Protein AF-0000000077515103 (afdb_homodimer)

Foldseek 3Di:
DPQAQLARRRQWDDDQNATHHPVLNVLQQVCLVVVDQFDDPVVLPDRHHPVCVPPGSNNSNVSCVVRPRHPVRNDDPDDDPPDDDPDDPDDDCPPVVPDDPPPPPDPDPPVPDLDDLVVLVVVLVVLLVLLVCLQPDFDPCQVPQDPVNQLVLLQFVLQDALLCVLVVVTRARGQDHFDQAQQEEDELVVLSNLLRNLLVSLSSSQNPPVLLVVFDSQLNLLLSLLLSQLLQLLVQLVSCLVVVPQFGTRRHNYTQHQDLVCLVVHPDVLVSVLVNVLGVLCVVQPNVLCVVLVPDSSLSSLLSQLSSLDDDCSLVQGDPVSNVSSSVSNSVSVSSNLSVSVVVPDDDVVSVVNVVSSVRNSVSSSVSLLSNLVSLLVCVVVPPPSCPGNHNCCSRPVVRPPPD/DPQAQLAGRRQWDDDQNATHHPVLNVLQQVCLVVVDQFDDPVVLDDHHHPVCVPPGSNNSNVSCVVRPRHNVRNDDPPPDPPDDPPDDPDDDCCVVVPDDPPPPPPPPPPVPDLDDLVVLVVVLVVLLVLLVCLQPDFDPCQVPQDPVNQLVLLQFVLQDALLCVLVVVTRARGQDHFDQAQQEEDELVVLSNLLRNLLVSLSSSQNPPVLLVVFDSQLNLLLSLLLSQLLQLLVQLVSCLVVVPQFGTRRHNYTQHQDPVCLVVHPDPLVSVLVNVLGVLCVVQANVLCVVLVPDSSLSSLLSQLSSLDDDCSLVQGDPVSNVSSSVSNSVSLSSNLSVSVVVPDDDVVSVVNVVSSVRNSVSSSVSLLSNLVSLLVCVVVPPPSCPGNHSCCSRPVVHPPPD

InterPro domains:
  IPR000536 Nuclear hormone receptor, ligand-binding domain [PF00104] (179-344)
  IPR000536 Nuclear hormone receptor, ligand-binding domain [PS51843] (119-398)
  IPR000536 Nuclear hormone receptor, ligand-binding domain [SM00430] (193-369)
  IPR001628 Zinc finger, nuclear hormone receptor-type [PF00105] (3-70)
  IPR001628 Zinc finger, nuclear hormone receptor-type [PR00047] (4-20)
  IPR001628 Zinc finger, nuclear hormone receptor-type [PR00047] (20-35)
  IPR001628 Zinc finger, nuclear hormone receptor-type [PR00047] (53-61)
  IPR001628 Zinc finger, nuclear hormone receptor-type [PR00047] (61-69)
  IPR001628 Zinc finger, nuclear hormone receptor-type [PS00031] (4-30)
  IPR001628 Zinc finger, nuclear hormone receptor-type [PS51030] (1-76)
  IPR001628 Zinc finger, nuclear hormone receptor-type [SM00399] (1-72)
  IPR001723 Nuclear hormone receptor [PR00398] (65-75)
  IPR001723 Nuclear hormone receptor [PR00398] (194-215)
  IPR001723 Nuclear hormone receptor [PR00398] (293-308)
  IPR013088 Zinc finger, NHR/GATA-type [G3DSA:3.30.50.10] (2-93)
  IPR035500 Nuclear hormone receptor-like domain superfamily [G3DSA:1.10.565.10] (166-387)
  IPR035500 Nuclear hormone receptor-like domain superfamily [SSF48508] (162-386)
  IPR049636 Hepatocyte nuclear factor 4-like, DNA-binding domain [cd06960] (4-75)
  IPR052499 Caenorhabditis elegans Nuclear Hormone Receptors [PTHR47630] (3-371)

Structure (mmCIF, N/CA/C/O backbone):
data_AF-0000000077515103-model_v1
#
loop_
_entity.id
_entity.type
_entity.pdbx_description
1 polymer 'Nuclear receptor domain-containing protein'
#
loop_
_atom_site.group_PDB
_atom_site.id
_atom_site.type_symbol
_atom_site.label_atom_id
_atom_site.label_alt_id
_atom_site.label_comp_id
_atom_site.label_asym_id
_atom_site.label_entity_id
_atom_site.label_seq_id
_atom_site.pdbx_PDB_ins_code
_atom_site.Cartn_x
_atom_site.Cartn_y
_atom_site.Cartn_z
_atom_site.occupancy
_atom_site.B_iso_or_equiv
_atom_site.auth_seq_id
_atom_site.auth_comp_id
_atom_site.auth_asym_id
_atom_site.auth_atom_id
_atom_site.pdbx_PDB_model_num
ATOM 1 N N . MET A 1 1 ? 49.469 9.539 -19.484 1 56.94 1 MET A N 1
ATOM 2 C CA . MET A 1 1 ? 48.188 9.273 -18.828 1 56.94 1 MET A CA 1
ATOM 3 C C . MET A 1 1 ? 48.281 8.039 -17.938 1 56.94 1 MET A C 1
ATOM 5 O O . MET A 1 1 ? 48.75 6.984 -18.391 1 56.94 1 MET A O 1
ATOM 9 N N . PHE A 1 2 ? 48.281 8.203 -16.734 1 77.31 2 PHE A N 1
ATOM 10 C CA . PHE A 1 2 ? 48.469 7.09 -15.82 1 77.31 2 PHE A CA 1
ATOM 11 C C . PHE A 1 2 ? 47.125 6.457 -15.438 1 77.31 2 PHE A C 1
ATOM 13 O O . PHE A 1 2 ? 46.094 7.082 -15.594 1 77.31 2 PHE A O 1
ATOM 20 N N . CYS A 1 3 ? 47.219 5.203 -15.18 1 83.25 3 CYS A N 1
ATOM 21 C CA . CYS A 1 3 ? 46.031 4.523 -14.688 1 83.25 3 CYS A CA 1
ATOM 22 C C . CYS A 1 3 ? 45.75 4.902 -13.234 1 83.25 3 CYS A C 1
ATOM 24 O O . CYS A 1 3 ? 46.656 4.953 -12.414 1 83.25 3 CYS A O 1
ATOM 26 N N . CYS A 1 4 ? 44.594 5.184 -12.914 1 87.19 4 CYS A N 1
ATOM 27 C CA . CYS A 1 4 ? 44.188 5.5 -11.555 1 87.19 4 CYS A CA 1
ATOM 28 C C . CYS A 1 4 ? 44.438 4.328 -10.617 1 87.19 4 CYS A C 1
ATOM 30 O O . CYS A 1 4 ? 44 3.209 -10.883 1 87.19 4 CYS A O 1
ATOM 32 N N . ARG A 1 5 ? 45.031 4.594 -9.625 1 89.06 5 ARG A N 1
ATOM 33 C CA . ARG A 1 5 ? 45.375 3.525 -8.688 1 89.06 5 ARG A CA 1
ATOM 34 C C . ARG A 1 5 ? 44.156 3.109 -7.863 1 89.06 5 ARG A C 1
ATOM 36 O O . ARG A 1 5 ? 44.156 2.031 -7.27 1 89.06 5 ARG A O 1
ATOM 43 N N . VAL A 1 6 ? 43.188 3.863 -7.875 1 88.88 6 VAL A N 1
ATOM 44 C CA . VAL A 1 6 ? 41.969 3.547 -7.113 1 88.88 6 VAL A CA 1
ATOM 45 C C . VAL A 1 6 ? 41.031 2.709 -7.969 1 88.88 6 VAL A C 1
ATOM 47 O O . VAL A 1 6 ? 40.625 1.614 -7.57 1 88.88 6 VAL A O 1
ATOM 50 N N . CYS A 1 7 ? 40.75 3.176 -9.133 1 85.5 7 CYS A N 1
ATOM 51 C CA . CYS A 1 7 ? 39.688 2.539 -9.883 1 85.5 7 CYS A CA 1
ATOM 52 C C . CYS A 1 7 ? 40.188 2.012 -11.219 1 85.5 7 CYS A C 1
ATOM 54 O O . CYS A 1 7 ? 39.438 1.41 -11.984 1 85.5 7 CYS A O 1
ATOM 56 N N . GLY A 1 8 ? 41.344 2.283 -11.672 1 84.69 8 GLY A N 1
ATOM 57 C CA . GLY A 1 8 ? 41.938 1.743 -12.891 1 84.69 8 GLY A CA 1
ATOM 58 C C . GLY A 1 8 ? 41.625 2.582 -14.125 1 84.69 8 GLY A C 1
ATOM 59 O O . GLY A 1 8 ? 41.969 2.201 -15.242 1 84.69 8 GLY A O 1
ATOM 60 N N . ASP A 1 9 ? 41.094 3.639 -13.977 1 84.69 9 ASP A N 1
ATOM 61 C CA . ASP A 1 9 ? 40.812 4.535 -15.094 1 84.69 9 ASP A CA 1
ATOM 62 C C . ASP A 1 9 ? 42.094 5.027 -15.758 1 84.69 9 ASP A C 1
ATOM 64 O O . ASP A 1 9 ? 43.094 5.316 -15.078 1 84.69 9 ASP A O 1
ATOM 68 N N . VAL A 1 10 ? 42 5.199 -17 1 82.69 10 VAL A N 1
ATOM 69 C CA . VAL A 1 10 ? 43.188 5.555 -17.766 1 82.69 10 VAL A CA 1
ATOM 70 C C . VAL A 1 10 ? 43.469 7.051 -17.625 1 82.69 10 VAL A C 1
ATOM 72 O O . VAL A 1 10 ? 44.531 7.531 -18.031 1 82.69 10 VAL A O 1
ATOM 75 N N . ASN A 1 11 ? 42.656 7.699 -17.078 1 83.88 11 ASN A N 1
ATOM 76 C CA . ASN A 1 11 ? 42.812 9.141 -16.922 1 83.88 11 ASN A CA 1
ATOM 77 C C . ASN A 1 11 ? 43.375 9.5 -15.555 1 83.88 11 ASN A C 1
ATOM 79 O O . ASN A 1 11 ? 42.906 10.422 -14.898 1 83.88 11 ASN A O 1
ATOM 83 N N . GLY A 1 12 ? 44.375 8.82 -15.172 1 82.38 12 GLY A N 1
ATOM 84 C CA . GLY A 1 12 ? 45 9.094 -13.883 1 82.38 12 GLY A CA 1
ATOM 85 C C . GLY A 1 12 ? 46 10.227 -13.93 1 82.38 12 GLY A C 1
ATOM 86 O O . GLY A 1 12 ? 46.781 10.336 -14.883 1 82.38 12 GLY A O 1
ATOM 87 N N . HIS A 1 13 ? 45.969 11.133 -12.953 1 85.5 13 HIS A N 1
ATOM 88 C CA . HIS A 1 13 ? 46.875 12.234 -12.75 1 85.5 13 HIS A CA 1
ATOM 89 C C . HIS A 1 13 ? 47.375 12.281 -11.305 1 85.5 13 HIS A C 1
ATOM 91 O O . HIS A 1 13 ? 46.719 11.742 -10.406 1 85.5 13 HIS A O 1
ATOM 97 N N . PRO A 1 14 ? 48.469 12.844 -11.031 1 84.94 14 PRO A N 1
ATOM 98 C CA . PRO A 1 14 ? 48.938 12.984 -9.648 1 84.94 14 PRO A CA 1
ATOM 99 C C . PRO A 1 14 ? 48.062 13.945 -8.828 1 84.94 14 PRO A C 1
ATOM 101 O O . PRO A 1 14 ? 47.969 15.133 -9.141 1 84.94 14 PRO A O 1
ATOM 104 N N . HIS A 1 15 ? 47.312 13.359 -7.949 1 84.06 15 HIS A N 1
ATOM 105 C CA . HIS A 1 15 ? 46.5 14.102 -6.984 1 84.06 15 HIS A CA 1
ATOM 106 C C . HIS A 1 15 ? 46.625 13.492 -5.594 1 84.06 15 HIS A C 1
ATOM 108 O O . HIS A 1 15 ? 46.656 12.266 -5.449 1 84.06 15 HIS A O 1
ATOM 114 N N . TYR A 1 16 ? 46.688 14.305 -4.617 1 85.5 16 TYR A N 1
ATOM 115 C CA . TYR A 1 16 ? 46.625 13.93 -3.207 1 85.5 16 TYR A CA 1
ATOM 116 C C . TYR A 1 16 ? 47.656 12.859 -2.883 1 85.5 16 TYR A C 1
ATOM 118 O O . TYR A 1 16 ? 47.375 11.914 -2.141 1 85.5 16 TYR A O 1
ATOM 126 N N . GLY A 1 17 ? 48.719 13 -3.434 1 81.12 17 GLY A N 1
ATOM 127 C CA . GLY A 1 17 ? 49.875 12.164 -3.061 1 81.12 17 GLY A CA 1
ATOM 128 C C . GLY A 1 17 ? 49.938 10.875 -3.848 1 81.12 17 GLY A C 1
ATOM 129 O O . GLY A 1 17 ? 50.75 10.008 -3.555 1 81.12 17 GLY A O 1
ATOM 130 N N . THR A 1 18 ? 48.906 10.68 -4.738 1 86.31 18 THR A N 1
ATOM 131 C CA . THR A 1 18 ? 48.906 9.461 -5.543 1 86.31 18 THR A CA 1
ATOM 132 C C . THR A 1 18 ? 48.438 9.75 -6.961 1 86.31 18 THR A C 1
ATOM 134 O O . THR A 1 18 ? 48.219 10.914 -7.328 1 86.31 18 THR A O 1
ATOM 137 N N . ILE A 1 19 ? 48.375 8.773 -7.738 1 86.69 19 ILE A N 1
ATOM 138 C CA . ILE A 1 19 ? 47.812 8.875 -9.078 1 86.69 19 ILE A CA 1
ATOM 139 C C . ILE A 1 19 ? 46.344 8.5 -9.047 1 86.69 19 ILE A C 1
ATOM 141 O O . ILE A 1 19 ? 46 7.359 -8.742 1 86.69 19 ILE A O 1
ATOM 145 N N . CYS A 1 20 ? 45.5 9.438 -9.258 1 88.75 20 CYS A N 1
ATOM 146 C CA . CYS A 1 20 ? 44.094 9.148 -9.273 1 88.75 20 CYS A CA 1
ATOM 147 C C . CYS A 1 20 ? 43.375 9.945 -10.359 1 88.75 20 CYS A C 1
ATOM 149 O O . CYS A 1 20 ? 43.875 10.984 -10.797 1 88.75 20 CYS A O 1
ATOM 151 N N . CYS A 1 21 ? 42.312 9.406 -10.883 1 86.38 21 CYS A N 1
ATOM 152 C CA . CYS A 1 21 ? 41.5 10.078 -11.891 1 86.38 21 CYS A CA 1
ATOM 153 C C . CYS A 1 21 ? 40.688 11.219 -11.281 1 86.38 21 CYS A C 1
ATOM 155 O O . CYS A 1 21 ? 40.531 11.281 -10.062 1 86.38 21 CYS A O 1
ATOM 157 N N . PRO A 1 22 ? 40.125 12.023 -12.039 1 82.69 22 PRO A N 1
ATOM 158 C CA . PRO A 1 22 ? 39.344 13.148 -11.508 1 82.69 22 PRO A CA 1
ATOM 159 C C . PRO A 1 22 ? 38.125 12.703 -10.711 1 82.69 22 PRO A C 1
ATOM 161 O O . PRO A 1 22 ? 37.781 13.344 -9.711 1 82.69 22 PRO A O 1
ATOM 164 N N . SER A 1 23 ? 37.625 11.633 -11.062 1 82.69 23 SER A N 1
ATOM 165 C CA . SER A 1 23 ? 36.438 11.148 -10.352 1 82.69 23 SER A CA 1
ATOM 166 C C . SER A 1 23 ? 36.781 10.688 -8.938 1 82.69 23 SER A C 1
ATOM 168 O O . SER A 1 23 ? 36.062 11.008 -7.984 1 82.69 23 SER A O 1
ATOM 170 N N . CYS A 1 24 ? 37.75 9.992 -8.844 1 85.75 24 CYS A N 1
ATOM 171 C CA . CYS A 1 24 ? 38.188 9.508 -7.535 1 85.75 24 CYS A CA 1
ATOM 172 C C . CYS A 1 24 ? 38.719 10.648 -6.684 1 85.75 24 CYS A C 1
ATOM 174 O O . CYS A 1 24 ? 38.562 10.656 -5.465 1 85.75 24 CYS A O 1
ATOM 176 N N . LYS A 1 25 ? 39.406 11.586 -7.355 1 85.31 25 LYS A N 1
ATOM 177 C CA . LYS A 1 25 ? 39.812 12.805 -6.672 1 85.31 25 LYS A CA 1
ATOM 178 C C . LYS A 1 25 ? 38.625 13.5 -6.008 1 85.31 25 LYS A C 1
ATOM 180 O O . LYS A 1 25 ? 38.688 13.844 -4.824 1 85.31 25 LYS A O 1
ATOM 185 N N . GLY A 1 26 ? 37.75 13.648 -6.816 1 81.19 26 GLY A N 1
ATOM 186 C CA . GLY A 1 26 ? 36.562 14.305 -6.301 1 81.19 26 GLY A CA 1
ATOM 187 C C . GLY A 1 26 ? 35.875 13.523 -5.184 1 81.19 26 GLY A C 1
ATOM 188 O O . GLY A 1 26 ? 35.438 14.109 -4.191 1 81.19 26 GLY A O 1
ATOM 189 N N . PHE A 1 27 ? 35.844 12.281 -5.324 1 81.25 27 PHE A N 1
ATOM 190 C CA . PHE A 1 27 ? 35.25 11.414 -4.309 1 81.25 27 PHE A CA 1
ATOM 191 C C . PHE A 1 27 ? 36 11.547 -2.988 1 81.25 27 PHE A C 1
ATOM 193 O O . PHE A 1 27 ? 35.375 11.742 -1.937 1 81.25 27 PHE A O 1
ATOM 200 N N . PHE A 1 28 ? 37.312 11.469 -3.07 1 82.12 28 PHE A N 1
ATOM 201 C CA . PHE A 1 28 ? 38.156 11.5 -1.889 1 82.12 28 PHE A CA 1
ATOM 202 C C . PHE A 1 28 ? 38 12.82 -1.137 1 82.12 28 PHE A C 1
ATOM 204 O O . PHE A 1 28 ? 37.844 12.828 0.088 1 82.12 28 PHE A O 1
ATOM 211 N N . ARG A 1 29 ? 38 13.781 -1.861 1 76 29 ARG A N 1
ATOM 212 C CA . ARG A 1 29 ? 37.812 15.109 -1.274 1 76 29 ARG A CA 1
ATOM 213 C C . ARG A 1 29 ? 36.469 15.25 -0.617 1 76 29 ARG A C 1
ATOM 215 O O . ARG A 1 29 ? 36.344 15.734 0.51 1 76 29 ARG A O 1
ATOM 222 N N . ARG A 1 30 ? 35.656 14.773 -1.32 1 73.38 30 ARG A N 1
ATOM 223 C CA . ARG A 1 30 ? 34.281 14.891 -0.809 1 73.38 30 ARG A CA 1
ATOM 224 C C . ARG A 1 30 ? 34.094 14.07 0.464 1 73.38 30 ARG A C 1
ATOM 226 O O . ARG A 1 30 ? 33.5 14.539 1.424 1 73.38 30 ARG A O 1
ATOM 233 N N . VAL A 1 31 ? 34.688 12.922 0.436 1 73.25 31 VAL A N 1
ATOM 234 C CA . VAL A 1 31 ? 34.562 12.047 1.596 1 73.25 31 VAL A CA 1
ATOM 235 C C . VAL A 1 31 ? 35.312 12.648 2.779 1 73.25 31 VAL A C 1
ATOM 237 O O . VAL A 1 31 ? 34.812 12.641 3.908 1 73.25 31 VAL A O 1
ATOM 240 N N . PHE A 1 32 ? 36.531 13.117 2.502 1 69.69 32 PHE A N 1
ATOM 241 C CA . PHE A 1 32 ? 37.312 13.703 3.564 1 69.69 32 PHE A CA 1
ATOM 242 C C . PHE A 1 32 ? 36.625 14.922 4.164 1 69.69 32 PHE A C 1
ATOM 244 O O . PHE A 1 32 ? 36.562 15.062 5.387 1 69.69 32 PHE A O 1
ATOM 251 N N . LEU A 1 33 ? 36.25 15.664 3.316 1 61.75 33 LEU A N 1
ATOM 252 C CA . LEU A 1 33 ? 35.625 16.906 3.775 1 61.75 33 LEU A CA 1
ATOM 253 C C . LEU A 1 33 ? 34.312 16.641 4.461 1 61.75 33 LEU A C 1
ATOM 255 O O . LEU A 1 33 ? 33.906 17.359 5.379 1 61.75 33 LEU A O 1
ATOM 259 N N . SER A 1 34 ? 33.938 15.562 4.051 1 58.53 34 SER A N 1
ATOM 260 C CA . SER A 1 34 ? 32.625 15.227 4.617 1 58.53 34 SER A CA 1
ATOM 261 C C . SER A 1 34 ? 32.781 14.461 5.926 1 58.53 34 SER A C 1
ATOM 263 O O . SER A 1 34 ? 31.828 14.352 6.695 1 58.53 34 SER A O 1
ATOM 265 N N . ALA A 1 35 ? 33.938 14.117 6.371 1 49.47 35 ALA A N 1
ATOM 266 C CA . ALA A 1 35 ? 34.25 13.352 7.574 1 49.47 35 ALA A CA 1
ATOM 267 C C . ALA A 1 35 ? 33.25 12.242 7.816 1 49.47 35 ALA A C 1
ATOM 269 O O . ALA A 1 35 ? 32.875 11.969 8.961 1 49.47 35 ALA A O 1
ATOM 270 N N . LYS A 1 36 ? 32.938 11.641 6.922 1 47.03 36 LYS A N 1
ATOM 271 C CA . LYS A 1 36 ? 31.953 10.555 6.996 1 47.03 36 LYS A CA 1
ATOM 272 C C . LYS A 1 36 ? 32.625 9.227 7.305 1 47.03 36 LYS A C 1
ATOM 274 O O . LYS A 1 36 ? 33.719 8.953 6.812 1 47.03 36 LYS A O 1
ATOM 279 N N . ASN A 1 37 ? 32.156 8.555 8.219 1 50.88 37 ASN A N 1
ATOM 280 C CA . ASN A 1 37 ? 32.594 7.172 8.406 1 50.88 37 ASN A CA 1
ATOM 281 C C . ASN A 1 37 ? 31.953 6.238 7.387 1 50.88 37 ASN A C 1
ATOM 283 O O . ASN A 1 37 ? 30.719 6.105 7.355 1 50.88 37 ASN A O 1
ATOM 287 N N . LEU A 1 38 ? 32.656 5.789 6.379 1 59.97 38 LEU A N 1
ATOM 288 C CA . LEU A 1 38 ? 32.25 4.895 5.301 1 59.97 38 LEU A CA 1
ATOM 289 C C . LEU A 1 38 ? 32.312 3.438 5.742 1 59.97 38 LEU A C 1
ATOM 291 O O . LEU A 1 38 ? 33.281 3.039 6.41 1 59.97 38 LEU A O 1
ATOM 295 N N . GLU A 1 39 ? 31.234 2.74 5.695 1 55.81 39 GLU A N 1
ATOM 296 C CA . GLU A 1 39 ? 31.266 1.316 6.016 1 55.81 39 GLU A CA 1
ATOM 297 C C . GLU A 1 39 ? 30.891 0.472 4.801 1 55.81 39 GLU A C 1
ATOM 299 O O . GLU A 1 39 ? 29.969 0.825 4.051 1 55.81 39 GLU A O 1
ATOM 304 N N . CYS A 1 40 ? 31.625 -0.531 4.559 1 55.19 40 CYS A N 1
ATOM 305 C CA . CYS A 1 40 ? 31.391 -1.494 3.484 1 55.19 40 CYS A CA 1
ATOM 306 C C . CYS A 1 40 ? 30.484 -2.619 3.945 1 55.19 40 CYS A C 1
ATOM 308 O O . CYS A 1 40 ? 30.734 -3.266 4.961 1 55.19 40 CYS A O 1
ATOM 310 N N . PHE A 1 41 ? 29.547 -2.797 3.344 1 45.19 41 PHE A N 1
ATOM 311 C CA . PHE A 1 41 ? 28.594 -3.818 3.744 1 45.19 41 PHE A CA 1
ATOM 312 C C . PHE A 1 41 ? 28.875 -5.137 3.029 1 45.19 41 PHE A C 1
ATOM 314 O O . PHE A 1 41 ? 28.094 -6.086 3.141 1 45.19 41 PHE A O 1
ATOM 321 N N . ARG A 1 42 ? 29.844 -5.219 2.242 1 46.66 42 ARG A N 1
ATOM 322 C CA . ARG A 1 42 ? 30.266 -6.391 1.494 1 46.66 42 ARG A CA 1
ATOM 323 C C . ARG A 1 42 ? 31.562 -6.957 2.066 1 46.66 42 ARG A C 1
ATOM 325 O O . ARG A 1 42 ? 32.344 -7.617 1.357 1 46.66 42 ARG A O 1
ATOM 332 N N . GLY A 1 43 ? 31.781 -6.578 3.271 1 52.62 43 GLY A N 1
ATOM 333 C CA . GLY A 1 43 ? 32.938 -7.141 3.93 1 52.62 43 GLY A CA 1
ATOM 334 C C . GLY A 1 43 ? 34.25 -6.445 3.543 1 52.62 43 GLY A C 1
ATOM 335 O O . GLY A 1 43 ? 35.312 -7.051 3.59 1 52.62 43 GLY A O 1
ATOM 336 N N . ASN A 1 44 ? 34.031 -5.355 3.061 1 57.69 44 ASN A N 1
ATOM 337 C CA . ASN A 1 44 ? 35.188 -4.531 2.762 1 57.69 44 ASN A CA 1
ATOM 338 C C . ASN A 1 44 ? 36.031 -5.152 1.667 1 57.69 44 ASN A C 1
ATOM 340 O O . ASN A 1 44 ? 37.281 -5.02 1.683 1 57.69 44 ASN A O 1
ATOM 344 N N . SER A 1 45 ? 35.438 -5.918 0.844 1 59.75 45 SER A N 1
ATOM 345 C CA . SER A 1 45 ? 36.188 -6.602 -0.192 1 59.75 45 SER A CA 1
ATOM 346 C C . SER A 1 45 ? 35.656 -6.258 -1.583 1 59.75 45 SER A C 1
ATOM 348 O O . SER A 1 45 ? 35.844 -7.031 -2.527 1 59.75 45 SER A O 1
ATOM 350 N N . CYS A 1 46 ? 35.188 -5.133 -1.668 1 64.56 46 CYS A N 1
ATOM 351 C CA . CYS A 1 46 ? 34.656 -4.711 -2.961 1 64.56 46 CYS A CA 1
ATOM 352 C C . CYS A 1 46 ? 35.812 -4.398 -3.936 1 64.56 46 CYS A C 1
ATOM 354 O O . CYS A 1 46 ? 36.844 -3.846 -3.545 1 64.56 46 CYS A O 1
ATOM 356 N N . ILE A 1 47 ? 35.594 -4.828 -5.133 1 69.69 47 ILE A N 1
ATOM 357 C CA . ILE A 1 47 ? 36.562 -4.527 -6.18 1 69.69 47 ILE A CA 1
ATOM 358 C C . ILE A 1 47 ? 36.312 -3.133 -6.746 1 69.69 47 ILE A C 1
ATOM 360 O O . ILE A 1 47 ? 35.188 -2.855 -7.23 1 69.69 47 ILE A O 1
ATOM 364 N N . ILE A 1 48 ? 37.125 -2.314 -6.629 1 77.12 48 ILE A N 1
ATOM 365 C CA . ILE A 1 48 ? 37.031 -0.936 -7.09 1 77.12 48 ILE A CA 1
ATOM 366 C C . ILE A 1 48 ? 37.719 -0.79 -8.438 1 77.12 48 ILE A C 1
ATOM 368 O O . ILE A 1 48 ? 38.938 -0.81 -8.516 1 77.12 48 ILE A O 1
ATOM 372 N N . GLN A 1 49 ? 36.938 -0.737 -9.523 1 77.75 49 GLN A N 1
ATOM 373 C CA . GLN A 1 49 ? 37.375 -0.477 -10.883 1 77.75 49 GLN A CA 1
ATOM 374 C C . GLN A 1 49 ? 36.594 0.664 -11.516 1 77.75 49 GLN A C 1
ATOM 376 O O . GLN A 1 49 ? 35.594 1.135 -10.938 1 77.75 49 GLN A O 1
ATOM 381 N N . LYS A 1 50 ? 36.969 1.033 -12.609 1 77.25 50 LYS A N 1
ATOM 382 C CA . LYS A 1 50 ? 36.344 2.158 -13.305 1 77.25 50 LYS A CA 1
ATOM 383 C C . LYS A 1 50 ? 34.844 1.989 -13.391 1 77.25 50 LYS A C 1
ATOM 385 O O . LYS A 1 50 ? 34.094 2.934 -13.133 1 77.25 50 LYS A O 1
ATOM 390 N N . GLY A 1 51 ? 34.5 0.889 -13.578 1 67.69 51 GLY A N 1
ATOM 391 C CA . GLY A 1 51 ? 33.094 0.626 -13.766 1 67.69 51 GLY A CA 1
ATOM 392 C C . GLY A 1 51 ? 32.344 0.402 -12.461 1 67.69 51 GLY A C 1
ATOM 393 O O . GLY A 1 51 ? 31.109 0.57 -12.406 1 67.69 51 GLY A O 1
ATOM 394 N N . THR A 1 52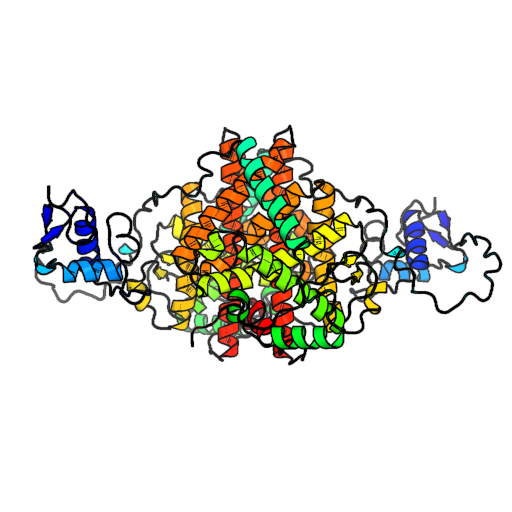 ? 33.094 0.137 -11.391 1 66.5 52 THR A N 1
ATOM 395 C CA . THR A 1 52 ? 32.438 -0.262 -10.148 1 66.5 52 THR A CA 1
ATOM 396 C C . THR A 1 52 ? 32.812 0.705 -9.023 1 66.5 52 THR A C 1
ATOM 398 O O . THR A 1 52 ? 32.469 0.469 -7.859 1 66.5 52 THR A O 1
ATOM 401 N N . ARG A 1 53 ? 33.5 1.713 -9.297 1 75 53 ARG A N 1
ATOM 402 C CA . ARG A 1 53 ? 34.062 2.576 -8.266 1 75 53 AR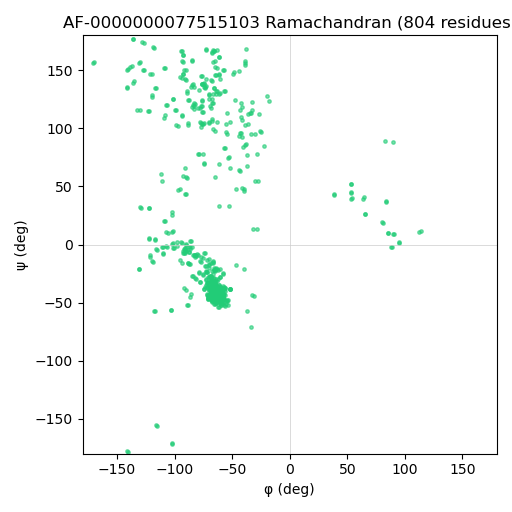G A CA 1
ATOM 403 C C . ARG A 1 53 ? 32.969 3.311 -7.5 1 75 53 ARG A C 1
ATOM 405 O O . ARG A 1 53 ? 33.188 3.752 -6.371 1 75 53 ARG A O 1
ATOM 412 N N . ASN A 1 54 ? 31.875 3.24 -8.117 1 67.69 54 ASN A N 1
ATOM 413 C CA . ASN A 1 54 ? 30.797 4.008 -7.48 1 67.69 54 ASN A CA 1
ATOM 414 C C . ASN A 1 54 ? 29.859 3.105 -6.695 1 67.69 54 ASN A C 1
ATOM 416 O O . ASN A 1 54 ? 28.906 3.586 -6.086 1 67.69 54 ASN A O 1
ATOM 420 N N . ILE A 1 55 ? 30.25 1.96 -6.527 1 58.66 55 ILE A N 1
ATOM 421 C CA . ILE A 1 55 ? 29.391 0.968 -5.902 1 58.66 55 ILE A CA 1
ATOM 422 C C . ILE A 1 55 ? 29.547 1.035 -4.383 1 58.66 55 ILE A C 1
ATOM 424 O O . ILE A 1 55 ? 28.547 0.962 -3.65 1 58.66 55 ILE A O 1
ATOM 428 N N . CYS A 1 56 ? 30.766 1.123 -3.869 1 62.69 56 CYS A N 1
ATOM 429 C CA . CYS A 1 56 ? 31.047 1.116 -2.441 1 62.69 56 CYS A CA 1
ATOM 430 C C . CYS A 1 56 ? 31.969 2.273 -2.068 1 62.69 56 CYS A C 1
ATOM 432 O O . CYS A 1 56 ? 33.188 2.219 -2.311 1 62.69 56 CYS A O 1
ATOM 434 N N . ARG A 1 57 ? 31.328 3.033 -1.306 1 70.06 57 ARG A N 1
ATOM 435 C CA . ARG A 1 57 ? 32.094 4.211 -0.946 1 70.06 57 ARG A CA 1
ATOM 436 C C . ARG A 1 57 ? 33.125 3.881 0.138 1 70.06 57 ARG A C 1
ATOM 438 O O . ARG A 1 57 ? 34.219 4.445 0.157 1 70.06 57 ARG A O 1
ATOM 445 N N . SER A 1 58 ? 32.656 3.01 0.831 1 73.44 58 SER A N 1
ATOM 446 C CA . SER A 1 58 ? 33.562 2.635 1.913 1 73.44 58 SER A CA 1
ATOM 447 C C . SER A 1 58 ? 34.812 1.96 1.374 1 73.44 58 SER A C 1
ATOM 449 O O . SER A 1 58 ? 35.938 2.357 1.713 1 73.44 58 SER A O 1
ATOM 451 N N . CYS A 1 59 ? 34.562 1.047 0.561 1 72 59 CYS A N 1
ATOM 452 C CA . CYS A 1 59 ? 35.688 0.338 0.003 1 72 59 CYS A CA 1
ATOM 453 C C . CYS A 1 59 ? 36.5 1.244 -0.921 1 72 59 CYS A C 1
ATOM 455 O O . CYS A 1 59 ? 37.719 1.144 -0.983 1 72 59 CYS A O 1
ATOM 457 N N . ARG A 1 60 ? 35.781 2.125 -1.492 1 82.69 60 ARG A N 1
ATOM 458 C CA . ARG A 1 60 ? 36.469 3.086 -2.336 1 82.69 60 ARG A CA 1
ATOM 459 C C . ARG A 1 60 ? 37.344 4.016 -1.499 1 82.69 60 ARG A C 1
ATOM 461 O O . ARG A 1 60 ? 38.5 4.281 -1.853 1 82.69 60 ARG A O 1
ATOM 468 N N . TRP A 1 61 ? 36.844 4.309 -0.463 1 82.25 61 TRP A N 1
ATOM 469 C CA . TRP A 1 61 ? 37.594 5.164 0.447 1 82.25 61 TRP A CA 1
ATOM 470 C C . TRP A 1 61 ? 38.812 4.434 1.002 1 82.25 61 TRP A C 1
ATOM 472 O O . TRP A 1 61 ? 39.938 4.973 1.007 1 82.25 61 TRP A O 1
ATOM 482 N N . ARG A 1 62 ? 38.469 3.355 1.374 1 79.38 62 ARG A N 1
ATOM 483 C CA . ARG A 1 62 ? 39.562 2.545 1.918 1 79.38 62 ARG A CA 1
ATOM 484 C C . ARG A 1 62 ? 40.656 2.328 0.88 1 79.38 62 ARG A C 1
ATOM 486 O O . ARG A 1 62 ? 41.844 2.387 1.202 1 79.38 62 ARG A O 1
ATOM 493 N N . LYS A 1 63 ? 40.156 2.18 -0.26 1 85.56 63 LYS A N 1
ATOM 494 C CA . LYS A 1 63 ? 41.125 1.987 -1.328 1 85.56 63 LYS A CA 1
ATOM 495 C C . LYS A 1 63 ? 41.906 3.281 -1.625 1 85.56 63 LYS A C 1
ATOM 497 O O . LYS A 1 63 ? 43.094 3.26 -1.876 1 85.56 63 LYS A O 1
ATOM 502 N N . CYS A 1 64 ? 41.156 4.254 -1.527 1 86.06 64 CYS A N 1
ATOM 503 C CA . CYS A 1 64 ? 41.812 5.547 -1.688 1 86.06 64 CYS A CA 1
ATOM 504 C C . CYS A 1 64 ? 42.938 5.711 -0.683 1 86.06 64 CYS A C 1
ATOM 506 O O . CYS A 1 64 ? 44.062 6.105 -1.051 1 86.06 64 CYS A O 1
ATOM 508 N N . VAL A 1 65 ? 42.625 5.305 0.51 1 82.38 65 VAL A N 1
ATOM 509 C CA . VAL A 1 65 ? 43.625 5.441 1.585 1 82.38 65 VAL A CA 1
ATOM 510 C C . VAL A 1 65 ? 44.719 4.418 1.398 1 82.38 65 VAL A C 1
ATOM 512 O O . VAL A 1 65 ? 45.906 4.738 1.566 1 82.38 65 VAL A O 1
ATOM 515 N N . ALA A 1 66 ? 44.312 3.312 0.955 1 83.88 66 ALA A N 1
ATOM 516 C CA . ALA A 1 66 ? 45.281 2.211 0.794 1 83.88 66 ALA A CA 1
ATOM 517 C C . ALA A 1 66 ? 46.281 2.51 -0.31 1 83.88 66 ALA A C 1
ATOM 519 O O . ALA A 1 66 ? 47.438 2.109 -0.223 1 83.88 66 ALA A O 1
ATOM 520 N N . VAL A 1 67 ? 45.812 3.322 -1.252 1 86.06 67 VAL A N 1
ATOM 521 C CA . VAL A 1 67 ? 46.719 3.57 -2.379 1 86.06 67 VAL A CA 1
ATOM 522 C C . VAL A 1 67 ? 47.531 4.816 -2.109 1 86.06 67 VAL A C 1
ATOM 524 O O . VAL A 1 67 ? 48.375 5.215 -2.941 1 86.06 67 VAL A O 1
ATOM 527 N N . GLY A 1 68 ? 47.25 5.566 -0.985 1 81 68 GLY A N 1
ATOM 528 C CA . GLY A 1 68 ? 48.156 6.609 -0.542 1 81 68 GLY A CA 1
ATOM 529 C C . GLY A 1 68 ? 47.562 8.008 -0.681 1 81 68 GLY A C 1
ATOM 530 O O . GLY A 1 68 ? 48.312 8.992 -0.663 1 81 68 GLY A O 1
ATOM 531 N N . MET A 1 69 ? 46.281 8.062 -0.96 1 80.88 69 MET A N 1
ATOM 532 C CA . MET A 1 69 ? 45.719 9.406 -1.014 1 80.88 69 MET A CA 1
ATOM 533 C C . MET A 1 69 ? 45.781 10.086 0.35 1 80.88 69 MET A C 1
ATOM 535 O O . MET A 1 69 ? 45.438 9.492 1.366 1 80.88 69 MET A O 1
ATOM 539 N N . ASN A 1 70 ? 46.281 11.258 0.427 1 78.88 70 ASN A N 1
ATOM 540 C CA . ASN A 1 70 ? 46.594 11.984 1.653 1 78.88 70 ASN A CA 1
ATOM 541 C C . ASN A 1 70 ? 45.594 13.133 1.872 1 78.88 70 ASN A C 1
ATOM 543 O O . ASN A 1 70 ? 45.531 14.047 1.048 1 78.88 70 ASN A O 1
ATOM 547 N N . VAL A 1 71 ? 44.938 13.086 2.924 1 75.81 71 VAL A N 1
ATOM 548 C CA . VAL A 1 71 ? 43.938 14.078 3.275 1 75.81 71 VAL A CA 1
ATOM 549 C C . VAL A 1 71 ? 44.594 15.43 3.527 1 75.81 71 VAL A C 1
ATOM 551 O O . VAL A 1 71 ? 43.969 16.469 3.367 1 75.81 71 VAL A O 1
ATOM 554 N N . ARG A 1 72 ? 45.719 15.484 4.016 1 69.19 72 ARG A N 1
ATOM 555 C CA . ARG A 1 72 ? 46.469 16.703 4.359 1 69.19 72 ARG A CA 1
ATOM 556 C C . ARG A 1 72 ? 46.719 17.562 3.127 1 69.19 72 ARG A C 1
ATOM 558 O O . ARG A 1 72 ? 47.031 18.75 3.244 1 69.19 72 ARG A O 1
ATOM 565 N N . GLU A 1 73 ? 46.625 16.891 2.043 1 69.38 73 GLU A N 1
ATOM 566 C CA . GLU A 1 73 ? 46.906 17.625 0.816 1 69.38 73 GLU A CA 1
ATOM 567 C C . GLU A 1 73 ? 45.656 18.328 0.305 1 69.38 73 GLU A C 1
ATOM 569 O O . GLU A 1 73 ? 45.688 19.047 -0.698 1 69.38 73 GLU A O 1
ATOM 574 N N . ILE A 1 74 ? 44.688 18.047 1.013 1 68.38 74 ILE A N 1
ATOM 575 C CA . ILE A 1 74 ? 43.469 18.75 0.654 1 68.38 74 ILE A CA 1
ATOM 576 C C . ILE A 1 74 ? 43.531 20.203 1.134 1 68.38 74 ILE A C 1
ATOM 578 O O . ILE A 1 74 ? 43.656 20.453 2.332 1 68.38 74 ILE A O 1
ATOM 582 N N . ARG A 1 75 ? 43.75 21.281 0.422 1 55.72 75 ARG A N 1
ATOM 583 C CA . ARG A 1 75 ? 43.812 22.703 0.737 1 55.72 75 ARG A CA 1
ATOM 584 C C . ARG A 1 75 ? 42.469 23.234 1.171 1 55.72 75 ARG A C 1
ATOM 586 O O . ARG A 1 75 ? 41.469 23.094 0.444 1 55.72 75 ARG A O 1
ATOM 593 N N . VAL A 1 76 ? 42.25 23.375 2.428 1 45.34 76 VAL A N 1
ATOM 594 C CA . VAL A 1 76 ? 41.062 24.062 2.912 1 45.34 76 VAL A CA 1
ATOM 595 C C . VAL A 1 76 ? 41.25 25.578 2.703 1 45.34 76 VAL A C 1
ATOM 597 O O . VAL A 1 76 ? 42.25 26.156 3.115 1 45.34 76 VAL A O 1
ATOM 600 N N . LYS A 1 77 ? 40.781 26.344 1.868 1 38.16 77 LYS A N 1
ATOM 601 C CA . LYS A 1 77 ? 40.75 27.797 1.896 1 38.16 77 LYS A CA 1
ATOM 602 C C . LYS A 1 77 ? 40.375 28.312 3.281 1 38.16 77 LYS A C 1
ATOM 604 O O . LYS A 1 77 ? 39.344 27.984 3.812 1 38.16 77 LYS A O 1
ATOM 609 N N . GLN A 1 78 ? 41.25 28.672 4.148 1 30.38 78 GLN A N 1
ATOM 610 C CA . GLN A 1 78 ? 41.188 29.391 5.418 1 30.38 78 GLN A CA 1
ATOM 611 C C . GLN A 1 78 ? 40.469 30.734 5.258 1 30.38 78 GLN A C 1
ATOM 613 O O . GLN A 1 78 ? 41.031 31.656 4.641 1 30.38 78 GLN A O 1
ATOM 618 N N . LYS A 1 79 ? 39.219 31.125 5.105 1 33.62 79 LYS A N 1
ATOM 619 C CA . LYS A 1 79 ? 38.812 32.5 5.41 1 33.62 79 LYS A CA 1
ATOM 620 C C . LYS A 1 79 ? 39.344 32.938 6.754 1 33.62 79 LYS A C 1
ATOM 622 O O . LYS A 1 79 ? 39.469 32.156 7.684 1 33.62 79 LYS A O 1
ATOM 627 N N . SER A 1 80 ? 40.031 33.938 6.922 1 26.42 80 SER A N 1
ATOM 628 C CA . SER A 1 80 ? 40.469 34.812 8.016 1 26.42 80 SER A CA 1
ATOM 629 C C . SER A 1 80 ? 39.406 34.938 9.094 1 26.42 80 SER A C 1
ATOM 631 O O . SER A 1 80 ? 38.281 35.375 8.82 1 26.42 80 SER A O 1
ATOM 633 N N . VAL A 1 81 ? 39.469 34.219 10.039 1 26.58 81 VAL A N 1
ATOM 634 C CA . VAL A 1 81 ? 38.719 34.312 11.281 1 26.58 81 VAL A CA 1
ATOM 635 C C . VAL A 1 81 ? 39.031 35.625 12 1 26.58 81 VAL A C 1
ATOM 637 O O . VAL A 1 81 ? 40.156 35.812 12.484 1 26.58 81 VAL A O 1
ATOM 640 N N . THR A 1 82 ? 38.656 36.844 11.562 1 23.7 82 THR A N 1
ATOM 641 C CA . THR A 1 82 ? 38.688 38.031 12.422 1 23.7 82 THR A CA 1
ATOM 642 C C . THR A 1 82 ? 38.25 37.688 13.836 1 23.7 82 THR A C 1
ATOM 644 O O . THR A 1 82 ? 37.531 36.688 14.047 1 23.7 82 THR A O 1
ATOM 647 N N . SER A 1 83 ? 38.625 38.438 14.977 1 24.25 83 SER A N 1
ATOM 648 C CA . SER A 1 83 ? 38.531 38.531 16.438 1 24.25 83 SER A CA 1
ATOM 649 C C . SER A 1 83 ? 37.062 38.469 16.906 1 24.25 83 SER A C 1
ATOM 651 O O . SER A 1 83 ? 36.281 39.344 16.609 1 24.25 83 SER A O 1
ATOM 653 N N . VAL A 1 84 ? 36.344 37.469 16.953 1 22.42 84 VAL A N 1
ATOM 654 C CA . VAL A 1 84 ? 35.062 37.625 17.672 1 22.42 84 VAL A CA 1
ATOM 655 C C . VAL A 1 84 ? 35.344 37.938 19.141 1 22.42 84 VAL A C 1
ATOM 657 O O . VAL A 1 84 ? 36.125 37.219 19.797 1 22.42 84 VAL A O 1
ATOM 660 N N . PRO A 1 85 ? 35.188 39.062 19.609 1 25.3 85 PRO A N 1
ATOM 661 C CA . PRO A 1 85 ? 35 39.406 21.016 1 25.3 85 PRO A CA 1
ATOM 662 C C . PRO A 1 85 ? 34.125 38.406 21.766 1 25.3 85 PRO A C 1
ATOM 664 O O . PRO A 1 85 ? 33.375 37.656 21.156 1 25.3 85 PRO A O 1
ATOM 667 N N . VAL A 1 86 ? 34.094 38.188 23.141 1 26.14 86 VAL A N 1
ATOM 668 C CA . VAL A 1 86 ? 33.562 37.406 24.25 1 26.14 86 VAL A CA 1
ATOM 669 C C . VAL A 1 86 ? 32.031 37.375 24.172 1 26.14 86 VAL A C 1
ATOM 671 O O . VAL A 1 86 ? 31.391 38.312 24.688 1 26.14 86 VAL A O 1
ATOM 674 N N . VAL A 1 87 ? 31.312 37.375 23.031 1 21.72 87 VAL A N 1
ATOM 675 C CA . VAL A 1 87 ? 29.891 37.656 23.047 1 21.72 87 VAL A CA 1
ATOM 676 C C . VAL A 1 87 ? 29.156 36.625 23.906 1 21.72 87 VAL A C 1
ATOM 678 O O . VAL A 1 87 ? 29.578 35.469 23.984 1 21.72 87 VAL A O 1
ATOM 681 N N . ASP A 1 88 ? 28.016 36.75 24.812 1 24.72 88 ASP A N 1
ATOM 682 C CA . ASP A 1 88 ? 26.891 36.5 25.734 1 24.72 88 ASP A CA 1
ATOM 683 C C . ASP A 1 88 ? 26.016 35.344 25.234 1 24.72 88 ASP A C 1
ATOM 685 O O . ASP A 1 88 ? 25.953 35.094 24.047 1 24.72 88 ASP A O 1
ATOM 689 N N . ASN A 1 89 ? 25.219 34.344 25.906 1 25.89 89 ASN A N 1
ATOM 690 C CA . ASN A 1 89 ? 24.703 32.969 25.938 1 25.89 89 ASN A CA 1
ATOM 691 C C . ASN A 1 89 ? 23.844 32.688 24.719 1 25.89 89 ASN A C 1
ATOM 693 O O . ASN A 1 89 ? 22.609 32.625 24.828 1 25.89 89 ASN A O 1
ATOM 697 N N . GLU A 1 90 ? 23.953 33.156 23.469 1 24.38 90 GLU A N 1
ATOM 698 C CA . GLU A 1 90 ? 23.016 33.25 22.359 1 24.38 90 GLU A CA 1
ATOM 699 C C . GLU A 1 90 ? 22.75 31.875 21.75 1 24.38 90 GLU A C 1
ATOM 701 O O . GLU A 1 90 ? 23.625 31.016 21.703 1 24.38 90 GLU A O 1
ATOM 706 N N . LEU A 1 91 ? 21.422 31.359 21.219 1 29.53 91 LEU A N 1
ATOM 707 C CA . LEU A 1 91 ? 20.5 30.422 20.562 1 29.53 91 LEU A CA 1
ATOM 708 C C . LEU A 1 91 ? 21.125 29.828 19.312 1 29.53 91 LEU A C 1
ATOM 710 O O . LEU A 1 91 ? 21.625 30.562 18.453 1 29.53 91 LEU A O 1
ATOM 714 N N . ALA A 1 92 ? 21.734 28.703 19.203 1 32.31 92 ALA A N 1
ATOM 715 C CA . ALA A 1 92 ? 22.406 27.828 18.25 1 32.31 92 ALA A CA 1
ATOM 716 C C . ALA A 1 92 ? 21.781 27.938 16.859 1 32.31 92 ALA A C 1
ATOM 718 O O . ALA A 1 92 ? 20.562 27.797 16.703 1 32.31 92 ALA A O 1
ATOM 719 N N . ASP A 1 93 ? 22.328 28.406 15.609 1 31.33 93 ASP A N 1
ATOM 720 C CA . ASP A 1 93 ? 22.016 28.828 14.25 1 31.33 93 ASP A CA 1
ATOM 721 C C . ASP A 1 93 ? 21.641 27.641 13.367 1 31.33 93 ASP A C 1
ATOM 723 O O . ASP A 1 93 ? 22.469 26.797 13.062 1 31.33 93 ASP A O 1
ATOM 727 N N . THR A 1 94 ? 20.531 26.766 13.336 1 35.72 94 THR A N 1
ATOM 728 C CA . THR A 1 94 ? 19.812 25.844 12.477 1 35.72 94 THR A CA 1
ATOM 729 C C . THR A 1 94 ? 19.875 26.281 11.023 1 35.72 94 THR A C 1
ATOM 731 O O . THR A 1 94 ? 19.141 25.766 10.172 1 35.72 94 THR A O 1
ATOM 734 N N . SER A 1 95 ? 20.719 27.203 10.609 1 37.47 95 SER A N 1
ATOM 735 C CA . SER A 1 95 ? 20.781 27.75 9.258 1 37.47 95 SER A CA 1
ATOM 736 C C . SER A 1 95 ? 21.281 26.719 8.258 1 37.47 95 SER A C 1
ATOM 738 O O . SER A 1 95 ? 21.125 26.891 7.047 1 37.47 95 SER A O 1
ATOM 740 N N . ILE A 1 96 ? 22.141 25.75 8.562 1 40.94 96 ILE A N 1
ATOM 741 C CA . ILE A 1 96 ? 22.766 24.844 7.617 1 40.94 96 ILE A CA 1
ATOM 742 C C . ILE A 1 96 ? 21.719 23.922 7 1 40.94 96 ILE A C 1
ATOM 744 O O . ILE A 1 96 ? 21.953 23.297 5.961 1 40.94 96 ILE A O 1
ATOM 748 N N . LEU A 1 97 ? 20.719 23.719 7.652 1 46.44 97 LEU A N 1
ATOM 749 C CA . LEU A 1 97 ? 19.734 22.766 7.18 1 46.44 97 LEU A CA 1
ATOM 750 C C . LEU A 1 97 ? 18.969 23.312 5.98 1 46.44 97 LEU A C 1
ATOM 752 O O . LEU A 1 97 ? 18.188 22.594 5.359 1 46.44 97 LEU A O 1
ATOM 756 N N . LEU A 1 98 ? 19.141 24.734 5.734 1 39.19 98 LEU A N 1
ATOM 757 C CA . LEU A 1 98 ? 18.422 25.281 4.594 1 39.19 98 LEU A CA 1
ATOM 758 C C . LEU A 1 98 ? 19.297 25.266 3.344 1 39.19 98 LEU A C 1
ATOM 760 O O . LEU A 1 98 ? 20.25 26.047 3.229 1 39.19 98 LEU A O 1
ATOM 764 N N . VAL A 1 99 ? 19.75 24.266 2.918 1 40.28 99 VAL A N 1
ATOM 765 C CA . VAL A 1 99 ? 20.562 24.203 1.715 1 40.28 99 VAL A CA 1
ATOM 766 C C . VAL A 1 99 ? 19.688 24.359 0.477 1 40.28 99 VAL A C 1
ATOM 768 O O . VAL A 1 99 ? 18.5 24.031 0.501 1 40.28 99 VAL A O 1
ATOM 771 N N . GLU A 1 100 ? 20.156 25.203 -0.505 1 38.16 100 GLU A N 1
ATOM 772 C CA . GLU A 1 100 ? 19.547 25.328 -1.826 1 38.16 100 GLU A CA 1
ATOM 773 C C . GLU A 1 100 ? 19.188 23.953 -2.395 1 38.16 100 GLU A C 1
ATOM 775 O O . GLU A 1 100 ? 19.969 23.016 -2.312 1 38.16 100 GLU A O 1
ATOM 780 N N . PRO A 1 101 ? 18 23.719 -2.584 1 38.19 101 PRO A N 1
ATOM 781 C CA . PRO A 1 101 ? 17.516 22.469 -3.168 1 38.19 101 PRO A CA 1
ATOM 782 C C . PRO A 1 101 ? 18.344 22.016 -4.375 1 38.19 101 PRO A C 1
ATOM 784 O O . PRO A 1 101 ? 18.422 22.734 -5.371 1 38.19 101 PRO A O 1
ATOM 787 N N . GLN A 1 102 ? 19.594 21.688 -4.285 1 33.84 102 GLN A N 1
ATOM 788 C CA . GLN A 1 102 ? 20.188 21.141 -5.492 1 33.84 102 GLN A CA 1
ATOM 789 C C . GLN A 1 102 ? 19.203 20.266 -6.254 1 33.84 102 GLN A C 1
ATOM 791 O O . GLN A 1 102 ? 18.438 19.516 -5.645 1 33.84 102 GLN A O 1
ATOM 796 N N . THR A 1 103 ? 18.781 20.719 -7.426 1 36.34 103 THR A N 1
ATOM 797 C CA . THR A 1 103 ? 18.109 19.906 -8.43 1 36.34 103 THR A CA 1
ATOM 798 C C . THR A 1 103 ? 18.703 18.5 -8.461 1 36.34 103 THR A C 1
ATOM 800 O O . THR A 1 103 ? 19.938 18.328 -8.453 1 36.34 103 THR A O 1
ATOM 803 N N . ASN A 1 104 ? 18.453 17.719 -7.668 1 38.19 104 ASN A N 1
ATOM 804 C CA . ASN A 1 104 ? 18.922 16.344 -7.836 1 38.19 104 ASN A CA 1
ATOM 805 C C . ASN A 1 104 ? 19.156 16.016 -9.305 1 38.19 104 ASN A C 1
ATOM 807 O O . ASN A 1 104 ? 18.219 16.031 -10.109 1 38.19 104 ASN A O 1
ATOM 811 N N . PRO A 1 105 ? 20.375 16.109 -9.766 1 34.66 105 PRO A N 1
ATOM 812 C CA . PRO A 1 105 ? 20.781 15.758 -11.133 1 34.66 105 PRO A CA 1
ATOM 813 C C . PRO A 1 105 ? 19.984 14.586 -11.703 1 34.66 105 PRO A C 1
ATOM 815 O O . PRO A 1 105 ? 19.844 14.461 -12.922 1 34.66 105 PRO A O 1
ATOM 818 N N . LYS A 1 106 ? 20.328 13.352 -11.086 1 35.22 106 LYS A N 1
ATOM 819 C CA . LYS A 1 106 ? 19.906 12.18 -11.859 1 35.22 106 LYS A CA 1
ATOM 820 C C . LYS A 1 106 ? 18.406 12.219 -12.148 1 35.22 106 LYS A C 1
ATOM 822 O O . LYS A 1 106 ? 17.609 12.492 -11.25 1 35.22 106 LYS A O 1
ATOM 827 N N . THR A 1 107 ? 17.953 12.547 -13.359 1 34.28 107 THR A N 1
ATOM 828 C CA . THR A 1 107 ? 16.703 12.539 -14.109 1 34.28 107 THR A CA 1
ATOM 829 C C . THR A 1 107 ? 15.719 11.531 -13.508 1 34.28 107 THR A C 1
ATOM 831 O O . THR A 1 107 ? 16.062 10.359 -13.344 1 34.28 107 THR A O 1
ATOM 834 N N . GLN A 1 108 ? 15 11.891 -12.555 1 39.03 108 GLN A N 1
ATOM 835 C CA . GLN A 1 108 ? 13.82 11.102 -12.227 1 39.03 108 GLN A CA 1
ATOM 836 C C . GLN A 1 108 ? 13.391 10.234 -13.406 1 39.03 108 GLN A C 1
ATOM 838 O O . GLN A 1 108 ? 13.547 10.633 -14.562 1 39.03 108 GLN A O 1
ATOM 843 N N . PRO A 1 109 ? 13.219 8.969 -13.195 1 38.94 109 PRO A N 1
ATOM 844 C CA . PRO A 1 109 ? 12.797 8.141 -14.328 1 38.94 109 PRO A CA 1
ATOM 845 C C . PRO A 1 109 ? 11.766 8.836 -15.211 1 38.94 109 PRO A C 1
ATOM 847 O O . PRO A 1 109 ? 10.633 9.055 -14.773 1 38.94 109 PRO A O 1
ATOM 850 N N . SER A 1 110 ? 12.016 10.07 -15.57 1 40.41 110 SER A N 1
ATOM 851 C CA . SER A 1 110 ? 11.203 10.391 -16.734 1 40.41 110 SER A CA 1
ATOM 852 C C . SER A 1 110 ? 11.188 9.242 -17.734 1 40.41 110 SER A C 1
ATOM 854 O O . SER A 1 110 ? 12.172 8.508 -17.859 1 40.41 110 SER A O 1
ATOM 856 N N . ILE A 1 111 ? 10.172 8.602 -17.891 1 44.84 111 ILE A N 1
ATOM 857 C CA . ILE A 1 111 ? 10.164 7.766 -19.094 1 44.84 111 ILE A CA 1
ATOM 858 C C . ILE A 1 111 ? 11.008 8.414 -20.188 1 44.84 111 ILE A C 1
ATOM 860 O O . ILE A 1 111 ? 10.562 9.344 -20.844 1 44.84 111 ILE A O 1
ATOM 864 N N . LYS A 1 112 ? 12.312 8.75 -19.906 1 44.72 112 LYS A N 1
ATOM 865 C CA . LYS A 1 112 ? 13.109 9.102 -21.078 1 44.72 112 LYS A CA 1
ATOM 866 C C . LYS A 1 112 ? 12.805 8.172 -22.25 1 44.72 112 LYS A C 1
ATOM 868 O O . LYS A 1 112 ? 13.141 6.984 -22.219 1 44.72 112 LYS A O 1
ATOM 873 N N . GLY A 1 113 ? 11.789 8.461 -22.984 1 58.81 113 GLY A N 1
ATOM 874 C CA . GLY A 1 113 ? 11.273 7.98 -24.25 1 58.81 113 GLY A CA 1
ATOM 875 C C . GLY A 1 113 ? 10.312 6.82 -24.109 1 58.81 113 GLY A C 1
ATOM 876 O O . GLY A 1 113 ? 10.688 5.746 -23.625 1 58.81 113 GLY A O 1
ATOM 877 N N . PHE A 1 114 ? 9.109 7.078 -23.953 1 70 114 PHE A N 1
ATOM 878 C CA . PHE A 1 114 ? 8.078 6.059 -24.094 1 70 114 PHE A CA 1
ATOM 879 C C . PHE A 1 114 ? 8.469 5.043 -25.172 1 70 114 PHE A C 1
ATOM 881 O O . PHE A 1 114 ? 8.852 5.418 -26.281 1 70 114 PHE A O 1
ATOM 888 N N . PRO A 1 115 ? 8.703 3.82 -24.656 1 81.06 115 PRO A N 1
ATOM 889 C CA . PRO A 1 115 ? 9.07 2.82 -25.672 1 81.06 115 PRO A CA 1
ATOM 890 C C . PRO A 1 115 ? 8.125 2.818 -26.875 1 81.06 115 PRO A C 1
ATOM 892 O O . PRO A 1 115 ? 6.961 3.211 -26.734 1 81.06 115 PRO A O 1
ATOM 895 N N . SER A 1 116 ? 8.703 2.502 -27.969 1 84.25 116 SER A N 1
ATOM 896 C CA . SER A 1 116 ? 7.848 2.264 -29.125 1 84.25 116 SER A CA 1
ATOM 897 C C . SER A 1 116 ? 6.898 1.098 -28.875 1 84.25 116 SER A C 1
ATOM 899 O O . SER A 1 116 ? 7.086 0.323 -27.938 1 84.25 116 SER A O 1
ATOM 901 N N . LEU A 1 117 ? 5.871 1.036 -29.641 1 87 117 LEU A N 1
ATOM 902 C CA . LEU A 1 117 ? 4.914 -0.059 -29.516 1 87 117 LEU A CA 1
ATOM 903 C C . LEU A 1 117 ? 5.602 -1.406 -29.703 1 87 117 LEU A C 1
ATOM 905 O O . LEU A 1 117 ? 5.281 -2.377 -29.016 1 87 117 LEU A O 1
ATOM 909 N N . GLU A 1 118 ? 6.539 -1.428 -30.609 1 89.69 118 GLU A N 1
ATOM 910 C CA . GLU A 1 118 ? 7.281 -2.654 -30.875 1 89.69 118 GLU A CA 1
ATOM 911 C C . GLU A 1 118 ? 8.117 -3.08 -29.672 1 89.69 118 GLU A C 1
ATOM 913 O O . GLU A 1 118 ? 8.164 -4.266 -29.328 1 89.69 118 GLU A O 1
ATOM 918 N N . GLN A 1 119 ? 8.711 -2.143 -29.094 1 90 119 GLN A N 1
ATOM 919 C CA . GLN A 1 119 ? 9.516 -2.424 -27.906 1 90 119 GLN A CA 1
ATOM 920 C C . GLN A 1 119 ? 8.648 -2.922 -26.75 1 90 119 GLN A C 1
ATOM 922 O O . GLN A 1 119 ? 9.023 -3.848 -26.031 1 90 119 GLN A O 1
ATOM 927 N N . ALA A 1 120 ? 7.543 -2.273 -26.609 1 92.06 120 ALA A N 1
ATOM 928 C CA . ALA A 1 120 ? 6.602 -2.678 -25.562 1 92.06 120 ALA A CA 1
ATOM 929 C C . ALA A 1 120 ? 6.09 -4.094 -25.812 1 92.06 120 ALA A C 1
ATOM 931 O O . ALA A 1 120 ? 5.977 -4.891 -24.875 1 92.06 120 ALA A O 1
ATOM 932 N N . GLU A 1 121 ? 5.855 -4.453 -27.031 1 92 121 GLU A N 1
ATOM 933 C CA . GLU A 1 121 ? 5.363 -5.777 -27.391 1 92 121 GLU A CA 1
ATOM 934 C C . GLU A 1 121 ? 6.414 -6.852 -27.109 1 92 121 GLU A C 1
ATOM 936 O O . GLU A 1 121 ? 6.074 -7.977 -26.75 1 92 121 GLU A O 1
ATOM 941 N N . ASP A 1 122 ? 7.625 -6.457 -27.281 1 92.38 122 ASP A N 1
ATOM 942 C CA . ASP A 1 122 ? 8.703 -7.391 -26.984 1 92.38 122 ASP A CA 1
ATOM 943 C C . ASP A 1 122 ? 8.734 -7.73 -25.484 1 92.38 122 ASP A C 1
ATOM 945 O O . ASP A 1 122 ? 8.93 -8.891 -25.125 1 92.38 122 ASP A O 1
ATOM 949 N N . ILE A 1 123 ? 8.617 -6.746 -24.703 1 94.12 123 ILE A N 1
ATOM 950 C CA . ILE A 1 123 ? 8.578 -6.949 -23.266 1 94.12 123 ILE A CA 1
ATOM 951 C C . ILE A 1 123 ? 7.375 -7.812 -22.891 1 94.12 123 ILE A C 1
ATOM 953 O O . ILE A 1 123 ? 7.492 -8.742 -22.094 1 94.12 123 ILE A O 1
ATOM 957 N N . VAL A 1 124 ? 6.266 -7.559 -23.516 1 94.31 124 VAL A N 1
ATOM 958 C CA . VAL A 1 124 ? 5.039 -8.305 -23.266 1 94.31 124 VAL A CA 1
ATOM 959 C C . VAL A 1 124 ? 5.254 -9.781 -23.609 1 94.31 124 VAL A C 1
ATOM 961 O O . VAL A 1 124 ? 4.883 -10.664 -22.844 1 94.31 124 VAL A O 1
ATOM 964 N N . SER A 1 125 ? 5.828 -10.008 -24.766 1 93.31 125 SER A N 1
ATOM 965 C CA . SER A 1 125 ? 6.059 -11.367 -25.234 1 93.31 125 SER A CA 1
ATOM 966 C C . SER A 1 125 ? 6.953 -12.141 -24.266 1 93.31 125 SER A C 1
ATOM 968 O O . SER A 1 125 ? 6.742 -13.328 -24.031 1 93.31 125 SER A O 1
ATOM 970 N N . THR A 1 126 ? 7.906 -11.461 -23.734 1 94.56 126 THR A N 1
ATOM 971 C CA . THR A 1 126 ? 8.82 -12.086 -22.781 1 94.56 126 THR A CA 1
ATOM 972 C C . THR A 1 126 ? 8.07 -12.57 -21.547 1 94.56 126 THR A C 1
ATOM 974 O O . THR A 1 126 ? 8.273 -13.703 -21.094 1 94.56 126 THR A O 1
ATOM 977 N N . PHE A 1 127 ? 7.215 -11.797 -21.062 1 96 127 PHE A N 1
ATOM 978 C CA . PHE A 1 127 ? 6.531 -12.141 -19.812 1 96 127 PHE A CA 1
ATOM 979 C C . PHE A 1 127 ? 5.379 -13.102 -20.078 1 96 127 PHE A C 1
ATOM 981 O O . PHE A 1 127 ? 5.043 -13.93 -19.219 1 96 127 PHE A O 1
ATOM 988 N N . VAL A 1 128 ? 4.77 -13.023 -21.266 1 95 128 VAL A N 1
ATOM 989 C CA . VAL A 1 128 ? 3.768 -14.008 -21.641 1 95 128 VAL A CA 1
ATOM 990 C C . VAL A 1 128 ? 4.41 -15.391 -21.719 1 95 128 VAL A C 1
ATOM 992 O O . VAL A 1 128 ? 3.848 -16.375 -21.219 1 95 128 VAL A O 1
ATOM 995 N N . ASN A 1 129 ? 5.582 -15.422 -22.312 1 94 129 ASN A N 1
ATOM 996 C CA . ASN A 1 129 ? 6.305 -16.672 -22.422 1 94 129 ASN A CA 1
ATOM 997 C C . ASN A 1 129 ? 6.754 -17.203 -21.062 1 94 129 ASN A C 1
ATOM 999 O O . ASN A 1 129 ? 6.754 -18.406 -20.828 1 94 129 ASN A O 1
ATOM 1003 N N . LEU A 1 130 ? 7.145 -16.312 -20.203 1 94.25 130 LEU A N 1
ATOM 1004 C CA . LEU A 1 130 ? 7.535 -16.703 -18.859 1 94.25 130 LEU A CA 1
ATOM 1005 C C . LEU A 1 130 ? 6.355 -17.312 -18.094 1 94.25 130 LEU A C 1
ATOM 1007 O O . LEU A 1 130 ? 6.508 -18.312 -17.406 1 94.25 130 LEU A O 1
ATOM 1011 N N . GLU A 1 131 ? 5.188 -16.719 -18.234 1 93.31 131 GLU A N 1
ATOM 1012 C CA . GLU A 1 131 ? 3.984 -17.234 -17.594 1 93.31 131 GLU A CA 1
ATOM 1013 C C . GLU A 1 131 ? 3.668 -18.656 -18.094 1 93.31 131 GLU A C 1
ATOM 1015 O O . GLU A 1 131 ? 3.338 -19.531 -17.297 1 93.31 131 GLU A O 1
ATOM 1020 N N . LYS A 1 132 ? 3.764 -18.812 -19.406 1 89.69 132 LYS A N 1
ATOM 1021 C CA . LYS A 1 132 ? 3.504 -20.125 -20 1 89.69 132 LYS A CA 1
ATOM 1022 C C . LYS A 1 132 ? 4.516 -21.156 -19.516 1 89.69 132 LYS A C 1
ATOM 1024 O O . LYS A 1 132 ? 4.152 -22.297 -19.219 1 89.69 132 LYS A O 1
ATOM 1029 N N . PHE A 1 133 ? 5.691 -20.719 -19.453 1 89.5 133 PHE A N 1
ATOM 1030 C CA . PHE A 1 133 ? 6.758 -21.594 -18.984 1 89.5 133 PHE A CA 1
ATOM 1031 C C . PHE A 1 133 ? 6.496 -22.062 -17.547 1 89.5 133 PHE A C 1
ATOM 1033 O O . PHE A 1 133 ? 6.57 -23.25 -17.266 1 89.5 133 PHE A O 1
ATOM 1040 N N . CYS A 1 134 ? 6.148 -21.125 -16.625 1 90.5 134 CYS A N 1
ATOM 1041 C CA . CYS A 1 134 ? 5.918 -21.438 -15.219 1 90.5 134 CYS A CA 1
ATOM 1042 C C . CYS A 1 134 ? 4.699 -22.328 -15.055 1 90.5 134 CYS A C 1
ATOM 1044 O O . CYS A 1 134 ? 4.676 -23.188 -14.172 1 90.5 134 CYS A O 1
ATOM 1046 N N . GLU A 1 135 ? 3.697 -22.141 -15.883 1 86.88 135 GLU A N 1
ATOM 1047 C CA . GLU A 1 135 ? 2.48 -22.953 -15.812 1 86.88 135 GLU A CA 1
ATOM 1048 C C . GLU A 1 135 ? 2.744 -24.391 -16.25 1 86.88 135 GLU A C 1
ATOM 1050 O O . GLU A 1 135 ? 2.086 -25.312 -15.773 1 86.88 135 GLU A O 1
ATOM 1055 N N . ASN A 1 136 ? 3.729 -24.547 -17.094 1 82.88 136 ASN A N 1
ATOM 1056 C CA . ASN A 1 136 ? 3.982 -25.875 -17.672 1 82.88 136 ASN A CA 1
ATOM 1057 C C . ASN A 1 136 ? 5.152 -26.562 -16.984 1 82.88 136 ASN A C 1
ATOM 1059 O O . ASN A 1 136 ? 5.516 -27.688 -17.344 1 82.88 136 ASN A O 1
ATOM 1063 N N . LEU A 1 137 ? 5.676 -25.875 -16.016 1 79.38 137 LEU A N 1
ATOM 1064 C CA . LEU A 1 137 ? 6.781 -26.484 -15.297 1 79.38 137 LEU A CA 1
ATOM 1065 C C . LEU A 1 137 ? 6.293 -27.656 -14.438 1 79.38 137 LEU A C 1
ATOM 1067 O O . LEU A 1 137 ? 5.336 -27.5 -13.672 1 79.38 137 LEU A O 1
ATOM 1071 N N . GLU A 1 138 ? 6.562 -28.859 -14.898 1 65.38 138 GLU A N 1
ATOM 1072 C CA . GLU A 1 138 ? 6.172 -30.047 -14.156 1 65.38 138 GLU A CA 1
ATOM 1073 C C . GLU A 1 138 ? 7.359 -30.641 -13.398 1 65.38 138 GLU A C 1
ATOM 1075 O O . GLU A 1 138 ? 8.5 -30.531 -13.852 1 65.38 138 GLU A O 1
ATOM 1080 N N . SER A 1 139 ? 7.156 -30.797 -12.078 1 58.19 139 SER A N 1
ATOM 1081 C CA . SER A 1 139 ? 8.188 -31.547 -11.375 1 58.19 139 SER A CA 1
ATOM 1082 C C . SER A 1 139 ? 8.18 -33.031 -11.773 1 58.19 139 SER A C 1
ATOM 1084 O O . SER A 1 139 ? 7.113 -33.594 -12.039 1 58.19 139 SER A O 1
ATOM 1086 N N . MET A 1 140 ? 9.258 -33.531 -12.32 1 45.84 140 MET A N 1
ATOM 1087 C CA . MET A 1 140 ? 9.414 -34.938 -12.664 1 45.84 140 MET A CA 1
ATOM 1088 C C . MET A 1 140 ? 8.664 -35.812 -11.672 1 45.84 140 MET A C 1
ATOM 1090 O O . MET A 1 140 ? 8.094 -36.844 -12.062 1 45.84 140 MET A O 1
ATOM 1094 N N . ALA A 1 141 ? 8.727 -35.562 -10.422 1 45.53 141 ALA A N 1
ATOM 1095 C CA . ALA A 1 141 ? 8.25 -36.438 -9.359 1 45.53 141 ALA A CA 1
ATOM 1096 C C . ALA A 1 141 ? 6.75 -36.25 -9.133 1 45.53 141 ALA A C 1
ATOM 1098 O O . ALA A 1 141 ? 6.137 -37.031 -8.383 1 45.53 141 ALA A O 1
ATOM 1099 N N . SER A 1 142 ? 6.035 -35.219 -9.742 1 54.69 142 SER A N 1
ATOM 1100 C CA . SER A 1 142 ? 4.652 -34.875 -9.414 1 54.69 142 SER A CA 1
ATOM 1101 C C . SER A 1 142 ? 3.695 -36 -9.844 1 54.69 142 SER A C 1
ATOM 1103 O O . SER A 1 142 ? 2.695 -36.25 -9.172 1 54.69 142 SER A O 1
ATOM 1105 N N . SER A 1 143 ? 4.008 -36.688 -11.023 1 49.97 143 SER A N 1
ATOM 1106 C CA . SER A 1 143 ? 3.123 -37.75 -11.531 1 49.97 143 SER A CA 1
ATOM 1107 C C . SER A 1 143 ? 3.045 -38.906 -10.57 1 49.97 143 SER A C 1
ATOM 1109 O O . SER A 1 143 ? 2.049 -39.656 -10.555 1 49.97 143 SER A O 1
ATOM 1111 N N . SER A 1 144 ? 4.066 -38.969 -9.727 1 52.94 144 SER A N 1
ATOM 1112 C CA . SER A 1 144 ? 4.109 -40.188 -8.938 1 52.94 144 SER A CA 1
ATOM 1113 C C . SER A 1 144 ? 3.957 -39.906 -7.449 1 52.94 144 SER A C 1
ATOM 1115 O O . SER A 1 144 ? 3.914 -40.844 -6.629 1 52.94 144 SER A O 1
ATOM 1117 N N . THR A 1 145 ? 3.734 -38.656 -7.188 1 62.31 145 THR A N 1
ATOM 1118 C CA . THR A 1 145 ? 3.74 -38.344 -5.762 1 62.31 145 THR A CA 1
ATOM 1119 C C . THR A 1 145 ? 2.373 -38.625 -5.141 1 62.31 145 THR A C 1
ATOM 1121 O O . THR A 1 145 ? 1.354 -38.156 -5.637 1 62.31 1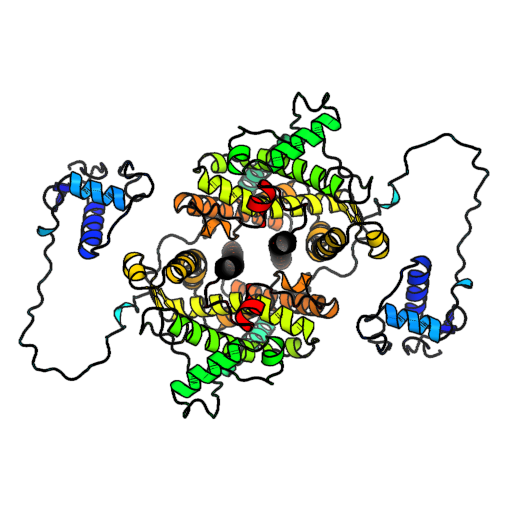45 THR A O 1
ATOM 1124 N N . THR A 1 146 ? 2.371 -39.5 -4.188 1 71.44 146 THR A N 1
ATOM 1125 C CA . THR A 1 146 ? 1.155 -39.812 -3.439 1 71.44 146 THR A CA 1
ATOM 1126 C C . THR A 1 146 ? 0.696 -38.594 -2.639 1 71.44 146 THR A C 1
ATOM 1128 O O . THR A 1 146 ? 1.488 -37.688 -2.363 1 71.44 146 THR A O 1
ATOM 1131 N N . ASN A 1 147 ? -0.552 -38.531 -2.408 1 75.88 147 ASN A N 1
ATOM 1132 C CA . ASN A 1 147 ? -1.129 -37.469 -1.615 1 75.88 147 ASN A CA 1
ATOM 1133 C C . ASN A 1 147 ? -0.413 -37.312 -0.276 1 75.88 147 ASN A C 1
ATOM 1135 O O . ASN A 1 147 ? -0.197 -36.188 0.191 1 75.88 147 ASN A O 1
ATOM 1139 N N . LEU A 1 148 ? -0.067 -38.469 0.236 1 75.38 148 LEU A N 1
ATOM 1140 C CA . LEU A 1 148 ? 0.595 -38.438 1.536 1 75.38 148 LEU A CA 1
ATOM 1141 C C . LEU A 1 148 ? 1.98 -37.812 1.43 1 75.38 148 LEU A C 1
ATOM 1143 O O . LEU A 1 148 ? 2.367 -37 2.279 1 75.38 148 LEU A O 1
ATOM 1147 N N . LYS A 1 149 ? 2.645 -38.219 0.453 1 81.94 149 LYS A N 1
ATOM 1148 C CA . LYS A 1 149 ? 3.982 -37.656 0.263 1 81.94 149 LYS A CA 1
ATOM 1149 C C . LYS A 1 149 ? 3.92 -36.156 -0.063 1 81.94 149 LYS A C 1
ATOM 1151 O O . LYS A 1 149 ? 4.762 -35.406 0.392 1 81.94 149 LYS A O 1
ATOM 1156 N N . GLU A 1 150 ? 2.926 -35.844 -0.802 1 87.62 150 GLU A N 1
ATOM 1157 C CA . GLU A 1 150 ? 2.713 -34.438 -1.131 1 87.62 150 GLU A CA 1
ATOM 1158 C C . GLU A 1 150 ? 2.51 -33.594 0.129 1 87.62 150 GLU A C 1
ATOM 1160 O O . GLU A 1 150 ? 3.141 -32.531 0.295 1 87.62 150 GLU A O 1
ATOM 1165 N N . ALA A 1 151 ? 1.679 -34.031 0.982 1 88.38 151 ALA A N 1
ATOM 1166 C CA . ALA A 1 151 ? 1.384 -33.344 2.229 1 88.38 151 ALA A CA 1
ATOM 1167 C C . ALA A 1 151 ? 2.637 -33.188 3.09 1 88.38 151 ALA A C 1
ATOM 1169 O O . ALA A 1 151 ? 2.836 -32.188 3.742 1 88.38 151 ALA A O 1
ATOM 1170 N N . GLU A 1 152 ? 3.4 -34.219 3.053 1 88.31 152 GLU A N 1
ATOM 1171 C CA . GLU A 1 152 ? 4.645 -34.219 3.818 1 88.31 152 GLU A CA 1
ATOM 1172 C C . GLU A 1 152 ? 5.613 -33.156 3.277 1 88.31 152 GLU A C 1
ATOM 1174 O O . GLU A 1 152 ? 6.219 -32.406 4.047 1 88.31 152 GLU A O 1
ATOM 1179 N N . LEU A 1 153 ? 5.742 -33.156 2.016 1 89.5 153 LEU A N 1
ATOM 1180 C CA . LEU A 1 153 ? 6.648 -32.188 1.381 1 89.5 153 LEU A CA 1
ATOM 1181 C C . LEU A 1 153 ? 6.184 -30.766 1.617 1 89.5 153 LEU A C 1
ATOM 1183 O O . LEU A 1 153 ? 7.004 -29.875 1.861 1 89.5 153 LEU A O 1
ATOM 1187 N N . ILE A 1 154 ? 4.922 -30.547 1.546 1 91.62 154 ILE A N 1
ATOM 1188 C CA . ILE A 1 154 ? 4.348 -29.234 1.795 1 91.62 154 ILE A CA 1
ATOM 1189 C C . ILE A 1 154 ? 4.633 -28.812 3.234 1 91.62 154 ILE A C 1
ATOM 1191 O O . ILE A 1 154 ? 5.047 -27.672 3.482 1 91.62 154 ILE A O 1
ATOM 1195 N N . GLY A 1 155 ? 4.391 -29.75 4.129 1 89.44 155 GLY A N 1
ATOM 1196 C CA . GLY A 1 155 ? 4.699 -29.469 5.523 1 89.44 155 GLY A CA 1
ATOM 1197 C C . GLY A 1 155 ? 6.156 -29.109 5.75 1 89.44 155 GLY A C 1
ATOM 1198 O O . GLY A 1 155 ? 6.457 -28.156 6.473 1 89.44 155 GLY A O 1
ATOM 1199 N N . GLN A 1 156 ? 7.035 -29.828 5.121 1 89.88 156 GLN A N 1
ATOM 1200 C CA . GLN A 1 156 ? 8.469 -29.578 5.258 1 89.88 156 GLN A CA 1
ATOM 1201 C C . GLN A 1 156 ? 8.859 -28.25 4.629 1 89.88 156 GLN A C 1
ATOM 1203 O O . GLN A 1 156 ? 9.719 -27.531 5.152 1 89.88 156 GLN A O 1
ATOM 1208 N N . MET A 1 157 ? 8.227 -27.938 3.541 1 91.81 157 MET A N 1
ATOM 1209 C CA . MET A 1 157 ? 8.516 -26.656 2.881 1 91.81 157 MET A CA 1
ATOM 1210 C C . MET A 1 157 ? 8.156 -25.484 3.785 1 91.81 157 MET A C 1
ATOM 1212 O O . MET A 1 157 ? 8.922 -24.516 3.891 1 91.81 157 MET A O 1
ATOM 1216 N N . PHE A 1 158 ? 7.016 -25.578 4.445 1 92.19 158 PHE A N 1
ATOM 1217 C CA . PHE A 1 158 ? 6.547 -24.5 5.297 1 92.19 158 PHE A CA 1
ATOM 1218 C C . PHE A 1 158 ? 7.438 -24.344 6.523 1 92.19 158 PHE A C 1
ATOM 1220 O O . PHE A 1 158 ? 7.434 -23.297 7.18 1 92.19 158 PHE A O 1
ATOM 1227 N N . ASP A 1 159 ? 8.234 -25.375 6.754 1 89 159 ASP A N 1
ATOM 1228 C CA . ASP A 1 159 ? 9.141 -25.328 7.898 1 89 159 ASP A CA 1
ATOM 1229 C C . ASP A 1 159 ? 10.492 -24.734 7.508 1 89 159 ASP A C 1
ATOM 1231 O O . ASP A 1 159 ? 11.32 -24.453 8.375 1 89 159 ASP A O 1
ATOM 1235 N N . CYS A 1 160 ? 10.68 -24.484 6.262 1 89.25 160 CYS A N 1
ATOM 1236 C CA . CYS A 1 160 ? 11.938 -23.906 5.789 1 89.25 160 CYS A CA 1
ATOM 1237 C C . CYS A 1 160 ? 11.859 -22.391 5.711 1 89.25 160 CYS A C 1
ATOM 1239 O O . CYS A 1 160 ? 10.773 -21.812 5.828 1 89.25 160 CYS A O 1
ATOM 1241 N N . SER A 1 161 ? 13.055 -21.797 5.559 1 88.81 161 SER A N 1
ATOM 1242 C CA . SER A 1 161 ? 13.109 -20.344 5.383 1 88.81 161 SER A CA 1
ATOM 1243 C C . SER A 1 161 ? 12.914 -19.969 3.92 1 88.81 161 SER A C 1
ATOM 1245 O O . SER A 1 161 ? 13.109 -20.797 3.023 1 88.81 161 SER A O 1
ATOM 1247 N N . VAL A 1 162 ? 12.516 -18.75 3.75 1 92.12 162 VAL A N 1
ATOM 1248 C CA . VAL A 1 162 ? 12.367 -18.219 2.395 1 92.12 162 VAL A CA 1
ATOM 1249 C C . VAL A 1 162 ? 13.703 -18.281 1.67 1 92.12 162 VAL A C 1
ATOM 1251 O O . VAL A 1 162 ? 13.758 -18.547 0.468 1 92.12 162 VAL A O 1
ATOM 1254 N N . GLY A 1 163 ? 14.781 -18 2.438 1 91.06 163 GLY A N 1
ATOM 1255 C CA . GLY A 1 163 ? 16.109 -18.094 1.863 1 91.06 163 GLY A CA 1
ATOM 1256 C C . GLY A 1 163 ? 16.438 -19.484 1.315 1 91.06 163 GLY A C 1
ATOM 1257 O O . GLY A 1 163 ? 16.969 -19.609 0.211 1 91.06 163 GLY A O 1
ATOM 1258 N N . GLU A 1 164 ? 16.109 -20.453 2.076 1 90.88 164 GLU A N 1
ATOM 1259 C CA . GLU A 1 164 ? 16.328 -21.844 1.659 1 90.88 164 GLU A CA 1
ATOM 1260 C C . GLU A 1 164 ? 15.5 -22.188 0.431 1 90.88 164 GLU A C 1
ATOM 1262 O O . GLU A 1 164 ? 15.945 -22.953 -0.43 1 90.88 164 GLU A O 1
ATOM 1267 N N . LEU A 1 165 ? 14.352 -21.672 0.395 1 92.25 165 LEU A N 1
ATOM 1268 C CA . LEU A 1 165 ? 13.469 -21.906 -0.746 1 92.25 165 LEU A CA 1
ATOM 1269 C C . LEU A 1 165 ? 14.047 -21.281 -2.014 1 92.25 165 LEU A C 1
ATOM 1271 O O . LEU A 1 165 ? 14.07 -21.922 -3.068 1 92.25 165 LEU A O 1
ATOM 1275 N N . ILE A 1 166 ? 14.484 -20.016 -1.917 1 93.31 166 ILE A N 1
ATOM 1276 C CA . ILE A 1 166 ? 15.016 -19.281 -3.053 1 93.31 166 ILE A CA 1
ATOM 1277 C C . ILE A 1 166 ? 16.281 -19.969 -3.57 1 93.31 166 ILE A C 1
ATOM 1279 O O . ILE A 1 166 ? 16.484 -20.062 -4.781 1 93.31 166 ILE A O 1
ATOM 1283 N N . GLU A 1 167 ? 17.047 -20.5 -2.637 1 90.81 167 GLU A N 1
ATOM 1284 C CA . GLU A 1 167 ? 18.297 -21.172 -3.004 1 90.81 167 GLU A CA 1
ATOM 1285 C C . GLU A 1 167 ? 18.031 -22.609 -3.451 1 90.81 167 GLU A C 1
ATOM 1287 O O . GLU A 1 167 ? 18.938 -23.297 -3.906 1 90.81 167 GLU A O 1
ATOM 1292 N N . LYS A 1 168 ? 16.844 -23.094 -3.285 1 86.62 168 LYS A N 1
ATOM 1293 C CA . LYS A 1 168 ? 16.406 -24.422 -3.715 1 86.62 168 LYS A CA 1
ATOM 1294 C C . LYS A 1 168 ? 17.156 -25.516 -2.99 1 86.62 168 LYS A C 1
ATOM 1296 O O . LYS A 1 168 ? 17.578 -26.5 -3.604 1 86.62 168 LYS A O 1
ATOM 1301 N N . ILE A 1 169 ? 17.422 -25.328 -1.671 1 84.44 169 ILE A N 1
ATOM 1302 C CA . ILE A 1 169 ? 18.141 -26.312 -0.876 1 84.44 169 ILE A CA 1
ATOM 1303 C C . ILE A 1 169 ? 17.156 -27.031 0.058 1 84.44 169 ILE A C 1
ATOM 1305 O O . ILE A 1 169 ? 17.531 -27.984 0.74 1 84.44 169 ILE A O 1
ATOM 1309 N N . GLY A 1 170 ? 15.93 -26.719 0.086 1 78.81 170 GLY A N 1
ATOM 1310 C CA . GLY A 1 170 ? 14.922 -27.359 0.917 1 78.81 170 GLY A CA 1
ATOM 1311 C C . GLY A 1 170 ? 13.82 -28.031 0.113 1 78.81 170 GLY A C 1
ATOM 1312 O O . GLY A 1 170 ? 13.773 -27.891 -1.111 1 78.81 170 GLY A O 1
ATOM 1313 N N . PRO A 1 171 ? 13.039 -28.797 0.85 1 86.56 171 PRO A N 1
ATOM 1314 C CA . PRO A 1 171 ? 11.898 -29.422 0.18 1 86.56 171 PRO A CA 1
ATOM 1315 C C . PRO A 1 171 ? 10.922 -28.406 -0.398 1 86.56 171 PRO A C 1
ATOM 1317 O O . PRO A 1 171 ? 10.789 -27.297 0.135 1 86.56 171 PRO A O 1
ATOM 1320 N N . GLN A 1 172 ? 10.336 -28.781 -1.515 1 89.31 172 GLN A N 1
ATOM 1321 C CA . GLN A 1 172 ? 9.359 -27.922 -2.168 1 89.31 172 GLN A CA 1
ATOM 1322 C C . GLN A 1 172 ? 8.055 -28.656 -2.436 1 89.31 172 GLN A C 1
ATOM 1324 O O . GLN A 1 172 ? 8.055 -29.891 -2.604 1 89.31 172 GLN A O 1
ATOM 1329 N N . CYS A 1 173 ? 7.035 -27.875 -2.414 1 91.5 173 CYS A N 1
ATOM 1330 C CA . CYS A 1 173 ? 5.762 -28.406 -2.883 1 91.5 173 CYS A CA 1
ATOM 1331 C C . CYS A 1 173 ? 5.883 -28.938 -4.305 1 91.5 173 CYS A C 1
ATOM 1333 O O . CYS A 1 173 ? 6.477 -28.297 -5.168 1 91.5 173 CYS A O 1
ATOM 1335 N N . PRO A 1 174 ? 5.363 -30.188 -4.527 1 87.62 174 PRO A N 1
ATOM 1336 C CA . PRO A 1 174 ? 5.383 -30.703 -5.902 1 87.62 174 PRO A CA 1
ATOM 1337 C C . PRO A 1 174 ? 4.648 -29.781 -6.879 1 87.62 174 PRO A C 1
ATOM 1339 O O . PRO A 1 174 ? 3.65 -29.156 -6.512 1 87.62 174 PRO A O 1
ATOM 1342 N N . ARG A 1 175 ? 5.094 -29.797 -8.094 1 89.5 175 ARG A N 1
ATOM 1343 C CA . ARG A 1 175 ? 4.523 -28.938 -9.125 1 89.5 175 ARG A CA 1
ATOM 1344 C C . ARG A 1 175 ? 3.373 -29.641 -9.844 1 89.5 175 ARG A C 1
ATOM 1346 O O . ARG A 1 175 ? 3.4 -29.797 -11.062 1 89.5 175 ARG A O 1
ATOM 1353 N N . PHE A 1 176 ? 2.422 -30 -9.016 1 87.06 176 PHE A N 1
ATOM 1354 C CA . PHE A 1 176 ? 1.229 -30.578 -9.633 1 87.06 176 PHE A CA 1
ATOM 1355 C C . PHE A 1 176 ? 0.501 -29.531 -10.469 1 87.06 176 PHE A C 1
ATOM 1357 O O . PHE A 1 176 ? 0.695 -28.328 -10.281 1 87.06 176 PHE A O 1
ATOM 1364 N N . GLU A 1 177 ? -0.293 -29.969 -11.43 1 87.38 177 GLU A N 1
ATOM 1365 C CA . GLU A 1 177 ? -1.006 -29.078 -12.344 1 87.38 177 GLU A CA 1
ATOM 1366 C C . GLU A 1 177 ? -2.002 -28.203 -11.586 1 87.38 177 GLU A C 1
ATOM 1368 O O . GLU A 1 177 ? -2.754 -28.703 -10.742 1 87.38 177 GLU A O 1
ATOM 1373 N N . ARG A 1 178 ? -1.96 -26.953 -11.867 1 91.38 178 ARG A N 1
ATOM 1374 C CA . ARG A 1 178 ? -2.908 -26.031 -11.25 1 91.38 178 ARG A CA 1
ATOM 1375 C C . ARG A 1 178 ? -4.285 -26.156 -11.898 1 91.38 178 ARG A C 1
ATOM 1377 O O . ARG A 1 178 ? -4.395 -26.344 -13.109 1 91.38 178 ARG A O 1
ATOM 1384 N N . ASN A 1 179 ? -5.258 -26.141 -11.109 1 92.19 179 ASN A N 1
ATOM 1385 C CA . ASN A 1 179 ? -6.645 -26.297 -11.523 1 92.19 179 ASN A CA 1
ATOM 1386 C C . ASN A 1 179 ? -7.504 -25.109 -11.094 1 92.19 179 ASN A C 1
ATOM 1388 O O . ASN A 1 179 ? -7.73 -24.906 -9.906 1 92.19 179 ASN A O 1
ATOM 1392 N N . TRP A 1 180 ? -8.023 -24.344 -12.078 1 94.56 180 TRP A N 1
ATOM 1393 C CA . TRP A 1 180 ? -8.742 -23.109 -11.781 1 94.56 180 TRP A CA 1
ATOM 1394 C C . TRP A 1 180 ? -10.25 -23.328 -11.891 1 94.56 180 TRP A C 1
ATOM 1396 O O . TRP A 1 180 ? -10.992 -22.375 -12.164 1 94.56 180 TRP A O 1
ATOM 1406 N N . ARG A 1 181 ? -10.727 -24.547 -11.664 1 90.81 181 ARG A N 1
ATOM 1407 C CA . ARG A 1 181 ? -12.148 -24.844 -11.594 1 90.81 181 ARG A CA 1
ATOM 1408 C C . ARG A 1 181 ? -12.641 -24.828 -10.148 1 90.81 181 ARG A C 1
ATOM 1410 O O . ARG A 1 181 ? -11.875 -25.125 -9.227 1 90.81 181 ARG A O 1
ATOM 1417 N N . PRO A 1 182 ? -13.859 -24.359 -9.945 1 93.12 182 PRO A N 1
ATOM 1418 C CA . PRO A 1 182 ? -14.422 -24.344 -8.602 1 93.12 182 PRO A CA 1
ATOM 1419 C C . PRO A 1 182 ? -14.953 -25.703 -8.156 1 93.12 182 PRO A C 1
ATOM 1421 O O . PRO A 1 182 ? -16.172 -25.906 -8.102 1 93.12 182 PRO A O 1
ATOM 1424 N N . LEU A 1 183 ? -14.133 -26.656 -7.742 1 91.44 183 LEU A N 1
ATOM 1425 C CA . LEU A 1 183 ? -14.5 -28.031 -7.449 1 91.44 183 LEU A CA 1
ATOM 1426 C C . LEU A 1 183 ? -14.891 -28.188 -5.984 1 91.44 183 LEU A C 1
ATOM 1428 O O . LEU A 1 183 ? -15.766 -28.984 -5.652 1 91.44 183 LEU A O 1
ATOM 1432 N N . GLU A 1 184 ? -14.141 -27.484 -5.113 1 93.06 184 GLU A N 1
ATOM 1433 C CA . GLU A 1 184 ? -14.375 -27.625 -3.682 1 93.06 184 GLU A CA 1
ATOM 1434 C C . GLU A 1 184 ? -14.336 -26.266 -2.979 1 93.06 184 GLU A C 1
ATOM 1436 O O . GLU A 1 184 ? -13.57 -25.391 -3.371 1 93.06 184 GLU A O 1
ATOM 1441 N N . ILE A 1 185 ? -15.062 -26.266 -1.883 1 94.88 185 ILE A N 1
ATOM 1442 C CA . ILE A 1 185 ? -15.07 -25.062 -1.058 1 94.88 185 ILE A CA 1
ATOM 1443 C C . ILE A 1 185 ? -13.781 -24.969 -0.254 1 94.88 185 ILE A C 1
ATOM 1445 O O . ILE A 1 185 ? -13.266 -25.984 0.224 1 94.88 185 ILE A O 1
ATOM 1449 N N . LEU A 1 186 ? -13.336 -23.797 -0.07 1 95.56 186 LEU A N 1
ATOM 1450 C CA . LEU A 1 186 ? -12.07 -23.547 0.603 1 95.56 186 LEU A CA 1
ATOM 1451 C C . LEU A 1 186 ? -12.133 -23.969 2.064 1 95.56 186 LEU A C 1
ATOM 1453 O O . LEU A 1 186 ? -13.133 -23.734 2.742 1 95.56 186 LEU A O 1
ATOM 1457 N N . ASN A 1 187 ? -11.211 -24.625 2.564 1 93.31 187 ASN A N 1
ATOM 1458 C CA . ASN A 1 187 ? -10.953 -24.938 3.969 1 93.31 187 ASN A CA 1
ATOM 1459 C C . ASN A 1 187 ? -9.477 -24.766 4.316 1 93.31 187 ASN A C 1
ATOM 1461 O O . ASN A 1 187 ? -8.664 -24.406 3.453 1 93.31 187 ASN A O 1
ATOM 1465 N N . VAL A 1 188 ? -9.109 -24.938 5.496 1 90.31 188 VAL A N 1
ATOM 1466 C CA . VAL A 1 188 ? -7.758 -24.625 5.945 1 90.31 188 VAL A CA 1
ATOM 1467 C C . VAL A 1 188 ? -6.754 -25.531 5.227 1 90.31 188 VAL A C 1
ATOM 1469 O O . VAL A 1 188 ? -5.719 -25.062 4.754 1 90.31 188 VAL A O 1
ATOM 1472 N N . SER A 1 189 ? -7.074 -26.797 5.141 1 89.19 189 SER A N 1
ATOM 1473 C CA . SER A 1 189 ? -6.148 -27.766 4.559 1 89.19 189 SER A CA 1
ATOM 1474 C C . SER A 1 189 ? -5.93 -27.5 3.072 1 89.19 189 SER A C 1
ATOM 1476 O O . SER A 1 189 ? -4.789 -27.484 2.602 1 89.19 189 SER A O 1
ATOM 1478 N N . ASN A 1 190 ? -7.008 -27.375 2.377 1 92.5 190 ASN A N 1
ATOM 1479 C CA . ASN A 1 190 ? -6.848 -27.156 0.941 1 92.5 190 ASN A CA 1
ATOM 1480 C C . ASN A 1 190 ? -6.328 -25.766 0.631 1 92.5 190 ASN A C 1
ATOM 1482 O O . ASN A 1 190 ? -5.715 -25.547 -0.413 1 92.5 190 ASN A O 1
ATOM 1486 N N . PHE A 1 191 ? -6.543 -24.781 1.563 1 94.12 191 PHE A N 1
ATOM 1487 C CA . PHE A 1 191 ? -5.914 -23.484 1.419 1 94.12 191 PHE A CA 1
ATOM 1488 C C . PHE A 1 191 ? -4.398 -23.594 1.479 1 94.12 191 PHE A C 1
ATOM 1490 O O . PHE A 1 191 ? -3.691 -23.047 0.628 1 94.12 191 PHE A O 1
ATOM 1497 N N . LEU A 1 192 ? -3.922 -24.312 2.461 1 92.19 192 LEU A N 1
ATOM 1498 C CA . LEU A 1 192 ? -2.482 -24.469 2.639 1 92.19 192 LEU A CA 1
ATOM 1499 C C . LEU A 1 192 ? -1.856 -25.156 1.434 1 92.19 192 LEU A C 1
ATOM 1501 O O . LEU A 1 192 ? -0.757 -24.797 1.006 1 92.19 192 LEU A O 1
ATOM 1505 N N . ARG A 1 193 ? -2.574 -26.141 0.904 1 93.44 193 ARG A N 1
ATOM 1506 C CA . ARG A 1 193 ? -2.105 -26.844 -0.288 1 93.44 193 ARG A CA 1
ATOM 1507 C C . ARG A 1 193 ? -2.02 -25.891 -1.48 1 93.44 193 ARG A C 1
ATOM 1509 O O . ARG A 1 193 ? -1.005 -25.859 -2.18 1 93.44 193 ARG A O 1
ATOM 1516 N N . ALA A 1 194 ? -3.105 -25.125 -1.696 1 95.75 194 ALA A N 1
ATOM 1517 C CA . ALA A 1 194 ? -3.15 -24.188 -2.805 1 95.75 194 ALA A CA 1
ATOM 1518 C C . ALA A 1 194 ? -2.082 -23.109 -2.643 1 95.75 194 ALA A C 1
ATOM 1520 O O . ALA A 1 194 ? -1.44 -22.703 -3.619 1 95.75 194 ALA A O 1
ATOM 1521 N N . TRP A 1 195 ? -1.938 -22.609 -1.418 1 95.12 195 TRP A N 1
ATOM 1522 C CA . TRP A 1 195 ? -0.963 -21.547 -1.146 1 95.12 195 TRP A CA 1
ATOM 1523 C C . TRP A 1 195 ? 0.458 -22.062 -1.377 1 95.12 195 TRP A C 1
ATOM 1525 O O . TRP A 1 195 ? 1.296 -21.344 -1.925 1 95.12 195 TRP A O 1
ATOM 1535 N N . ALA A 1 196 ? 0.744 -23.297 -0.957 1 94.19 196 ALA A N 1
ATOM 1536 C CA . ALA A 1 196 ? 2.061 -23.891 -1.171 1 94.19 196 ALA A CA 1
ATOM 1537 C C . ALA A 1 196 ? 2.383 -23.984 -2.658 1 94.19 196 ALA A C 1
ATOM 1539 O O . ALA A 1 196 ? 3.492 -23.656 -3.084 1 94.19 196 ALA A O 1
ATOM 1540 N N . ARG A 1 197 ? 1.438 -24.453 -3.398 1 94.94 197 ARG A N 1
ATOM 1541 C CA . ARG A 1 197 ? 1.641 -24.562 -4.84 1 94.94 197 ARG A CA 1
ATOM 1542 C C . ARG A 1 197 ? 1.855 -23.172 -5.461 1 94.94 197 ARG A C 1
ATOM 1544 O O . ARG A 1 197 ? 2.66 -23.031 -6.383 1 94.94 197 ARG A O 1
ATOM 1551 N N . GLY A 1 198 ? 1.05 -22.172 -4.949 1 95.75 198 GLY A N 1
ATOM 1552 C CA . GLY A 1 198 ? 1.217 -20.797 -5.395 1 95.75 198 GLY A CA 1
ATOM 1553 C C . GLY A 1 198 ? 2.596 -20.25 -5.105 1 95.75 198 GLY A C 1
ATOM 1554 O O . GLY A 1 198 ? 3.16 -19.516 -5.926 1 95.75 198 GLY A O 1
ATOM 1555 N N . ILE A 1 199 ? 3.129 -20.578 -3.977 1 95.88 199 ILE A N 1
ATOM 1556 C CA . ILE A 1 199 ? 4.453 -20.109 -3.582 1 95.88 199 ILE A CA 1
ATOM 1557 C C . ILE A 1 199 ? 5.504 -20.656 -4.543 1 95.88 199 ILE A C 1
ATOM 1559 O O . ILE A 1 199 ? 6.383 -19.922 -5 1 95.88 199 ILE A O 1
ATOM 1563 N N . VAL A 1 200 ? 5.41 -21.922 -4.859 1 94.25 200 VAL A N 1
ATOM 1564 C CA . VAL A 1 200 ? 6.387 -22.547 -5.738 1 94.25 200 VAL A CA 1
ATOM 1565 C C . VAL A 1 200 ? 6.25 -21.984 -7.152 1 94.25 200 VAL A C 1
ATOM 1567 O O . VAL A 1 200 ? 7.25 -21.797 -7.852 1 94.25 200 VAL A O 1
ATOM 1570 N N . HIS A 1 201 ? 5.016 -21.766 -7.543 1 95.56 201 HIS A N 1
ATOM 1571 C CA . HIS A 1 201 ? 4.797 -21.125 -8.836 1 95.56 201 HIS A CA 1
ATOM 1572 C C . HIS A 1 201 ? 5.441 -19.75 -8.898 1 95.56 201 HIS A C 1
ATOM 1574 O O . HIS A 1 201 ? 6.059 -19.391 -9.898 1 95.56 201 HIS A O 1
ATOM 1580 N N . PHE A 1 202 ? 5.242 -19 -7.887 1 97 202 PHE A N 1
ATOM 1581 C CA . PHE A 1 202 ? 5.84 -17.672 -7.812 1 97 202 PHE A CA 1
ATOM 1582 C C . PHE A 1 202 ? 7.359 -17.766 -7.766 1 97 202 PHE A C 1
ATOM 1584 O O . PHE A 1 202 ? 8.055 -16.922 -8.336 1 97 202 PHE A O 1
ATOM 1591 N N . LEU A 1 203 ? 7.855 -18.75 -7.008 1 95.69 203 LEU A N 1
ATOM 1592 C CA . LEU A 1 203 ? 9.297 -18.984 -6.977 1 95.69 203 LEU A CA 1
ATOM 1593 C C . LEU A 1 203 ? 9.836 -19.203 -8.383 1 95.69 203 LEU A C 1
ATOM 1595 O O . LEU A 1 203 ? 10.867 -18.641 -8.75 1 95.69 203 LEU A O 1
ATOM 1599 N N . ASP A 1 204 ? 9.164 -20.078 -9.117 1 94.25 204 ASP A N 1
ATOM 1600 C CA . ASP A 1 204 ? 9.57 -20.328 -10.5 1 94.25 204 ASP A CA 1
ATOM 1601 C C . ASP A 1 204 ? 9.547 -19.047 -11.328 1 94.25 204 ASP A C 1
ATOM 1603 O O . ASP A 1 204 ? 10.461 -18.797 -12.117 1 94.25 204 ASP A O 1
ATOM 1607 N N . PHE A 1 205 ? 8.57 -18.25 -11.18 1 96.88 205 PHE A N 1
ATOM 1608 C CA . PHE A 1 205 ? 8.453 -16.969 -11.883 1 96.88 205 PHE A CA 1
ATOM 1609 C C . PHE A 1 205 ? 9.609 -16.047 -11.516 1 96.88 205 PHE A C 1
ATOM 1611 O O . PHE A 1 205 ? 10.32 -15.562 -12.391 1 96.88 205 PHE A O 1
ATOM 1618 N N . ALA A 1 206 ? 9.812 -15.836 -10.234 1 96.81 206 ALA A N 1
ATOM 1619 C CA . ALA A 1 206 ? 10.812 -14.898 -9.742 1 96.81 206 ALA A CA 1
ATOM 1620 C C . ALA A 1 206 ? 12.219 -15.312 -10.172 1 96.81 206 ALA A C 1
ATOM 1622 O O . ALA A 1 206 ? 13.016 -14.484 -10.617 1 96.81 206 ALA A O 1
ATOM 1623 N N . THR A 1 207 ? 12.516 -16.594 -10.07 1 94.38 207 THR A N 1
ATOM 1624 C CA . THR A 1 207 ? 13.875 -17.062 -10.312 1 94.38 207 THR A CA 1
ATOM 1625 C C . THR A 1 207 ? 14.18 -17.109 -11.805 1 94.38 207 THR A C 1
ATOM 1627 O O . THR A 1 207 ? 15.336 -17.25 -12.203 1 94.38 207 THR A O 1
ATOM 1630 N N . HIS A 1 208 ? 13.211 -16.953 -12.641 1 93.88 208 HIS A N 1
ATOM 1631 C CA . HIS A 1 208 ? 13.461 -16.922 -14.078 1 93.88 208 HIS A CA 1
ATOM 1632 C C . HIS A 1 208 ? 13.453 -15.492 -14.609 1 93.88 208 HIS A C 1
ATOM 1634 O O . HIS A 1 208 ? 13.648 -15.273 -15.805 1 93.88 208 HIS A O 1
ATOM 1640 N N . VAL A 1 209 ? 13.172 -14.555 -13.766 1 94.62 209 VAL A N 1
ATOM 1641 C CA . VAL A 1 209 ? 13.414 -13.148 -14.094 1 94.62 209 VAL A CA 1
ATOM 1642 C C . VAL A 1 209 ? 14.898 -12.836 -13.93 1 94.62 209 VAL A C 1
ATOM 1644 O O . VAL A 1 209 ? 15.438 -12.898 -12.82 1 94.62 209 VAL A O 1
ATOM 1647 N N . PRO A 1 210 ? 15.586 -12.469 -14.922 1 91.56 210 PRO A N 1
ATOM 1648 C CA . PRO A 1 210 ? 17.047 -12.352 -14.898 1 91.56 210 PRO A CA 1
ATOM 1649 C C . PRO A 1 210 ? 17.547 -11.367 -13.844 1 91.56 210 PRO A C 1
ATOM 1651 O O . PRO A 1 210 ? 18.516 -11.656 -13.133 1 91.56 210 PRO A O 1
ATOM 1654 N N . VAL A 1 211 ? 16.938 -10.258 -13.695 1 93.69 211 VAL A N 1
ATOM 1655 C CA . VAL A 1 211 ? 17.422 -9.219 -12.789 1 93.69 211 VAL A CA 1
ATOM 1656 C C . VAL A 1 211 ? 17.328 -9.711 -11.344 1 93.69 211 VAL A C 1
ATOM 1658 O O . VAL A 1 211 ? 18.156 -9.344 -10.508 1 93.69 211 VAL A O 1
ATOM 1661 N N . PHE A 1 212 ? 16.375 -10.594 -11.062 1 94.94 212 PHE A N 1
ATOM 1662 C CA . PHE A 1 212 ? 16.203 -11.164 -9.727 1 94.94 212 PHE A CA 1
ATOM 1663 C C . PHE A 1 212 ? 17.453 -11.953 -9.312 1 94.94 212 PHE A C 1
ATOM 1665 O O . PHE A 1 212 ? 17.859 -11.898 -8.156 1 94.94 212 PHE A O 1
ATOM 1672 N N . ASN A 1 213 ? 18.078 -12.594 -10.25 1 92.5 213 ASN A N 1
ATOM 1673 C CA . ASN A 1 213 ? 19.203 -13.484 -9.977 1 92.5 213 ASN A CA 1
ATOM 1674 C C . ASN A 1 213 ? 20.516 -12.703 -9.82 1 92.5 213 ASN A C 1
ATOM 1676 O O . ASN A 1 213 ? 21.5 -13.242 -9.32 1 92.5 213 ASN A O 1
ATOM 1680 N N . THR A 1 214 ? 20.531 -11.406 -10.141 1 93.25 214 THR A N 1
ATOM 1681 C CA . THR A 1 214 ? 21.734 -10.586 -10.023 1 93.25 214 THR A CA 1
ATOM 1682 C C . THR A 1 214 ? 21.844 -9.992 -8.617 1 93.25 214 THR A C 1
ATOM 1684 O O . THR A 1 214 ? 22.891 -9.445 -8.25 1 93.25 214 THR A O 1
ATOM 1687 N N . LEU A 1 215 ? 20.859 -10.164 -7.809 1 94.69 215 LEU A N 1
ATOM 1688 C CA . LEU A 1 215 ? 20.812 -9.531 -6.496 1 94.69 215 LEU A CA 1
ATOM 1689 C C . LEU A 1 215 ? 21.391 -10.461 -5.43 1 94.69 215 LEU A C 1
ATOM 1691 O O . LEU A 1 215 ? 21.516 -11.664 -5.645 1 94.69 215 LEU A O 1
ATOM 1695 N N . CYS A 1 216 ? 21.844 -9.906 -4.332 1 94.56 216 CYS A N 1
ATOM 1696 C CA . CYS A 1 216 ? 22.281 -10.703 -3.195 1 94.56 216 CYS A CA 1
ATOM 1697 C C . CYS A 1 216 ? 21.094 -11.43 -2.555 1 94.56 216 CYS A C 1
ATOM 1699 O O . CYS A 1 216 ? 19.938 -11.086 -2.812 1 94.56 216 CYS A O 1
ATOM 1701 N N . LEU A 1 217 ? 21.312 -12.414 -1.711 1 92.31 217 LEU A N 1
ATOM 1702 C CA . LEU A 1 217 ? 20.281 -13.25 -1.12 1 92.31 217 LEU A CA 1
ATOM 1703 C C . LEU A 1 217 ? 19.312 -12.422 -0.277 1 92.31 217 LEU A C 1
ATOM 1705 O O . LEU A 1 217 ? 18.109 -12.656 -0.299 1 92.31 217 LEU A O 1
ATOM 1709 N N . HIS A 1 218 ? 19.844 -11.461 0.442 1 92.81 218 HIS A N 1
ATOM 1710 C CA . HIS A 1 218 ? 19 -10.602 1.262 1 92.81 218 HIS A CA 1
ATOM 1711 C C . HIS A 1 218 ? 17.969 -9.875 0.412 1 92.81 218 HIS A C 1
ATOM 1713 O O . HIS A 1 218 ? 16.781 -9.867 0.745 1 92.81 218 HIS A O 1
ATOM 1719 N N . ASP A 1 219 ? 18.422 -9.242 -0.677 1 94.25 219 ASP A N 1
ATOM 1720 C CA . ASP A 1 219 ? 17.516 -8.5 -1.554 1 94.25 219 ASP A CA 1
ATOM 1721 C C . ASP A 1 219 ? 16.516 -9.438 -2.229 1 94.25 219 ASP A C 1
ATOM 1723 O O . ASP A 1 219 ? 15.359 -9.07 -2.436 1 94.25 219 ASP A O 1
ATOM 1727 N N . LYS A 1 220 ? 16.953 -10.641 -2.566 1 94.75 220 LYS A N 1
ATOM 1728 C CA . LYS A 1 220 ? 16.047 -11.633 -3.146 1 94.75 220 LYS A CA 1
ATOM 1729 C C . LYS A 1 220 ? 14.945 -12.008 -2.166 1 94.75 220 LYS A C 1
ATOM 1731 O O . LYS A 1 220 ? 13.781 -12.117 -2.553 1 94.75 220 LYS A O 1
ATOM 1736 N N . GLN A 1 221 ? 15.336 -12.203 -0.94 1 93.81 221 GLN A N 1
ATOM 1737 C CA . GLN A 1 221 ? 14.375 -12.586 0.09 1 93.81 221 GLN A CA 1
ATOM 1738 C C . GLN A 1 221 ? 13.344 -11.477 0.313 1 93.81 221 GLN A C 1
ATOM 1740 O O . GLN A 1 221 ? 12.148 -11.75 0.412 1 93.81 221 GLN A O 1
ATOM 1745 N N . VAL A 1 222 ? 13.836 -10.227 0.354 1 93 222 VAL A N 1
ATOM 1746 C CA . VAL A 1 222 ? 12.953 -9.086 0.559 1 93 222 VAL A CA 1
ATOM 1747 C C . VAL A 1 222 ? 11.992 -8.953 -0.622 1 93 222 VAL A C 1
ATOM 1749 O O . VAL A 1 222 ? 10.789 -8.781 -0.433 1 93 222 VAL A O 1
ATOM 1752 N N . TRP A 1 223 ? 12.539 -9.078 -1.797 1 94.38 223 TRP A N 1
ATOM 1753 C CA . TRP A 1 223 ? 11.75 -8.977 -3.02 1 94.38 223 TRP A CA 1
ATOM 1754 C C . TRP A 1 223 ? 10.688 -10.07 -3.074 1 94.38 223 TRP A C 1
ATOM 1756 O O . TRP A 1 223 ? 9.508 -9.781 -3.295 1 94.38 223 TRP A O 1
ATOM 1766 N N . PHE A 1 224 ? 11.102 -11.227 -2.811 1 95.12 224 PHE A N 1
ATOM 1767 C CA . PHE A 1 224 ? 10.227 -12.391 -2.881 1 95.12 224 PHE A CA 1
ATOM 1768 C C . PHE A 1 224 ? 9.102 -12.281 -1.856 1 95.12 224 PHE A C 1
ATOM 1770 O O . PHE A 1 224 ? 7.926 -12.438 -2.197 1 95.12 224 PHE A O 1
ATOM 1777 N N . THR A 1 225 ? 9.422 -11.969 -0.64 1 93.69 225 THR A N 1
ATOM 1778 C CA . THR A 1 225 ? 8.461 -11.938 0.454 1 93.69 225 THR A CA 1
ATOM 1779 C C . THR A 1 225 ? 7.457 -10.805 0.264 1 93.69 225 THR A C 1
ATOM 1781 O O . THR A 1 225 ? 6.27 -10.969 0.551 1 93.69 225 THR A O 1
ATOM 1784 N N . CYS A 1 226 ? 7.906 -9.711 -0.248 1 92.88 226 CYS A N 1
ATOM 1785 C CA . CYS A 1 226 ? 7.047 -8.539 -0.372 1 92.88 226 CYS A CA 1
ATOM 1786 C C . CYS A 1 226 ? 6.113 -8.672 -1.571 1 92.88 226 CYS A C 1
ATOM 1788 O O . CYS A 1 226 ? 5.02 -8.102 -1.58 1 92.88 226 CYS A O 1
ATOM 1790 N N . ARG A 1 227 ? 6.5 -9.461 -2.523 1 95.5 227 ARG A N 1
ATOM 1791 C CA . ARG A 1 227 ? 5.73 -9.453 -3.764 1 95.5 227 ARG A CA 1
ATOM 1792 C C . ARG A 1 227 ? 4.953 -10.75 -3.938 1 95.5 227 ARG A C 1
ATOM 1794 O O . ARG A 1 227 ? 4.078 -10.844 -4.801 1 95.5 227 ARG A O 1
ATOM 1801 N N . LEU A 1 228 ? 5.203 -11.719 -3.08 1 96.12 228 LEU A N 1
ATOM 1802 C CA . LEU A 1 228 ? 4.523 -13 -3.15 1 96.12 228 LEU A CA 1
ATOM 1803 C C . LEU A 1 228 ? 3.01 -12.82 -3.1 1 96.12 228 LEU A C 1
ATOM 1805 O O . LEU A 1 228 ? 2.295 -13.266 -4 1 96.12 228 LEU A O 1
ATOM 1809 N N . THR A 1 229 ? 2.531 -12.117 -2.102 1 95.94 229 THR A N 1
ATOM 1810 C CA . THR A 1 229 ? 1.096 -12.031 -1.86 1 95.94 229 THR A CA 1
ATOM 1811 C C . THR A 1 229 ? 0.416 -11.195 -2.943 1 95.94 229 THR A C 1
ATOM 1813 O O . THR A 1 229 ? -0.601 -11.609 -3.506 1 95.94 229 THR A O 1
ATOM 1816 N N . PRO A 1 230 ? 0.951 -10.031 -3.311 1 96.19 230 PRO A N 1
ATOM 1817 C CA . PRO A 1 230 ? 0.28 -9.266 -4.363 1 96.19 230 PRO A CA 1
ATOM 1818 C C . PRO A 1 230 ? 0.243 -10 -5.699 1 96.19 230 PRO A C 1
ATOM 1820 O O . PRO A 1 230 ? -0.772 -9.969 -6.398 1 96.19 230 PRO A O 1
ATOM 1823 N N . CYS A 1 231 ? 1.277 -10.656 -6.07 1 97.44 231 CYS A N 1
ATOM 1824 C CA . CYS A 1 231 ? 1.296 -11.398 -7.328 1 97.44 231 CYS A CA 1
ATOM 1825 C C . CYS A 1 231 ? 0.315 -12.562 -7.289 1 97.44 231 CYS A C 1
ATOM 1827 O O . CYS A 1 231 ? -0.361 -12.844 -8.281 1 97.44 231 CYS A O 1
ATOM 1829 N N . SER A 1 232 ? 0.282 -13.219 -6.156 1 97.44 232 SER A N 1
ATOM 1830 C CA . SER A 1 232 ? -0.631 -14.344 -6 1 97.44 232 SER A CA 1
ATOM 1831 C C . SER A 1 232 ? -2.086 -13.891 -6.09 1 97.44 232 SER A C 1
ATOM 1833 O O . SER A 1 232 ? -2.896 -14.523 -6.77 1 97.44 232 SER A O 1
ATOM 1835 N N . LEU A 1 233 ? -2.391 -12.812 -5.418 1 97.81 233 LEU A N 1
ATOM 1836 C CA . LEU A 1 233 ? -3.76 -12.305 -5.418 1 97.81 233 LEU A CA 1
ATOM 1837 C C . LEU A 1 233 ? -4.176 -11.859 -6.816 1 97.81 233 LEU A C 1
ATOM 1839 O O . LEU A 1 233 ? -5.316 -12.086 -7.23 1 97.81 233 LEU A O 1
ATOM 1843 N N . LEU A 1 234 ? -3.281 -11.211 -7.492 1 98.19 234 LEU A N 1
ATOM 1844 C CA . LEU A 1 234 ? -3.572 -10.805 -8.867 1 98.19 234 LEU A CA 1
ATOM 1845 C C . LEU A 1 234 ? -3.842 -12.023 -9.742 1 98.19 234 LEU A C 1
ATOM 1847 O O . LEU A 1 234 ? -4.762 -12.008 -10.562 1 98.19 234 LEU A O 1
ATOM 1851 N N . THR A 1 235 ? -3.02 -13.039 -9.586 1 98.12 235 THR A N 1
ATOM 1852 C CA . THR A 1 235 ? -3.182 -14.266 -10.359 1 98.12 235 THR A CA 1
ATOM 1853 C C . THR A 1 235 ? -4.531 -14.914 -10.062 1 98.12 235 THR A C 1
ATOM 1855 O O . THR A 1 235 ? -5.238 -15.336 -10.977 1 98.12 235 THR A O 1
ATOM 1858 N N . MET A 1 236 ? -4.863 -15.008 -8.812 1 98.25 236 MET A N 1
ATOM 1859 C CA . MET A 1 236 ? -6.156 -15.562 -8.414 1 98.25 236 MET A CA 1
ATOM 1860 C C . MET A 1 236 ? -7.301 -14.766 -9.031 1 98.25 236 MET A C 1
ATOM 1862 O O . MET A 1 236 ? -8.258 -15.344 -9.547 1 98.25 236 MET A O 1
ATOM 1866 N N . ALA A 1 237 ? -7.199 -13.477 -8.969 1 98.31 237 ALA A N 1
ATOM 1867 C CA . ALA A 1 237 ? -8.242 -12.609 -9.508 1 98.31 237 ALA A CA 1
ATOM 1868 C C . ALA A 1 237 ? -8.375 -12.781 -11.016 1 98.31 237 ALA A C 1
ATOM 1870 O O . ALA A 1 237 ? -9.484 -12.828 -11.547 1 98.31 237 ALA A O 1
ATOM 1871 N N . TYR A 1 238 ? -7.262 -12.812 -11.688 1 98.06 238 TYR A N 1
ATOM 1872 C CA . TYR A 1 238 ? -7.281 -12.938 -13.141 1 98.06 238 TYR A CA 1
ATOM 1873 C C . TYR A 1 238 ? -7.961 -14.234 -13.57 1 98.06 238 TYR A C 1
ATOM 1875 O O . TYR A 1 238 ? -8.797 -14.234 -14.477 1 98.06 238 TYR A O 1
ATOM 1883 N N . TYR A 1 239 ? -7.586 -15.328 -12.961 1 97.19 239 TYR A N 1
ATOM 1884 C CA . TYR A 1 239 ? -8.156 -16.609 -13.367 1 97.19 239 TYR A CA 1
ATOM 1885 C C . TYR A 1 239 ? -9.609 -16.734 -12.914 1 97.19 239 TYR A C 1
ATOM 1887 O O . TYR A 1 239 ? -10.406 -17.406 -13.562 1 97.19 239 TYR A O 1
ATOM 1895 N N . THR A 1 240 ? -9.914 -16.078 -11.812 1 97.19 240 THR A N 1
ATOM 1896 C CA . THR A 1 240 ? -11.32 -15.984 -11.438 1 97.19 240 THR A CA 1
ATOM 1897 C C . THR A 1 240 ? -12.125 -15.305 -12.539 1 97.19 240 THR A C 1
ATOM 1899 O O . THR A 1 240 ? -13.211 -15.773 -12.898 1 97.19 240 THR A O 1
ATOM 1902 N N . LYS A 1 241 ? -11.625 -14.219 -13.055 1 96.56 241 LYS A N 1
ATOM 1903 C CA . LYS A 1 241 ? -12.25 -13.516 -14.172 1 96.56 241 LYS A CA 1
ATOM 1904 C C . LYS A 1 241 ? -12.297 -14.398 -15.422 1 96.56 241 LYS A C 1
ATOM 1906 O O . LYS A 1 241 ? -13.328 -14.477 -16.094 1 96.56 241 LYS A O 1
ATOM 1911 N N . ARG A 1 242 ? -11.156 -15.016 -15.734 1 94.19 242 ARG A N 1
ATOM 1912 C CA . ARG A 1 242 ? -11.031 -15.82 -16.938 1 94.19 242 ARG A CA 1
ATOM 1913 C C . ARG A 1 242 ? -12.039 -16.969 -16.953 1 94.19 242 ARG A C 1
ATOM 1915 O O . ARG A 1 242 ? -12.633 -17.266 -17.984 1 94.19 242 ARG A O 1
ATOM 1922 N N . GLU A 1 243 ? -12.227 -17.562 -15.805 1 93.56 243 GLU A N 1
ATOM 1923 C CA . GLU A 1 243 ? -13.156 -18.688 -15.68 1 93.56 243 GLU A CA 1
ATOM 1924 C C . GLU A 1 243 ? -14.578 -18.203 -15.398 1 93.56 243 GLU A C 1
ATOM 1926 O O . GLU A 1 243 ? -15.5 -19 -15.289 1 93.56 243 GLU A O 1
ATOM 1931 N N . MET A 1 244 ? -14.75 -16.906 -15.266 1 91.38 244 MET A N 1
ATOM 1932 C CA . MET A 1 244 ? -16.047 -16.281 -15 1 91.38 244 MET A CA 1
ATOM 1933 C C . MET A 1 244 ? -16.703 -16.906 -13.773 1 91.38 244 MET A C 1
ATOM 1935 O O . MET A 1 244 ? -17.859 -17.312 -13.828 1 91.38 244 MET A O 1
ATOM 1939 N N . CYS A 1 245 ? -15.93 -17.078 -12.734 1 92.94 245 CYS A N 1
ATOM 1940 C CA . CYS A 1 245 ? -16.391 -17.719 -11.508 1 92.94 245 CYS A CA 1
ATOM 1941 C C . CYS A 1 245 ? -16.938 -16.672 -10.531 1 92.94 245 CYS A C 1
ATOM 1943 O O . CYS A 1 245 ? -16.375 -15.594 -10.391 1 92.94 245 CYS A O 1
ATOM 1945 N N . ASN A 1 246 ? -17.984 -17.031 -9.844 1 93 246 ASN A N 1
ATOM 1946 C CA . ASN A 1 246 ? -18.547 -16.156 -8.828 1 93 246 ASN A CA 1
ATOM 1947 C C . ASN A 1 246 ? -17.922 -16.438 -7.453 1 93 246 ASN A C 1
ATOM 1949 O O . ASN A 1 246 ? -18.656 -16.625 -6.473 1 93 246 ASN A O 1
ATOM 1953 N N . GLY A 1 247 ? -16.75 -16.609 -7.363 1 96.31 247 GLY A N 1
ATOM 1954 C CA . GLY A 1 247 ? -15.906 -16.828 -6.203 1 96.31 247 GLY A CA 1
ATOM 1955 C C . GLY A 1 247 ? -14.422 -16.766 -6.523 1 96.31 247 GLY A C 1
ATOM 1956 O O . GLY A 1 247 ? -14.023 -16.922 -7.684 1 96.31 247 GLY A O 1
ATOM 1957 N N . LEU A 1 248 ? -13.703 -16.484 -5.5 1 97.94 248 LEU A N 1
ATOM 1958 C CA . LEU A 1 248 ? -12.266 -16.375 -5.699 1 97.94 248 LEU A CA 1
ATOM 1959 C C . LEU A 1 248 ? -11.625 -17.75 -5.82 1 97.94 248 LEU A C 1
ATOM 1961 O O . LEU A 1 248 ? -11.789 -18.594 -4.938 1 97.94 248 LEU A O 1
ATOM 1965 N N . LEU A 1 249 ? -10.945 -17.969 -6.895 1 97.88 249 LEU A N 1
ATOM 1966 C CA . LEU A 1 249 ? -10.305 -19.25 -7.156 1 97.88 249 LEU A CA 1
ATOM 1967 C C . LEU A 1 249 ? -8.859 -19.25 -6.656 1 97.88 249 LEU A C 1
ATOM 1969 O O . LEU A 1 249 ? -8.164 -18.234 -6.758 1 97.88 249 LEU A O 1
ATOM 1973 N N . PHE A 1 250 ? -8.359 -20.391 -6.191 1 97.69 250 PHE A N 1
ATOM 1974 C CA . PHE A 1 250 ? -7.062 -20.453 -5.527 1 97.69 250 PHE A CA 1
ATOM 1975 C C . PHE A 1 250 ? -6.074 -21.297 -6.328 1 97.69 250 PHE A C 1
ATOM 1977 O O . PHE A 1 250 ? -4.91 -21.422 -5.945 1 97.69 250 PHE A O 1
ATOM 1984 N N . GLY A 1 251 ? -6.449 -21.938 -7.426 1 95.56 251 GLY A N 1
ATOM 1985 C CA . GLY A 1 251 ? -5.527 -22.578 -8.344 1 95.56 251 GLY A CA 1
ATOM 1986 C C . GLY A 1 251 ? -5.344 -24.062 -8.062 1 95.56 251 GLY A C 1
ATOM 1987 O O . GLY A 1 251 ? -4.535 -24.719 -8.719 1 95.56 251 GLY A O 1
ATOM 1988 N N . SER A 1 252 ? -6.039 -24.641 -7.066 1 94.44 252 SER A N 1
ATOM 1989 C CA . SER A 1 252 ? -5.988 -26.078 -6.773 1 94.44 252 SER A CA 1
ATOM 1990 C C . SER A 1 252 ? -7.391 -26.656 -6.652 1 94.44 252 SER A C 1
ATOM 1992 O O . SER A 1 252 ? -7.633 -27.531 -5.816 1 94.44 252 SER A O 1
ATOM 1994 N N . GLY A 1 253 ? -8.297 -26.094 -7.398 1 93.19 253 GLY A N 1
ATOM 1995 C CA . GLY A 1 253 ? -9.656 -26.609 -7.438 1 93.19 253 GLY A CA 1
ATOM 1996 C C . GLY A 1 253 ? -10.539 -26.078 -6.328 1 93.19 253 GLY A C 1
ATOM 1997 O O . GLY A 1 253 ? -11.656 -26.547 -6.137 1 93.19 253 GLY A O 1
ATOM 1998 N N . ASN A 1 254 ? -10.031 -25.125 -5.66 1 95.12 254 ASN A N 1
ATOM 1999 C CA . ASN A 1 254 ? -10.766 -24.594 -4.52 1 95.12 254 ASN A CA 1
ATOM 2000 C C . ASN A 1 254 ? -11.32 -23.203 -4.816 1 95.12 254 ASN A C 1
ATOM 2002 O O . ASN A 1 254 ? -10.742 -22.453 -5.598 1 95.12 254 ASN A O 1
ATOM 2006 N N . VAL A 1 255 ? -12.438 -22.906 -4.137 1 96.94 255 VAL A N 1
ATOM 2007 C CA . VAL A 1 255 ? -13.102 -21.625 -4.387 1 96.94 255 VAL A CA 1
ATOM 2008 C C . VAL A 1 255 ? -13.633 -21.062 -3.074 1 96.94 255 VAL A C 1
ATOM 2010 O O . VAL A 1 255 ? -14.094 -21.797 -2.207 1 96.94 255 VAL A O 1
ATOM 2013 N N . PHE A 1 256 ? -13.43 -19.828 -2.867 1 97.88 256 PHE A N 1
ATOM 2014 C CA . PHE A 1 256 ? -14.125 -19.062 -1.833 1 97.88 256 PHE A CA 1
ATOM 2015 C C . PHE A 1 256 ? -15.273 -18.266 -2.432 1 97.88 256 PHE A C 1
ATOM 2017 O O . PHE A 1 256 ? -15.047 -17.328 -3.213 1 97.88 256 PHE A O 1
ATOM 2024 N N . PRO A 1 257 ? -16.422 -18.562 -2.07 1 94.94 257 PRO A N 1
ATOM 2025 C CA . PRO A 1 257 ? -17.594 -17.984 -2.754 1 94.94 257 PRO A CA 1
ATOM 2026 C C . PRO A 1 257 ? -17.734 -16.484 -2.518 1 94.94 257 PRO A C 1
ATOM 2028 O O . PRO A 1 257 ? -17.453 -16 -1.421 1 94.94 257 PRO A O 1
ATOM 2031 N N . LYS A 1 258 ? -18.109 -15.773 -3.52 1 93.38 258 LYS A N 1
ATOM 2032 C CA . LYS A 1 258 ? -18.422 -14.352 -3.398 1 93.38 258 LYS A CA 1
ATOM 2033 C C . LYS A 1 258 ? -19.734 -14.148 -2.658 1 93.38 258 LYS A C 1
ATOM 2035 O O . LYS A 1 258 ? -19.891 -13.18 -1.91 1 93.38 258 LYS A O 1
ATOM 2040 N N . ASP A 1 259 ? -20.641 -15.078 -2.842 1 89.25 259 ASP A N 1
ATOM 2041 C CA . ASP A 1 259 ? -21.969 -15.031 -2.217 1 89.25 259 ASP A CA 1
ATOM 2042 C C . ASP A 1 259 ? -21.859 -15.266 -0.71 1 89.25 259 ASP A C 1
ATOM 2044 O O . ASP A 1 259 ? -21.328 -16.281 -0.266 1 89.25 259 ASP A O 1
ATOM 2048 N N . ALA A 1 260 ? -22.422 -14.445 0.043 1 85.31 260 ALA A N 1
ATOM 2049 C CA . ALA A 1 260 ? -22.297 -14.461 1.499 1 85.31 260 ALA A CA 1
ATOM 2050 C C . ALA A 1 260 ? -22.953 -15.711 2.084 1 85.31 260 ALA A C 1
ATOM 2052 O O . ALA A 1 260 ? -22.469 -16.25 3.082 1 85.31 260 ALA A O 1
ATOM 2053 N N . THR A 1 261 ? -24.031 -16.172 1.515 1 86.56 261 THR A N 1
ATOM 2054 C CA . THR A 1 261 ? -24.734 -17.344 2.016 1 86.56 261 THR A CA 1
ATOM 2055 C C . THR A 1 261 ? -23.875 -18.594 1.851 1 86.56 261 THR A C 1
ATOM 2057 O O . THR A 1 261 ? -23.812 -19.438 2.75 1 86.56 261 THR A O 1
ATOM 2060 N N . LEU A 1 262 ? -23.219 -18.688 0.756 1 89.81 262 LEU A N 1
ATOM 2061 C CA . LEU A 1 262 ? -22.359 -19.844 0.475 1 89.81 262 LEU A CA 1
ATOM 2062 C C . LEU A 1 262 ? -21.109 -19.812 1.332 1 89.81 262 LEU A C 1
ATOM 2064 O O . LEU A 1 262 ? -20.5 -20.859 1.586 1 89.81 262 LEU A O 1
ATOM 2068 N N . ARG A 1 263 ? -20.656 -18.641 1.843 1 91.94 263 ARG A N 1
ATOM 2069 C CA . ARG A 1 263 ? -19.453 -18.484 2.639 1 91.94 263 ARG A CA 1
ATOM 2070 C C . ARG A 1 263 ? -19.578 -19.219 3.971 1 91.94 263 ARG A C 1
ATOM 2072 O O . ARG A 1 263 ? -18.562 -19.578 4.582 1 91.94 263 ARG A O 1
ATOM 2079 N N . GLU A 1 264 ? -20.781 -19.438 4.355 1 90.31 264 GLU A N 1
ATOM 2080 C CA . GLU A 1 264 ? -21.016 -20.141 5.613 1 90.31 264 GLU A CA 1
ATOM 2081 C C . GLU A 1 264 ? -20.531 -21.578 5.535 1 90.31 264 GLU A C 1
ATOM 2083 O O . GLU A 1 264 ? -20.281 -22.219 6.562 1 90.31 264 GLU A O 1
ATOM 2088 N N . SER A 1 265 ? -20.438 -22.031 4.316 1 89.69 265 SER A N 1
ATOM 2089 C CA . SER A 1 265 ? -19.953 -23.391 4.109 1 89.69 265 SER A CA 1
ATOM 2090 C C . SER A 1 265 ? -18.469 -23.516 4.438 1 89.69 265 SER A C 1
ATOM 2092 O O . SER A 1 265 ? -17.953 -24.609 4.594 1 89.69 265 SER A O 1
ATOM 2094 N N . VAL A 1 266 ? -17.812 -22.359 4.5 1 93.25 266 VAL A N 1
ATOM 2095 C CA . VAL A 1 266 ? -16.438 -22.359 4.965 1 93.25 266 VAL A CA 1
ATOM 2096 C C . VAL A 1 266 ? -16.391 -22.531 6.48 1 93.25 266 VAL A C 1
ATOM 2098 O O . VAL A 1 266 ? -16.781 -21.625 7.223 1 93.25 266 VAL A O 1
ATOM 2101 N N . GLU A 1 267 ? -15.906 -23.547 6.965 1 90.44 267 GLU A N 1
ATOM 2102 C CA . GLU A 1 267 ? -16.031 -23.984 8.359 1 90.44 267 GLU A CA 1
ATOM 2103 C C . GLU A 1 267 ? -15.195 -23.094 9.281 1 90.44 267 GLU A C 1
ATOM 2105 O O . GLU A 1 267 ? -15.641 -22.734 10.375 1 90.44 267 GLU A O 1
ATOM 2110 N N . ASP A 1 268 ? -14.023 -22.797 8.891 1 91.56 268 ASP A N 1
ATOM 2111 C CA . ASP A 1 268 ? -13.133 -22.016 9.75 1 91.56 268 ASP A CA 1
ATOM 2112 C C . ASP A 1 268 ? -13.516 -20.547 9.75 1 91.56 268 ASP A C 1
ATOM 2114 O O . ASP A 1 268 ? -13.469 -19.875 8.711 1 91.56 268 ASP A O 1
ATOM 2118 N N . PRO A 1 269 ? -13.867 -20.031 10.906 1 89.69 269 PRO A N 1
ATOM 2119 C CA . PRO A 1 269 ? -14.352 -18.641 10.953 1 89.69 269 PRO A CA 1
ATOM 2120 C C . PRO A 1 269 ? -13.266 -17.641 10.609 1 89.69 269 PRO A C 1
ATOM 2122 O O . PRO A 1 269 ? -13.555 -16.562 10.062 1 89.69 269 PRO A O 1
ATOM 2125 N N . TYR A 1 270 ? -12.031 -17.938 10.914 1 87.62 270 TYR A N 1
ATOM 2126 C CA . TYR A 1 270 ? -10.938 -17.016 10.617 1 87.62 270 TYR A CA 1
ATOM 2127 C C . TYR A 1 270 ? -10.68 -16.938 9.117 1 87.62 270 TYR A C 1
ATOM 2129 O O . TYR A 1 270 ? -10.477 -15.844 8.578 1 87.62 270 TYR A O 1
ATOM 2137 N N . LEU A 1 271 ? -10.781 -18.062 8.5 1 91.5 271 LEU A N 1
ATOM 2138 C CA . LEU A 1 271 ? -10.625 -18.094 7.047 1 91.5 271 LEU A CA 1
ATOM 2139 C C . LEU A 1 271 ? -11.789 -17.391 6.355 1 91.5 271 LEU A C 1
ATOM 2141 O O . LEU A 1 271 ? -11.594 -16.703 5.359 1 91.5 271 LEU A O 1
ATOM 2145 N N . ARG A 1 272 ? -12.922 -17.609 6.902 1 93.12 272 ARG A N 1
ATOM 2146 C CA . ARG A 1 272 ? -14.133 -17 6.359 1 93.12 272 ARG A CA 1
ATOM 2147 C C . ARG A 1 272 ? -14.055 -15.477 6.438 1 93.12 272 ARG A C 1
ATOM 2149 O O . ARG A 1 272 ? -14.383 -14.781 5.473 1 93.12 272 ARG A O 1
ATOM 2156 N N . ASN A 1 273 ? -13.594 -14.992 7.523 1 88.88 273 ASN A 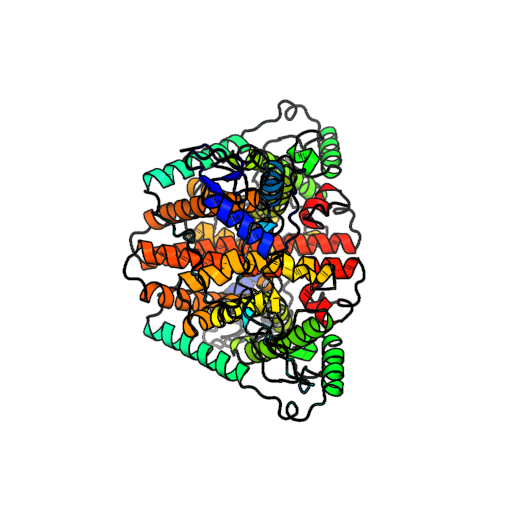N 1
ATOM 2157 C CA . ASN A 1 273 ? -13.492 -13.555 7.707 1 88.88 273 ASN A CA 1
ATOM 2158 C C . ASN A 1 273 ? -12.391 -12.953 6.836 1 88.88 273 ASN A C 1
ATOM 2160 O O . ASN A 1 273 ? -12.578 -11.906 6.219 1 88.88 273 ASN A O 1
ATOM 2164 N N . LEU A 1 274 ? -11.266 -13.609 6.805 1 91.25 274 LEU A N 1
ATOM 2165 C CA . LEU A 1 274 ? -10.125 -13.141 6.023 1 91.25 274 LEU A CA 1
ATOM 2166 C C . LEU A 1 274 ? -10.469 -13.062 4.543 1 91.25 274 LEU A C 1
ATOM 2168 O O . LEU A 1 274 ? -10.344 -12.008 3.928 1 91.25 274 LEU A O 1
ATOM 2172 N N . PHE A 1 275 ? -11.008 -14.109 4.027 1 95.5 275 PHE A N 1
ATOM 2173 C CA . PHE A 1 275 ? -11.211 -14.148 2.586 1 95.5 275 PHE A CA 1
ATOM 2174 C C . PHE A 1 275 ? -12.562 -13.547 2.211 1 95.5 275 PHE A C 1
ATOM 2176 O O . PHE A 1 275 ? -12.805 -13.234 1.044 1 95.5 275 PHE A O 1
ATOM 2183 N N . GLY A 1 276 ? -13.453 -13.398 3.172 1 93.56 276 GLY A N 1
ATOM 2184 C CA . GLY A 1 276 ? -14.672 -12.641 2.9 1 93.56 276 GLY A CA 1
ATOM 2185 C C . GLY A 1 276 ? -14.398 -11.211 2.477 1 93.56 276 GLY A C 1
ATOM 2186 O O . GLY A 1 276 ? -14.867 -10.766 1.426 1 93.56 276 GLY A O 1
ATOM 2187 N N . LYS A 1 277 ? -13.633 -10.531 3.23 1 90.25 277 LYS A N 1
ATOM 2188 C CA . LYS A 1 277 ? -13.289 -9.141 2.951 1 90.25 277 LYS A CA 1
ATOM 2189 C C . LYS A 1 277 ? -12.398 -9.031 1.715 1 90.25 277 LYS A C 1
ATOM 2191 O O . LYS A 1 277 ? -12.578 -8.133 0.891 1 90.25 277 LYS A O 1
ATOM 2196 N N . LEU A 1 278 ? -11.477 -9.922 1.577 1 94.62 278 LEU A N 1
ATOM 2197 C CA . LEU A 1 278 ? -10.562 -9.914 0.441 1 94.62 278 LEU A CA 1
ATOM 2198 C C . LEU A 1 278 ? -11.32 -10.133 -0.866 1 94.62 278 LEU A C 1
ATOM 2200 O O . LEU A 1 278 ? -11.07 -9.438 -1.854 1 94.62 278 LEU A O 1
ATOM 2204 N N . THR A 1 279 ? -12.188 -11.102 -0.812 1 95.5 279 THR A N 1
ATOM 2205 C CA . THR A 1 279 ? -12.938 -11.43 -2.016 1 95.5 279 THR A CA 1
ATOM 2206 C C . THR A 1 279 ? -13.82 -10.266 -2.443 1 95.5 279 THR A C 1
ATOM 2208 O O . THR A 1 279 ? -13.891 -9.93 -3.629 1 95.5 279 THR A O 1
ATOM 2211 N N . ASP A 1 280 ? -14.445 -9.633 -1.533 1 91.5 280 ASP A N 1
ATOM 2212 C CA . ASP A 1 280 ? -15.281 -8.484 -1.854 1 91.5 280 ASP A CA 1
ATOM 2213 C C . ASP A 1 280 ? -14.469 -7.379 -2.525 1 91.5 280 ASP A C 1
ATOM 2215 O O . ASP A 1 280 ? -14.891 -6.816 -3.539 1 91.5 280 ASP A O 1
ATOM 2219 N N . SER A 1 281 ? -13.359 -7.105 -1.969 1 91.25 281 SER A N 1
ATOM 2220 C CA . SER A 1 281 ? -12.5 -6.051 -2.5 1 91.25 281 SER A CA 1
ATOM 2221 C C . SER A 1 281 ? -11.93 -6.434 -3.863 1 91.25 281 SER A C 1
ATOM 2223 O O . SER A 1 281 ? -11.906 -5.613 -4.785 1 91.25 281 SER A O 1
ATOM 2225 N N . LEU A 1 282 ? -11.477 -7.648 -4.027 1 95.56 282 LEU A N 1
ATOM 2226 C CA . LEU A 1 282 ? -10.867 -8.094 -5.277 1 95.56 282 LEU A CA 1
ATOM 2227 C C . LEU A 1 282 ? -11.898 -8.102 -6.406 1 95.56 282 LEU A C 1
ATOM 2229 O O . LEU A 1 282 ? -11.57 -7.77 -7.547 1 95.56 282 LEU A O 1
ATOM 2233 N N . PHE A 1 283 ? -13.078 -8.484 -6.066 1 93.88 283 PHE A N 1
ATOM 2234 C CA . PHE A 1 283 ? -14.102 -8.461 -7.105 1 93.88 283 PHE A CA 1
ATOM 2235 C C . PHE A 1 283 ? -14.438 -7.027 -7.5 1 93.88 283 PHE A C 1
ATOM 2237 O O . PHE A 1 283 ? -14.438 -6.688 -8.688 1 93.88 283 PHE A O 1
ATOM 2244 N N . ALA A 1 284 ? -14.633 -6.203 -6.547 1 88.94 284 ALA A N 1
ATOM 2245 C CA . ALA A 1 284 ? -15.109 -4.844 -6.793 1 88.94 284 ALA A CA 1
ATOM 2246 C C . ALA A 1 284 ? -14.07 -4.035 -7.566 1 88.94 284 ALA A C 1
ATOM 2248 O O . ALA A 1 284 ? -14.414 -3.266 -8.469 1 88.94 284 ALA A O 1
ATOM 2249 N N . ASP A 1 285 ? -12.82 -4.293 -7.27 1 90.5 285 ASP A N 1
ATOM 2250 C CA . ASP A 1 285 ? -11.836 -3.318 -7.746 1 90.5 285 ASP A CA 1
ATOM 2251 C C . ASP A 1 285 ? -10.836 -3.967 -8.703 1 90.5 285 ASP A C 1
ATOM 2253 O O . ASP A 1 285 ? -10.117 -3.27 -9.422 1 90.5 285 ASP A O 1
ATOM 2257 N N . VAL A 1 286 ? -10.789 -5.238 -8.719 1 95.56 286 VAL A N 1
ATOM 2258 C CA . VAL A 1 286 ? -9.789 -5.891 -9.555 1 95.56 286 VAL A CA 1
ATOM 2259 C C . VAL A 1 286 ? -10.477 -6.723 -10.633 1 95.56 286 VAL A C 1
ATOM 2261 O O . VAL A 1 286 ? -10.344 -6.434 -11.828 1 95.56 286 VAL A O 1
ATOM 2264 N N . VAL A 1 287 ? -11.312 -7.641 -10.273 1 96.5 287 VAL A N 1
ATOM 2265 C CA . VAL A 1 287 ? -11.938 -8.562 -11.211 1 96.5 287 VAL A CA 1
ATOM 2266 C C . VAL A 1 287 ? -12.828 -7.793 -12.18 1 96.5 287 VAL A C 1
ATOM 2268 O O . VAL A 1 287 ? -12.695 -7.93 -13.398 1 96.5 287 VAL A O 1
ATOM 2271 N N . TYR A 1 288 ? -13.664 -6.969 -11.703 1 92.62 288 TYR A N 1
ATOM 2272 C CA . TYR A 1 288 ? -14.586 -6.227 -12.562 1 92.62 288 TYR A CA 1
ATOM 2273 C C . TYR A 1 288 ? -13.828 -5.223 -13.422 1 92.62 288 TYR A C 1
ATOM 2275 O O . TYR A 1 288 ? -14.211 -4.969 -14.57 1 92.62 288 TYR A O 1
ATOM 2283 N N . THR A 1 289 ? -12.867 -4.66 -12.828 1 92.5 289 THR A N 1
ATOM 2284 C CA . THR A 1 289 ? -12.039 -3.75 -13.609 1 92.5 289 THR A CA 1
ATOM 2285 C C . THR A 1 289 ? -11.375 -4.488 -14.773 1 92.5 289 THR A C 1
ATOM 2287 O O . THR A 1 289 ? -11.312 -3.969 -15.891 1 92.5 289 THR A O 1
ATOM 2290 N N . MET A 1 290 ? -10.883 -5.664 -14.531 1 95.12 290 MET A N 1
ATOM 2291 C CA . MET A 1 290 ? -10.25 -6.457 -15.586 1 95.12 290 MET A CA 1
ATOM 2292 C C . MET A 1 290 ? -11.273 -6.84 -16.656 1 95.12 290 MET A C 1
ATOM 2294 O O . MET A 1 290 ? -10.93 -6.918 -17.844 1 95.12 290 MET A O 1
ATOM 2298 N N . ILE A 1 291 ? -12.461 -7.059 -16.234 1 92.75 291 ILE A N 1
ATOM 2299 C CA . ILE A 1 291 ? -13.523 -7.367 -17.188 1 92.75 291 ILE A CA 1
ATOM 2300 C C . ILE A 1 291 ? -13.82 -6.145 -18.047 1 92.75 291 ILE A C 1
ATOM 2302 O O . ILE A 1 291 ? -13.875 -6.246 -19.281 1 92.75 291 ILE A O 1
ATOM 2306 N N . ASN A 1 292 ? -13.906 -5 -17.406 1 87.62 292 ASN A N 1
ATOM 2307 C CA . ASN A 1 292 ? -14.234 -3.76 -18.109 1 87.62 292 ASN A CA 1
ATOM 2308 C C . ASN A 1 292 ? -13.148 -3.365 -19.094 1 87.62 292 ASN A C 1
ATOM 2310 O O . ASN A 1 292 ? -13.438 -2.859 -20.172 1 87.62 292 ASN A O 1
ATOM 2314 N N . LEU A 1 293 ? -11.953 -3.615 -18.734 1 89 293 LEU A N 1
ATOM 2315 C CA . LEU A 1 293 ? -10.828 -3.227 -19.578 1 89 293 LEU A CA 1
ATOM 2316 C C . LEU A 1 293 ? -10.469 -4.34 -20.547 1 89 293 LEU A C 1
ATOM 2318 O O . LEU A 1 293 ? -9.516 -4.203 -21.328 1 89 293 LEU A O 1
ATOM 2322 N N . LYS A 1 294 ? -11.18 -5.426 -20.5 1 90.31 294 LYS A N 1
ATOM 2323 C CA . LYS A 1 294 ? -10.961 -6.578 -21.359 1 90.31 294 LYS A CA 1
ATOM 2324 C C . LYS A 1 294 ? -9.508 -7.043 -21.297 1 90.31 294 LYS A C 1
ATOM 2326 O O . LYS A 1 294 ? -8.852 -7.195 -22.328 1 90.31 294 LYS A O 1
ATOM 2331 N N . VAL A 1 295 ? -9.102 -7.238 -20.109 1 93.88 295 VAL A N 1
ATOM 2332 C CA . VAL A 1 295 ? -7.73 -7.672 -19.891 1 93.88 295 VAL A CA 1
ATOM 2333 C C . VAL A 1 295 ? -7.539 -9.094 -20.422 1 93.88 295 VAL A C 1
ATOM 2335 O O . VAL A 1 295 ? -8.281 -10.008 -20.047 1 93.88 295 VAL A O 1
ATOM 2338 N N . ASP A 1 296 ? -6.609 -9.234 -21.344 1 94.31 296 ASP A N 1
ATOM 2339 C CA . ASP A 1 296 ? -6.27 -10.547 -21.891 1 94.31 296 ASP A CA 1
ATOM 2340 C C . ASP A 1 296 ? -4.973 -11.078 -21.281 1 94.31 296 ASP A C 1
ATOM 2342 O O . ASP A 1 296 ? -4.457 -10.508 -20.312 1 94.31 296 ASP A O 1
ATOM 2346 N N . ASP A 1 297 ? -4.457 -12.172 -21.812 1 93.81 297 ASP A N 1
ATOM 2347 C CA . ASP A 1 297 ? -3.27 -12.82 -21.266 1 93.81 297 ASP A CA 1
ATOM 2348 C C . ASP A 1 297 ? -2.047 -11.914 -21.375 1 93.81 297 ASP A C 1
ATOM 2350 O O . ASP A 1 297 ? -1.186 -11.914 -20.5 1 93.81 297 ASP A O 1
ATOM 2354 N N . LYS A 1 298 ? -1.995 -11.164 -22.453 1 93.19 298 LYS A N 1
ATOM 2355 C CA . LYS A 1 298 ? -0.865 -10.266 -22.672 1 93.19 298 LYS A CA 1
ATOM 2356 C C . LYS A 1 298 ? -0.856 -9.141 -21.641 1 93.19 298 LYS A C 1
ATOM 2358 O O . LYS A 1 298 ? 0.175 -8.867 -21.016 1 93.19 298 LYS A O 1
ATOM 2363 N N . THR A 1 299 ? -2.014 -8.531 -21.469 1 94.19 299 THR A N 1
ATOM 2364 C CA . THR A 1 299 ? -2.127 -7.445 -20.5 1 94.19 299 THR A CA 1
ATOM 2365 C C . THR A 1 299 ? -1.942 -7.965 -19.078 1 94.19 299 THR A C 1
ATOM 2367 O O . THR A 1 299 ? -1.352 -7.289 -18.234 1 94.19 299 THR A O 1
ATOM 2370 N N . PHE A 1 300 ? -2.455 -9.18 -18.859 1 96.38 300 PHE A N 1
ATOM 2371 C CA . PHE A 1 300 ? -2.283 -9.789 -17.531 1 96.38 300 PHE A CA 1
ATOM 2372 C C . PHE A 1 300 ? -0.805 -9.992 -17.234 1 96.38 300 PHE A C 1
ATOM 2374 O O . PHE A 1 300 ? -0.348 -9.688 -16.125 1 96.38 300 PHE A O 1
ATOM 2381 N N . ALA A 1 301 ? -0.118 -10.555 -18.188 1 96.38 301 ALA A N 1
ATOM 2382 C CA . ALA A 1 301 ? 1.31 -10.789 -17.984 1 96.38 301 ALA A CA 1
ATOM 2383 C C . ALA A 1 301 ? 2.039 -9.492 -17.641 1 96.38 301 ALA A C 1
ATOM 2385 O O . ALA A 1 301 ? 2.932 -9.477 -16.797 1 96.38 301 ALA A O 1
ATOM 2386 N N . MET A 1 302 ? 1.652 -8.438 -18.234 1 95 302 MET A N 1
ATOM 2387 C CA . MET A 1 302 ? 2.277 -7.145 -17.969 1 95 302 MET A CA 1
ATOM 2388 C C . MET A 1 302 ? 1.853 -6.594 -16.625 1 95 302 MET A C 1
ATOM 2390 O O . MET A 1 302 ? 2.643 -5.941 -15.93 1 95 302 MET A O 1
ATOM 2394 N N . LEU A 1 303 ? 0.593 -6.801 -16.281 1 96.12 303 LEU A N 1
ATOM 2395 C CA . LEU A 1 303 ? 0.135 -6.391 -14.961 1 96.12 303 LEU A CA 1
ATOM 2396 C C . LEU A 1 303 ? 0.921 -7.105 -13.867 1 96.12 303 LEU A C 1
ATOM 2398 O O . LEU A 1 303 ? 1.356 -6.48 -12.898 1 96.12 303 LEU A O 1
ATOM 2402 N N . LYS A 1 304 ? 1.048 -8.375 -14.055 1 97 304 LYS A N 1
ATOM 2403 C CA . LYS A 1 304 ? 1.774 -9.156 -13.062 1 97 304 LYS A CA 1
ATOM 2404 C C . LYS A 1 304 ? 3.23 -8.711 -12.969 1 97 304 LYS A C 1
ATOM 2406 O O . LYS A 1 304 ? 3.787 -8.625 -11.867 1 97 304 LYS A O 1
ATOM 2411 N N . ALA A 1 305 ? 3.844 -8.453 -14.125 1 96 305 ALA A N 1
ATOM 2412 C CA . ALA A 1 305 ? 5.203 -7.922 -14.125 1 96 305 ALA A CA 1
ATOM 2413 C C . ALA A 1 305 ? 5.273 -6.598 -13.367 1 96 305 ALA A C 1
ATOM 2415 O O . ALA A 1 305 ? 6.203 -6.367 -12.586 1 96 305 ALA A O 1
ATOM 2416 N N . ASN A 1 306 ? 4.344 -5.754 -13.57 1 94.75 306 ASN A N 1
ATOM 2417 C CA . ASN A 1 306 ? 4.312 -4.465 -12.891 1 94.75 306 ASN A CA 1
ATOM 2418 C C . ASN A 1 306 ? 4.141 -4.629 -11.383 1 94.75 306 ASN A C 1
ATOM 2420 O O . ASN A 1 306 ? 4.711 -3.863 -10.602 1 94.75 306 ASN A O 1
ATOM 2424 N N . VAL A 1 307 ? 3.322 -5.586 -10.992 1 96 307 VAL A N 1
ATOM 2425 C CA . VAL A 1 307 ? 3.146 -5.867 -9.57 1 96 307 VAL A CA 1
ATOM 2426 C C . VAL A 1 307 ? 4.445 -6.426 -8.992 1 96 307 VAL A C 1
ATOM 2428 O O . VAL A 1 307 ? 4.824 -6.09 -7.871 1 96 307 VAL A O 1
ATOM 2431 N N . PHE A 1 308 ? 5.086 -7.223 -9.773 1 96.75 308 PHE A N 1
ATOM 2432 C CA . PHE A 1 308 ? 6.324 -7.852 -9.336 1 96.75 308 PHE A CA 1
ATOM 2433 C C . PHE A 1 308 ? 7.414 -6.809 -9.125 1 96.75 308 PHE A C 1
ATOM 2435 O O . PHE A 1 308 ? 8.18 -6.895 -8.164 1 96.75 308 PHE A O 1
ATOM 2442 N N . PHE A 1 309 ? 7.441 -5.828 -9.992 1 92.44 309 PHE A N 1
ATOM 2443 C CA . PHE A 1 309 ? 8.492 -4.82 -9.922 1 92.44 309 PHE A CA 1
ATOM 2444 C C . PHE A 1 309 ? 8 -3.576 -9.188 1 92.44 309 PHE A C 1
ATOM 2446 O O . PHE A 1 309 ? 8.703 -2.568 -9.117 1 92.44 309 PHE A O 1
ATOM 2453 N N . SER A 1 310 ? 6.809 -3.551 -8.695 1 80.81 310 SER A N 1
ATOM 2454 C CA . SER A 1 310 ? 6.152 -2.377 -8.125 1 80.81 310 SER A CA 1
ATOM 2455 C C . SER A 1 310 ? 6.84 -1.923 -6.844 1 80.81 310 SER A C 1
ATOM 2457 O O . SER A 1 310 ? 7.656 -2.654 -6.281 1 80.81 310 SER A O 1
ATOM 2459 N N . GLN A 1 311 ? 6.285 -0.66 -6.617 1 69.25 311 GLN A N 1
ATOM 2460 C CA . GLN A 1 311 ? 6.824 -0.008 -5.43 1 69.25 311 GLN A CA 1
ATOM 2461 C C . GLN A 1 311 ? 6.023 -0.387 -4.184 1 69.25 311 GLN A C 1
ATOM 2463 O O . GLN A 1 311 ? 4.793 -0.365 -4.203 1 69.25 311 GLN A O 1
ATOM 2468 N N . GLY A 1 312 ? 6.383 -1.19 -3.287 1 76.75 312 GLY A N 1
ATOM 2469 C CA . GLY A 1 312 ? 5.957 -1.497 -1.933 1 76.75 312 GLY A CA 1
ATOM 2470 C C . GLY A 1 312 ? 7.02 -1.209 -0.891 1 76.75 312 GLY A C 1
ATOM 2471 O O . GLY A 1 312 ? 7.809 -0.275 -1.045 1 76.75 312 GLY A O 1
ATOM 2472 N N . MET A 1 313 ? 6.891 -1.834 0.066 1 82.62 313 MET A N 1
ATOM 2473 C CA . MET A 1 313 ? 7.832 -1.592 1.156 1 82.62 313 MET A CA 1
ATOM 2474 C C . MET A 1 313 ? 9.203 -2.188 0.837 1 82.62 313 MET A C 1
ATOM 2476 O O . MET A 1 313 ? 10.188 -1.874 1.504 1 82.62 313 MET A O 1
ATOM 2480 N N . ALA A 1 314 ? 9.258 -2.943 -0.284 1 87 314 ALA A N 1
ATOM 2481 C CA . ALA A 1 314 ? 10.461 -3.723 -0.572 1 87 314 ALA A CA 1
ATOM 2482 C C . ALA A 1 314 ? 11.672 -2.814 -0.737 1 87 314 ALA A C 1
ATOM 2484 O O . ALA A 1 314 ? 12.719 -3.047 -0.119 1 87 314 ALA A O 1
ATOM 2485 N N . PRO A 1 315 ? 11.578 -1.764 -1.476 1 85.69 315 PRO A N 1
ATOM 2486 C CA . PRO A 1 315 ? 12.758 -0.925 -1.685 1 85.69 315 PRO A CA 1
ATOM 2487 C C . PRO A 1 315 ? 13.312 -0.349 -0.382 1 85.69 315 PRO A C 1
ATOM 2489 O O . PRO A 1 315 ? 14.508 -0.092 -0.277 1 85.69 315 PRO A O 1
ATOM 2492 N N . MET A 1 316 ? 12.469 -0.176 0.572 1 84.69 316 MET A N 1
ATOM 2493 C CA . MET A 1 316 ? 12.891 0.413 1.841 1 84.69 316 MET A CA 1
ATOM 2494 C C . MET A 1 316 ? 13.719 -0.576 2.652 1 84.69 316 MET A C 1
ATOM 2496 O O . MET A 1 316 ? 14.438 -0.181 3.572 1 84.69 316 MET A O 1
ATOM 2500 N N . MET A 1 317 ? 13.617 -1.863 2.311 1 85.75 317 MET A N 1
ATOM 2501 C CA . MET A 1 317 ? 14.281 -2.908 3.084 1 85.75 317 MET A CA 1
ATOM 2502 C C . MET A 1 317 ? 15.43 -3.525 2.289 1 85.75 317 MET A C 1
ATOM 2504 O O . MET A 1 317 ? 16.125 -4.422 2.779 1 85.75 317 MET A O 1
ATOM 2508 N N . MET A 1 318 ? 15.594 -3.072 1.084 1 89 318 MET A N 1
ATOM 2509 C CA . MET A 1 318 ? 16.641 -3.607 0.212 1 89 318 MET A CA 1
ATOM 2510 C C . MET A 1 318 ? 17.906 -2.785 0.324 1 89 318 MET A C 1
ATOM 2512 O O . MET A 1 318 ? 17.891 -1.675 0.859 1 89 318 MET A O 1
ATOM 2516 N N . THR A 1 319 ? 19.031 -3.436 -0.167 1 87.75 319 THR A N 1
ATOM 2517 C CA . THR A 1 319 ? 20.281 -2.693 -0.308 1 87.75 319 THR A CA 1
ATOM 2518 C C . THR A 1 319 ? 20.141 -1.607 -1.371 1 87.75 319 THR A C 1
ATOM 2520 O O . THR A 1 319 ? 19.172 -1.576 -2.115 1 87.75 319 THR A O 1
ATOM 2523 N N . ALA A 1 320 ? 21.094 -0.697 -1.395 1 83.38 320 ALA A N 1
ATOM 2524 C CA . ALA A 1 320 ? 21.062 0.394 -2.365 1 83.38 320 ALA A CA 1
ATOM 2525 C C . ALA A 1 320 ? 21.016 -0.144 -3.793 1 83.38 320 ALA A C 1
ATOM 2527 O O . ALA A 1 320 ? 20.297 0.393 -4.641 1 83.38 320 ALA A O 1
ATOM 2528 N N . VAL A 1 321 ? 21.766 -1.206 -4.02 1 88.25 321 VAL A N 1
ATOM 2529 C CA . VAL A 1 321 ? 21.844 -1.811 -5.344 1 88.25 321 VAL A CA 1
ATOM 2530 C C . VAL A 1 321 ? 20.484 -2.406 -5.711 1 88.25 321 VAL A C 1
ATOM 2532 O O . VAL A 1 321 ? 20 -2.219 -6.828 1 88.25 321 VAL A O 1
ATOM 2535 N N . GLY A 1 322 ? 19.891 -3.166 -4.766 1 90.62 322 GLY A N 1
ATOM 2536 C CA . GLY A 1 322 ? 18.578 -3.754 -5.004 1 90.62 322 GLY A CA 1
ATOM 2537 C C . GLY A 1 322 ? 17.5 -2.721 -5.254 1 90.62 322 GLY A C 1
ATOM 2538 O O . GLY A 1 322 ? 16.656 -2.889 -6.148 1 90.62 322 GLY A O 1
ATOM 2539 N N . ARG A 1 323 ? 17.562 -1.652 -4.531 1 87.81 323 ARG A N 1
ATOM 2540 C CA . ARG A 1 323 ? 16.594 -0.571 -4.652 1 87.81 323 ARG A CA 1
ATOM 2541 C C . ARG A 1 323 ? 16.656 0.075 -6.031 1 87.81 323 ARG A C 1
ATOM 2543 O O . ARG A 1 323 ? 15.625 0.323 -6.656 1 87.81 323 ARG A O 1
ATOM 2550 N N . GLU A 1 324 ? 17.828 0.336 -6.453 1 86.12 324 GLU A N 1
ATOM 2551 C CA . GLU A 1 324 ? 18.016 0.974 -7.75 1 86.12 324 GLU A CA 1
ATOM 2552 C C . GLU A 1 324 ? 17.594 0.046 -8.891 1 86.12 324 GLU A C 1
ATOM 2554 O O . GLU A 1 324 ? 17.016 0.491 -9.875 1 86.12 324 GLU A O 1
ATOM 2559 N N . THR A 1 325 ? 17.938 -1.204 -8.758 1 90.75 325 THR A N 1
ATOM 2560 C CA . THR A 1 325 ? 17.547 -2.193 -9.75 1 90.75 325 THR A CA 1
ATOM 2561 C C . THR A 1 325 ? 16.031 -2.273 -9.875 1 90.75 325 THR A C 1
ATOM 2563 O O . THR A 1 325 ? 15.492 -2.273 -10.984 1 90.75 325 THR A O 1
ATOM 2566 N N . MET A 1 326 ? 15.391 -2.34 -8.773 1 90.06 326 MET A N 1
ATOM 2567 C CA . MET A 1 326 ? 13.938 -2.434 -8.766 1 90.06 326 MET A CA 1
ATOM 2568 C C . MET A 1 326 ? 13.305 -1.182 -9.367 1 90.06 326 MET A C 1
ATOM 2570 O O . MET A 1 326 ? 12.312 -1.269 -10.094 1 90.06 326 MET A O 1
ATOM 2574 N N . ARG A 1 327 ? 13.828 -0.051 -9.031 1 85 327 ARG A N 1
ATOM 2575 C CA . ARG A 1 327 ? 13.312 1.215 -9.539 1 85 327 ARG A CA 1
ATOM 2576 C C . ARG A 1 327 ? 13.406 1.274 -11.062 1 85 327 ARG A C 1
ATOM 2578 O O . ARG A 1 327 ? 12.461 1.678 -11.734 1 85 327 ARG A O 1
ATOM 2585 N N . ARG A 1 328 ? 14.484 0.921 -11.57 1 86.62 328 ARG A N 1
ATOM 2586 C CA . ARG A 1 328 ? 14.719 0.94 -13.008 1 86.62 328 ARG A CA 1
ATOM 2587 C C . ARG A 1 328 ? 13.766 -0.003 -13.734 1 86.62 328 ARG A C 1
ATOM 2589 O O . ARG A 1 328 ? 13.164 0.366 -14.742 1 86.62 328 ARG A O 1
ATOM 2596 N N . GLU A 1 329 ? 13.672 -1.204 -13.227 1 91.38 329 GLU A N 1
ATOM 2597 C CA . GLU A 1 329 ? 12.812 -2.199 -13.867 1 91.38 329 GLU A CA 1
ATOM 2598 C C . GLU A 1 329 ? 11.344 -1.807 -13.758 1 91.38 329 GLU A C 1
ATOM 2600 O O . GLU A 1 329 ? 10.555 -2.072 -14.672 1 91.38 329 GLU A O 1
ATOM 2605 N N . LYS A 1 330 ? 11.008 -1.25 -12.648 1 90.94 330 LYS A N 1
ATOM 2606 C CA . LYS A 1 330 ? 9.641 -0.775 -12.461 1 90.94 330 LYS A CA 1
ATOM 2607 C C . LYS A 1 330 ? 9.258 0.231 -13.547 1 90.94 330 LYS A C 1
ATOM 2609 O O . LYS A 1 330 ? 8.164 0.161 -14.109 1 90.94 330 LYS A O 1
ATOM 2614 N N . GLU A 1 331 ? 10.109 1.16 -13.797 1 85.94 331 GLU A N 1
ATOM 2615 C CA . GLU A 1 331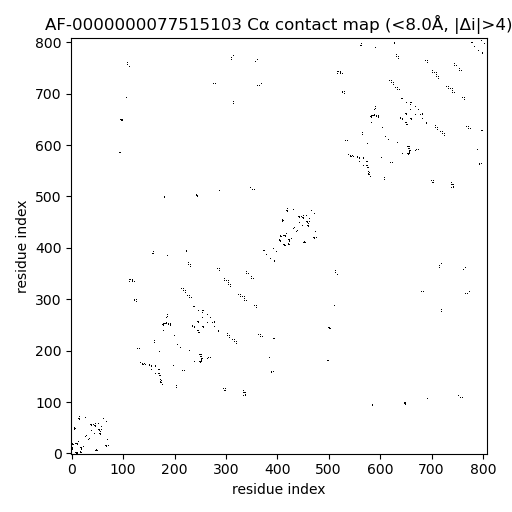 ? 9.859 2.176 -14.812 1 85.94 331 GLU A CA 1
ATOM 2616 C C . GLU A 1 331 ? 9.711 1.548 -16.203 1 85.94 331 GLU A C 1
ATOM 2618 O O . GLU A 1 331 ? 8.852 1.951 -16.984 1 85.94 331 GLU A O 1
ATOM 2623 N N . ARG A 1 332 ? 10.562 0.628 -16.438 1 89.56 332 ARG A N 1
ATOM 2624 C CA . ARG A 1 332 ? 10.523 -0.06 -17.734 1 89.56 332 ARG A CA 1
ATOM 2625 C C . ARG A 1 332 ? 9.211 -0.812 -17.922 1 89.56 332 ARG A C 1
ATOM 2627 O O . ARG A 1 332 ? 8.578 -0.712 -18.969 1 89.56 332 ARG A O 1
ATOM 2634 N N . MET A 1 333 ? 8.82 -1.58 -16.922 1 92.75 333 MET A N 1
ATOM 2635 C CA . MET A 1 333 ? 7.59 -2.367 -17 1 92.75 333 MET A CA 1
ATOM 2636 C C . MET A 1 333 ? 6.367 -1.46 -17.062 1 92.75 333 MET A C 1
ATOM 2638 O O . MET A 1 333 ? 5.426 -1.74 -17.812 1 92.75 333 MET A O 1
ATOM 2642 N N . LYS A 1 334 ? 6.359 -0.458 -16.297 1 89.44 334 LYS A N 1
ATOM 2643 C CA . LYS A 1 334 ? 5.23 0.466 -16.281 1 89.44 334 LYS A CA 1
ATOM 2644 C C . LYS A 1 334 ? 5.062 1.152 -17.625 1 89.44 334 LYS A C 1
ATOM 2646 O O . LYS A 1 334 ? 3.939 1.31 -18.109 1 89.44 334 LYS A O 1
ATOM 2651 N N . SER A 1 335 ? 6.164 1.651 -18.203 1 87.81 335 SER A N 1
ATOM 2652 C CA . SER A 1 335 ? 6.109 2.297 -19.516 1 87.81 335 SER A CA 1
ATOM 2653 C C . SER A 1 335 ? 5.57 1.347 -20.578 1 87.81 335 SER A C 1
ATOM 2655 O O . SER A 1 335 ? 4.797 1.755 -21.453 1 87.81 335 SER A O 1
ATOM 2657 N N . ALA A 1 336 ? 6.008 0.135 -20.516 1 90.62 336 ALA A N 1
ATOM 2658 C CA . ALA A 1 336 ? 5.531 -0.863 -21.469 1 90.62 336 ALA A CA 1
ATOM 2659 C C . ALA A 1 336 ? 4.035 -1.109 -21.297 1 90.62 336 ALA A C 1
ATOM 2661 O O . ALA A 1 336 ? 3.299 -1.191 -22.281 1 90.62 336 ALA A O 1
ATOM 2662 N N . LEU A 1 337 ? 3.598 -1.216 -20.047 1 91.31 337 LEU A N 1
ATOM 2663 C CA . LEU A 1 337 ? 2.186 -1.445 -19.766 1 91.31 337 LEU A CA 1
ATOM 2664 C C . LEU A 1 337 ? 1.335 -0.284 -20.266 1 91.31 337 LEU A C 1
ATOM 2666 O O . LEU A 1 337 ? 0.302 -0.498 -20.906 1 91.31 337 LEU A O 1
ATOM 2670 N N . LEU A 1 338 ? 1.769 0.893 -20 1 85.38 338 LEU A N 1
ATOM 2671 C CA . LEU A 1 338 ? 1.011 2.07 -20.406 1 85.38 338 LEU A CA 1
ATOM 2672 C C . LEU A 1 338 ? 0.938 2.172 -21.938 1 85.38 338 LEU A C 1
ATOM 2674 O O . LEU A 1 338 ? -0.102 2.537 -22.484 1 85.38 338 LEU A O 1
ATOM 2678 N N . ARG A 1 339 ? 2.033 1.854 -22.547 1 85.5 339 ARG A N 1
ATOM 2679 C CA . ARG A 1 339 ? 2.061 1.881 -24.016 1 85.5 339 ARG A CA 1
ATOM 2680 C C . ARG A 1 339 ? 1.066 0.884 -24.594 1 85.5 339 ARG A C 1
ATOM 2682 O O . ARG A 1 339 ? 0.335 1.207 -25.531 1 85.5 339 ARG A O 1
ATOM 2689 N N . ILE A 1 340 ? 1.037 -0.259 -24.047 1 88.56 340 ILE A N 1
ATOM 2690 C CA . ILE A 1 340 ? 0.159 -1.311 -24.547 1 88.56 340 ILE A CA 1
ATOM 2691 C C . ILE A 1 340 ? -1.299 -0.918 -24.312 1 88.56 340 ILE A C 1
ATOM 2693 O O . ILE A 1 340 ? -2.146 -1.117 -25.188 1 88.56 340 ILE A O 1
ATOM 2697 N N . ILE A 1 341 ? -1.625 -0.374 -23.219 1 85.38 341 ILE A N 1
ATOM 2698 C CA . ILE A 1 341 ? -2.992 -0.019 -22.859 1 85.38 341 ILE A CA 1
ATOM 2699 C C . ILE A 1 341 ? -3.467 1.15 -23.719 1 85.38 341 ILE A C 1
ATOM 2701 O O . ILE A 1 341 ? -4.602 1.154 -24.188 1 85.38 341 ILE A O 1
ATOM 2705 N N . THR A 1 342 ? -2.617 2.148 -23.891 1 81.56 342 THR A N 1
ATOM 2706 C CA . THR A 1 342 ? -3.016 3.352 -24.609 1 81.56 342 THR A CA 1
ATOM 2707 C C . THR A 1 342 ? -3.07 3.088 -26.109 1 81.56 342 THR A C 1
ATOM 2709 O O . THR A 1 342 ? -3.773 3.787 -26.844 1 81.56 342 THR A O 1
ATOM 2712 N N . SER A 1 343 ? -2.287 2.107 -26.578 1 83.81 343 SER A N 1
ATOM 2713 C CA . SER A 1 343 ? -2.295 1.777 -28 1 83.81 343 SER A CA 1
ATOM 2714 C C . SER A 1 343 ? -3.65 1.232 -28.438 1 83.81 343 SER A C 1
ATOM 2716 O O . SER A 1 343 ? -4.008 1.309 -29.609 1 83.81 343 SER A O 1
ATOM 2718 N N . LYS A 1 344 ? -4.418 0.756 -27.516 1 81 344 LYS A N 1
ATOM 2719 C CA . LYS A 1 344 ? -5.715 0.156 -27.812 1 81 344 LYS A CA 1
ATOM 2720 C C . LYS A 1 344 ? -6.832 1.194 -27.75 1 81 344 LYS A C 1
ATOM 2722 O O . LYS A 1 344 ? -7.984 0.895 -28.062 1 81 344 LYS A O 1
ATOM 2727 N N . ILE A 1 345 ? -6.484 2.361 -27.312 1 78.62 345 ILE A N 1
ATOM 2728 C CA . ILE A 1 345 ? -7.492 3.396 -27.109 1 78.62 345 ILE A CA 1
ATOM 2729 C C . ILE A 1 345 ? -7.172 4.605 -27.984 1 78.62 345 ILE A C 1
ATOM 2731 O O . ILE A 1 345 ? -6.078 5.172 -27.891 1 78.62 345 ILE A O 1
ATOM 2735 N N . ASP A 1 346 ? -8.078 5.09 -28.75 1 72.25 346 ASP A N 1
ATOM 2736 C CA . ASP A 1 346 ? -7.836 6.059 -29.828 1 72.25 346 ASP A CA 1
ATOM 2737 C C . ASP A 1 346 ? -8.078 7.484 -29.344 1 72.25 346 ASP A C 1
ATOM 2739 O O . ASP A 1 346 ? -7.75 8.445 -30.031 1 72.25 346 ASP A O 1
ATOM 2743 N N . TYR A 1 347 ? -8.688 7.672 -28.234 1 73.75 347 TYR A N 1
ATOM 2744 C CA . TYR A 1 347 ? -8.969 9.039 -27.797 1 73.75 347 TYR A CA 1
ATOM 2745 C C . TYR A 1 347 ? -8.336 9.328 -26.453 1 73.75 347 TYR A C 1
ATOM 2747 O O . TYR A 1 347 ? -8.195 8.43 -25.609 1 73.75 347 TYR A O 1
ATOM 2755 N N . PHE A 1 348 ? -7.938 10.531 -26.266 1 72.06 348 PHE A N 1
ATOM 2756 C CA . PHE A 1 348 ? -7.098 10.977 -25.156 1 72.06 348 PHE A CA 1
ATOM 2757 C C . PHE A 1 348 ? -7.773 10.695 -23.828 1 72.06 348 PHE A C 1
ATOM 2759 O O . PHE A 1 348 ? -7.184 10.055 -22.953 1 72.06 348 PHE A O 1
ATOM 2766 N N . ASP A 1 349 ? -8.984 11.086 -23.688 1 71.56 349 ASP A N 1
ATOM 2767 C CA . ASP A 1 349 ? -9.695 10.922 -22.422 1 71.56 349 ASP A CA 1
ATOM 2768 C C . ASP A 1 349 ? -9.898 9.445 -22.094 1 71.56 349 ASP A C 1
ATOM 2770 O O . ASP A 1 349 ? -9.852 9.055 -20.922 1 71.56 349 ASP A O 1
ATOM 2774 N N . GLY A 1 350 ? -10.055 8.719 -23.141 1 76.12 350 GLY A N 1
ATOM 2775 C CA . GLY A 1 350 ? -10.18 7.281 -22.938 1 76.12 350 GLY A CA 1
ATOM 2776 C C . GLY A 1 350 ? -8.898 6.637 -22.438 1 76.12 350 GLY A C 1
ATOM 2777 O O . GLY A 1 350 ? -8.93 5.727 -21.609 1 76.12 350 GLY A O 1
ATOM 2778 N N . GLY A 1 351 ? -7.773 7.098 -22.969 1 78.25 351 GLY A N 1
ATOM 2779 C CA . GLY A 1 351 ? -6.48 6.602 -22.531 1 78.25 351 GLY A CA 1
ATOM 2780 C C . GLY A 1 351 ? -6.184 6.934 -21.078 1 78.25 351 GLY A C 1
ATOM 2781 O O . GLY A 1 351 ? -5.699 6.082 -20.328 1 78.25 351 GLY A O 1
ATOM 2782 N N . ILE A 1 352 ? -6.551 8.078 -20.688 1 77.25 352 ILE A N 1
ATOM 2783 C CA . ILE A 1 352 ? -6.328 8.516 -19.312 1 77.25 352 ILE A CA 1
ATOM 2784 C C . ILE A 1 352 ? -7.203 7.703 -18.375 1 77.25 352 ILE A C 1
ATOM 2786 O O . ILE A 1 352 ? -6.762 7.309 -17.281 1 77.25 352 ILE A O 1
ATOM 2790 N N . ASP A 1 353 ? -8.391 7.496 -18.812 1 81.62 353 ASP A N 1
ATOM 2791 C CA . ASP A 1 353 ? -9.305 6.703 -18 1 81.62 353 ASP A CA 1
ATOM 2792 C C . ASP A 1 353 ? -8.781 5.285 -17.797 1 81.62 353 ASP A C 1
ATOM 2794 O O . ASP A 1 353 ? -8.867 4.734 -16.703 1 81.62 353 ASP A O 1
ATOM 2798 N N . ALA A 1 354 ? -8.305 4.734 -18.875 1 84.88 354 ALA A N 1
ATOM 2799 C CA . ALA A 1 354 ? -7.762 3.383 -18.781 1 84.88 354 ALA A CA 1
ATOM 2800 C C . ALA A 1 354 ? -6.566 3.33 -17.828 1 84.88 354 ALA A C 1
ATOM 2802 O O . ALA A 1 354 ? -6.426 2.383 -17.062 1 84.88 354 ALA A O 1
ATOM 2803 N N . ILE A 1 355 ? -5.77 4.324 -17.906 1 83.5 355 ILE A N 1
ATOM 2804 C CA . ILE A 1 355 ? -4.602 4.406 -17.031 1 83.5 355 ILE A CA 1
ATOM 2805 C C . ILE A 1 355 ? -5.055 4.523 -15.578 1 83.5 355 ILE A C 1
ATOM 2807 O O . ILE A 1 355 ? -4.496 3.871 -14.695 1 83.5 355 ILE A O 1
ATOM 2811 N N . PHE A 1 356 ? -6.043 5.238 -15.391 1 81.81 356 PHE A N 1
ATOM 2812 C CA . PHE A 1 356 ? -6.582 5.418 -14.047 1 81.81 356 PHE A CA 1
ATOM 2813 C C . PHE A 1 356 ? -7.113 4.102 -13.492 1 81.81 356 PHE A C 1
ATOM 2815 O O . PHE A 1 356 ? -6.863 3.762 -12.336 1 81.81 356 PHE A O 1
ATOM 2822 N N . GLN A 1 357 ? -7.805 3.434 -14.25 1 86.94 357 GLN A N 1
ATOM 2823 C CA . GLN A 1 357 ? -8.383 2.164 -13.828 1 86.94 357 GLN A CA 1
ATOM 2824 C C . GLN A 1 357 ? -7.297 1.145 -13.508 1 86.94 357 GLN A C 1
ATOM 2826 O O . GLN A 1 357 ? -7.406 0.401 -12.531 1 86.94 357 GLN A O 1
ATOM 2831 N N . ILE A 1 358 ? -6.289 1.184 -14.266 1 89.38 358 ILE A N 1
ATOM 2832 C CA . ILE A 1 358 ? -5.195 0.244 -14.055 1 89.38 358 ILE A CA 1
ATOM 2833 C C . ILE A 1 358 ? -4.453 0.589 -12.766 1 89.38 358 ILE A C 1
ATOM 2835 O O . ILE A 1 358 ? -4.109 -0.299 -11.984 1 89.38 358 ILE A O 1
ATOM 2839 N N . GLU A 1 359 ? -4.23 1.831 -12.594 1 85.75 359 GLU A N 1
ATOM 2840 C CA . GLU A 1 359 ? -3.541 2.266 -11.383 1 85.75 359 GLU A CA 1
ATOM 2841 C C . GLU A 1 359 ? -4.363 1.947 -10.141 1 85.75 359 GLU A C 1
ATOM 2843 O O . GLU A 1 359 ? -3.809 1.589 -9.094 1 85.75 359 GLU A O 1
ATOM 2848 N N . ASN A 1 360 ? -5.629 2.143 -10.281 1 87.12 360 ASN A N 1
ATOM 2849 C CA . ASN A 1 360 ? -6.512 1.792 -9.18 1 87.12 360 ASN A CA 1
ATOM 2850 C C . ASN A 1 360 ? -6.48 0.295 -8.883 1 87.12 360 ASN A C 1
ATOM 2852 O O . ASN A 1 360 ? -6.5 -0.116 -7.727 1 87.12 360 ASN A O 1
ATOM 2856 N N . LEU A 1 361 ? -6.52 -0.43 -9.922 1 92.5 361 LEU A N 1
ATOM 2857 C CA . LEU A 1 361 ? -6.445 -1.881 -9.797 1 92.5 361 LEU A CA 1
ATOM 2858 C C . LEU A 1 361 ? -5.16 -2.299 -9.086 1 92.5 361 LEU A C 1
ATOM 2860 O O . LEU A 1 361 ? -5.195 -3.117 -8.164 1 92.5 361 LEU A O 1
ATOM 2864 N N . LEU A 1 362 ? -4.047 -1.729 -9.445 1 91.25 362 LEU A N 1
ATOM 2865 C CA . LEU A 1 362 ? -2.762 -2.053 -8.844 1 91.25 362 LEU A CA 1
ATOM 2866 C C . LEU A 1 362 ? -2.73 -1.626 -7.375 1 91.25 362 LEU A C 1
ATOM 2868 O O . LEU A 1 362 ? -2.205 -2.348 -6.527 1 91.25 362 LEU A O 1
ATOM 2872 N N . GLY A 1 363 ? -3.301 -0.491 -7.113 1 88.75 363 GLY A N 1
ATOM 2873 C CA . GLY A 1 363 ? -3.398 -0.03 -5.738 1 88.75 363 GLY A CA 1
ATOM 2874 C C . GLY A 1 363 ? -4.234 -0.945 -4.863 1 88.75 363 GLY A C 1
ATOM 2875 O O . GLY A 1 363 ? -3.902 -1.166 -3.695 1 88.75 363 GLY A O 1
ATOM 2876 N N . CYS A 1 364 ? -5.25 -1.459 -5.41 1 90.94 364 CYS A N 1
ATOM 2877 C CA . CYS A 1 364 ? -6.121 -2.363 -4.672 1 90.94 364 CYS A CA 1
ATOM 2878 C C . CYS A 1 364 ? -5.414 -3.674 -4.359 1 90.94 364 CYS A C 1
ATOM 2880 O O . CYS A 1 364 ? -5.598 -4.246 -3.281 1 90.94 364 CYS A O 1
ATOM 2882 N N . ILE A 1 365 ? -4.648 -4.133 -5.266 1 94.69 365 ILE A N 1
ATOM 2883 C CA . ILE A 1 365 ? -3.893 -5.359 -5.043 1 94.69 365 ILE A CA 1
ATOM 2884 C C . ILE A 1 365 ? -2.93 -5.168 -3.873 1 94.69 365 ILE A C 1
ATOM 2886 O O . ILE A 1 365 ? -2.793 -6.051 -3.02 1 94.69 365 ILE A O 1
ATOM 2890 N N . GLU A 1 366 ? -2.285 -4.031 -3.818 1 91.75 366 GLU A N 1
ATOM 2891 C CA . GLU A 1 366 ? -1.382 -3.729 -2.713 1 91.75 366 GLU A CA 1
ATOM 2892 C C . GLU A 1 366 ? -2.137 -3.662 -1.388 1 91.75 366 GLU A C 1
ATOM 2894 O O . GLU A 1 366 ? -1.659 -4.168 -0.37 1 91.75 366 GLU A O 1
ATOM 2899 N N . ALA A 1 367 ? -3.248 -3.014 -1.435 1 90.12 367 ALA A N 1
ATOM 2900 C CA . ALA A 1 367 ? -4.074 -2.896 -0.234 1 90.12 367 ALA A CA 1
ATOM 2901 C C . ALA A 1 367 ? -4.531 -4.266 0.251 1 90.12 367 ALA A C 1
ATOM 2903 O O . ALA A 1 367 ? -4.523 -4.543 1.454 1 90.12 367 ALA A O 1
ATOM 2904 N N . ALA A 1 368 ? -4.949 -5.059 -0.698 1 93.62 368 ALA A N 1
ATOM 2905 C CA . ALA A 1 368 ? -5.398 -6.41 -0.367 1 93.62 368 ALA A CA 1
ATOM 2906 C C . ALA A 1 368 ? -4.262 -7.234 0.229 1 93.62 368 ALA A C 1
ATOM 2908 O O . ALA A 1 368 ? -4.477 -8.016 1.163 1 93.62 368 ALA A O 1
ATOM 2909 N N . SER A 1 369 ? -3.115 -7.082 -0.354 1 93.5 369 SER A N 1
ATOM 2910 C CA . SER A 1 369 ? -1.938 -7.777 0.159 1 93.5 369 SER A CA 1
ATOM 2911 C C . SER A 1 369 ? -1.624 -7.352 1.589 1 93.5 369 SER A C 1
ATOM 2913 O O . SER A 1 369 ? -1.329 -8.195 2.441 1 93.5 369 SER A O 1
ATOM 2915 N N . ASN A 1 370 ? -1.659 -6.078 1.845 1 88.44 370 ASN A N 1
ATOM 2916 C CA . ASN A 1 370 ? -1.404 -5.562 3.186 1 88.44 370 ASN A CA 1
ATOM 2917 C C . ASN A 1 370 ? -2.457 -6.043 4.18 1 88.44 370 ASN A C 1
ATOM 2919 O O . ASN A 1 370 ? -2.141 -6.32 5.34 1 88.44 370 ASN A O 1
ATOM 2923 N N . PHE A 1 371 ? -3.648 -6.098 3.748 1 90.06 371 PHE A N 1
ATOM 2924 C CA . PHE A 1 371 ? -4.723 -6.598 4.598 1 90.06 371 PHE A CA 1
ATOM 2925 C C . PHE A 1 371 ? -4.492 -8.062 4.957 1 90.06 371 PHE A C 1
ATOM 2927 O O . PHE A 1 371 ? -4.676 -8.461 6.109 1 90.06 371 PHE A O 1
ATOM 2934 N N . PHE A 1 372 ? -4.141 -8.844 3.941 1 93.25 372 PHE A N 1
ATOM 2935 C CA . PHE A 1 372 ? -3.84 -10.25 4.152 1 93.25 372 PHE A CA 1
ATOM 2936 C C . PHE A 1 372 ? -2.762 -10.422 5.215 1 93.25 372 PHE A C 1
ATOM 2938 O O . PHE A 1 372 ? -2.918 -11.219 6.145 1 93.25 372 PHE A O 1
ATOM 2945 N N . ASP A 1 373 ? -1.698 -9.664 5.098 1 88.25 373 ASP A N 1
ATOM 2946 C CA . ASP A 1 373 ? -0.586 -9.758 6.039 1 88.25 373 ASP A CA 1
ATOM 2947 C C . ASP A 1 373 ? -1.027 -9.367 7.445 1 88.25 373 ASP A C 1
ATOM 2949 O O . ASP A 1 373 ? -0.612 -9.984 8.43 1 88.25 373 ASP A O 1
ATOM 2953 N N . ARG A 1 374 ? -1.765 -8.398 7.516 1 84.06 374 ARG A N 1
ATOM 2954 C CA . ARG A 1 374 ? -2.25 -7.941 8.812 1 84.06 374 ARG A CA 1
ATOM 2955 C C . ARG A 1 374 ? -3.102 -9.016 9.484 1 84.06 374 ARG A C 1
ATOM 2957 O O . ARG A 1 374 ? -2.99 -9.234 10.695 1 84.06 374 ARG A O 1
ATOM 2964 N N . GLU A 1 375 ? -3.973 -9.633 8.742 1 85.62 375 GLU A N 1
ATOM 2965 C CA . GLU A 1 375 ? -4.816 -10.688 9.289 1 85.62 375 GLU A CA 1
ATOM 2966 C C . GLU A 1 375 ? -3.984 -11.883 9.734 1 85.62 375 GLU A C 1
ATOM 2968 O O . GLU A 1 375 ? -4.254 -12.484 10.781 1 85.62 375 GLU A O 1
ATOM 2973 N N . VAL A 1 376 ? -3.039 -12.188 8.945 1 86.31 376 VAL A N 1
ATOM 2974 C CA . VAL A 1 376 ? -2.176 -13.312 9.289 1 86.31 376 VAL A CA 1
ATOM 2975 C C . VAL A 1 376 ? -1.37 -12.984 10.547 1 86.31 376 VAL A C 1
ATOM 2977 O O . VAL A 1 376 ? -1.137 -13.852 11.391 1 86.31 376 VAL A O 1
ATOM 2980 N N . GLN A 1 377 ? -0.913 -11.773 10.68 1 81.38 377 GLN A N 1
ATOM 2981 C CA . GLN A 1 377 ? -0.225 -11.344 11.898 1 81.38 377 GLN A CA 1
ATOM 2982 C C . GLN A 1 377 ? -1.131 -11.477 13.117 1 81.38 377 GLN A C 1
ATOM 2984 O O . GLN A 1 377 ? -0.674 -11.852 14.203 1 81.38 377 GLN A O 1
ATOM 2989 N N . TYR A 1 378 ? -2.311 -11.102 12.891 1 79.12 378 TYR A N 1
ATOM 2990 C CA . TYR A 1 378 ? -3.279 -11.266 13.969 1 79.12 378 TYR A CA 1
ATOM 2991 C C . TYR A 1 378 ? -3.426 -12.727 14.359 1 79.12 378 TYR A C 1
ATOM 2993 O O . TYR A 1 378 ? -3.52 -13.055 15.547 1 79.12 378 TYR A O 1
ATOM 3001 N N . PHE A 1 379 ? -3.49 -13.617 13.367 1 82.19 379 PHE A N 1
ATOM 3002 C CA . PHE A 1 379 ? -3.561 -15.047 13.633 1 82.19 379 PHE A CA 1
ATOM 3003 C C . PHE A 1 379 ? -2.367 -15.508 14.461 1 82.19 379 PHE A C 1
ATOM 3005 O O . PHE A 1 379 ? -2.5 -16.375 15.32 1 82.19 379 PHE A O 1
ATOM 3012 N N . ASP A 1 380 ? -1.269 -14.883 14.164 1 79.38 380 ASP A N 1
ATOM 3013 C CA . ASP A 1 380 ? -0.046 -15.227 14.883 1 79.38 380 ASP A CA 1
ATOM 3014 C C . ASP A 1 380 ? -0.13 -14.797 16.344 1 79.38 380 ASP A C 1
ATOM 3016 O O . ASP A 1 380 ? 0.287 -15.531 17.25 1 79.38 380 ASP A O 1
ATOM 3020 N N . VAL A 1 381 ? -0.667 -13.695 16.562 1 74.62 381 VAL A N 1
ATOM 3021 C CA . VAL A 1 381 ? -0.774 -13.141 17.906 1 74.62 381 VAL A CA 1
ATOM 3022 C C . VAL A 1 381 ? -1.715 -14 18.75 1 74.62 381 VAL A C 1
ATOM 3024 O O . VAL A 1 381 ? -1.462 -14.227 19.922 1 74.62 381 VAL A O 1
ATOM 3027 N N . ILE A 1 382 ? -2.766 -14.531 18.156 1 78.81 382 ILE A N 1
ATOM 3028 C CA . ILE A 1 382 ? -3.727 -15.297 18.938 1 78.81 382 ILE A CA 1
ATOM 3029 C C . ILE A 1 382 ? -3.336 -16.781 18.922 1 78.81 382 ILE A C 1
ATOM 3031 O O . ILE A 1 382 ? -4.02 -17.609 19.531 1 78.81 382 ILE A O 1
ATOM 3035 N N . GLY A 1 383 ? -2.314 -17.094 18.188 1 77.19 383 GLY A N 1
ATOM 3036 C CA . GLY A 1 383 ? -1.708 -18.406 18.281 1 77.19 383 GLY A CA 1
ATOM 3037 C C . GLY A 1 383 ? -2.404 -19.453 17.438 1 77.19 383 GLY A C 1
ATOM 3038 O O . GLY A 1 383 ? -2.494 -20.625 17.828 1 77.19 383 GLY A O 1
ATOM 3039 N N . LEU A 1 384 ? -2.838 -19.078 16.312 1 79.69 384 LEU A N 1
ATOM 3040 C CA . LEU A 1 384 ? -3.457 -20.062 15.438 1 79.69 384 LEU A CA 1
ATOM 3041 C C . LEU A 1 384 ? -2.404 -20.969 14.805 1 79.69 384 LEU A C 1
ATOM 3043 O O . LEU A 1 384 ? -1.343 -20.5 14.391 1 79.69 384 LEU A O 1
ATOM 3047 N N . PRO A 1 385 ? -2.67 -22.172 14.734 1 76.19 385 PRO A N 1
ATOM 3048 C CA . PRO A 1 385 ? -1.671 -23.125 14.266 1 76.19 385 PRO A CA 1
ATOM 3049 C C . PRO A 1 385 ? -1.271 -22.906 12.805 1 76.19 385 PRO A C 1
ATOM 3051 O O . PRO A 1 385 ? -0.144 -23.219 12.414 1 76.19 385 PRO A O 1
ATOM 3054 N N . ILE A 1 386 ? -2.125 -22.469 12.086 1 72.38 386 ILE A N 1
ATOM 3055 C CA . ILE A 1 386 ? -1.872 -22.297 10.656 1 72.38 386 ILE A CA 1
ATOM 3056 C C . ILE A 1 386 ? -0.673 -21.375 10.453 1 72.38 386 ILE A C 1
ATOM 3058 O O . ILE A 1 386 ? 0.036 -21.484 9.453 1 72.38 386 ILE A O 1
ATOM 3062 N N . VAL A 1 387 ? -0.399 -20.547 11.406 1 74.19 387 VAL A N 1
ATOM 3063 C CA . VAL A 1 387 ? 0.623 -19.531 11.211 1 74.19 387 VAL A CA 1
ATOM 3064 C C . VAL A 1 387 ? 1.884 -19.891 11.984 1 74.19 387 VAL A C 1
ATOM 3066 O O . VAL A 1 387 ? 2.84 -19.125 12.039 1 74.19 387 VAL A O 1
ATOM 3069 N N . LYS A 1 388 ? 1.995 -21 12.5 1 78.19 388 LYS A N 1
ATOM 3070 C CA . LYS A 1 388 ? 3.18 -21.391 13.258 1 78.19 388 LYS A CA 1
ATOM 3071 C C . LYS A 1 388 ? 4.266 -21.938 12.344 1 78.19 388 LYS A C 1
ATOM 3073 O O . LYS A 1 388 ? 5.383 -22.203 12.781 1 78.19 388 LYS A O 1
ATOM 3078 N N . LYS A 1 389 ? 4.047 -21.922 11.18 1 84.06 389 LYS A N 1
ATOM 3079 C CA . LYS A 1 389 ? 5.035 -22.391 10.211 1 84.06 389 LYS A CA 1
ATOM 3080 C C . LYS A 1 389 ? 6.031 -21.297 9.859 1 84.06 389 LYS A C 1
ATOM 3082 O O . LYS A 1 389 ? 5.645 -20.141 9.664 1 84.06 389 LYS A O 1
ATOM 3087 N N . ARG A 1 390 ? 7.254 -21.656 9.797 1 84.62 390 ARG A N 1
ATOM 3088 C CA . ARG A 1 390 ? 8.359 -20.703 9.656 1 84.62 390 ARG A CA 1
ATOM 3089 C C . ARG A 1 390 ? 8.195 -19.859 8.398 1 84.62 390 ARG A C 1
ATOM 3091 O O . ARG A 1 390 ? 8.328 -18.641 8.445 1 84.62 390 ARG A O 1
ATOM 3098 N N . MET A 1 391 ? 7.91 -20.438 7.32 1 87.44 391 MET A N 1
ATOM 3099 C CA . MET A 1 391 ? 7.793 -19.734 6.047 1 87.44 391 MET A CA 1
ATOM 3100 C C . MET A 1 391 ? 6.633 -18.734 6.082 1 87.44 391 MET A C 1
ATOM 3102 O O . MET A 1 391 ? 6.734 -17.641 5.539 1 87.44 391 MET A O 1
ATOM 3106 N N . PHE A 1 392 ? 5.574 -19.172 6.668 1 84.75 392 PHE A N 1
ATOM 3107 C CA . PHE A 1 392 ? 4.41 -18.297 6.766 1 84.75 392 PHE A CA 1
ATOM 3108 C C . PHE A 1 392 ? 4.727 -17.062 7.605 1 84.75 392 PHE A C 1
ATOM 3110 O O . PHE A 1 392 ? 4.305 -15.961 7.273 1 84.75 392 PHE A O 1
ATOM 3117 N N . VAL A 1 393 ? 5.457 -17.266 8.617 1 83.56 393 VAL A N 1
ATOM 3118 C CA . VAL A 1 393 ? 5.848 -16.188 9.508 1 83.56 393 VAL A CA 1
ATOM 3119 C C . VAL A 1 393 ? 6.789 -15.227 8.781 1 83.56 393 VAL A C 1
ATOM 3121 O O . VAL A 1 393 ? 6.629 -14.008 8.852 1 83.56 393 VAL A O 1
ATOM 3124 N N . GLU A 1 394 ? 7.676 -15.773 8.016 1 85.88 394 GLU A N 1
ATOM 3125 C CA . GLU A 1 394 ? 8.641 -14.945 7.297 1 85.88 394 GLU A CA 1
ATOM 3126 C C . GLU A 1 394 ? 7.965 -14.172 6.172 1 85.88 394 GLU A C 1
ATOM 3128 O O . GLU A 1 394 ? 8.336 -13.031 5.887 1 85.88 394 GLU A O 1
ATOM 3133 N N . CYS A 1 395 ? 6.992 -14.727 5.605 1 86.56 395 CYS A N 1
ATOM 3134 C CA . CYS A 1 395 ? 6.371 -14.117 4.438 1 86.56 395 CYS A CA 1
ATOM 3135 C C . CYS A 1 395 ? 5.328 -13.078 4.855 1 86.56 395 CYS A C 1
ATOM 3137 O O . CYS A 1 395 ? 5.086 -12.109 4.133 1 86.56 395 CYS A O 1
ATOM 3139 N N . HIS A 1 396 ? 4.77 -13.297 6.051 1 85.75 396 HIS A N 1
ATOM 3140 C CA . HIS A 1 396 ? 3.557 -12.516 6.281 1 85.75 396 HIS A CA 1
ATOM 3141 C C . HIS A 1 396 ? 3.602 -11.812 7.629 1 85.75 396 HIS A C 1
ATOM 3143 O O . HIS A 1 396 ? 2.832 -10.883 7.875 1 85.75 396 HIS A O 1
ATOM 3149 N N . VAL A 1 397 ? 4.395 -12.258 8.547 1 78.38 397 VAL A N 1
ATOM 3150 C CA . VAL A 1 397 ? 4.434 -11.68 9.883 1 78.38 397 VAL A CA 1
ATOM 3151 C C . VAL A 1 397 ? 5.676 -10.797 10.031 1 78.38 397 VAL A C 1
ATOM 3153 O O . VAL A 1 397 ? 5.57 -9.594 10.289 1 78.38 397 VAL A O 1
ATOM 3156 N N . HIS A 1 398 ? 6.871 -11.445 9.766 1 74.06 398 HIS A N 1
ATOM 3157 C CA . HIS A 1 398 ? 8.133 -10.734 9.883 1 74.06 398 HIS A CA 1
ATOM 3158 C C . HIS A 1 398 ? 8.789 -10.539 8.523 1 74.06 398 HIS A C 1
ATOM 3160 O O . HIS A 1 398 ? 9.789 -11.195 8.211 1 74.06 398 HIS A O 1
ATOM 3166 N N . LYS A 1 399 ? 8.211 -9.891 7.598 1 64.69 399 LYS A N 1
ATOM 3167 C CA . LYS A 1 399 ? 8.711 -9.75 6.234 1 64.69 399 LYS A CA 1
ATOM 3168 C C . LYS A 1 399 ? 10.195 -9.383 6.23 1 64.69 399 LYS A C 1
ATOM 3170 O O . LYS A 1 399 ? 10.859 -9.5 5.199 1 64.69 399 LYS A O 1
ATOM 3175 N N . ILE A 1 400 ? 10.797 -8.875 7.379 1 57.44 400 ILE A N 1
ATOM 3176 C CA . ILE A 1 400 ? 12.188 -8.453 7.359 1 57.44 400 ILE A CA 1
ATOM 3177 C C . ILE A 1 400 ? 13.039 -9.445 8.156 1 57.44 400 ILE A C 1
ATOM 3179 O O . ILE A 1 400 ? 12.742 -9.734 9.32 1 57.44 400 ILE A O 1
ATOM 3183 N N . PRO A 1 401 ? 13.875 -10.219 7.289 1 52.75 401 PRO A N 1
ATOM 3184 C CA . PRO A 1 401 ? 14.82 -10.969 8.133 1 52.75 401 PRO A CA 1
ATOM 3185 C C . PRO A 1 401 ? 15.648 -10.055 9.031 1 52.75 401 PRO A C 1
ATOM 3187 O O . PRO A 1 401 ? 16.234 -9.07 8.562 1 52.75 401 PRO A O 1
ATOM 3190 N N . ARG A 1 402 ? 15.164 -9.617 10.211 1 48.34 402 ARG A N 1
ATOM 3191 C CA . ARG A 1 402 ? 16.031 -8.789 11.039 1 48.34 402 ARG A CA 1
ATOM 3192 C C . ARG A 1 402 ? 17.359 -9.492 11.297 1 48.34 402 ARG A C 1
ATOM 3194 O O . ARG A 1 402 ? 17.391 -10.68 11.633 1 48.34 402 ARG A O 1
ATOM 3201 N N . VAL A 1 403 ? 18.312 -9.234 10.562 1 36.22 403 VAL A N 1
ATOM 3202 C CA . VAL A 1 403 ? 19.656 -9.734 10.82 1 36.22 403 VAL A CA 1
ATOM 3203 C C . VAL A 1 403 ? 19.938 -9.688 12.32 1 36.22 403 VAL A C 1
ATOM 3205 O O . VAL A 1 403 ? 19.859 -8.625 12.945 1 36.22 403 VAL A O 1
ATOM 3208 N N . GLU A 1 404 ? 19.562 -10.703 13.07 1 33.16 404 GLU A N 1
ATOM 3209 C CA . GLU A 1 404 ? 20.297 -10.82 14.328 1 33.16 404 GLU A CA 1
ATOM 3210 C C . GLU A 1 404 ? 21.797 -10.594 14.125 1 33.16 404 GLU A C 1
ATOM 3212 O O . GLU A 1 404 ? 22.359 -11.016 13.117 1 33.16 404 GLU A O 1
ATOM 3217 N N . MET B 1 1 ? -52.75 2.131 -9.992 1 57.53 1 MET B N 1
ATOM 3218 C CA . MET B 1 1 ? -51.344 1.957 -9.609 1 57.53 1 MET B CA 1
ATOM 3219 C C . MET B 1 1 ? -51.156 2.129 -8.102 1 57.53 1 MET B C 1
ATOM 3221 O O . MET B 1 1 ? -51.656 3.107 -7.527 1 57.53 1 MET B O 1
ATOM 3225 N N . PHE B 1 2 ? -50.906 1.141 -7.445 1 77.38 2 PHE B N 1
ATOM 3226 C CA . PHE B 1 2 ? -50.812 1.185 -5.992 1 77.38 2 PHE B CA 1
ATOM 3227 C C . PHE B 1 2 ? -49.406 1.442 -5.539 1 77.38 2 PHE B C 1
ATOM 3229 O O . PHE B 1 2 ? -48.438 1.225 -6.301 1 77.38 2 PHE B O 1
ATOM 3236 N N . CYS B 1 3 ? -49.344 2.08 -4.418 1 83 3 CYS B N 1
ATOM 3237 C CA . CYS B 1 3 ? -48 2.277 -3.834 1 83 3 CYS B CA 1
ATOM 3238 C C . CYS B 1 3 ? -47.469 0.976 -3.256 1 83 3 CYS B C 1
ATOM 3240 O O . CYS B 1 3 ? -48.188 0.234 -2.596 1 83 3 CYS B O 1
ATOM 3242 N N . CYS B 1 4 ? -46.312 0.659 -3.48 1 86.94 4 CYS B N 1
ATOM 3243 C CA . CYS B 1 4 ? -45.656 -0.521 -2.932 1 86.94 4 CYS B CA 1
ATOM 3244 C C . CYS B 1 4 ? -45.625 -0.47 -1.409 1 86.94 4 CYS B C 1
ATOM 3246 O O . CYS B 1 4 ? -45.156 0.509 -0.827 1 86.94 4 CYS B O 1
ATOM 3248 N N . ARG B 1 5 ? -46 -1.433 -0.853 1 88.81 5 ARG B N 1
ATOM 3249 C CA . ARG B 1 5 ? -46.062 -1.459 0.605 1 88.81 5 ARG B CA 1
ATOM 3250 C C . ARG B 1 5 ? -44.656 -1.684 1.2 1 88.81 5 ARG B C 1
ATOM 3252 O O . ARG B 1 5 ? -44.438 -1.418 2.383 1 88.81 5 ARG B O 1
ATOM 3259 N N . VAL B 1 6 ? -43.781 -2.066 0.441 1 88.62 6 VAL B N 1
ATOM 3260 C CA . VAL B 1 6 ? -42.406 -2.312 0.92 1 88.62 6 VAL B CA 1
ATOM 3261 C C . VAL B 1 6 ? -41.594 -1.03 0.82 1 88.62 6 VAL B C 1
ATOM 3263 O O . VAL B 1 6 ? -41.031 -0.569 1.813 1 88.62 6 VAL B O 1
ATOM 3266 N N . CYS B 1 7 ? -41.625 -0.468 -0.326 1 85.19 7 CYS B N 1
ATOM 3267 C CA . CYS B 1 7 ? -40.656 0.619 -0.541 1 85.19 7 CYS B CA 1
ATOM 3268 C C . CYS B 1 7 ? -41.375 1.913 -0.895 1 85.19 7 CYS B C 1
ATOM 3270 O O . CYS B 1 7 ? -40.75 2.955 -1.072 1 85.19 7 CYS B O 1
ATOM 3272 N N . GLY B 1 8 ? -42.625 1.952 -1.175 1 84.44 8 GLY B N 1
ATOM 3273 C CA . GLY B 1 8 ? -43.406 3.16 -1.435 1 84.44 8 GLY B CA 1
ATOM 3274 C C . GLY B 1 8 ? -43.438 3.549 -2.9 1 84.44 8 GLY B C 1
ATOM 3275 O O . GLY B 1 8 ? -43.969 4.602 -3.26 1 84.44 8 GLY B O 1
ATOM 3276 N N . ASP B 1 9 ? -43 2.801 -3.701 1 84.56 9 ASP B N 1
ATOM 3277 C CA . ASP B 1 9 ? -43.031 3.066 -5.137 1 84.56 9 ASP B CA 1
ATOM 3278 C C . ASP B 1 9 ? -44.438 3.107 -5.676 1 84.56 9 ASP B C 1
ATOM 3280 O O . ASP B 1 9 ? -45.312 2.311 -5.262 1 84.56 9 ASP B O 1
ATOM 3284 N N . VAL B 1 10 ? -44.656 3.92 -6.609 1 83.12 10 VAL B N 1
ATOM 3285 C CA . VAL B 1 10 ? -46 4.137 -7.121 1 83.12 10 VAL B CA 1
ATOM 3286 C C . VAL B 1 10 ? -46.375 3.018 -8.086 1 83.12 10 VAL B C 1
ATOM 3288 O O . VAL B 1 10 ? -47.531 2.908 -8.508 1 83.12 10 VAL B O 1
ATOM 3291 N N . ASN B 1 11 ? -45.5 2.275 -8.398 1 84 11 ASN B N 1
ATOM 3292 C CA . ASN B 1 11 ? -45.75 1.194 -9.344 1 84 11 ASN B CA 1
ATOM 3293 C C . ASN B 1 11 ? -46.062 -0.119 -8.625 1 84 11 ASN B C 1
ATOM 3295 O O . ASN B 1 11 ? -45.531 -1.169 -9 1 84 11 ASN B O 1
ATOM 3299 N N . GLY B 1 12 ? -46.906 -0.056 -7.695 1 82.75 12 GLY B N 1
ATOM 3300 C CA . GLY B 1 12 ? -47.25 -1.26 -6.961 1 82.75 12 GLY B CA 1
ATOM 3301 C C . GLY B 1 12 ? -48.344 -2.072 -7.637 1 82.75 12 GLY B C 1
ATOM 3302 O O . GLY B 1 12 ? -49.312 -1.511 -8.164 1 82.75 12 GLY B O 1
ATOM 3303 N N . HIS B 1 13 ? -48.156 -3.396 -7.695 1 85.56 13 HIS B N 1
ATOM 3304 C CA . HIS B 1 13 ? -49.125 -4.371 -8.195 1 85.56 13 HIS B CA 1
ATOM 3305 C C . HIS B 1 13 ? -49.312 -5.523 -7.219 1 85.56 13 HIS B C 1
ATOM 3307 O O . HIS B 1 13 ? -48.438 -5.77 -6.375 1 85.56 13 HIS B O 1
ATOM 3313 N N . PRO B 1 14 ? -50.344 -6.184 -7.254 1 84.94 14 PRO B N 1
ATOM 3314 C CA . PRO B 1 14 ? -50.562 -7.352 -6.387 1 84.94 14 PRO B CA 1
ATOM 3315 C C . PRO B 1 14 ? -49.625 -8.508 -6.75 1 84.94 14 PRO B C 1
ATOM 3317 O O . PRO B 1 14 ? -49.719 -9.055 -7.852 1 84.94 14 PRO B O 1
ATOM 3320 N N . HIS B 1 15 ? -48.656 -8.695 -5.906 1 84.06 15 HIS B N 1
ATOM 3321 C CA . HIS B 1 15 ? -47.75 -9.828 -6.008 1 84.06 15 HIS B CA 1
ATOM 3322 C C . HIS B 1 15 ? -47.5 -10.469 -4.645 1 84.06 15 HIS B C 1
ATOM 3324 O O . HIS B 1 15 ? -47.406 -9.773 -3.633 1 84.06 15 HIS B O 1
ATOM 3330 N N . TYR B 1 16 ? -47.469 -11.727 -4.617 1 85.62 16 TYR B N 1
ATOM 3331 C CA . TYR B 1 16 ? -47.094 -12.531 -3.455 1 85.62 16 TYR B CA 1
ATOM 3332 C C . TYR B 1 16 ? -47.938 -12.156 -2.244 1 85.62 16 TYR B C 1
ATOM 3334 O O . TYR B 1 16 ? -47.438 -12.062 -1.126 1 85.62 16 TYR B O 1
ATOM 3342 N N . GLY B 1 17 ? -49.094 -11.953 -2.492 1 81.88 17 GLY B N 1
ATOM 3343 C CA . GLY B 1 17 ? -50.062 -11.789 -1.408 1 81.88 17 GLY B CA 1
ATOM 3344 C C . GLY B 1 17 ? -50.188 -10.352 -0.928 1 81.88 17 GLY B C 1
ATOM 3345 O O . GLY B 1 17 ? -50.844 -10.086 0.071 1 81.88 17 GLY B O 1
ATOM 3346 N N . THR B 1 18 ? -49.344 -9.469 -1.551 1 86.44 18 THR B N 1
ATOM 3347 C CA . THR B 1 18 ? -49.406 -8.07 -1.154 1 86.44 18 THR B CA 1
ATOM 3348 C C . THR B 1 18 ? -49.25 -7.156 -2.367 1 86.44 18 THR B C 1
ATOM 3350 O O . THR B 1 18 ? -49.219 -7.629 -3.506 1 86.44 18 THR B O 1
ATOM 3353 N N . ILE B 1 19 ? -49.25 -5.918 -2.133 1 86.5 19 ILE B N 1
ATOM 3354 C CA . ILE B 1 19 ? -48.969 -4.938 -3.178 1 86.5 19 ILE B CA 1
ATOM 3355 C C . ILE B 1 19 ? -47.5 -4.57 -3.174 1 86.5 19 ILE B C 1
ATOM 3357 O O . ILE B 1 19 ? -47 -4.016 -2.197 1 86.5 19 ILE B O 1
ATOM 3361 N N . CYS B 1 20 ? -46.812 -4.961 -4.156 1 88.44 20 CYS B N 1
ATOM 3362 C CA . CYS B 1 20 ? -45.406 -4.617 -4.238 1 88.44 20 CYS B CA 1
ATOM 3363 C C . CYS B 1 20 ? -45 -4.266 -5.668 1 88.44 20 CYS B C 1
ATOM 3365 O O . CYS B 1 20 ? -45.688 -4.676 -6.621 1 88.44 20 CYS B O 1
ATOM 3367 N N . CYS B 1 21 ? -44.031 -3.43 -5.801 1 86.5 21 CYS B N 1
ATOM 3368 C CA . CYS B 1 21 ? -43.5 -3.043 -7.109 1 86.5 21 CYS B CA 1
ATOM 3369 C C . CYS B 1 21 ? -42.688 -4.172 -7.73 1 86.5 21 CYS B C 1
ATOM 3371 O O . CYS B 1 21 ? -42.281 -5.102 -7.035 1 86.5 21 CYS B O 1
ATOM 3373 N N . PRO B 1 22 ? -42.375 -4.102 -8.914 1 82.56 22 PRO B N 1
ATOM 3374 C CA . PRO B 1 22 ? -41.594 -5.168 -9.57 1 82.56 22 PRO B CA 1
ATOM 3375 C C . PRO B 1 22 ? -40.219 -5.352 -8.977 1 82.56 22 PRO B C 1
ATOM 3377 O O . PRO B 1 22 ? -39.719 -6.48 -8.898 1 82.56 22 PRO B O 1
ATOM 3380 N N . SER B 1 23 ? -39.719 -4.32 -8.492 1 82.88 23 SER B N 1
ATOM 3381 C CA . SER B 1 23 ? -38.375 -4.41 -7.914 1 82.88 23 SER B CA 1
ATOM 3382 C C . SER B 1 23 ? -38.406 -5.191 -6.609 1 82.88 23 SER B C 1
ATOM 3384 O O . SER B 1 23 ? -37.531 -6.051 -6.383 1 82.88 23 SER B O 1
ATOM 3386 N N . CYS B 1 24 ? -39.25 -4.898 -5.84 1 85.81 24 CYS B N 1
ATOM 3387 C CA . CYS B 1 24 ? -39.344 -5.598 -4.566 1 85.81 24 CYS B CA 1
ATOM 3388 C C . CYS B 1 24 ? -39.812 -7.035 -4.77 1 85.81 24 CYS B C 1
ATOM 3390 O O . CYS B 1 24 ? -39.406 -7.934 -4.027 1 85.81 24 CYS B O 1
ATOM 3392 N N . LYS B 1 25 ? -40.656 -7.219 -5.762 1 85.19 25 LYS B N 1
ATOM 3393 C CA . LYS B 1 25 ? -41.031 -8.578 -6.152 1 85.19 25 LYS B CA 1
ATOM 3394 C C . LYS B 1 25 ? -39.812 -9.422 -6.484 1 85.19 25 LYS B C 1
ATOM 3396 O O . LYS B 1 25 ? -39.656 -10.531 -5.98 1 85.19 25 LYS B O 1
ATOM 3401 N N . GLY B 1 26 ? -39.125 -8.828 -7.273 1 80.81 26 GLY B N 1
ATOM 3402 C CA . GLY B 1 26 ? -37.906 -9.531 -7.672 1 80.81 26 GLY B CA 1
ATOM 3403 C C . GLY B 1 26 ? -36.969 -9.781 -6.516 1 80.81 26 GLY B C 1
ATOM 3404 O O . GLY B 1 26 ? -36.375 -10.859 -6.41 1 80.81 26 GLY B O 1
ATOM 3405 N N . PHE B 1 27 ? -36.844 -8.859 -5.691 1 81.12 27 PHE B N 1
ATOM 3406 C CA . PHE B 1 27 ? -36 -8.984 -4.512 1 81.12 27 PHE B CA 1
ATOM 3407 C C . PHE B 1 27 ? -36.469 -10.125 -3.625 1 81.12 27 PHE B C 1
ATOM 3409 O O . PHE B 1 27 ? -35.656 -10.977 -3.225 1 81.12 27 PHE B O 1
ATOM 3416 N N . PHE B 1 28 ? -37.75 -10.133 -3.359 1 82.12 28 PHE B N 1
ATOM 3417 C CA . PHE B 1 28 ? -38.344 -11.117 -2.463 1 82.12 28 PHE B CA 1
ATOM 3418 C C . PHE B 1 28 ? -38.125 -12.531 -3 1 82.12 28 PHE B C 1
ATOM 3420 O O . PHE B 1 28 ? -37.75 -13.438 -2.254 1 82.12 28 PHE B O 1
ATOM 3427 N N . ARG B 1 29 ? -38.344 -12.641 -4.176 1 76 29 ARG B N 1
ATOM 3428 C CA . ARG B 1 29 ? -38.188 -13.93 -4.828 1 76 29 ARG B CA 1
ATOM 3429 C C . ARG B 1 29 ? -36.719 -14.383 -4.789 1 76 29 ARG B C 1
ATOM 3431 O O . ARG B 1 29 ? -36.438 -15.539 -4.457 1 76 29 ARG B O 1
ATOM 3438 N N . ARG B 1 30 ? -36.062 -13.477 -5.027 1 73.94 30 ARG B N 1
ATOM 3439 C CA . ARG B 1 30 ? -34.625 -13.805 -5.066 1 73.94 30 ARG B CA 1
ATOM 3440 C C . ARG B 1 30 ? -34.125 -14.195 -3.682 1 73.94 30 ARG B C 1
ATOM 3442 O O .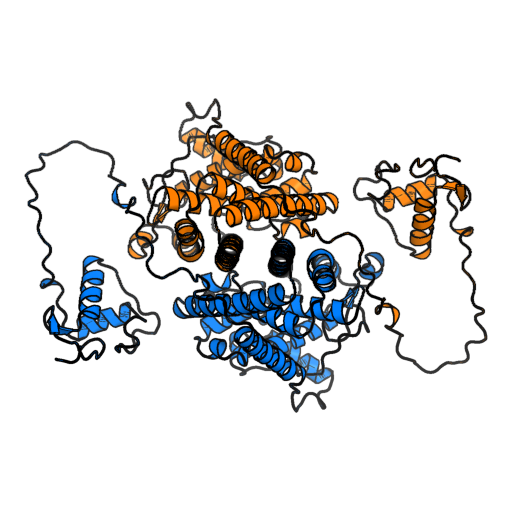 ARG B 1 30 ? -33.344 -15.156 -3.545 1 73.94 30 ARG B O 1
ATOM 3449 N N . VAL B 1 31 ? -34.594 -13.477 -2.74 1 73.38 31 VAL B N 1
ATOM 3450 C CA . VAL B 1 31 ? -34.156 -13.758 -1.373 1 73.38 31 VAL B CA 1
ATOM 3451 C C . VAL B 1 31 ? -34.688 -15.109 -0.924 1 73.38 31 VAL B C 1
ATOM 3453 O O . VAL B 1 31 ? -34 -15.906 -0.304 1 73.38 31 VAL B O 1
ATOM 3456 N N . PHE B 1 32 ? -35.969 -15.32 -1.219 1 69.81 32 PHE B N 1
ATOM 3457 C CA . PHE B 1 32 ? -36.594 -16.578 -0.826 1 69.81 32 PHE B CA 1
ATOM 3458 C C . PHE B 1 32 ? -35.906 -17.766 -1.488 1 69.81 32 PHE B C 1
ATOM 3460 O O . PHE B 1 32 ? -35.594 -18.766 -0.832 1 69.81 32 PHE B O 1
ATOM 3467 N N . LEU B 1 33 ? -35.75 -17.594 -2.654 1 62.16 33 LEU B N 1
ATOM 3468 C CA . LEU B 1 33 ? -35.188 -18.703 -3.408 1 62.16 33 LEU B CA 1
ATOM 3469 C C . LEU B 1 33 ? -33.719 -18.906 -3.039 1 62.16 33 LEU B C 1
ATOM 3471 O O . LEU B 1 33 ? -33.219 -20.031 -3.076 1 62.16 33 LEU B O 1
ATOM 3475 N N . SER B 1 34 ? -33.344 -17.859 -2.543 1 58.66 34 SER B N 1
ATOM 3476 C CA . SER B 1 34 ? -31.938 -17.938 -2.189 1 58.66 34 SER B CA 1
ATOM 3477 C C . SER B 1 34 ? -31.75 -18.422 -0.759 1 58.66 34 SER B C 1
ATOM 3479 O O . SER B 1 34 ? -30.656 -18.844 -0.375 1 58.66 34 SER B O 1
ATOM 3481 N N . ALA B 1 35 ? -32.75 -18.641 0.009 1 49.81 35 ALA B N 1
ATOM 3482 C CA . ALA B 1 35 ? -32.75 -19.078 1.403 1 49.81 35 ALA B CA 1
ATOM 3483 C C . ALA B 1 35 ? -31.625 -18.438 2.188 1 49.81 35 ALA B C 1
ATOM 3485 O O . ALA B 1 35 ? -31.016 -19.078 3.043 1 49.81 35 ALA B O 1
ATOM 3486 N N . LYS B 1 36 ? -31.438 -17.328 1.998 1 48 36 LYS B N 1
ATOM 3487 C CA . LYS B 1 36 ? -30.359 -16.594 2.664 1 48 36 LYS B CA 1
ATOM 3488 C C . LYS B 1 36 ? -30.844 -16 3.982 1 48 36 LYS B C 1
ATOM 3490 O O . LYS B 1 36 ? -31.984 -15.531 4.082 1 48 36 LYS B O 1
ATOM 3495 N N . ASN B 1 37 ? -30.141 -16.172 4.98 1 50.94 37 ASN B N 1
ATOM 3496 C CA . ASN B 1 37 ? -30.406 -15.438 6.215 1 50.94 37 ASN B CA 1
ATOM 3497 C C . ASN B 1 37 ? -29.875 -14 6.137 1 50.94 37 ASN B C 1
ATOM 3499 O O . ASN B 1 37 ? -28.688 -13.781 5.977 1 50.94 37 ASN B O 1
ATOM 3503 N N . LEU B 1 38 ? -30.734 -13.008 5.984 1 60.25 38 LEU B N 1
ATOM 3504 C CA . LEU B 1 38 ? -30.469 -11.578 5.891 1 60.25 38 LEU B CA 1
ATOM 3505 C C . LEU B 1 38 ? -30.328 -10.953 7.273 1 60.25 38 LEU B C 1
ATOM 3507 O O . LEU B 1 38 ? -31.094 -11.281 8.18 1 60.25 38 LEU B O 1
ATOM 3511 N N . GLU B 1 39 ? -29.219 -10.344 7.57 1 56.59 39 GLU B N 1
ATOM 3512 C CA . GLU B 1 39 ? -29.062 -9.641 8.836 1 56.59 39 GLU B CA 1
ATOM 3513 C C . GLU B 1 39 ? -28.844 -8.141 8.617 1 56.59 39 GLU B C 1
ATOM 3515 O O . GLU B 1 39 ? -28.141 -7.734 7.703 1 56.59 39 GLU B O 1
ATOM 3520 N N . CYS B 1 40 ? -29.531 -7.363 9.367 1 55.22 40 CYS B N 1
ATOM 3521 C CA . CYS B 1 40 ? -29.438 -5.91 9.359 1 55.22 40 CYS B CA 1
ATOM 3522 C C . CYS B 1 40 ? -28.344 -5.426 10.305 1 55.22 40 CYS B C 1
ATOM 3524 O O . CYS B 1 40 ? -28.344 -5.781 11.484 1 55.22 40 CYS B O 1
ATOM 3526 N N . PHE B 1 41 ? -27.531 -4.758 9.859 1 45.06 41 PHE B N 1
ATOM 3527 C CA . PHE B 1 41 ? -26.422 -4.293 10.695 1 45.06 41 PHE B CA 1
ATOM 3528 C C . PHE B 1 41 ? -26.734 -2.916 11.273 1 45.06 41 PHE B C 1
ATOM 3530 O O . PHE B 1 41 ? -25.875 -2.299 11.906 1 45.06 41 PHE B O 1
ATOM 3537 N N . ARG B 1 42 ? -27.844 -2.377 11.039 1 47 42 ARG B N 1
ATOM 3538 C CA . ARG B 1 42 ? -28.312 -1.085 11.531 1 47 42 ARG B CA 1
ATOM 3539 C C . ARG B 1 42 ? -29.406 -1.263 12.57 1 47 42 ARG B C 1
ATOM 3541 O O . ARG B 1 42 ? -30.234 -0.371 12.758 1 47 42 ARG B O 1
ATOM 3548 N N . GLY B 1 43 ? -29.406 -2.4 13.07 1 52.56 43 GLY B N 1
ATOM 3549 C CA . GLY B 1 43 ? -30.359 -2.629 14.141 1 52.56 43 GLY B CA 1
ATOM 3550 C C . GLY B 1 43 ? -31.766 -2.912 13.633 1 52.56 43 GLY B C 1
ATOM 3551 O O . GLY B 1 43 ? -32.75 -2.635 14.328 1 52.56 43 GLY B O 1
ATOM 3552 N N . ASN B 1 44 ? -31.75 -3.256 12.484 1 57.69 44 ASN B N 1
ATOM 3553 C CA . ASN B 1 44 ? -33.031 -3.686 11.914 1 57.69 44 ASN B CA 1
ATOM 3554 C C . ASN B 1 44 ? -34.031 -2.539 11.852 1 57.69 44 ASN B C 1
ATOM 3556 O O . ASN B 1 44 ? -35.219 -2.754 12.008 1 57.69 44 ASN B O 1
ATOM 3560 N N . SER B 1 45 ? -33.531 -1.376 11.773 1 60.03 45 SER B N 1
ATOM 3561 C CA . SER B 1 45 ? -34.406 -0.222 11.781 1 60.03 45 SER B CA 1
ATOM 3562 C C . SER B 1 45 ? -34.219 0.638 10.531 1 60.03 45 SER B C 1
ATOM 3564 O O . SER B 1 45 ? -34.5 1.835 10.547 1 60.03 45 SER B O 1
ATOM 3566 N N . CYS B 1 46 ? -33.906 -0.009 9.547 1 64.44 46 CYS B N 1
ATOM 3567 C CA . CYS B 1 46 ? -33.688 0.729 8.305 1 64.44 46 CYS B CA 1
ATOM 3568 C C . CYS B 1 46 ? -35 1.138 7.676 1 64.44 46 CYS B C 1
ATOM 3570 O O . CYS B 1 46 ? -35.969 0.379 7.719 1 64.44 46 CYS B O 1
ATOM 3572 N N . ILE B 1 47 ? -35.031 2.33 7.188 1 69.75 47 ILE B N 1
ATOM 3573 C CA . ILE B 1 47 ? -36.219 2.814 6.492 1 69.75 47 ILE B CA 1
ATOM 3574 C C . ILE B 1 47 ? -36.188 2.344 5.043 1 69.75 47 ILE B C 1
ATOM 3576 O O . ILE B 1 47 ? -35.25 2.629 4.305 1 69.75 47 ILE B O 1
ATOM 3580 N N . ILE B 1 48 ? -37.062 1.653 4.672 1 77.19 48 ILE B N 1
ATOM 3581 C CA . ILE B 1 48 ? -37.188 1.1 3.328 1 77.19 48 ILE B CA 1
ATOM 3582 C C . ILE B 1 48 ? -38.156 1.94 2.504 1 77.19 48 ILE B C 1
ATOM 3584 O O . ILE B 1 48 ? -39.375 1.892 2.725 1 77.19 48 ILE B O 1
ATOM 3588 N N . GLN B 1 49 ? -37.594 2.777 1.611 1 77.75 49 GLN B N 1
ATOM 3589 C CA . GLN B 1 49 ? -38.344 3.576 0.641 1 77.75 49 GLN B CA 1
ATOM 3590 C C . GLN B 1 49 ? -37.812 3.373 -0.77 1 77.75 49 GLN B C 1
ATOM 3592 O O . GLN B 1 49 ? -36.75 2.744 -0.953 1 77.75 49 GLN B O 1
ATOM 3597 N N . LYS B 1 50 ? -38.438 3.9 -1.646 1 76.88 50 LYS B N 1
ATOM 3598 C CA . LYS B 1 50 ? -38.094 3.742 -3.051 1 76.88 50 LYS B CA 1
ATOM 3599 C C . LYS B 1 50 ? -36.594 4.066 -3.273 1 76.88 50 LYS B C 1
ATOM 3601 O O . LYS B 1 50 ? -35.906 3.326 -3.963 1 76.88 50 LYS B O 1
ATOM 3606 N N . GLY B 1 51 ? -36.219 4.957 -2.627 1 68 51 GLY B N 1
ATOM 3607 C CA . GLY B 1 51 ? -34.844 5.414 -2.828 1 68 51 GLY B CA 1
ATOM 3608 C C . GLY B 1 51 ? -33.844 4.664 -1.982 1 68 51 GLY B C 1
ATOM 3609 O O . GLY B 1 51 ? -32.656 4.633 -2.309 1 68 51 GLY B O 1
ATOM 3610 N N . THR B 1 52 ? -34.312 3.971 -0.967 1 66.81 52 THR B N 1
ATOM 3611 C CA . THR B 1 52 ? -33.406 3.363 -0.005 1 66.81 52 THR B CA 1
ATOM 3612 C C . THR B 1 52 ? -33.625 1.854 0.059 1 66.81 52 THR B C 1
ATOM 3614 O O . THR B 1 52 ? -33.031 1.177 0.911 1 66.81 52 THR B O 1
ATOM 3617 N N . ARG B 1 53 ? -34.438 1.324 -0.726 1 74.81 53 ARG B N 1
ATOM 3618 C CA . ARG B 1 53 ? -34.875 -0.067 -0.601 1 74.81 53 ARG B CA 1
ATOM 3619 C C . ARG B 1 53 ? -33.719 -1.019 -0.873 1 74.81 53 ARG B C 1
ATOM 3621 O O . ARG B 1 53 ? -33.719 -2.172 -0.437 1 74.81 53 ARG B O 1
ATOM 3628 N N . ASN B 1 54 ? -32.75 -0.407 -1.422 1 67.69 54 ASN B N 1
ATOM 3629 C CA . ASN B 1 54 ? -31.641 -1.283 -1.801 1 67.69 54 ASN B CA 1
ATOM 3630 C C . ASN B 1 54 ? -30.484 -1.184 -0.813 1 67.69 54 ASN B C 1
ATOM 3632 O O . ASN B 1 54 ? -29.469 -1.868 -0.967 1 67.69 54 ASN B O 1
ATOM 3636 N N . ILE B 1 55 ? -30.719 -0.578 0.227 1 59.03 55 ILE B N 1
ATOM 3637 C CA . ILE B 1 55 ? -29.656 -0.308 1.198 1 59.03 55 ILE B CA 1
ATOM 3638 C C . ILE B 1 55 ? -29.5 -1.503 2.135 1 59.03 55 ILE B C 1
ATOM 3640 O O . ILE B 1 55 ? -28.375 -1.891 2.475 1 59.03 55 ILE B O 1
ATOM 3644 N N . CYS B 1 56 ? -30.578 -2.072 2.588 1 63.38 56 CYS B N 1
ATOM 3645 C CA . CYS B 1 56 ? -30.562 -3.164 3.555 1 63.38 56 CYS B CA 1
ATOM 3646 C C . CYS B 1 56 ? -31.484 -4.297 3.107 1 63.38 56 CYS B C 1
ATOM 3648 O O . CYS B 1 56 ? -32.719 -4.195 3.227 1 63.38 56 CYS B O 1
ATOM 3650 N N . ARG B 1 57 ? -30.766 -5.309 2.9 1 70.19 57 ARG B N 1
ATOM 3651 C CA . ARG B 1 57 ? -31.547 -6.434 2.404 1 70.19 57 ARG B CA 1
ATOM 3652 C C . ARG B 1 57 ? -32.312 -7.121 3.541 1 70.19 57 ARG B C 1
ATOM 3654 O O . ARG B 1 57 ? -33.406 -7.613 3.35 1 70.19 57 ARG B O 1
ATOM 3661 N N . SER B 1 58 ? -31.609 -7.004 4.531 1 73.12 58 SER B N 1
ATOM 3662 C CA . SER B 1 58 ? -32.25 -7.652 5.68 1 73.12 58 SER B CA 1
ATOM 3663 C C . SER B 1 58 ? -33.531 -6.926 6.086 1 73.12 58 SER B C 1
ATOM 3665 O O . SER B 1 58 ? -34.562 -7.547 6.23 1 73.12 58 SER B O 1
ATOM 3667 N N . CYS B 1 59 ? -33.344 -5.676 6.191 1 72 59 CYS B N 1
ATOM 3668 C CA . CYS B 1 59 ? -34.531 -4.902 6.594 1 72 59 CYS B CA 1
ATOM 3669 C C . CYS B 1 59 ? -35.594 -4.891 5.488 1 72 59 CYS B C 1
ATOM 3671 O O . CYS B 1 59 ? -36.781 -4.891 5.77 1 72 59 CYS B O 1
ATOM 3673 N N . ARG B 1 60 ? -35.094 -4.992 4.316 1 82.5 60 ARG B N 1
ATOM 3674 C CA . ARG B 1 60 ? -36.031 -5.062 3.201 1 82.5 60 ARG B CA 1
ATOM 3675 C C . ARG B 1 60 ? -36.781 -6.383 3.211 1 82.5 60 ARG B C 1
ATOM 3677 O O . ARG B 1 60 ? -38 -6.402 3.018 1 82.5 60 ARG B O 1
ATOM 3684 N N . TRP B 1 61 ? -36.125 -7.312 3.553 1 82.38 61 TRP B N 1
ATOM 3685 C CA . TRP B 1 61 ? -36.75 -8.625 3.645 1 82.38 61 TRP B CA 1
ATOM 3686 C C . TRP B 1 61 ? -37.75 -8.672 4.785 1 82.38 61 TRP B C 1
ATOM 3688 O O . TRP B 1 61 ? -38.875 -9.133 4.605 1 82.38 61 TRP B O 1
ATOM 3698 N N . ARG B 1 62 ? -37.25 -8.18 5.75 1 79.12 62 ARG B N 1
ATOM 3699 C CA . ARG B 1 62 ? -38.125 -8.148 6.914 1 79.12 62 ARG B CA 1
ATOM 3700 C C . ARG B 1 62 ? -39.375 -7.34 6.633 1 79.12 62 ARG B C 1
ATOM 3702 O O . ARG B 1 62 ? -40.469 -7.734 7.035 1 79.12 62 ARG B O 1
ATOM 3709 N N . LYS B 1 63 ? -39.125 -6.352 5.91 1 85.25 63 LYS B N 1
ATOM 3710 C CA . LYS B 1 63 ? -40.281 -5.523 5.57 1 85.25 63 LYS B CA 1
ATOM 3711 C C . LYS B 1 63 ? -41.188 -6.23 4.566 1 85.25 63 LYS B C 1
ATOM 3713 O O . LYS B 1 63 ? -42.406 -6.148 4.664 1 85.25 63 LYS B O 1
ATOM 3718 N N . CYS B 1 64 ? -40.531 -6.883 3.766 1 86 64 CYS B N 1
ATOM 3719 C CA . CYS B 1 64 ? -41.344 -7.684 2.832 1 86 64 CYS B CA 1
ATOM 3720 C C . CYS B 1 64 ? -42.25 -8.648 3.574 1 86 64 CYS B C 1
ATOM 3722 O O . CYS B 1 64 ? -43.438 -8.742 3.268 1 86 64 CYS B O 1
ATOM 3724 N N . VAL B 1 65 ? -41.625 -9.234 4.578 1 82.12 65 VAL B N 1
ATOM 3725 C CA . VAL B 1 65 ? -42.375 -10.219 5.359 1 82.12 65 VAL B CA 1
ATOM 3726 C C . VAL B 1 65 ? -43.406 -9.508 6.227 1 82.12 65 VAL B C 1
ATOM 3728 O O . VAL B 1 65 ? -44.562 -9.961 6.328 1 82.12 65 VAL B O 1
ATOM 3731 N N . ALA B 1 66 ? -43.031 -8.383 6.656 1 83.81 66 ALA B N 1
ATOM 3732 C CA . ALA B 1 66 ? -43.875 -7.625 7.566 1 83.81 66 ALA B CA 1
ATOM 3733 C C . ALA B 1 66 ? -45.125 -7.098 6.844 1 83.81 66 ALA B C 1
ATOM 3735 O O . ALA B 1 66 ? -46.188 -7.008 7.43 1 83.81 66 ALA B O 1
ATOM 3736 N N . VAL B 1 67 ? -44.938 -6.895 5.543 1 86.19 67 VAL B N 1
ATOM 3737 C CA . VAL B 1 67 ? -46.062 -6.305 4.82 1 86.19 67 VAL B CA 1
ATOM 3738 C C . VAL B 1 67 ? -46.938 -7.41 4.227 1 86.19 67 VAL B C 1
ATOM 3740 O O . VAL B 1 67 ? -47.938 -7.129 3.561 1 86.19 67 VAL B O 1
ATOM 3743 N N . GLY B 1 68 ? -46.469 -8.703 4.316 1 81 68 GLY B N 1
ATOM 3744 C CA . GLY B 1 68 ? -47.375 -9.805 4 1 81 68 GLY B CA 1
ATOM 3745 C C . GLY B 1 68 ? -46.969 -10.57 2.758 1 81 68 GLY B C 1
ATOM 3746 O O . GLY B 1 68 ? -47.75 -11.312 2.18 1 81 68 GLY B O 1
ATOM 3747 N N . MET B 1 69 ? -45.75 -10.297 2.293 1 80.94 69 MET B N 1
ATOM 3748 C CA . MET B 1 69 ? -45.344 -11.094 1.144 1 80.94 69 MET B CA 1
ATOM 3749 C C . MET B 1 69 ? -45.188 -12.562 1.522 1 80.94 69 MET B C 1
ATOM 3751 O O . MET B 1 69 ? -44.594 -12.891 2.541 1 80.94 69 MET B O 1
ATOM 3755 N N . ASN B 1 70 ? -45.781 -13.445 0.785 1 79.06 70 ASN B N 1
ATOM 3756 C CA . ASN B 1 70 ? -45.875 -14.875 1.08 1 79.06 70 ASN B CA 1
ATOM 3757 C C . ASN B 1 70 ? -44.969 -15.703 0.169 1 79.06 70 ASN B C 1
ATOM 3759 O O . ASN B 1 70 ? -45.156 -15.695 -1.052 1 79.06 70 ASN B O 1
ATOM 3763 N N . VAL B 1 71 ? -44.094 -16.375 0.748 1 75.94 71 VAL B N 1
ATOM 3764 C CA . VAL B 1 71 ? -43.125 -17.188 0.032 1 75.94 71 VAL B CA 1
ATOM 3765 C C . VAL B 1 71 ? -43.844 -18.344 -0.677 1 75.94 71 VAL B C 1
ATOM 3767 O O . VAL B 1 71 ? -43.375 -18.844 -1.691 1 75.94 71 VAL B O 1
ATOM 3770 N N . ARG B 1 72 ? -44.875 -18.844 -0.183 1 70.19 72 ARG B N 1
ATOM 3771 C CA . ARG B 1 72 ? -45.625 -19.969 -0.718 1 70.19 72 ARG B CA 1
ATOM 3772 C C . ARG B 1 72 ? -46.188 -19.656 -2.1 1 70.19 72 ARG B C 1
ATOM 3774 O O . ARG B 1 72 ? -46.562 -20.562 -2.85 1 70.19 72 ARG B O 1
ATOM 3781 N N . GLU B 1 73 ? -46.281 -18.391 -2.295 1 69.88 73 GLU B N 1
ATOM 3782 C CA . GLU B 1 73 ? -46.844 -18 -3.576 1 69.88 73 GLU B CA 1
ATOM 3783 C C . GLU B 1 73 ? -45.781 -17.953 -4.668 1 69.88 73 GLU B C 1
ATOM 3785 O O . GLU B 1 73 ? -46.094 -17.672 -5.832 1 69.88 73 GLU B O 1
ATOM 3790 N N . ILE B 1 74 ? -44.688 -18.219 -4.172 1 68.44 74 ILE B N 1
ATOM 3791 C CA . ILE B 1 74 ? -43.625 -18.312 -5.156 1 68.44 74 ILE B CA 1
ATOM 3792 C C . ILE B 1 74 ? -43.688 -19.641 -5.906 1 68.44 74 ILE B C 1
ATOM 3794 O O . ILE B 1 74 ? -43.625 -20.703 -5.297 1 68.44 74 ILE B O 1
ATOM 3798 N N . ARG B 1 75 ? -44.156 -19.859 -7.074 1 56.06 75 ARG B N 1
ATOM 3799 C CA . ARG B 1 75 ? -44.281 -21.062 -7.906 1 56.06 75 ARG B CA 1
ATOM 3800 C C . ARG B 1 75 ? -42.906 -21.609 -8.281 1 56.06 75 ARG B C 1
ATOM 3802 O O . ARG B 1 75 ? -42.062 -20.891 -8.844 1 56.06 75 ARG B O 1
ATOM 3809 N N . VAL B 1 76 ? -42.5 -22.578 -7.543 1 45.78 76 VAL B N 1
ATOM 3810 C CA . VAL B 1 76 ? -41.312 -23.312 -7.969 1 45.78 76 VAL B CA 1
ATOM 3811 C C . VAL B 1 76 ? -41.688 -24.219 -9.148 1 45.78 76 VAL B C 1
ATOM 3813 O O . VAL B 1 76 ? -42.625 -25 -9.078 1 45.78 76 VAL B O 1
ATOM 3816 N N . LYS B 1 77 ? -41.469 -24.109 -10.344 1 37.38 77 LYS B N 1
ATOM 3817 C CA . LYS B 1 77 ? -41.594 -25.156 -11.359 1 37.38 77 LYS B CA 1
ATOM 3818 C C . LYS B 1 77 ? -41 -26.484 -10.883 1 37.38 77 LYS B C 1
ATOM 3820 O O . LYS B 1 77 ? -39.844 -26.547 -10.539 1 37.38 77 LYS B O 1
ATOM 3825 N N . GLN B 1 78 ? -41.688 -27.391 -10.328 1 28.17 78 GLN B N 1
ATOM 3826 C CA . GLN B 1 78 ? -41.406 -28.781 -10 1 28.17 78 GLN B CA 1
ATOM 3827 C C . GLN B 1 78 ? -40.875 -29.547 -11.219 1 28.17 78 GLN B C 1
ATOM 3829 O O . GLN B 1 78 ? -41.625 -29.844 -12.141 1 28.17 78 GLN B O 1
ATOM 3834 N N . LYS B 1 79 ? -39.812 -29.469 -11.922 1 33.06 79 LYS B N 1
ATOM 3835 C CA . LYS B 1 79 ? -39.406 -30.562 -12.797 1 33.06 79 LYS B CA 1
ATOM 3836 C C . LYS B 1 79 ? -39.594 -31.906 -12.102 1 33.06 79 LYS B C 1
ATOM 3838 O O . LYS B 1 79 ? -39.312 -32.031 -10.906 1 33.06 79 LYS B O 1
ATOM 3843 N N . SER B 1 80 ? -40.312 -32.938 -12.453 1 26.66 80 SER B N 1
ATOM 3844 C CA . SER B 1 80 ? -40.656 -34.344 -12.234 1 26.66 80 SER B CA 1
ATOM 3845 C C . SER B 1 80 ? -39.406 -35.156 -11.836 1 26.66 80 SER B C 1
ATOM 3847 O O . SER B 1 80 ? -38.438 -35.188 -12.586 1 26.66 80 SER B O 1
ATOM 3849 N N . VAL B 1 81 ? -39.156 -35.531 -10.648 1 27.83 81 VAL B N 1
ATOM 3850 C CA . VAL B 1 81 ? -38.156 -36.5 -10.133 1 27.83 81 VAL B CA 1
ATOM 3851 C C . VAL B 1 81 ? -38.625 -37.938 -10.461 1 27.83 81 VAL B C 1
ATOM 3853 O O . VAL B 1 81 ? -39.594 -38.406 -9.898 1 27.83 81 VAL B O 1
ATOM 3856 N N . THR B 1 82 ? -38.656 -38.469 -11.664 1 26.48 82 THR B N 1
ATOM 3857 C CA . THR B 1 82 ? -38.625 -39.906 -11.898 1 26.48 82 THR B CA 1
ATOM 3858 C C . THR B 1 82 ? -37.688 -40.594 -10.906 1 26.48 82 THR B C 1
ATOM 3860 O O . THR B 1 82 ? -36.812 -39.969 -10.32 1 26.48 82 THR B O 1
ATOM 3863 N N . SER B 1 83 ? -37.688 -42.062 -10.781 1 24.31 83 SER B N 1
ATOM 3864 C CA . SER B 1 83 ? -37.125 -43.156 -10 1 24.31 83 SER B CA 1
ATOM 3865 C C . SER B 1 83 ? -35.594 -43.062 -9.906 1 24.31 83 SER B C 1
ATOM 3867 O O . SER B 1 83 ? -34.906 -42.969 -10.938 1 24.31 83 SER B O 1
ATOM 3869 N N . VAL B 1 84 ? -35.031 -42.719 -8.953 1 24.38 84 VAL B N 1
ATOM 3870 C CA . VAL B 1 84 ? -33.594 -42.688 -8.82 1 24.38 84 VAL B CA 1
ATOM 3871 C C . VAL B 1 84 ? -33.031 -44.094 -8.641 1 24.38 84 VAL B C 1
ATOM 3873 O O . VAL B 1 84 ? -33.344 -44.781 -7.668 1 24.38 84 VAL B O 1
ATOM 3876 N N . PRO B 1 85 ? -32.906 -44.875 -9.609 1 26.44 85 PRO B N 1
ATOM 3877 C CA . PRO B 1 85 ? -32.125 -46.094 -9.438 1 26.44 85 PRO B CA 1
ATOM 3878 C C . PRO B 1 85 ? -30.875 -45.906 -8.586 1 26.44 85 PRO B C 1
ATOM 3880 O O . PRO B 1 85 ? -30.391 -44.781 -8.445 1 26.44 85 PRO B O 1
ATOM 3883 N N . VAL B 1 86 ? -30.188 -47 -7.785 1 26.48 86 VAL B N 1
ATOM 3884 C CA . VAL B 1 86 ? -29.016 -47.25 -6.957 1 26.48 86 VAL B CA 1
ATOM 3885 C C . VAL B 1 86 ? -27.797 -46.562 -7.582 1 26.48 86 VAL B C 1
ATOM 3887 O O . VAL B 1 86 ? -27.219 -47.094 -8.539 1 26.48 86 VAL B O 1
ATOM 3890 N N . VAL B 1 87 ? -27.766 -45.438 -7.953 1 23.17 87 VAL B N 1
ATOM 3891 C CA . VAL B 1 87 ? -26.812 -44.844 -8.883 1 23.17 87 VAL B CA 1
ATOM 3892 C C . VAL B 1 87 ? -25.438 -44.75 -8.227 1 23.17 87 VAL B C 1
ATOM 3894 O O . VAL B 1 87 ? -25.312 -44.375 -7.059 1 23.17 87 VAL B O 1
ATOM 3897 N N . ASP B 1 88 ? -24.203 -45.219 -8.641 1 25.59 88 ASP B N 1
ATOM 3898 C CA . ASP B 1 88 ? -22.75 -45.344 -8.727 1 25.59 88 ASP B CA 1
ATOM 3899 C C . ASP B 1 88 ? -22.078 -43.969 -8.5 1 25.59 88 ASP B C 1
ATOM 3901 O O . ASP B 1 88 ? -22.578 -42.938 -8.953 1 25.59 88 ASP B O 1
ATOM 3905 N N . ASN B 1 89 ? -21.109 -43.625 -7.504 1 25.75 89 ASN B N 1
ATOM 3906 C CA . ASN B 1 89 ? -20.469 -42.594 -6.703 1 25.75 89 ASN B CA 1
ATOM 3907 C C . ASN B 1 89 ? -20.078 -41.406 -7.559 1 25.75 89 ASN B C 1
ATOM 3909 O O . ASN B 1 89 ? -18.938 -41.312 -8.031 1 25.75 89 ASN B O 1
ATOM 3913 N N . GLU B 1 90 ? -20.812 -40.812 -8.406 1 23.83 90 GLU B N 1
ATOM 3914 C CA . GLU B 1 90 ? -20.5 -39.781 -9.383 1 23.83 90 GLU B CA 1
ATOM 3915 C C . GLU B 1 90 ? -20.141 -38.469 -8.695 1 23.83 90 GLU B C 1
ATOM 3917 O O . GLU B 1 90 ? -20.781 -38.062 -7.727 1 23.83 90 GLU B O 1
ATOM 3922 N N . LEU B 1 91 ? -18.969 -37.688 -8.852 1 27.23 91 LEU B N 1
ATOM 3923 C CA . LEU B 1 91 ? -18.172 -36.469 -8.727 1 27.23 91 LEU B CA 1
ATOM 3924 C C . LEU B 1 91 ? -19.062 -35.25 -8.789 1 27.23 91 LEU B C 1
ATOM 3926 O O . LEU B 1 91 ? -19.844 -35.062 -9.734 1 27.23 91 LEU B O 1
ATOM 3930 N N . ALA B 1 92 ? -19.5 -34.688 -7.758 1 31.91 92 ALA B N 1
ATOM 3931 C CA . ALA B 1 92 ? -20.25 -33.469 -7.43 1 31.91 92 ALA B CA 1
ATOM 3932 C C . ALA B 1 92 ? -20.031 -32.375 -8.477 1 31.91 92 ALA B C 1
ATOM 3934 O O . ALA B 1 92 ? -18.891 -32.062 -8.805 1 31.91 92 ALA B O 1
ATOM 3935 N N . ASP B 1 93 ? -20.969 -31.812 -9.43 1 28.7 93 ASP B N 1
ATOM 3936 C CA . ASP B 1 93 ? -21.031 -30.938 -10.602 1 28.7 93 ASP B CA 1
ATOM 3937 C C . ASP B 1 93 ? -20.625 -29.5 -10.234 1 28.7 93 ASP B C 1
ATOM 3939 O O . ASP B 1 93 ? -21.391 -28.781 -9.586 1 28.7 93 ASP B O 1
ATOM 3943 N N . THR B 1 94 ? -19.516 -28.938 -9.703 1 36.06 94 THR B N 1
ATOM 3944 C CA . THR B 1 94 ? -18.859 -27.625 -9.602 1 36.06 94 THR B CA 1
ATOM 3945 C C . THR B 1 94 ? -19.219 -26.766 -10.812 1 36.06 94 THR B C 1
ATOM 3947 O O . THR B 1 94 ? -18.594 -25.719 -11.031 1 36.06 94 THR B O 1
ATOM 3950 N N . SER B 1 95 ? -20.188 -27.094 -11.609 1 37.91 95 SER B N 1
ATOM 3951 C CA . SER B 1 95 ? -20.562 -26.375 -12.812 1 37.91 95 SER B CA 1
ATOM 3952 C C . SER B 1 95 ? -21.219 -25.031 -12.477 1 37.91 95 SER B C 1
ATOM 3954 O O . SER B 1 95 ? -21.344 -24.156 -13.336 1 37.91 95 SER B O 1
ATOM 3956 N N . ILE B 1 96 ? -21.906 -24.812 -11.336 1 40.91 96 ILE B N 1
ATOM 3957 C CA . ILE B 1 96 ? -22.656 -23.594 -11.031 1 40.91 96 ILE B CA 1
ATOM 3958 C C . ILE B 1 96 ? -21.703 -22.422 -10.828 1 40.91 96 ILE B C 1
ATOM 3960 O O . ILE B 1 96 ? -22.094 -21.266 -10.883 1 40.91 96 ILE B O 1
ATOM 3964 N N . LEU B 1 97 ? -20.625 -22.719 -10.43 1 47.44 97 LEU B N 1
ATOM 3965 C CA . LEU B 1 97 ? -19.688 -21.641 -10.117 1 47.44 97 LEU B CA 1
ATOM 3966 C C . LEU B 1 97 ? -19.219 -20.938 -11.391 1 47.44 97 LEU B C 1
ATOM 3968 O O . LEU B 1 97 ? -18.531 -19.922 -11.328 1 47.44 97 LEU B O 1
ATOM 3972 N N . LEU B 1 98 ? -19.562 -21.641 -12.609 1 40 98 LEU B N 1
ATOM 3973 C CA . LEU B 1 98 ? -19.172 -20.984 -13.852 1 40 98 LEU B CA 1
ATOM 3974 C C . LEU B 1 98 ? -20.281 -20.094 -14.375 1 40 98 LEU B C 1
ATOM 3976 O O . LEU B 1 98 ? -21.328 -20.594 -14.805 1 40 98 LEU B O 1
ATOM 3980 N N . VAL B 1 99 ? -20.625 -19.141 -13.789 1 41.09 99 VAL B N 1
ATOM 3981 C CA . VAL B 1 99 ? -21.688 -18.234 -14.234 1 41.09 99 VAL B CA 1
ATOM 3982 C C . VAL B 1 99 ? -21.141 -17.297 -15.312 1 41.09 99 VAL B C 1
ATOM 3984 O O . VAL B 1 99 ? -19.938 -17.016 -15.336 1 41.09 99 VAL B O 1
ATOM 3987 N N . GLU B 1 100 ? -21.891 -17.141 -16.438 1 38.59 100 GLU B N 1
ATOM 3988 C CA . GLU B 1 100 ? -21.609 -16.109 -17.438 1 38.59 100 GLU B CA 1
ATOM 3989 C C . GLU B 1 100 ? -21.25 -14.789 -16.766 1 38.59 100 GLU B C 1
ATOM 3991 O O . GLU B 1 100 ? -21.891 -14.391 -15.781 1 38.59 100 GLU B O 1
ATOM 3996 N N . PRO B 1 101 ? -20.125 -14.32 -16.969 1 38.78 101 PRO B N 1
ATOM 3997 C CA . PRO B 1 101 ? -19.656 -13.055 -16.422 1 38.78 101 PRO B CA 1
ATOM 3998 C C . PRO B 1 101 ? -20.688 -11.938 -16.516 1 38.78 101 PRO B C 1
ATOM 4000 O O . PRO B 1 101 ? -21.109 -11.578 -17.609 1 38.78 101 PRO B O 1
ATOM 4003 N N . GLN B 1 102 ? -21.812 -12 -15.906 1 33.78 102 GLN B N 1
ATOM 4004 C CA . GLN B 1 102 ? -22.578 -10.75 -15.984 1 33.78 102 GLN B CA 1
ATOM 4005 C C . GLN B 1 102 ? -21.656 -9.539 -15.859 1 33.78 102 GLN B C 1
ATOM 4007 O O . GLN B 1 102 ? -20.766 -9.516 -15.008 1 33.78 102 GLN B O 1
ATOM 4012 N N . THR B 1 103 ? -21.375 -8.898 -16.969 1 36.16 103 THR B N 1
ATOM 4013 C CA . THR B 1 103 ? -20.797 -7.551 -16.953 1 36.16 103 THR B CA 1
ATOM 4014 C C . THR B 1 103 ? -21.375 -6.723 -15.812 1 36.16 103 THR B C 1
ATOM 4016 O O . THR B 1 103 ? -22.594 -6.672 -15.633 1 36.16 103 THR B O 1
ATOM 4019 N N . ASN B 1 104 ? -21.156 -6.973 -14.727 1 38.59 104 ASN B N 1
ATOM 4020 C CA . ASN B 1 104 ? -21.672 -6.008 -13.758 1 38.59 104 ASN B CA 1
ATOM 4021 C C . ASN B 1 104 ? -21.828 -4.621 -14.375 1 38.59 104 ASN B C 1
ATOM 4023 O O . ASN B 1 104 ? -20.828 -4.016 -14.805 1 38.59 104 ASN B O 1
ATOM 4027 N N . PRO B 1 105 ? -23 -4.266 -14.797 1 34.62 105 PRO B N 1
ATOM 4028 C CA . PRO B 1 105 ? -23.406 -2.975 -15.359 1 34.62 105 PRO B CA 1
ATOM 4029 C C . PRO B 1 105 ? -22.719 -1.795 -14.68 1 34.62 105 PRO B C 1
ATOM 4031 O O . PRO B 1 105 ? -22.781 -0.667 -15.172 1 34.62 105 PRO B O 1
ATOM 4034 N N . LYS B 1 106 ? -22.938 -1.745 -13.328 1 35 106 LYS B N 1
ATOM 4035 C CA . LYS B 1 106 ? -22.625 -0.403 -12.852 1 35 106 LYS B CA 1
ATOM 4036 C C . LYS B 1 106 ? -21.203 0.004 -13.266 1 35 106 LYS B C 1
ATOM 4038 O O . LYS B 1 106 ? -20.281 -0.794 -13.172 1 35 106 LYS B O 1
ATOM 4043 N N . THR B 1 107 ? -21.047 0.99 -14.141 1 34.53 107 THR B N 1
ATOM 4044 C CA . THR B 1 107 ? -20 1.781 -14.773 1 34.53 107 THR B CA 1
ATOM 4045 C C . THR B 1 107 ? -18.781 1.896 -13.859 1 34.53 107 THR B C 1
ATOM 4047 O O . THR B 1 107 ? -18.906 2.334 -12.711 1 34.53 107 THR B O 1
ATOM 4050 N N . GLN B 1 108 ? -18 0.906 -13.789 1 39.53 108 GLN B N 1
ATOM 4051 C CA . GLN B 1 108 ? -16.688 1.248 -13.266 1 39.53 108 GLN B CA 1
ATOM 4052 C C . GLN B 1 108 ? -16.438 2.752 -13.344 1 39.53 108 GLN B C 1
ATOM 4054 O O . GLN B 1 108 ? -16.891 3.414 -14.281 1 39.53 108 GLN B O 1
ATOM 4059 N N . PRO B 1 109 ? -16.141 3.348 -12.25 1 39 109 PRO B N 1
ATOM 4060 C CA . PRO B 1 109 ? -15.914 4.793 -12.344 1 39 109 PRO B CA 1
ATOM 4061 C C . PRO B 1 109 ? -15.148 5.188 -13.609 1 39 109 PRO B C 1
ATOM 4063 O O . PRO B 1 109 ? -13.969 4.875 -13.742 1 39 109 PRO B O 1
ATOM 4066 N N . SER B 1 110 ? -15.57 4.633 -14.719 1 40.5 110 SER B N 1
ATOM 4067 C CA . SER B 1 110 ? -15.055 5.461 -15.805 1 40.5 110 SER B CA 1
ATOM 4068 C C . SER B 1 110 ? -15.172 6.945 -15.477 1 40.5 110 SER B C 1
ATOM 4070 O O . SER B 1 110 ? -16.109 7.359 -14.797 1 40.5 110 SER B O 1
ATOM 4072 N N . ILE B 1 111 ? -14.156 7.559 -15.203 1 47.03 111 ILE B N 1
ATOM 4073 C CA . ILE B 1 111 ? -14.32 9.008 -15.188 1 47.03 111 ILE B CA 1
ATOM 4074 C C . ILE B 1 111 ? -15.445 9.414 -16.141 1 47.03 111 ILE B C 1
ATOM 4076 O O . ILE B 1 111 ? -15.273 9.398 -17.359 1 47.03 111 ILE B O 1
ATOM 4080 N N . LYS B 1 112 ? -16.688 8.82 -15.969 1 46.19 112 LYS B N 1
ATOM 4081 C CA . LYS B 1 112 ? -17.719 9.484 -16.75 1 46.19 112 LYS B CA 1
ATOM 4082 C C . LYS B 1 112 ? -17.562 11 -16.703 1 46.19 112 LYS B C 1
ATOM 4084 O O . LYS B 1 112 ? -17.75 11.609 -15.648 1 46.19 112 LYS B O 1
ATOM 4089 N N . GLY B 1 113 ? -16.906 11.531 -17.578 1 58.25 113 GLY B N 1
ATOM 4090 C CA . GLY B 1 113 ? -16.641 12.891 -18.016 1 58.25 113 GLY B CA 1
ATOM 4091 C C . GLY B 1 113 ? -15.547 13.57 -17.219 1 58.25 113 GLY B C 1
ATOM 4092 O O . GLY B 1 113 ? -15.688 13.789 -16.016 1 58.25 113 GLY B O 1
ATOM 4093 N N . PHE B 1 114 ? -14.328 13.43 -17.625 1 70 114 PHE B N 1
ATOM 4094 C CA . PHE B 1 114 ? -13.234 14.258 -17.125 1 70 114 PHE B CA 1
ATOM 4095 C C . PHE B 1 114 ? -13.719 15.68 -16.844 1 70 114 PHE B C 1
ATOM 4097 O O . PHE B 1 114 ? -14.359 16.297 -17.703 1 70 114 PHE B O 1
ATOM 4104 N N . PRO B 1 115 ? -13.703 16.016 -15.555 1 81.25 115 PRO B N 1
ATOM 4105 C CA . PRO B 1 115 ? -14.156 17.375 -15.266 1 81.25 115 PRO B CA 1
ATOM 4106 C C . PRO B 1 115 ? -13.484 18.422 -16.156 1 81.25 115 PRO B C 1
ATOM 4108 O O . PRO B 1 115 ? -12.367 18.203 -16.641 1 81.25 115 PRO B O 1
ATOM 4111 N N . SER B 1 116 ? -14.227 19.422 -16.438 1 84.5 116 SER B N 1
ATOM 4112 C CA . SER B 1 116 ? -13.602 20.562 -17.094 1 84.5 116 SER B CA 1
ATOM 4113 C C . SER B 1 116 ? -12.508 21.172 -16.219 1 84.5 116 SER B C 1
ATOM 4115 O O . SER B 1 116 ? -12.422 20.875 -15.031 1 84.5 116 SER B O 1
ATOM 4117 N N . LEU B 1 117 ? -11.664 21.906 -16.828 1 86.94 117 LEU B N 1
ATOM 4118 C CA . LEU B 1 117 ? -10.594 22.562 -16.094 1 86.94 117 LEU B CA 1
ATOM 4119 C C . LEU B 1 117 ? -11.164 23.453 -15 1 86.94 117 LEU B C 1
ATOM 4121 O O . LEU B 1 117 ? -10.602 23.531 -13.906 1 86.94 117 LEU B O 1
ATOM 4125 N N . GLU B 1 118 ? -12.266 24.094 -15.32 1 89.88 118 GLU B N 1
ATOM 4126 C CA . GLU B 1 118 ? -12.914 24.984 -14.352 1 89.88 118 GLU B CA 1
ATOM 4127 C C . GLU B 1 118 ? -13.43 24.203 -13.148 1 89.88 118 GLU B C 1
ATOM 4129 O O . GLU B 1 118 ? -13.281 24.641 -12.008 1 89.88 118 GLU B O 1
ATOM 4134 N N . GLN B 1 119 ? -13.992 23.094 -13.43 1 90.12 119 GLN B N 1
ATOM 4135 C CA . GLN B 1 119 ? -14.5 22.25 -12.359 1 90.12 119 GLN B CA 1
ATOM 4136 C C . GLN B 1 119 ? -13.359 21.734 -11.484 1 90.12 119 GLN B C 1
ATOM 4138 O O . GLN B 1 119 ? -13.484 21.688 -10.258 1 90.12 119 GLN B O 1
ATOM 4143 N N . ALA B 1 120 ? -12.32 21.344 -12.141 1 92.12 120 ALA B N 1
ATOM 4144 C CA . ALA B 1 120 ? -11.148 20.859 -11.422 1 92.12 120 ALA B CA 1
ATOM 4145 C C . ALA B 1 120 ? -10.555 21.969 -10.547 1 92.12 120 ALA B C 1
ATOM 4147 O O . ALA B 1 120 ? -10.164 21.719 -9.398 1 92.12 120 ALA B O 1
ATOM 4148 N N . GLU B 1 121 ? -10.547 23.172 -11.016 1 92 121 GLU B N 1
ATOM 4149 C CA . GLU B 1 121 ? -10 24.312 -10.281 1 92 121 GLU B CA 1
ATOM 4150 C C . GLU B 1 121 ? -10.852 24.641 -9.055 1 92 121 GLU B C 1
ATOM 4152 O O . GLU B 1 121 ? -10.328 25.062 -8.023 1 92 121 GLU B O 1
ATOM 4157 N N . ASP B 1 122 ? -12.109 24.391 -9.203 1 92.44 122 ASP B N 1
ATOM 4158 C CA . ASP B 1 122 ? -12.992 24.609 -8.062 1 92.44 122 ASP B CA 1
ATOM 4159 C C . ASP B 1 122 ? -12.68 23.641 -6.93 1 92.44 122 ASP B C 1
ATOM 4161 O O . ASP B 1 122 ? -12.672 24.031 -5.762 1 92.44 122 ASP B O 1
ATOM 4165 N N . ILE B 1 123 ? -12.492 22.438 -7.285 1 94.12 123 ILE B N 1
ATOM 4166 C CA . ILE B 1 123 ? -12.133 21.422 -6.301 1 94.12 123 ILE B CA 1
ATOM 4167 C C . ILE B 1 123 ? -10.797 21.781 -5.652 1 94.12 123 ILE B C 1
ATOM 4169 O O . ILE B 1 123 ? -10.648 21.703 -4.434 1 94.12 123 ILE B O 1
ATOM 4173 N N . VAL B 1 124 ? -9.875 22.234 -6.453 1 94.38 124 VAL B N 1
ATOM 4174 C CA . VAL B 1 124 ? -8.547 22.609 -5.977 1 94.38 124 VAL B CA 1
ATOM 4175 C C . VAL B 1 124 ? -8.672 23.75 -4.973 1 94.38 124 VAL B C 1
ATOM 4177 O O . VAL B 1 124 ? -8.062 23.719 -3.902 1 94.38 124 VAL B O 1
ATOM 4180 N N . SER B 1 125 ? -9.453 24.75 -5.336 1 93.38 125 SER B N 1
ATOM 4181 C CA . SER B 1 125 ? -9.625 25.922 -4.48 1 93.38 125 SER B CA 1
ATOM 4182 C C . SER B 1 125 ? -10.211 25.531 -3.127 1 93.38 125 SER B C 1
ATOM 4184 O O . SER B 1 125 ? -9.828 26.094 -2.096 1 93.38 125 SER B O 1
ATOM 4186 N N . THR B 1 126 ? -11.102 24.594 -3.152 1 94.56 126 THR B N 1
ATOM 4187 C CA . THR B 1 126 ? -11.727 24.125 -1.92 1 94.56 126 THR B CA 1
ATOM 4188 C C . THR B 1 126 ? -10.688 23.516 -0.982 1 94.56 126 THR B C 1
ATOM 4190 O O . THR B 1 126 ? -10.664 23.828 0.212 1 94.56 126 THR B O 1
ATOM 4193 N N . PHE B 1 127 ? -9.82 22.75 -1.487 1 96.06 127 PHE B N 1
ATOM 4194 C CA . PHE B 1 127 ? -8.867 22.047 -0.644 1 96.06 127 PHE B CA 1
ATOM 4195 C C . PHE B 1 127 ? -7.695 22.953 -0.278 1 96.06 127 PHE B C 1
ATOM 4197 O O . PHE B 1 127 ? -7.105 22.812 0.795 1 96.06 127 PHE B O 1
ATOM 4204 N N . VAL B 1 128 ? -7.371 23.906 -1.155 1 95 128 VAL B N 1
ATOM 4205 C CA . VAL B 1 128 ? -6.371 24.906 -0.799 1 95 128 VAL B CA 1
ATOM 4206 C C . VAL B 1 128 ? -6.863 25.734 0.388 1 95 128 VAL B C 1
ATOM 4208 O O . VAL B 1 128 ? -6.109 25.984 1.329 1 95 128 VAL B O 1
ATOM 4211 N N . ASN B 1 129 ? -8.117 26.094 0.314 1 93.88 129 ASN B N 1
ATOM 4212 C CA . ASN B 1 129 ? -8.711 26.875 1.395 1 93.88 129 ASN B CA 1
ATOM 4213 C C . ASN B 1 129 ? -8.805 26.062 2.684 1 93.88 129 ASN B C 1
ATOM 4215 O O . ASN B 1 129 ? -8.633 26.609 3.775 1 93.88 129 ASN B O 1
ATOM 4219 N N . LEU B 1 130 ? -9.117 24.812 2.559 1 94.31 130 LEU B N 1
ATOM 4220 C CA . LEU B 1 130 ? -9.172 23.938 3.725 1 94.31 130 LEU B CA 1
ATOM 4221 C C . LEU B 1 130 ? -7.805 23.828 4.391 1 94.31 130 LEU B C 1
ATOM 4223 O O . LEU B 1 130 ? -7.703 23.875 5.621 1 94.31 130 LEU B O 1
ATOM 4227 N N . GLU B 1 131 ? -6.754 23.703 3.607 1 93.38 131 GLU B N 1
ATOM 4228 C CA . GLU B 1 131 ? -5.395 23.641 4.133 1 93.38 131 GLU B CA 1
ATOM 4229 C C . GLU B 1 131 ? -5.043 24.906 4.898 1 93.38 131 GLU B C 1
ATOM 4231 O O . GLU B 1 131 ? -4.461 24.859 5.984 1 93.38 131 GLU B O 1
ATOM 4236 N N . LYS B 1 132 ? -5.395 26.047 4.301 1 89.75 132 LYS B N 1
ATOM 4237 C CA . LYS B 1 132 ? -5.133 27.328 4.934 1 89.75 132 LYS B CA 1
ATOM 4238 C C . LYS B 1 132 ? -5.906 27.469 6.242 1 89.75 132 LYS B C 1
ATOM 4240 O O . LYS B 1 132 ? -5.371 27.969 7.238 1 89.75 132 LYS B O 1
ATOM 4245 N N . PHE B 1 133 ? -7.082 27.031 6.184 1 89.44 133 PHE B N 1
ATOM 4246 C CA . PHE B 1 133 ? -7.934 27.094 7.367 1 89.44 133 PHE B CA 1
ATOM 4247 C C . PHE B 1 133 ? -7.332 26.266 8.5 1 89.44 133 PHE B C 1
ATOM 4249 O O . PHE B 1 133 ? -7.219 26.75 9.633 1 89.44 133 PHE B O 1
ATOM 4256 N N . CYS B 1 134 ? -6.898 25 8.211 1 90.31 134 CYS B N 1
ATOM 4257 C CA . CYS B 1 134 ? -6.352 24.094 9.219 1 90.31 134 CYS B CA 1
ATOM 4258 C C . CYS B 1 134 ? -5.035 24.625 9.766 1 90.31 134 CYS B C 1
ATOM 4260 O O . CYS B 1 134 ? -4.734 24.438 10.945 1 90.31 134 CYS B O 1
ATOM 4262 N N . GLU B 1 135 ? -4.246 25.281 8.945 1 86.56 135 GLU B N 1
ATOM 4263 C CA . GLU B 1 135 ? -2.965 25.844 9.367 1 86.56 135 GLU B CA 1
ATOM 4264 C C . GLU B 1 135 ? -3.16 27.016 10.312 1 86.56 135 GLU B C 1
ATOM 4266 O O . GLU B 1 135 ? -2.314 27.281 11.172 1 86.56 135 GLU B O 1
ATOM 4271 N N . ASN B 1 136 ? -4.281 27.672 10.172 1 82.56 136 ASN B N 1
ATOM 4272 C CA . ASN B 1 136 ? -4.512 28.906 10.93 1 82.56 136 ASN B CA 1
ATOM 4273 C C . ASN B 1 136 ? -5.43 28.656 12.125 1 82.56 136 ASN B C 1
ATOM 4275 O O . ASN B 1 136 ? -5.746 29.578 12.867 1 82.56 136 ASN B O 1
ATOM 4279 N N . LEU B 1 137 ? -5.816 27.422 12.234 1 79.06 137 LEU B N 1
ATOM 4280 C CA . LEU B 1 137 ? -6.672 27.109 13.375 1 79.06 137 LEU B CA 1
ATOM 4281 C C . LEU B 1 137 ? -5.891 27.188 14.68 1 79.06 137 LEU B C 1
ATOM 4283 O O . LEU B 1 137 ? -4.809 26.609 14.797 1 79.06 137 LEU B O 1
ATOM 4287 N N . GLU B 1 138 ? -6.137 28.25 15.438 1 64.88 138 GLU B N 1
ATOM 4288 C CA . GLU B 1 138 ? -5.477 28.438 16.734 1 64.88 138 GLU B CA 1
ATOM 4289 C C . GLU B 1 138 ? -6.406 28.062 17.875 1 64.88 138 GLU B C 1
ATOM 4291 O O . GLU B 1 138 ? -7.629 28.203 17.766 1 64.88 138 GLU B O 1
ATOM 4296 N N . SER B 1 139 ? -5.91 27.141 18.719 1 57.22 139 SER B N 1
ATOM 4297 C CA . SER B 1 139 ? -6.684 26.922 19.938 1 57.22 139 SER B CA 1
ATOM 4298 C C . SER B 1 139 ? -6.613 28.141 20.859 1 57.22 139 SER B C 1
ATOM 4300 O O . SER B 1 139 ? -5.578 28.812 20.938 1 57.22 139 SER B O 1
ATOM 4302 N N . MET B 1 140 ? -7.723 28.812 21.156 1 45.22 140 MET B N 1
ATOM 4303 C CA . MET B 1 140 ? -7.801 29.922 22.094 1 45.22 140 MET B CA 1
ATOM 4304 C C . MET B 1 140 ? -6.77 29.766 23.203 1 45.22 140 MET B C 1
ATOM 4306 O O . MET B 1 140 ? -6.188 30.75 23.656 1 45.22 140 MET B O 1
ATOM 4310 N N . ALA B 1 141 ? -6.602 28.609 23.781 1 44.34 141 ALA B N 1
ATOM 4311 C CA . ALA B 1 141 ? -5.828 28.375 25 1 44.34 141 ALA B CA 1
ATOM 4312 C C . ALA B 1 141 ? -4.348 28.219 24.672 1 44.34 141 ALA B C 1
ATOM 4314 O O . ALA B 1 141 ? -3.518 28.109 25.594 1 44.34 141 ALA B O 1
ATOM 4315 N N . SER B 1 142 ? -3.883 28.109 23.359 1 53.44 142 SER B N 1
ATOM 4316 C CA . SER B 1 142 ? -2.514 27.766 22.984 1 53.44 142 SER B CA 1
ATOM 4317 C C . SER B 1 142 ? -1.536 28.859 23.406 1 53.44 142 SER B C 1
ATOM 4319 O O . SER B 1 142 ? -0.401 28.578 23.781 1 53.44 142 SER B O 1
ATOM 4321 N N . SER B 1 143 ? -1.991 30.203 23.344 1 49.09 143 SER B N 1
ATOM 4322 C CA . SER B 1 143 ? -1.112 31.328 23.688 1 49.09 143 SER B CA 1
ATOM 4323 C C . SER B 1 143 ? -0.71 31.281 25.156 1 49.09 143 SER B C 1
ATOM 4325 O O . SER B 1 143 ? 0.341 31.797 25.531 1 49.09 143 SER B O 1
ATOM 4327 N N . SER B 1 144 ? -1.535 30.531 25.891 1 51.66 144 SER B N 1
ATOM 4328 C CA . SER B 1 144 ? -1.276 30.656 27.328 1 51.66 144 SER B CA 1
ATOM 4329 C C . SER B 1 144 ? -0.848 29.312 27.922 1 51.66 144 SER B C 1
ATOM 4331 O O . SER B 1 144 ? -0.555 29.234 29.125 1 51.66 144 SER B O 1
ATOM 4333 N N . THR B 1 145 ? -0.711 28.375 27.031 1 60.94 145 THR B N 1
ATOM 4334 C CA . THR B 1 145 ? -0.459 27.062 27.609 1 60.94 145 THR B CA 1
ATOM 4335 C C . THR B 1 145 ? 1.027 26.859 27.906 1 60.94 145 THR B C 1
ATOM 4337 O O . THR B 1 145 ? 1.864 27.062 27.016 1 60.94 145 THR B O 1
ATOM 4340 N N . THR B 1 146 ? 1.329 26.672 29.141 1 70.19 146 THR B N 1
ATOM 4341 C CA . THR B 1 146 ? 2.697 26.375 29.562 1 70.19 146 THR B CA 1
ATOM 4342 C C . THR B 1 146 ? 3.176 25.047 28.969 1 70.19 146 THR B C 1
ATOM 4344 O O . THR B 1 146 ? 2.363 24.203 28.578 1 70.19 146 THR B O 1
ATOM 4347 N N . ASN B 1 147 ? 4.422 24.938 28.781 1 75.5 147 ASN B N 1
ATOM 4348 C CA . ASN B 1 147 ? 5.027 23.719 28.266 1 75.5 147 ASN B CA 1
ATOM 4349 C C . ASN B 1 147 ? 4.598 22.5 29.062 1 75.5 147 ASN B C 1
ATOM 4351 O O . ASN B 1 147 ? 4.363 21.438 28.5 1 75.5 147 ASN B O 1
ATOM 4355 N N . LEU B 1 148 ? 4.5 22.75 30.344 1 74.19 148 LEU B N 1
ATOM 4356 C CA . LEU B 1 148 ? 4.129 21.641 31.219 1 74.19 148 LEU B CA 1
ATOM 4357 C C . LEU B 1 148 ? 2.693 21.203 30.953 1 74.19 148 LEU B C 1
ATOM 4359 O O . LEU B 1 148 ? 2.408 20.016 30.891 1 74.19 148 LEU B O 1
ATOM 4363 N N . LYS B 1 149 ? 1.895 22.156 30.844 1 81.62 149 LYS B N 1
ATOM 4364 C CA . LYS B 1 149 ? 0.494 21.844 30.578 1 81.62 149 LYS B CA 1
ATOM 4365 C C . LYS B 1 149 ? 0.326 21.203 29.203 1 81.62 149 LYS B C 1
ATOM 4367 O O . LYS B 1 149 ? -0.483 20.297 29.031 1 81.62 149 LYS B O 1
ATOM 4372 N N . GLU B 1 150 ? 1.115 21.672 28.297 1 87.56 150 GLU B N 1
ATOM 4373 C CA . GLU B 1 150 ? 1.101 21.109 26.953 1 87.56 150 GLU B CA 1
ATOM 4374 C C . GLU B 1 150 ? 1.469 19.641 26.969 1 87.56 150 GLU B C 1
ATOM 4376 O O . GLU B 1 150 ? 0.774 18.812 26.375 1 87.56 150 GLU B O 1
ATOM 4381 N N . ALA B 1 151 ? 2.5 19.328 27.641 1 88.38 151 ALA B N 1
ATOM 4382 C CA . ALA B 1 151 ? 2.971 17.953 27.734 1 88.38 151 ALA B CA 1
ATOM 4383 C C . ALA B 1 151 ? 1.917 17.047 28.391 1 88.38 151 ALA B C 1
ATOM 4385 O O . ALA B 1 151 ? 1.751 15.898 28 1 88.38 151 ALA B O 1
ATOM 4386 N N . GLU B 1 152 ? 1.278 17.625 29.328 1 88 152 GLU B N 1
ATOM 4387 C CA . GLU B 1 152 ? 0.229 16.875 30.031 1 88 152 GLU B CA 1
ATOM 4388 C C . GLU B 1 152 ? -0.941 16.578 29.094 1 88 152 GLU B C 1
ATOM 4390 O O . GLU B 1 152 ? -1.451 15.453 29.078 1 88 152 GLU B O 1
ATOM 4395 N N . LEU B 1 153 ? -1.331 17.547 28.375 1 89.5 153 LEU B N 1
ATOM 4396 C CA . LEU B 1 153 ? -2.447 17.375 27.453 1 89.5 153 LEU B CA 1
ATOM 4397 C C . LEU B 1 153 ? -2.105 16.375 26.359 1 89.5 153 LEU B C 1
ATOM 4399 O O . LEU B 1 153 ? -2.947 15.555 25.969 1 89.5 153 LEU B O 1
ATOM 4403 N N . ILE B 1 154 ? -0.917 16.438 25.891 1 91.69 154 ILE B N 1
ATOM 4404 C CA . ILE B 1 154 ? -0.448 15.5 24.859 1 91.69 154 ILE B CA 1
ATOM 4405 C C . ILE B 1 154 ? -0.465 14.078 25.422 1 91.69 154 ILE B C 1
ATOM 4407 O O . ILE B 1 154 ? -0.932 13.148 24.75 1 91.69 154 ILE B O 1
ATOM 4411 N N . GLY B 1 155 ? 0.068 13.969 26.625 1 89.62 155 GLY B N 1
ATOM 4412 C CA . GLY B 1 155 ? 0.03 12.672 27.281 1 89.62 155 GLY B CA 1
ATOM 4413 C C . GLY B 1 155 ? -1.375 12.117 27.422 1 89.62 155 GLY B C 1
ATOM 4414 O O . GLY B 1 155 ? -1.614 10.938 27.156 1 89.62 155 GLY B O 1
ATOM 4415 N N . GLN B 1 156 ? -2.295 12.945 27.812 1 90 156 GLN B N 1
ATOM 4416 C CA . GLN B 1 156 ? -3.686 12.539 27.984 1 90 156 GLN B CA 1
ATOM 4417 C C . GLN B 1 156 ? -4.336 12.188 26.656 1 90 156 GLN B C 1
ATOM 4419 O O . GLN B 1 156 ? -5.137 11.258 26.578 1 90 156 GLN B O 1
ATOM 4424 N N . MET B 1 157 ? -3.984 12.93 25.656 1 91.75 157 MET B N 1
ATOM 4425 C CA . MET B 1 157 ? -4.535 12.656 24.328 1 91.75 157 MET B CA 1
ATOM 4426 C C . MET B 1 157 ? -4.121 11.273 23.844 1 91.75 157 MET B C 1
ATOM 4428 O O . MET B 1 157 ? -4.941 10.531 23.297 1 91.75 157 MET B O 1
ATOM 4432 N N . PHE B 1 158 ? -2.861 10.93 24.047 1 92.25 158 PHE B N 1
ATOM 4433 C CA . PHE B 1 158 ? -2.342 9.648 23.594 1 92.25 158 PHE B CA 1
ATOM 4434 C C . PHE B 1 158 ? -2.971 8.492 24.359 1 92.25 158 PHE B C 1
ATOM 4436 O O . PHE B 1 158 ? -2.934 7.348 23.906 1 92.25 158 PHE B O 1
ATOM 4443 N N . ASP B 1 159 ? -3.594 8.852 25.484 1 88.94 159 ASP B N 1
ATOM 4444 C CA . ASP B 1 159 ? -4.242 7.824 26.297 1 88.94 159 ASP B CA 1
ATOM 4445 C C . ASP B 1 159 ? -5.699 7.637 25.875 1 88.94 159 ASP B C 1
ATOM 4447 O O . ASP B 1 159 ? -6.355 6.688 26.312 1 88.94 159 ASP B O 1
ATOM 4451 N N . CYS B 1 160 ? -6.16 8.453 24.984 1 89.19 160 CYS B N 1
ATOM 4452 C CA . CYS B 1 160 ? -7.539 8.359 24.531 1 89.19 160 CYS B CA 1
ATOM 4453 C C . CYS B 1 160 ? -7.641 7.512 23.266 1 89.19 160 CYS B C 1
ATOM 4455 O O . CYS B 1 160 ? -6.625 7.184 22.656 1 89.19 160 CYS B O 1
ATOM 4457 N N . SER B 1 161 ? -8.906 7.152 22.969 1 88.81 161 SER B N 1
ATOM 4458 C CA . SER B 1 161 ? -9.156 6.414 21.734 1 88.81 161 SER B CA 1
ATOM 4459 C C . SER B 1 161 ? -9.312 7.355 20.547 1 88.81 161 SER B C 1
ATOM 4461 O O . SER B 1 161 ? -9.609 8.539 20.719 1 88.81 161 SER B O 1
ATOM 4463 N N . VAL B 1 162 ? -9.086 6.793 19.391 1 92.12 162 VAL B N 1
ATOM 4464 C CA . VAL B 1 162 ? -9.281 7.566 18.172 1 92.12 162 VAL B CA 1
ATOM 4465 C C . VAL B 1 162 ? -10.734 8.031 18.078 1 92.12 162 VAL B C 1
ATOM 4467 O O . VAL B 1 162 ? -11.016 9.141 17.609 1 92.12 162 VAL B O 1
ATOM 4470 N N . GLY B 1 163 ? -11.641 7.145 18.531 1 91.06 163 GLY B N 1
ATOM 4471 C CA . GLY B 1 163 ? -13.047 7.516 18.547 1 91.06 163 GLY B CA 1
ATOM 4472 C C . GLY B 1 163 ? -13.328 8.75 19.391 1 91.06 163 GLY B C 1
ATOM 4473 O O . GLY B 1 163 ? -14.062 9.641 18.969 1 91.06 163 GLY B O 1
ATOM 4474 N N . GLU B 1 164 ? -12.75 8.773 20.547 1 90.94 164 GLU B N 1
ATOM 4475 C CA . GLU B 1 164 ? -12.914 9.914 21.453 1 90.94 164 GLU B CA 1
ATOM 4476 C C . GLU B 1 164 ? -12.32 11.188 20.844 1 90.94 164 GLU B C 1
ATOM 4478 O O . GLU B 1 164 ? -12.859 12.281 21.047 1 90.94 164 GLU B O 1
ATOM 4483 N N . LEU B 1 165 ? -11.266 11.008 20.172 1 92.25 165 LEU B N 1
ATOM 4484 C CA . LEU B 1 165 ? -10.625 12.148 19.516 1 92.25 165 LEU B CA 1
ATOM 4485 C C . LEU B 1 165 ? -11.523 12.719 18.422 1 92.25 165 LEU B C 1
ATOM 4487 O O . LEU B 1 165 ? -11.695 13.93 18.328 1 92.25 165 LEU B O 1
ATOM 4491 N N . ILE B 1 166 ? -12.055 11.836 17.578 1 93.38 166 ILE B N 1
ATOM 4492 C CA . ILE B 1 166 ? -12.891 12.234 16.438 1 93.38 166 ILE B CA 1
ATOM 4493 C C . ILE B 1 166 ? -14.148 12.922 16.953 1 93.38 166 ILE B C 1
ATOM 4495 O O . ILE B 1 166 ? -14.602 13.914 16.375 1 93.38 166 ILE B O 1
ATOM 4499 N N . GLU B 1 167 ? -14.656 12.43 18.078 1 90.81 167 GLU B N 1
ATOM 4500 C CA . GLU B 1 167 ? -15.867 13 18.656 1 90.81 167 GLU B CA 1
ATOM 4501 C C . GLU B 1 167 ? -15.547 14.242 19.484 1 90.81 167 GLU B C 1
ATOM 4503 O O . GLU B 1 167 ? -16.453 14.93 19.969 1 90.81 167 GLU B O 1
ATOM 4508 N N . LYS B 1 168 ? -14.312 14.516 19.719 1 86.38 168 LYS B N 1
ATOM 4509 C CA . LYS B 1 168 ? -13.828 15.695 20.422 1 86.38 168 LYS B CA 1
ATOM 4510 C C . LYS B 1 168 ? -14.297 15.703 21.875 1 86.38 168 LYS B C 1
ATOM 4512 O O . LYS B 1 168 ? -14.727 16.734 22.391 1 86.38 168 LYS B O 1
ATOM 4517 N N . ILE B 1 169 ? -14.273 14.531 22.531 1 84.38 169 ILE B N 1
ATOM 4518 C CA . ILE B 1 169 ? -14.695 14.43 23.922 1 84.38 169 ILE B CA 1
ATOM 4519 C C . ILE B 1 169 ? -13.477 14.227 24.812 1 84.38 169 ILE B C 1
ATOM 4521 O O . ILE B 1 169 ? -13.594 14.211 26.047 1 84.38 169 ILE B O 1
ATOM 4525 N N . GLY B 1 170 ? -12.312 14.141 24.328 1 79 170 GLY B N 1
ATOM 4526 C CA . GLY B 1 170 ? -11.094 13.977 25.109 1 79 170 GLY B CA 1
ATOM 4527 C C . GLY B 1 170 ? -10.117 15.133 24.938 1 79 170 GLY B C 1
ATOM 4528 O O . GLY B 1 170 ? -10.352 16.031 24.125 1 79 170 GLY B O 1
ATOM 4529 N N . PRO B 1 171 ? -9.117 15.086 25.797 1 86.5 171 PRO B N 1
ATOM 4530 C CA . PRO B 1 171 ? -8.086 16.109 25.656 1 86.5 171 PRO B CA 1
ATOM 4531 C C . PRO B 1 171 ? -7.367 16.062 24.312 1 86.5 171 PRO B C 1
ATOM 4533 O O . PRO B 1 171 ? -7.254 14.984 23.719 1 86.5 171 PRO B O 1
ATOM 4536 N N . GLN B 1 172 ? -6.98 17.234 23.844 1 89.44 172 GLN B N 1
ATOM 4537 C CA . GLN B 1 172 ? -6.266 17.328 22.578 1 89.44 172 GLN B CA 1
ATOM 4538 C C . GLN B 1 172 ? -4.973 18.125 22.734 1 89.44 172 GLN B C 1
ATOM 4540 O O . GLN B 1 172 ? -4.875 19 23.609 1 89.44 172 GLN B O 1
ATOM 4545 N N . CYS B 1 173 ? -4.066 17.766 21.922 1 91.38 173 CYS B N 1
ATOM 4546 C CA . CYS B 1 173 ? -2.871 18.578 21.812 1 91.38 173 CYS B CA 1
ATOM 4547 C C . CYS B 1 173 ? -3.232 20.016 21.438 1 91.38 173 CYS B C 1
ATOM 4549 O O . CYS B 1 173 ? -4.059 20.25 20.547 1 91.38 173 CYS B O 1
ATOM 4551 N N . PRO B 1 174 ? -2.635 21 22.188 1 87.44 174 PRO B N 1
ATOM 4552 C CA . PRO B 1 174 ? -2.889 22.391 21.797 1 87.44 174 PRO B CA 1
ATOM 4553 C C . PRO B 1 174 ? -2.475 22.688 20.359 1 87.44 174 PRO B C 1
ATOM 4555 O O . PRO B 1 174 ? -1.501 22.109 19.875 1 87.44 174 PRO B O 1
ATOM 4558 N N . ARG B 1 175 ? -3.158 23.594 19.766 1 89.31 175 ARG B N 1
ATOM 4559 C CA . ARG B 1 175 ? -2.91 23.953 18.375 1 89.31 175 ARG B CA 1
ATOM 4560 C C . ARG B 1 175 ? -1.867 25.062 18.266 1 89.31 175 ARG B C 1
ATOM 4562 O O . ARG B 1 175 ? -2.131 26.125 17.688 1 89.31 175 ARG B O 1
ATOM 4569 N N . PHE B 1 176 ? -0.739 24.734 18.844 1 86.62 176 PHE B N 1
ATOM 4570 C CA . PHE B 1 176 ? 0.351 25.688 18.688 1 86.62 176 PHE B CA 1
ATOM 4571 C C . PHE B 1 176 ? 0.772 25.797 17.219 1 86.62 176 PHE B C 1
ATOM 4573 O O . PHE B 1 176 ? 0.492 24.891 16.422 1 86.62 176 PHE B O 1
ATOM 4580 N N . GLU B 1 177 ? 1.403 26.891 16.859 1 87.19 177 GLU B N 1
ATOM 4581 C CA . GLU B 1 177 ? 1.808 27.141 15.477 1 87.19 177 GLU B CA 1
ATOM 4582 C C . GLU B 1 177 ? 2.838 26.125 15.008 1 87.19 177 GLU B C 1
ATOM 4584 O O . GLU B 1 177 ? 3.797 25.828 15.727 1 87.19 177 GLU B O 1
ATOM 4589 N N . ARG B 1 178 ? 2.607 25.594 13.859 1 90.94 178 ARG B N 1
ATOM 4590 C CA . ARG B 1 178 ? 3.557 24.641 13.281 1 90.94 178 ARG B CA 1
ATOM 4591 C C . ARG B 1 178 ? 4.773 25.375 12.719 1 90.94 178 ARG B C 1
ATOM 4593 O O . ARG B 1 178 ? 4.648 26.453 12.148 1 90.94 178 ARG B O 1
ATOM 4600 N N . ASN B 1 179 ? 5.883 24.828 12.953 1 91.94 179 ASN B N 1
ATOM 4601 C CA . ASN B 1 179 ? 7.164 25.406 12.555 1 91.94 179 ASN B CA 1
ATOM 4602 C C . ASN B 1 179 ? 7.961 24.438 11.68 1 91.94 179 ASN B C 1
ATOM 4604 O O . ASN B 1 179 ? 8.406 23.391 12.156 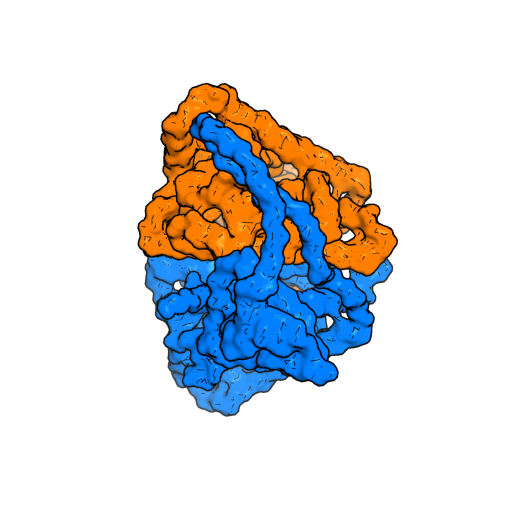1 91.94 179 ASN B O 1
ATOM 4608 N N . TRP B 1 180 ? 8.188 24.797 10.414 1 94.38 180 TRP B N 1
ATOM 4609 C CA . TRP B 1 180 ? 8.812 23.906 9.453 1 94.38 180 TRP B CA 1
ATOM 4610 C C . TRP B 1 180 ? 10.281 24.266 9.242 1 94.38 180 TRP B C 1
ATOM 4612 O O . TRP B 1 180 ? 10.844 24 8.172 1 94.38 180 TRP B O 1
ATOM 4622 N N . ARG B 1 181 ? 10.914 24.891 10.227 1 90.56 181 ARG B N 1
ATOM 4623 C CA . ARG B 1 181 ? 12.344 25.172 10.219 1 90.56 181 ARG B CA 1
ATOM 4624 C C . ARG B 1 181 ? 13.117 24.062 10.93 1 90.56 181 ARG B C 1
ATOM 4626 O O . ARG B 1 181 ? 12.602 23.438 11.852 1 90.56 181 ARG B O 1
ATOM 4633 N N . PRO B 1 182 ? 14.297 23.75 10.422 1 93.12 182 PRO B N 1
ATOM 4634 C CA . PRO B 1 182 ? 15.133 22.719 11.062 1 93.12 182 PRO B CA 1
ATOM 4635 C C . PRO B 1 182 ? 15.883 23.25 12.281 1 93.12 182 PRO B C 1
ATOM 4637 O O . PRO B 1 182 ? 17.094 23.453 12.227 1 93.12 182 PRO B O 1
ATOM 4640 N N . LEU B 1 183 ? 15.273 23.422 13.438 1 91.19 183 LEU B N 1
ATOM 4641 C CA . LEU B 1 183 ? 15.844 24.078 14.609 1 91.19 183 LEU B CA 1
ATOM 4642 C C . LEU B 1 183 ? 16.531 23.047 15.508 1 91.19 183 LEU B C 1
ATOM 4644 O O . LEU B 1 183 ? 17.547 23.359 16.141 1 91.19 183 LEU B O 1
ATOM 4648 N N . GLU B 1 184 ? 15.922 21.859 15.602 1 93.12 184 GLU B N 1
ATOM 4649 C CA . GLU B 1 184 ? 16.469 20.844 16.5 1 93.12 184 GLU B CA 1
ATOM 4650 C C . GLU B 1 184 ? 16.422 19.453 15.844 1 93.12 184 GLU B C 1
ATOM 4652 O O . GLU B 1 184 ? 15.5 19.156 15.078 1 93.12 184 GLU B O 1
ATOM 4657 N N . ILE B 1 185 ? 17.359 18.656 16.312 1 95 185 ILE B N 1
ATOM 4658 C CA . ILE B 1 185 ? 17.406 17.281 15.836 1 95 185 ILE B CA 1
ATOM 4659 C C . ILE B 1 185 ? 16.312 16.453 16.5 1 95 185 ILE B C 1
ATOM 4661 O O . ILE B 1 185 ? 16.031 16.641 17.688 1 95 185 ILE B O 1
ATOM 4665 N N . LEU B 1 186 ? 15.781 15.547 15.773 1 95.62 186 LEU B N 1
ATOM 4666 C CA . LEU B 1 186 ? 14.656 14.734 16.234 1 95.62 186 LEU B CA 1
ATOM 4667 C C . LEU B 1 186 ? 15.078 13.844 17.406 1 95.62 186 LEU B C 1
ATOM 4669 O O . LEU B 1 186 ? 16.172 13.266 17.391 1 95.62 186 LEU B O 1
ATOM 4673 N N . ASN B 1 187 ? 14.359 13.758 18.391 1 93.25 187 ASN B N 1
ATOM 4674 C CA . ASN B 1 187 ? 14.438 12.805 19.5 1 93.25 187 ASN B CA 1
ATOM 4675 C C . ASN B 1 187 ? 13.055 12.273 19.875 1 93.25 187 ASN B C 1
ATOM 4677 O O . ASN B 1 187 ? 12.055 12.656 19.266 1 93.25 187 ASN B O 1
ATOM 4681 N N . VAL B 1 188 ? 12.969 11.414 20.766 1 90.25 188 VAL B N 1
ATOM 4682 C CA . VAL B 1 188 ? 11.719 10.734 21.078 1 90.25 188 VAL B CA 1
ATOM 4683 C C . VAL B 1 188 ? 10.688 11.742 21.578 1 90.25 188 VAL B C 1
ATOM 4685 O O . VAL B 1 188 ? 9.531 11.719 21.156 1 90.25 188 VAL B O 1
ATOM 4688 N N . SER B 1 189 ? 11.117 12.602 22.469 1 89.12 189 SER B N 1
ATOM 4689 C CA . SER B 1 189 ? 10.195 13.555 23.094 1 89.12 189 SER B CA 1
ATOM 4690 C C . SER B 1 189 ? 9.641 14.539 22.062 1 89.12 189 SER B C 1
ATOM 4692 O O . SER B 1 189 ? 8.438 14.781 22.016 1 89.12 189 SER B O 1
ATOM 4694 N N . ASN B 1 190 ? 10.523 15.125 21.328 1 92.44 190 ASN B N 1
ATOM 4695 C CA . ASN B 1 190 ? 10.039 16.109 20.375 1 92.44 190 ASN B CA 1
ATOM 4696 C C . ASN B 1 190 ? 9.32 15.461 19.203 1 92.44 190 ASN B C 1
ATOM 4698 O O . ASN B 1 190 ? 8.477 16.078 18.562 1 92.44 190 ASN B O 1
ATOM 4702 N N . PHE B 1 191 ? 9.633 14.148 18.922 1 94 191 PHE B N 1
ATOM 4703 C CA . PHE B 1 191 ? 8.852 13.406 17.938 1 94 191 PHE B CA 1
ATOM 4704 C C . PHE B 1 191 ? 7.398 13.273 18.391 1 94 191 PHE B C 1
ATOM 4706 O O . PHE B 1 191 ? 6.477 13.539 17.609 1 94 191 PHE B O 1
ATOM 4713 N N . LEU B 1 192 ? 7.227 12.883 19.609 1 92 192 LEU B N 1
ATOM 4714 C CA . LEU B 1 192 ? 5.883 12.68 20.141 1 92 192 LEU B CA 1
ATOM 4715 C C . LEU B 1 192 ? 5.098 13.992 20.125 1 92 192 LEU B C 1
ATOM 4717 O O . LEU B 1 192 ? 3.9 14 19.828 1 92 192 LEU B O 1
ATOM 4721 N N . ARG B 1 193 ? 5.781 15.07 20.438 1 93.19 193 ARG B N 1
ATOM 4722 C CA . ARG B 1 193 ? 5.152 16.391 20.406 1 93.19 193 ARG B CA 1
ATOM 4723 C C . ARG B 1 193 ? 4.719 16.75 19 1 93.19 193 ARG B C 1
ATOM 4725 O O . ARG B 1 193 ? 3.582 17.172 18.781 1 93.19 193 ARG B O 1
ATOM 4732 N N . ALA B 1 194 ? 5.645 16.578 18.047 1 95.62 194 ALA B N 1
ATOM 4733 C CA . ALA B 1 194 ? 5.352 16.875 16.641 1 95.62 194 ALA B CA 1
ATOM 4734 C C . ALA B 1 194 ? 4.23 15.992 16.109 1 95.62 194 ALA B C 1
ATOM 4736 O O . ALA B 1 194 ? 3.359 16.453 15.375 1 95.62 194 ALA B O 1
ATOM 4737 N N . TRP B 1 195 ? 4.293 14.711 16.453 1 95.19 195 TRP B N 1
ATOM 4738 C CA . TRP B 1 195 ? 3.289 13.758 15.992 1 95.19 195 TRP B CA 1
ATOM 4739 C C . TRP B 1 195 ? 1.912 14.102 16.547 1 95.19 195 TRP B C 1
ATOM 4741 O O . TRP B 1 195 ? 0.907 14.016 15.844 1 95.19 195 TRP B O 1
ATOM 4751 N N . ALA B 1 196 ? 1.851 14.477 17.844 1 94.06 196 ALA B N 1
ATOM 4752 C CA . ALA B 1 196 ? 0.589 14.875 18.469 1 94.06 196 ALA B CA 1
ATOM 4753 C C . ALA B 1 196 ? -0.025 16.078 17.75 1 94.06 196 ALA B C 1
ATOM 4755 O O . ALA B 1 196 ? -1.229 16.094 17.484 1 94.06 196 ALA B O 1
ATOM 4756 N N . ARG B 1 197 ? 0.796 17.047 17.5 1 94.81 197 ARG B N 1
ATOM 4757 C CA . ARG B 1 197 ? 0.309 18.219 16.797 1 94.81 197 ARG B CA 1
ATOM 4758 C C . ARG B 1 197 ? -0.176 17.859 15.398 1 94.81 197 ARG B C 1
ATOM 4760 O O . ARG B 1 197 ? -1.168 18.406 14.914 1 94.81 197 ARG B O 1
ATOM 4767 N N . GLY B 1 198 ? 0.603 16.922 14.727 1 95.69 198 GLY B N 1
ATOM 4768 C CA . GLY B 1 198 ? 0.203 16.438 13.422 1 95.69 198 GLY B CA 1
ATOM 4769 C C . GLY B 1 198 ? -1.137 15.727 13.43 1 95.69 198 GLY B C 1
ATOM 4770 O O . GLY B 1 198 ? -1.934 15.875 12.5 1 95.69 198 GLY B O 1
ATOM 4771 N N . ILE B 1 199 ? -1.383 14.969 14.453 1 95.88 199 ILE B N 1
ATOM 4772 C CA . ILE B 1 199 ? -2.639 14.234 14.586 1 95.88 199 ILE B CA 1
ATOM 4773 C C . ILE B 1 199 ? -3.801 15.219 14.688 1 95.88 199 ILE B C 1
ATOM 4775 O O . ILE B 1 199 ? -4.828 15.047 14.031 1 95.88 199 ILE B O 1
ATOM 4779 N N . VAL B 1 200 ? -3.637 16.234 15.477 1 94.12 200 VAL B N 1
ATOM 4780 C CA . VAL B 1 200 ? -4.703 17.219 15.672 1 94.12 200 VAL B CA 1
ATOM 4781 C C . VAL B 1 200 ? -4.926 18 14.383 1 94.12 200 VAL B C 1
ATOM 4783 O O . VAL B 1 200 ? -6.062 18.344 14.039 1 94.12 200 VAL B O 1
ATOM 4786 N N . HIS B 1 201 ? -3.828 18.312 13.727 1 95.5 201 HIS B N 1
ATOM 4787 C CA . HIS B 1 201 ? -3.949 18.984 12.43 1 95.5 201 HIS B CA 1
ATOM 4788 C C . HIS B 1 201 ? -4.73 18.125 11.445 1 95.5 201 HIS B C 1
ATOM 4790 O O . HIS B 1 201 ? -5.578 18.625 10.703 1 95.5 201 HIS B O 1
ATOM 4796 N N . PHE B 1 202 ? -4.418 16.891 11.391 1 97 202 PHE B N 1
ATOM 4797 C CA . PHE B 1 202 ? -5.121 15.969 10.508 1 97 202 PHE B CA 1
ATOM 4798 C C . PHE B 1 202 ? -6.582 15.836 10.93 1 97 202 PHE B C 1
ATOM 4800 O O . PHE B 1 202 ? -7.465 15.711 10.078 1 97 202 PHE B O 1
ATOM 4807 N N . LEU B 1 203 ? -6.797 15.773 12.242 1 95.75 203 LEU B N 1
ATOM 4808 C CA . LEU B 1 203 ? -8.164 15.75 12.75 1 95.75 203 LEU B CA 1
ATOM 4809 C C . LEU B 1 203 ? -8.961 16.938 12.227 1 95.75 203 LEU B C 1
ATOM 4811 O O . LEU B 1 203 ? -10.102 16.781 11.773 1 95.75 203 LEU B O 1
ATOM 4815 N N . ASP B 1 204 ? -8.359 18.109 12.344 1 94.25 204 ASP B N 1
ATOM 4816 C CA . ASP B 1 204 ? -9.016 19.312 11.836 1 94.25 204 ASP B CA 1
ATOM 4817 C C . ASP B 1 204 ? -9.297 19.203 10.336 1 94.25 204 ASP B C 1
ATOM 4819 O O . ASP B 1 204 ? -10.375 19.578 9.875 1 94.25 204 ASP B O 1
ATOM 4823 N N . PHE B 1 205 ? -8.414 18.703 9.586 1 96.88 205 PHE B N 1
ATOM 4824 C CA . PHE B 1 205 ? -8.586 18.5 8.148 1 96.88 205 PHE B CA 1
ATOM 4825 C C . PHE B 1 205 ? -9.734 17.531 7.879 1 96.88 205 PHE B C 1
ATOM 4827 O O . PHE B 1 205 ? -10.664 17.859 7.133 1 96.88 205 PHE B O 1
ATOM 4834 N N . ALA B 1 206 ? -9.68 16.375 8.484 1 96.81 206 ALA B N 1
ATOM 4835 C CA . ALA B 1 206 ? -10.648 15.305 8.234 1 96.81 206 ALA B CA 1
ATOM 4836 C C . ALA B 1 206 ? -12.055 15.75 8.609 1 96.81 206 ALA B C 1
ATOM 4838 O O . ALA B 1 206 ? -13.008 15.516 7.863 1 96.81 206 ALA B O 1
ATOM 4839 N N . THR B 1 207 ? -12.188 16.406 9.75 1 94.31 207 THR B N 1
ATOM 4840 C CA . THR B 1 207 ? -13.508 16.75 10.273 1 94.31 207 THR B CA 1
ATOM 4841 C C . THR B 1 207 ? -14.117 17.922 9.5 1 94.31 207 THR B C 1
ATOM 4843 O O . THR B 1 207 ? -15.312 18.188 9.625 1 94.31 207 THR B O 1
ATOM 4846 N N . HIS B 1 208 ? -13.367 18.594 8.695 1 94.12 208 HIS B N 1
ATOM 4847 C CA . HIS B 1 208 ? -13.906 19.688 7.891 1 94.12 208 HIS B CA 1
ATOM 4848 C C . HIS B 1 208 ? -14.164 19.25 6.457 1 94.12 208 HIS B C 1
ATOM 4850 O O . HIS B 1 208 ? -14.617 20.031 5.629 1 94.12 208 HIS B O 1
ATOM 4856 N N . VAL B 1 209 ? -13.82 18.031 6.148 1 94.75 209 VAL B N 1
ATOM 4857 C CA . VAL B 1 209 ? -14.273 17.422 4.902 1 94.75 209 VAL B CA 1
ATOM 4858 C C . VAL B 1 209 ? -15.711 16.938 5.055 1 94.75 209 VAL B C 1
ATOM 4860 O O . VAL B 1 209 ? -15.992 16.047 5.852 1 94.75 209 VAL B O 1
ATOM 4863 N N . PRO B 1 210 ? -16.641 17.422 4.336 1 91.75 210 PRO B N 1
ATOM 4864 C CA . PRO B 1 210 ? -18.062 17.188 4.562 1 91.75 210 PRO B CA 1
ATOM 4865 C C . PRO B 1 210 ? -18.438 15.703 4.5 1 91.75 210 PRO B C 1
ATOM 4867 O O . PRO B 1 210 ? -19.203 15.219 5.336 1 91.75 210 PRO B O 1
ATOM 4870 N N . VAL B 1 211 ? -17.922 14.984 3.574 1 93.75 211 VAL B N 1
ATOM 4871 C CA . VAL B 1 211 ? -18.312 13.586 3.379 1 93.75 211 VAL B CA 1
ATOM 4872 C C . VAL B 1 211 ? -17.875 12.758 4.582 1 93.75 211 VAL B C 1
ATOM 4874 O O . VAL B 1 211 ? -18.531 11.781 4.953 1 93.75 211 VAL B O 1
ATOM 4877 N N . PHE B 1 212 ? -16.797 13.164 5.246 1 94.94 212 PHE B N 1
ATOM 4878 C CA . PHE B 1 212 ? -16.297 12.477 6.43 1 94.94 212 PHE B CA 1
ATOM 4879 C C . PHE B 1 212 ? -17.328 12.5 7.547 1 94.94 212 PHE B C 1
ATOM 4881 O O . PHE B 1 212 ? -17.5 11.508 8.266 1 94.94 212 PHE B O 1
ATOM 4888 N N . ASN B 1 213 ? -18.078 13.555 7.648 1 92.5 213 ASN B N 1
ATOM 4889 C CA . ASN B 1 213 ? -19.016 13.766 8.742 1 92.5 213 ASN B CA 1
ATOM 4890 C C . ASN B 1 213 ? -20.328 13.031 8.492 1 92.5 213 ASN B C 1
ATOM 4892 O O . ASN B 1 213 ? -21.141 12.867 9.406 1 92.5 213 ASN B O 1
ATOM 4896 N N . THR B 1 214 ? -20.547 12.5 7.277 1 93.44 214 THR B N 1
ATOM 4897 C CA . THR B 1 214 ? -21.781 11.781 6.949 1 93.44 214 THR B CA 1
ATOM 4898 C C . THR B 1 214 ? -21.656 10.305 7.312 1 93.44 214 THR B C 1
ATOM 4900 O O . THR B 1 214 ? -22.656 9.578 7.305 1 93.44 214 THR B O 1
ATOM 4903 N N . LEU B 1 215 ? -20.516 9.875 7.711 1 94.69 215 LEU B N 1
ATOM 4904 C CA . LEU B 1 215 ? -20.281 8.453 7.957 1 94.69 215 LEU B CA 1
ATOM 4905 C C . LEU B 1 215 ? -20.516 8.109 9.422 1 94.69 215 LEU B C 1
ATOM 4907 O O . LEU B 1 215 ? -20.531 9 10.281 1 94.69 215 LEU B O 1
ATOM 4911 N N . CYS B 1 216 ? -20.781 6.867 9.711 1 94.56 216 CYS B N 1
ATOM 4912 C CA . CYS B 1 216 ? -20.875 6.406 11.094 1 94.56 216 CYS B CA 1
ATOM 4913 C C . CYS B 1 216 ? -19.531 6.453 11.789 1 94.56 216 CYS B C 1
ATOM 4915 O O . CYS B 1 216 ? -18.484 6.566 11.125 1 94.56 216 CYS B O 1
ATOM 4917 N N . LEU B 1 217 ? -19.453 6.367 13.086 1 92.25 217 LEU B N 1
ATOM 4918 C CA . LEU B 1 217 ? -18.234 6.516 13.875 1 92.25 217 LEU B CA 1
ATOM 4919 C C . LEU B 1 217 ? -17.219 5.445 13.508 1 92.25 217 LEU B C 1
ATOM 4921 O O . LEU B 1 217 ? -16.016 5.727 13.422 1 92.25 217 LEU B O 1
ATOM 4925 N N . HIS B 1 218 ? -17.672 4.242 13.281 1 93 218 HIS B N 1
ATOM 4926 C CA . HIS B 1 218 ? -16.781 3.156 12.898 1 93 218 HIS B CA 1
ATOM 4927 C C . HIS B 1 218 ? -16.016 3.494 11.617 1 93 218 HIS B C 1
ATOM 4929 O O . HIS B 1 218 ? -14.797 3.348 11.562 1 93 218 HIS B O 1
ATOM 4935 N N . ASP B 1 219 ? -16.75 3.928 10.586 1 94.25 219 ASP B N 1
ATOM 4936 C CA . ASP B 1 219 ? -16.141 4.266 9.305 1 94.25 219 ASP B CA 1
ATOM 4937 C C . ASP B 1 219 ? -15.203 5.465 9.445 1 94.25 219 ASP B C 1
ATOM 4939 O O . ASP B 1 219 ? -14.156 5.523 8.789 1 94.25 219 ASP B O 1
ATOM 4943 N N . LYS B 1 220 ? -15.57 6.418 10.289 1 94.69 220 LYS B N 1
ATOM 4944 C CA . LYS B 1 220 ? -14.711 7.57 10.547 1 94.69 220 LYS B CA 1
ATOM 4945 C C . LYS B 1 220 ? -13.391 7.137 11.18 1 94.69 220 LYS B C 1
ATOM 4947 O O . LYS B 1 220 ? -12.32 7.633 10.805 1 94.69 220 LYS B O 1
ATOM 4952 N N . GLN B 1 221 ? -13.5 6.242 12.125 1 93.81 221 GLN B N 1
ATOM 4953 C CA . GLN B 1 221 ? -12.312 5.758 12.82 1 93.81 221 GLN B CA 1
ATOM 4954 C C . GLN B 1 221 ? -11.375 5.023 11.867 1 93.81 221 GLN B C 1
ATOM 4956 O O . GLN B 1 221 ? -10.164 5.234 11.891 1 93.81 221 GLN B O 1
ATOM 4961 N N . VAL B 1 222 ? -11.969 4.184 11 1 92.94 222 VAL B N 1
ATOM 4962 C CA . VAL B 1 222 ? -11.18 3.422 10.031 1 92.94 222 VAL B CA 1
ATOM 4963 C C . VAL B 1 222 ? -10.508 4.375 9.047 1 92.94 222 VAL B C 1
ATOM 4965 O O . VAL B 1 222 ? -9.312 4.246 8.766 1 92.94 222 VAL B O 1
ATOM 4968 N N . TRP B 1 223 ? -11.281 5.332 8.578 1 94.31 223 TRP B N 1
ATOM 4969 C CA . TRP B 1 223 ? -10.781 6.32 7.629 1 94.31 223 TRP B CA 1
ATOM 4970 C C . TRP B 1 223 ? -9.648 7.137 8.242 1 94.31 223 TRP B C 1
ATOM 4972 O O . TRP B 1 223 ? -8.578 7.27 7.641 1 94.31 223 TRP B O 1
ATOM 4982 N N . PHE B 1 224 ? -9.867 7.582 9.398 1 95.06 224 PHE B N 1
ATOM 4983 C CA . PHE B 1 224 ? -8.906 8.43 10.086 1 95.06 224 PHE B CA 1
ATOM 4984 C C . PHE B 1 224 ? -7.609 7.676 10.359 1 95.06 224 PHE B C 1
ATOM 4986 O O . PHE B 1 224 ? -6.523 8.164 10.047 1 95.06 224 PHE B O 1
ATOM 4993 N N . THR B 1 225 ? -7.715 6.48 10.883 1 93.69 225 THR B N 1
ATOM 4994 C CA . THR B 1 225 ? -6.551 5.699 11.297 1 93.69 225 THR B CA 1
ATOM 4995 C C . THR B 1 225 ? -5.734 5.266 10.078 1 93.69 225 THR B C 1
ATOM 4997 O O . THR B 1 225 ? -4.504 5.266 10.125 1 93.69 225 THR B O 1
ATOM 5000 N N . CYS B 1 226 ? -6.387 4.965 9.008 1 92.81 226 CYS B N 1
ATOM 5001 C CA . CYS B 1 226 ? -5.695 4.445 7.832 1 92.81 226 CYS B CA 1
ATOM 5002 C C . CYS B 1 226 ? -5.027 5.574 7.055 1 92.81 226 CYS B C 1
ATOM 5004 O O . CYS B 1 226 ? -4.031 5.348 6.363 1 92.81 226 CYS B O 1
ATOM 5006 N N . ARG B 1 227 ? -5.52 6.766 7.203 1 95.5 227 ARG B N 1
ATOM 5007 C CA . ARG B 1 227 ? -5.031 7.82 6.32 1 95.5 227 ARG B CA 1
ATOM 5008 C C . ARG B 1 227 ? -4.18 8.828 7.086 1 95.5 227 ARG B C 1
ATOM 5010 O O . ARG B 1 227 ? -3.506 9.664 6.48 1 95.5 227 ARG B O 1
ATOM 5017 N N . LEU B 1 228 ? -4.137 8.695 8.398 1 96.06 228 LEU B N 1
ATOM 5018 C CA . LEU B 1 228 ? -3.355 9.602 9.234 1 96.06 228 LEU B CA 1
ATOM 5019 C C . LEU B 1 228 ? -1.892 9.609 8.805 1 96.06 228 LEU B C 1
ATOM 5021 O O . LEU B 1 228 ? -1.338 10.672 8.492 1 96.06 228 LEU B O 1
ATOM 5025 N N . THR B 1 229 ? -1.287 8.445 8.711 1 95.88 229 THR B N 1
ATOM 5026 C CA . THR B 1 229 ? 0.15 8.352 8.477 1 95.88 229 THR B CA 1
ATOM 5027 C C . THR B 1 229 ? 0.495 8.781 7.055 1 95.88 229 THR B C 1
ATOM 5029 O O . THR B 1 229 ? 1.409 9.578 6.844 1 95.88 229 THR B O 1
ATOM 5032 N N . PRO B 1 230 ? -0.223 8.312 6.039 1 96.19 230 PRO B N 1
ATOM 5033 C CA . PRO B 1 230 ? 0.128 8.75 4.688 1 96.19 230 PRO B CA 1
ATOM 5034 C C . PRO B 1 230 ? -0.044 10.25 4.488 1 96.19 230 PRO B C 1
ATOM 5036 O O . PRO B 1 230 ? 0.785 10.891 3.836 1 96.19 230 PRO B O 1
ATOM 5039 N N . CYS B 1 231 ? -1.061 10.836 5.008 1 97.38 231 CYS B N 1
ATOM 5040 C CA . CYS B 1 231 ? -1.264 12.273 4.871 1 97.38 231 CYS B CA 1
ATOM 5041 C C . CYS B 1 231 ? -0.179 13.047 5.609 1 97.38 231 CYS B C 1
ATOM 5043 O O . CYS B 1 231 ? 0.299 14.07 5.117 1 97.38 231 CYS B O 1
ATOM 5045 N N . SER B 1 232 ? 0.164 12.555 6.773 1 97.38 232 SER B N 1
ATOM 5046 C CA . SER B 1 232 ? 1.204 13.211 7.562 1 97.38 232 SER B CA 1
ATOM 5047 C C . SER B 1 232 ? 2.553 13.156 6.848 1 97.38 232 SER B C 1
ATOM 5049 O O . SER B 1 232 ? 3.268 14.156 6.789 1 97.38 232 SER B O 1
ATOM 5051 N N . LEU B 1 233 ? 2.871 12 6.316 1 97.69 233 LEU B N 1
ATOM 5052 C CA . LEU B 1 233 ? 4.145 11.828 5.629 1 97.69 233 LEU B CA 1
ATOM 5053 C C . LEU B 1 233 ? 4.211 12.711 4.387 1 97.69 233 LEU B C 1
ATOM 5055 O O . LEU B 1 233 ? 5.258 13.289 4.082 1 97.69 233 LEU B O 1
ATOM 5059 N N . LEU B 1 234 ? 3.131 12.758 3.672 1 98.12 234 LEU B N 1
ATOM 5060 C CA . LEU B 1 234 ? 3.082 13.625 2.5 1 98.12 234 LEU B CA 1
ATOM 5061 C C . LEU B 1 234 ? 3.289 15.086 2.895 1 98.12 234 LEU B C 1
ATOM 5063 O O . LEU B 1 234 ? 4.012 15.82 2.217 1 98.12 234 LEU B O 1
ATOM 5067 N N . THR B 1 235 ? 2.645 15.492 3.955 1 98.06 235 THR B N 1
ATOM 5068 C CA . THR B 1 235 ? 2.77 16.859 4.445 1 98.06 235 THR B CA 1
ATOM 5069 C C . THR B 1 235 ? 4.211 17.156 4.852 1 98.06 235 THR B C 1
ATOM 5071 O O . THR B 1 235 ? 4.754 18.203 4.5 1 98.06 235 THR B O 1
ATOM 5074 N N . MET B 1 236 ? 4.801 16.266 5.578 1 98.19 236 MET B N 1
ATOM 5075 C CA . MET B 1 236 ? 6.195 16.422 5.973 1 98.19 236 MET B CA 1
ATOM 5076 C C . MET B 1 236 ? 7.098 16.547 4.75 1 98.19 236 MET B C 1
ATOM 5078 O O . MET B 1 236 ? 7.98 17.406 4.707 1 98.19 236 MET B O 1
ATOM 5082 N N . ALA B 1 237 ? 6.875 15.703 3.789 1 98.31 237 ALA B N 1
ATOM 5083 C CA . ALA B 1 237 ? 7.684 15.719 2.572 1 98.31 237 ALA B CA 1
ATOM 5084 C C . ALA B 1 237 ? 7.512 17.031 1.813 1 98.31 237 ALA B C 1
ATOM 5086 O O . ALA B 1 237 ? 8.484 17.594 1.309 1 98.31 237 ALA B O 1
ATOM 5087 N N . TYR B 1 238 ? 6.301 17.469 1.685 1 98.06 238 TYR B N 1
ATOM 5088 C CA . TYR B 1 238 ? 6.027 18.688 0.94 1 98.06 238 TYR B CA 1
ATOM 5089 C C . TYR B 1 238 ? 6.738 19.875 1.572 1 98.06 238 TYR B C 1
ATOM 5091 O O . TYR B 1 238 ? 7.359 20.688 0.873 1 98.06 238 TYR B O 1
ATOM 5099 N N . TYR B 1 239 ? 6.621 20.016 2.871 1 97.19 239 TYR B N 1
ATOM 5100 C CA . TYR B 1 239 ? 7.227 21.172 3.527 1 97.19 239 TYR B CA 1
ATOM 5101 C C . TYR B 1 239 ? 8.742 21.047 3.574 1 97.19 239 TYR B C 1
ATOM 5103 O O . TYR B 1 239 ? 9.461 22.047 3.578 1 97.19 239 TYR B O 1
ATOM 5111 N N . THR B 1 240 ? 9.195 19.812 3.641 1 97.19 240 THR B N 1
ATOM 5112 C CA . THR B 1 240 ? 10.633 19.594 3.484 1 97.19 240 THR B CA 1
ATOM 5113 C C . THR B 1 240 ? 11.117 20.141 2.143 1 97.19 240 THR B C 1
ATOM 5115 O O . THR B 1 240 ? 12.141 20.828 2.076 1 97.19 240 THR B O 1
ATOM 5118 N N . LYS B 1 241 ? 10.406 19.844 1.098 1 96.56 241 LYS B N 1
ATOM 5119 C CA . LYS B 1 241 ? 10.703 20.375 -0.232 1 96.56 241 LYS B CA 1
ATOM 5120 C C . LYS B 1 241 ? 10.578 21.891 -0.264 1 96.56 241 LYS B C 1
ATOM 5122 O O . LYS B 1 241 ? 11.453 22.578 -0.798 1 96.56 241 LYS B O 1
ATOM 5127 N N . ARG B 1 242 ? 9.484 22.406 0.27 1 94.25 242 ARG B N 1
ATOM 5128 C CA . ARG B 1 242 ? 9.195 23.828 0.233 1 94.25 242 ARG B CA 1
ATOM 5129 C C . ARG B 1 242 ? 10.289 24.625 0.921 1 94.25 242 ARG B C 1
ATOM 5131 O O . ARG B 1 242 ? 10.688 25.703 0.44 1 94.25 242 ARG B O 1
ATOM 5138 N N . GLU B 1 243 ? 10.773 24.109 2.025 1 93.5 243 GLU B N 1
ATOM 5139 C CA . GLU B 1 243 ? 11.82 24.781 2.793 1 93.5 243 GLU B CA 1
ATOM 5140 C C . GLU B 1 243 ? 13.211 24.406 2.275 1 93.5 243 GLU B C 1
ATOM 5142 O O . GLU B 1 243 ? 14.219 24.906 2.783 1 93.5 243 GLU B O 1
ATOM 5147 N N . MET B 1 244 ? 13.273 23.547 1.294 1 91.25 244 MET B N 1
ATOM 5148 C CA . MET B 1 244 ? 14.523 23.094 0.689 1 91.25 244 MET B CA 1
ATOM 5149 C C . MET B 1 244 ? 15.484 22.562 1.752 1 91.25 244 MET B C 1
ATOM 5151 O O . MET B 1 244 ? 16.641 22.969 1.795 1 91.25 244 MET B O 1
ATOM 5155 N N . CYS B 1 245 ? 14.969 21.781 2.65 1 92.81 245 CYS B N 1
ATOM 5156 C CA . CYS B 1 245 ? 15.734 21.234 3.764 1 92.81 245 CYS B CA 1
ATOM 5157 C C . CYS B 1 245 ? 16.359 19.891 3.395 1 92.81 245 CYS B C 1
ATOM 5159 O O . CYS B 1 245 ? 15.727 19.062 2.734 1 92.81 245 CYS B O 1
ATOM 5161 N N . ASN B 1 246 ? 17.562 19.688 3.852 1 93.06 246 ASN B N 1
ATOM 5162 C CA . ASN B 1 246 ? 18.234 18.406 3.631 1 93.06 246 ASN B CA 1
ATOM 5163 C C . ASN B 1 246 ? 17.953 17.422 4.766 1 93.06 246 ASN B C 1
ATOM 5165 O O . ASN B 1 246 ? 18.875 16.859 5.336 1 93.06 246 ASN B O 1
ATOM 5169 N N . GLY B 1 247 ? 16.844 17.328 5.191 1 96.38 247 GLY B N 1
ATOM 5170 C CA . GLY B 1 247 ? 16.281 16.453 6.211 1 96.38 247 GLY B CA 1
ATOM 5171 C C . GLY B 1 247 ? 14.766 16.516 6.281 1 96.38 247 GLY B C 1
ATOM 5172 O O . GLY B 1 247 ? 14.156 17.484 5.824 1 96.38 247 GLY B O 1
ATOM 5173 N N . LEU B 1 248 ? 14.258 15.461 6.793 1 98 248 LEU B N 1
ATOM 5174 C CA . LEU B 1 248 ? 12.797 15.398 6.891 1 98 248 LEU B CA 1
ATOM 5175 C C . LEU B 1 248 ? 12.297 16.266 8.047 1 98 248 LEU B C 1
ATOM 5177 O O . LEU B 1 248 ? 12.734 16.094 9.188 1 98 248 LEU B O 1
ATOM 5181 N N . LEU B 1 249 ? 11.43 17.172 7.746 1 97.88 249 LEU B N 1
ATOM 5182 C CA . LEU B 1 249 ? 10.883 18.094 8.742 1 97.88 249 LEU B CA 1
ATOM 5183 C C . LEU B 1 249 ? 9.586 17.531 9.328 1 97.88 249 LEU B C 1
ATOM 5185 O O . LEU B 1 249 ? 8.781 16.938 8.617 1 97.88 249 LEU B O 1
ATOM 5189 N N . PHE B 1 250 ? 9.32 17.812 10.609 1 97.69 250 PHE B N 1
ATOM 5190 C CA . PHE B 1 250 ? 8.203 17.188 11.305 1 97.69 250 PHE B CA 1
ATOM 5191 C C . PHE B 1 250 ? 7.168 18.219 11.719 1 97.69 250 PHE B C 1
ATOM 5193 O O . PHE B 1 250 ? 6.133 17.875 12.297 1 97.69 250 PHE B O 1
ATOM 5200 N N . GLY B 1 251 ? 7.359 19.516 11.508 1 95.44 251 GLY B N 1
ATOM 5201 C CA . GLY B 1 251 ? 6.336 20.531 11.688 1 95.44 251 GLY B CA 1
ATOM 5202 C C . GLY B 1 251 ? 6.375 21.188 13.055 1 95.44 251 GLY B C 1
ATOM 5203 O O . GLY B 1 251 ? 5.516 22.016 13.383 1 95.44 251 GLY B O 1
ATOM 5204 N N . SER B 1 252 ? 7.32 20.828 13.945 1 94.25 252 SER B N 1
ATOM 5205 C CA . SER B 1 252 ? 7.488 21.453 15.25 1 94.25 252 SER B CA 1
ATOM 5206 C C . SER B 1 252 ? 8.938 21.875 15.492 1 94.25 252 SER B C 1
ATOM 5208 O O . SER B 1 252 ? 9.445 21.766 16.609 1 94.25 252 SER B O 1
ATOM 5210 N N . GLY B 1 253 ? 9.602 22.219 14.414 1 93.06 253 GLY B N 1
ATOM 5211 C CA . GLY B 1 253 ? 10.969 22.719 14.516 1 93.06 253 GLY B CA 1
ATOM 5212 C C . GLY B 1 253 ? 12 21.609 14.555 1 93.06 253 GLY B C 1
ATOM 5213 O O . GLY B 1 253 ? 13.172 21.859 14.82 1 93.06 253 GLY B O 1
ATOM 5214 N N . ASN B 1 254 ? 11.562 20.438 14.289 1 95.25 254 ASN B N 1
ATOM 5215 C CA . ASN B 1 254 ? 12.453 19.297 14.375 1 95.25 254 ASN B CA 1
ATOM 5216 C C . ASN B 1 254 ? 12.789 18.734 12.992 1 95.25 254 ASN B C 1
ATOM 5218 O O . ASN B 1 254 ? 11.984 18.844 12.062 1 95.25 254 ASN B O 1
ATOM 5222 N N . VAL B 1 255 ? 13.977 18.141 12.922 1 97.06 255 VAL B N 1
ATOM 5223 C CA . VAL B 1 255 ? 14.445 17.625 11.633 1 97.06 255 VAL B CA 1
ATOM 5224 C C . VAL B 1 255 ? 15.172 16.312 11.828 1 97.06 255 VAL B C 1
ATOM 5226 O O . VAL B 1 255 ? 15.883 16.125 12.82 1 97.06 255 VAL B O 1
ATOM 5229 N N . PHE B 1 256 ? 14.883 15.367 11.016 1 97.94 256 PHE B N 1
ATOM 5230 C CA . PHE B 1 256 ? 15.695 14.172 10.867 1 97.94 256 PHE B CA 1
ATOM 5231 C C . PHE B 1 256 ? 16.609 14.273 9.648 1 97.94 256 PHE B C 1
ATOM 5233 O O . PHE B 1 256 ? 16.125 14.312 8.516 1 97.94 256 PHE B O 1
ATOM 5240 N N . PRO B 1 257 ? 17.844 14.289 9.852 1 95.06 257 PRO B N 1
ATOM 5241 C CA . PRO B 1 257 ? 18.766 14.609 8.766 1 95.06 257 PRO B CA 1
ATOM 5242 C C . PRO B 1 257 ? 18.797 13.531 7.684 1 95.06 257 PRO B C 1
ATOM 5244 O O . PRO B 1 257 ? 18.703 12.344 7.984 1 95.06 257 PRO B O 1
ATOM 5247 N N . LYS B 1 258 ? 18.891 13.93 6.461 1 93.56 258 LYS B N 1
ATOM 5248 C CA . LYS B 1 258 ? 19.078 13.008 5.34 1 93.56 258 LYS B CA 1
ATOM 5249 C C . LYS B 1 258 ? 20.484 12.43 5.332 1 93.56 258 LYS B C 1
ATOM 5251 O O . LYS B 1 258 ? 20.688 11.273 4.965 1 93.56 258 LYS B O 1
ATOM 5256 N N . ASP B 1 259 ? 21.438 13.242 5.773 1 89.44 259 ASP B N 1
ATOM 5257 C CA . ASP B 1 259 ? 22.844 12.852 5.816 1 89.44 259 ASP B CA 1
ATOM 5258 C C . ASP B 1 259 ? 23.094 11.789 6.891 1 89.44 259 ASP B C 1
ATOM 5260 O O . ASP B 1 259 ? 22.766 11.992 8.062 1 89.44 259 ASP B O 1
ATOM 5264 N N . ALA B 1 260 ? 23.703 10.758 6.566 1 85.88 260 ALA B N 1
ATOM 5265 C CA . ALA B 1 260 ? 23.891 9.602 7.441 1 85.88 260 ALA B CA 1
ATOM 5266 C C . ALA B 1 260 ? 24.766 9.969 8.641 1 85.88 260 ALA B C 1
ATOM 5268 O O . ALA B 1 260 ? 24.562 9.461 9.742 1 85.88 260 ALA B O 1
ATOM 5269 N N . THR B 1 261 ? 25.766 10.805 8.445 1 86.81 261 THR B N 1
ATOM 5270 C CA . THR B 1 261 ? 26.672 11.195 9.523 1 86.81 261 THR B CA 1
ATOM 5271 C C . THR B 1 261 ? 25.922 11.992 10.594 1 86.81 261 THR B C 1
ATOM 5273 O O . THR B 1 261 ? 26.141 11.781 11.789 1 86.81 261 THR B O 1
ATOM 5276 N N . LEU B 1 262 ? 25.062 12.828 10.164 1 89.88 262 LEU B N 1
ATOM 5277 C CA . LEU B 1 262 ? 24.297 13.656 11.094 1 89.88 262 LEU B CA 1
ATOM 5278 C C . LEU B 1 262 ? 23.25 12.836 11.828 1 89.88 262 LEU B C 1
ATOM 5280 O O . LEU B 1 262 ? 22.828 13.195 12.93 1 89.88 262 LEU B O 1
ATOM 5284 N N . ARG B 1 263 ? 22.812 11.68 11.289 1 92.06 263 ARG B N 1
ATOM 5285 C CA . ARG B 1 263 ? 21.781 10.836 11.875 1 92.06 263 ARG B CA 1
ATOM 5286 C C . ARG B 1 263 ? 22.25 10.234 13.195 1 92.06 263 ARG B C 1
ATOM 5288 O O . ARG B 1 263 ? 21.438 9.852 14.039 1 92.06 263 ARG B O 1
ATOM 5295 N N . GLU B 1 264 ? 23.531 10.188 13.32 1 90.44 264 GLU B N 1
ATOM 5296 C CA . GLU B 1 264 ? 24.094 9.648 14.555 1 90.44 264 GLU B CA 1
ATOM 5297 C C . GLU B 1 264 ? 23.75 10.523 15.75 1 90.44 264 GLU B C 1
ATOM 5299 O O . GLU B 1 264 ? 23.797 10.07 16.891 1 90.44 264 GLU B O 1
ATOM 5304 N N . SER B 1 265 ? 23.438 11.75 15.43 1 89.5 265 SER B N 1
ATOM 5305 C CA . SER B 1 265 ? 23.062 12.688 16.484 1 89.5 265 SER B CA 1
ATOM 5306 C C . SER B 1 265 ? 21.703 12.336 17.078 1 89.5 265 SER B C 1
ATOM 5308 O O . SER B 1 265 ? 21.344 12.82 18.141 1 89.5 265 SER B O 1
ATOM 5310 N N . VAL B 1 266 ? 20.969 11.516 16.328 1 93.38 266 VAL B N 1
ATOM 5311 C CA . VAL B 1 266 ? 19.719 11.008 16.891 1 93.38 266 VAL B CA 1
ATOM 5312 C C . VAL B 1 266 ? 20.016 9.906 17.906 1 93.38 266 VAL B C 1
ATOM 5314 O O . VAL B 1 266 ? 20.453 8.812 17.547 1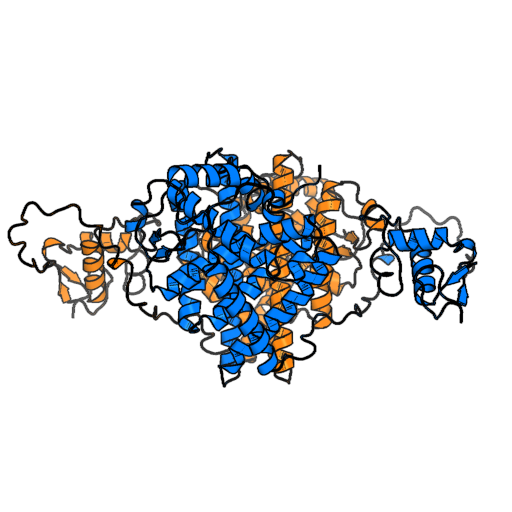 93.38 266 VAL B O 1
ATOM 5317 N N . GLU B 1 267 ? 19.75 10.086 19.109 1 90.38 267 GLU B N 1
ATOM 5318 C CA . GLU B 1 267 ? 20.203 9.266 20.219 1 90.38 267 GLU B CA 1
ATOM 5319 C C . GLU B 1 267 ? 19.5 7.91 20.234 1 90.38 267 GLU B C 1
ATOM 5321 O O . GLU B 1 267 ? 20.125 6.879 20.484 1 90.38 267 GLU B O 1
ATOM 5326 N N . ASP B 1 268 ? 18.25 7.914 20 1 91.44 268 ASP B N 1
ATOM 5327 C CA . ASP B 1 268 ? 17.484 6.676 20.062 1 91.44 268 ASP B CA 1
ATOM 5328 C C . ASP B 1 268 ? 17.703 5.824 18.812 1 91.44 268 ASP B C 1
ATOM 5330 O O . ASP B 1 268 ? 17.359 6.238 17.703 1 91.44 268 ASP B O 1
ATOM 5334 N N . PRO B 1 269 ? 18.219 4.648 19.016 1 89.81 269 PRO B N 1
ATOM 5335 C CA . PRO B 1 269 ? 18.547 3.826 17.844 1 89.81 269 PRO B CA 1
ATOM 5336 C C . PRO B 1 269 ? 17.312 3.371 17.078 1 89.81 269 PRO B C 1
ATOM 5338 O O . PRO B 1 269 ? 17.375 3.189 15.852 1 89.81 269 PRO B O 1
ATOM 5341 N N . TYR B 1 270 ? 16.219 3.186 17.75 1 87.62 270 TYR B N 1
ATOM 5342 C CA . TYR B 1 270 ? 15 2.75 17.078 1 87.62 270 TYR B CA 1
ATOM 5343 C C . TYR B 1 270 ? 14.43 3.857 16.203 1 87.62 270 TYR B C 1
ATOM 5345 O O . TYR B 1 270 ? 14 3.607 15.078 1 87.62 270 TYR B O 1
ATOM 5353 N N . LEU B 1 271 ? 14.516 5.043 16.734 1 91.38 271 LEU B N 1
ATOM 5354 C CA . LEU B 1 271 ? 14.062 6.199 15.961 1 91.38 271 LEU B CA 1
ATOM 5355 C C . LEU B 1 271 ? 14.977 6.438 14.758 1 91.38 271 LEU B C 1
ATOM 5357 O O . LEU B 1 271 ? 14.5 6.785 13.672 1 91.38 271 LEU B O 1
ATOM 5361 N N . ARG B 1 272 ? 16.219 6.25 14.992 1 93.19 272 ARG B N 1
ATOM 5362 C CA . ARG B 1 272 ? 17.203 6.434 13.945 1 93.19 272 ARG B CA 1
ATOM 5363 C C . ARG B 1 272 ? 16.984 5.445 12.797 1 93.19 272 ARG B C 1
ATOM 5365 O O . ARG B 1 272 ? 17.031 5.824 11.625 1 93.19 272 ARG B O 1
ATOM 5372 N N . ASN B 1 273 ? 16.719 4.254 13.148 1 88.94 273 ASN B N 1
ATOM 5373 C CA . ASN B 1 273 ? 16.5 3.229 12.133 1 88.94 273 ASN B CA 1
ATOM 5374 C C . ASN B 1 273 ? 15.18 3.438 11.391 1 88.94 273 ASN B C 1
ATOM 5376 O O . ASN B 1 273 ? 15.125 3.307 10.164 1 88.94 273 ASN B O 1
ATOM 5380 N N . LEU B 1 274 ? 14.156 3.744 12.133 1 91.06 274 LEU B N 1
ATOM 5381 C CA . LEU B 1 274 ? 12.836 3.959 11.555 1 91.06 274 LEU B CA 1
ATOM 5382 C C . LEU B 1 274 ? 12.859 5.121 10.57 1 91.06 274 LEU B C 1
ATOM 5384 O O . LEU B 1 274 ? 12.492 4.953 9.398 1 91.06 274 LEU B O 1
ATOM 5388 N N . PHE B 1 275 ? 13.383 6.219 10.984 1 95.44 275 PHE B N 1
ATOM 5389 C CA . PHE B 1 275 ? 13.281 7.402 10.141 1 95.44 275 PHE B CA 1
ATOM 5390 C C . PHE B 1 275 ? 14.453 7.477 9.164 1 95.44 275 PHE B C 1
ATOM 5392 O O . PHE B 1 275 ? 14.414 8.234 8.195 1 95.44 275 PHE B O 1
ATOM 5399 N N . GLY B 1 276 ? 15.508 6.715 9.406 1 93.5 276 GLY B N 1
ATOM 5400 C CA . GLY B 1 276 ? 16.547 6.598 8.398 1 93.5 276 GLY B CA 1
ATOM 5401 C C . GLY B 1 276 ? 16.047 6.039 7.078 1 93.5 276 GLY B C 1
ATOM 5402 O O . GLY B 1 276 ? 16.234 6.652 6.027 1 93.5 276 GLY B O 1
ATOM 5403 N N . LYS B 1 277 ? 15.391 4.953 7.141 1 90.06 277 LYS B N 1
ATOM 5404 C CA . LYS B 1 277 ? 14.844 4.297 5.953 1 90.06 277 LYS B CA 1
ATOM 5405 C C . LYS B 1 277 ? 13.711 5.113 5.344 1 90.06 277 LYS B C 1
ATOM 5407 O O . LYS B 1 277 ? 13.625 5.242 4.121 1 90.06 277 LYS B O 1
ATOM 5412 N N . LEU B 1 278 ? 12.883 5.668 6.16 1 94.5 278 LEU B N 1
ATOM 5413 C CA . LEU B 1 278 ? 11.75 6.465 5.691 1 94.5 278 LEU B CA 1
ATOM 5414 C C . LEU B 1 278 ? 12.234 7.711 4.953 1 94.5 278 LEU B C 1
ATOM 5416 O O . LEU B 1 278 ? 11.719 8.047 3.887 1 94.5 278 LEU B O 1
ATOM 5420 N N . THR B 1 279 ? 13.195 8.344 5.562 1 95.38 279 THR B N 1
ATOM 5421 C CA . THR B 1 279 ? 13.711 9.57 4.977 1 95.38 279 THR B CA 1
ATOM 5422 C C . THR B 1 279 ? 14.359 9.297 3.621 1 95.38 279 THR B C 1
ATOM 5424 O O . THR B 1 279 ? 14.148 10.047 2.664 1 95.38 279 THR B O 1
ATOM 5427 N N . ASP B 1 280 ? 15.094 8.258 3.518 1 91.44 280 ASP B N 1
ATOM 5428 C CA . ASP B 1 280 ? 15.719 7.906 2.246 1 91.44 280 ASP B CA 1
ATOM 5429 C C . ASP B 1 280 ? 14.664 7.688 1.16 1 91.44 280 ASP B C 1
ATOM 5431 O O . ASP B 1 280 ? 14.805 8.195 0.045 1 91.44 280 ASP B O 1
ATOM 5435 N N . SER B 1 281 ? 13.672 6.977 1.49 1 91.06 281 SER B N 1
ATOM 5436 C CA . SER B 1 281 ? 12.617 6.668 0.529 1 91.06 281 SER B CA 1
ATOM 5437 C C . SER B 1 281 ? 11.812 7.918 0.168 1 91.06 281 SER B C 1
ATOM 5439 O O . SER B 1 281 ? 11.508 8.148 -1.004 1 91.06 281 SER B O 1
ATOM 5441 N N . LEU B 1 282 ? 11.461 8.727 1.14 1 95.31 282 LEU B N 1
ATOM 5442 C CA . LEU B 1 282 ? 10.656 9.922 0.903 1 95.31 282 LEU B CA 1
ATOM 5443 C C . LEU B 1 282 ? 11.414 10.93 0.045 1 95.31 282 LEU B C 1
ATOM 5445 O O . LEU B 1 282 ? 10.82 11.594 -0.806 1 95.31 282 LEU B O 1
ATOM 5449 N N . PHE B 1 283 ? 12.68 11.008 0.292 1 93.75 283 PHE B N 1
ATOM 5450 C CA . PHE B 1 283 ? 13.453 11.93 -0.537 1 93.75 283 PHE B CA 1
ATOM 5451 C C . PHE B 1 283 ? 13.547 11.414 -1.969 1 93.75 283 PHE B C 1
ATOM 5453 O O . PHE B 1 283 ? 13.258 12.148 -2.916 1 93.75 283 PHE B O 1
ATOM 5460 N N . ALA B 1 284 ? 13.844 10.172 -2.117 1 88.88 284 ALA B N 1
ATOM 5461 C CA . ALA B 1 284 ? 14.109 9.602 -3.436 1 88.88 284 ALA B CA 1
ATOM 5462 C C . ALA B 1 284 ? 12.852 9.617 -4.301 1 88.88 284 ALA B C 1
ATOM 5464 O O . ALA B 1 284 ? 12.914 9.906 -5.496 1 88.88 284 ALA B O 1
ATOM 5465 N N . ASP B 1 285 ? 11.727 9.406 -3.662 1 90.44 285 ASP B N 1
ATOM 5466 C CA . ASP B 1 285 ? 10.57 9.094 -4.5 1 90.44 285 ASP B CA 1
ATOM 5467 C C . ASP B 1 285 ? 9.469 10.125 -4.324 1 90.44 285 ASP B C 1
ATOM 5469 O O . ASP B 1 285 ? 8.539 10.195 -5.133 1 90.44 285 ASP B O 1
ATOM 5473 N N . VAL B 1 286 ? 9.555 10.914 -3.324 1 95.44 286 VAL B N 1
ATOM 5474 C CA . VAL B 1 286 ? 8.469 11.859 -3.074 1 95.44 286 VAL B CA 1
ATOM 5475 C C . VAL B 1 286 ? 9 13.289 -3.186 1 95.44 286 VAL B C 1
ATOM 5477 O O . VAL B 1 286 ? 8.594 14.047 -4.07 1 95.44 286 VAL B O 1
ATOM 5480 N N . VAL B 1 287 ? 9.984 13.641 -2.428 1 96.5 287 VAL B N 1
ATOM 5481 C CA . VAL B 1 287 ? 10.492 15.008 -2.371 1 96.5 287 VAL B CA 1
ATOM 5482 C C . VAL B 1 287 ? 11.078 15.398 -3.727 1 96.5 287 VAL B C 1
ATOM 5484 O O . VAL B 1 287 ? 10.711 16.422 -4.297 1 96.5 287 VAL B O 1
ATOM 5487 N N . TYR B 1 288 ? 11.914 14.602 -4.273 1 92.5 288 TYR B N 1
ATOM 5488 C CA . TYR B 1 288 ? 12.547 14.922 -5.547 1 92.5 288 TYR B CA 1
ATOM 5489 C C . TYR B 1 288 ? 11.531 14.914 -6.68 1 92.5 288 TYR B C 1
ATOM 5491 O O . TYR B 1 288 ? 11.633 15.703 -7.625 1 92.5 288 TYR B O 1
ATOM 5499 N N . THR B 1 289 ? 10.648 14.008 -6.582 1 92.44 289 THR B N 1
ATOM 5500 C CA . THR B 1 289 ? 9.578 13.992 -7.578 1 92.44 289 THR B CA 1
ATOM 5501 C C . THR B 1 289 ? 8.773 15.289 -7.523 1 92.44 289 THR B C 1
ATOM 5503 O O . THR B 1 289 ? 8.43 15.852 -8.562 1 92.44 289 THR B O 1
ATOM 5506 N N . MET B 1 290 ? 8.469 15.773 -6.348 1 95.06 290 MET B N 1
ATOM 5507 C CA . MET B 1 290 ? 7.727 17.016 -6.199 1 95.06 290 MET B CA 1
ATOM 5508 C C . MET B 1 290 ? 8.531 18.203 -6.73 1 95.06 290 MET B C 1
ATOM 5510 O O . MET B 1 290 ? 7.965 19.141 -7.277 1 95.06 290 MET B O 1
ATOM 5514 N N . ILE B 1 291 ? 9.797 18.109 -6.574 1 92.81 291 ILE B N 1
ATOM 5515 C CA . ILE B 1 291 ? 10.664 19.156 -7.102 1 92.81 291 ILE B CA 1
ATOM 5516 C C . ILE B 1 291 ? 10.641 19.125 -8.625 1 92.81 291 ILE B C 1
ATOM 5518 O O . ILE B 1 291 ? 10.453 20.172 -9.273 1 92.81 291 ILE B O 1
ATOM 5522 N N . ASN B 1 292 ? 10.742 17.938 -9.18 1 87.69 292 ASN B N 1
ATOM 5523 C CA . ASN B 1 292 ? 10.781 17.766 -10.625 1 87.69 292 ASN B CA 1
ATOM 5524 C C . ASN B 1 292 ? 9.477 18.203 -11.281 1 87.69 292 ASN B C 1
ATOM 5526 O O . ASN B 1 292 ? 9.484 18.781 -12.367 1 87.69 292 ASN B O 1
ATOM 5530 N N . LEU B 1 293 ? 8.414 17.953 -10.633 1 89 293 LEU B N 1
ATOM 5531 C CA . LEU B 1 293 ? 7.098 18.266 -11.188 1 89 293 LEU B CA 1
ATOM 5532 C C . LEU B 1 293 ? 6.664 19.672 -10.797 1 89 293 LEU B C 1
ATOM 5534 O O . LEU B 1 293 ? 5.566 20.109 -11.141 1 89 293 LEU B O 1
ATOM 5538 N N . LYS B 1 294 ? 7.492 20.359 -10.055 1 90.25 294 LYS B N 1
ATOM 5539 C CA . LYS B 1 294 ? 7.215 21.719 -9.602 1 90.25 294 LYS B CA 1
ATOM 5540 C C . LYS B 1 294 ? 5.867 21.797 -8.891 1 90.25 294 LYS B C 1
ATOM 5542 O O . LYS B 1 294 ? 5.031 22.641 -9.227 1 90.25 294 LYS B O 1
ATOM 5547 N N . VAL B 1 295 ? 5.746 20.938 -7.977 1 93.88 295 VAL B N 1
ATOM 5548 C CA . VAL B 1 295 ? 4.508 20.875 -7.207 1 93.88 295 VAL B CA 1
ATOM 5549 C C . VAL B 1 295 ? 4.359 22.141 -6.359 1 93.88 295 VAL B C 1
ATOM 5551 O O . VAL B 1 295 ? 5.258 22.484 -5.586 1 93.88 295 VAL B O 1
ATOM 5554 N N . ASP B 1 296 ? 3.275 22.859 -6.57 1 94.19 296 ASP B N 1
ATOM 5555 C CA . ASP B 1 296 ? 2.967 24.047 -5.785 1 94.19 296 ASP B CA 1
ATOM 5556 C C . ASP B 1 296 ? 1.892 23.75 -4.742 1 94.19 296 ASP B C 1
ATOM 5558 O O . ASP B 1 296 ? 1.529 22.594 -4.527 1 94.19 296 ASP B O 1
ATOM 5562 N N . ASP B 1 297 ? 1.389 24.781 -4.082 1 93.75 297 ASP B N 1
ATOM 5563 C CA . ASP B 1 297 ? 0.417 24.625 -3.004 1 93.75 297 ASP B CA 1
ATOM 5564 C C . ASP B 1 297 ? -0.892 24.031 -3.527 1 93.75 297 ASP B C 1
ATOM 5566 O O . ASP B 1 297 ? -1.542 23.25 -2.84 1 93.75 297 ASP B O 1
ATOM 5570 N N . LYS B 1 298 ? -1.246 24.422 -4.727 1 93.31 298 LYS B N 1
ATOM 5571 C CA . LYS B 1 298 ? -2.484 23.938 -5.32 1 93.31 298 LYS B CA 1
ATOM 5572 C C . LYS B 1 298 ? -2.395 22.438 -5.609 1 93.31 298 LYS B C 1
ATOM 5574 O O . LYS B 1 298 ? -3.297 21.672 -5.25 1 93.31 298 LYS B O 1
ATOM 5579 N N . THR B 1 299 ? -1.301 22.047 -6.242 1 94.19 299 THR B N 1
ATOM 5580 C CA . THR B 1 299 ? -1.102 20.641 -6.566 1 94.19 299 THR B CA 1
ATOM 5581 C C . THR B 1 299 ? -0.927 19.812 -5.297 1 94.19 299 THR B C 1
ATOM 5583 O O . THR B 1 299 ? -1.391 18.672 -5.223 1 94.19 299 THR B O 1
ATOM 5586 N N . PHE B 1 300 ? -0.25 20.422 -4.316 1 96.31 300 PHE B N 1
ATOM 5587 C CA . PHE B 1 300 ? -0.08 19.734 -3.043 1 96.31 300 PHE B CA 1
ATOM 5588 C C . PHE B 1 300 ? -1.431 19.469 -2.391 1 96.31 300 PHE B C 1
ATOM 5590 O O . PHE B 1 300 ? -1.678 18.359 -1.9 1 96.31 300 PHE B O 1
ATOM 5597 N N . ALA B 1 301 ? -2.232 20.484 -2.354 1 96.38 301 ALA B N 1
ATOM 5598 C CA . ALA B 1 301 ? -3.555 20.328 -1.752 1 96.38 301 ALA B CA 1
ATOM 5599 C C . ALA B 1 301 ? -4.328 19.203 -2.43 1 96.38 301 ALA B C 1
ATOM 5601 O O . ALA B 1 301 ? -5.02 18.422 -1.763 1 96.38 301 ALA B O 1
ATOM 5602 N N . MET B 1 302 ? -4.191 19.062 -3.68 1 95.06 302 MET B N 1
ATOM 5603 C CA . MET B 1 302 ? -4.883 18 -4.422 1 95.06 302 MET B CA 1
ATOM 5604 C C . MET B 1 302 ? -4.246 16.641 -4.16 1 95.06 302 MET B C 1
ATOM 5606 O O . MET B 1 302 ? -4.941 15.633 -4.105 1 95.06 302 MET B O 1
ATOM 5610 N N . LEU B 1 303 ? -2.934 16.641 -4.07 1 96.12 303 LEU B N 1
ATOM 5611 C CA . LEU B 1 303 ? -2.254 15.391 -3.73 1 96.12 303 LEU B CA 1
ATOM 5612 C C . LEU B 1 303 ? -2.711 14.875 -2.369 1 96.12 303 LEU B C 1
ATOM 5614 O O . LEU B 1 303 ? -2.998 13.688 -2.213 1 96.12 303 LEU B O 1
ATOM 5618 N N . LYS B 1 304 ? -2.744 15.781 -1.45 1 97 304 LYS B N 1
ATOM 5619 C CA . LYS B 1 304 ? -3.16 15.398 -0.105 1 97 304 LYS B CA 1
ATOM 5620 C C . LYS B 1 304 ? -4.602 14.898 -0.098 1 97 304 LYS B C 1
ATOM 5622 O O . LYS B 1 304 ? -4.922 13.922 0.582 1 97 304 LYS B O 1
ATOM 5627 N N . ALA B 1 305 ? -5.461 15.594 -0.844 1 96.06 305 ALA B N 1
ATOM 5628 C CA . ALA B 1 305 ? -6.84 15.125 -0.975 1 96.06 305 ALA B CA 1
ATOM 5629 C C . ALA B 1 305 ? -6.887 13.719 -1.572 1 96.06 305 ALA B C 1
ATOM 5631 O O . ALA B 1 305 ? -7.652 12.867 -1.112 1 96.06 305 ALA B O 1
ATOM 5632 N N . ASN B 1 306 ? -6.105 13.477 -2.555 1 94.81 306 ASN B N 1
ATOM 5633 C CA . ASN B 1 306 ? -6.07 12.164 -3.188 1 94.81 306 ASN B CA 1
ATOM 5634 C C . ASN B 1 306 ? -5.566 11.086 -2.227 1 94.81 306 ASN B C 1
ATOM 5636 O O . ASN B 1 306 ? -6.039 9.953 -2.258 1 94.81 306 ASN B O 1
ATOM 5640 N N . VAL B 1 307 ? -4.602 11.43 -1.42 1 96 307 VAL B N 1
ATOM 5641 C CA . VAL B 1 307 ? -4.105 10.492 -0.416 1 96 307 VAL B CA 1
ATOM 5642 C C . VAL B 1 307 ? -5.188 10.242 0.631 1 96 307 VAL B C 1
ATOM 5644 O O . VAL B 1 307 ? -5.359 9.109 1.091 1 96 307 VAL B O 1
ATOM 5647 N N . PHE B 1 308 ? -5.887 11.281 0.957 1 96.75 308 PHE B N 1
ATOM 5648 C CA . PHE B 1 308 ? -6.93 11.188 1.97 1 96.75 308 PHE B CA 1
ATOM 5649 C C . PHE B 1 308 ? -8.062 10.281 1.5 1 96.75 308 PHE B C 1
ATOM 5651 O O . PHE B 1 308 ? -8.602 9.492 2.285 1 96.75 308 PHE B O 1
ATOM 5658 N N . PHE B 1 309 ? -8.367 10.367 0.232 1 92.62 309 PHE B N 1
ATOM 5659 C CA . PHE B 1 309 ? -9.477 9.594 -0.295 1 92.62 309 PHE B CA 1
ATOM 5660 C C . PHE B 1 309 ? -8.984 8.305 -0.949 1 92.62 309 PHE B C 1
ATOM 5662 O O . PHE B 1 309 ? -9.766 7.562 -1.542 1 92.62 309 PHE B O 1
ATOM 5669 N N . SER B 1 310 ? -7.699 8.055 -0.984 1 80.62 310 SER B N 1
ATOM 5670 C CA . SER B 1 310 ? -7.078 6.957 -1.72 1 80.62 310 SER B CA 1
ATOM 5671 C C . SER B 1 310 ? -7.527 5.602 -1.183 1 80.62 310 SER B C 1
ATOM 5673 O O . SER B 1 310 ? -8.117 5.52 -0.102 1 80.62 310 SER B O 1
ATOM 5675 N N . GLN B 1 311 ? -7.074 4.719 -2.172 1 68.88 311 GLN B N 1
ATOM 5676 C CA . GLN B 1 311 ? -7.441 3.338 -1.886 1 68.88 311 GLN B CA 1
ATOM 5677 C C . GLN B 1 311 ? -6.379 2.648 -1.038 1 68.88 311 GLN B C 1
ATOM 5679 O O . GLN B 1 311 ? -5.18 2.799 -1.293 1 68.88 311 GLN B O 1
ATOM 5684 N N . GLY B 1 312 ? -6.438 2.408 0.195 1 77 312 GLY B N 1
ATOM 5685 C CA . GLY B 1 312 ? -5.711 1.561 1.127 1 77 312 GLY B CA 1
ATOM 5686 C C . GLY B 1 312 ? -6.566 0.461 1.727 1 77 312 GLY B C 1
ATOM 5687 O O . GLY B 1 312 ? -7.484 -0.043 1.075 1 77 312 GLY B O 1
ATOM 5688 N N . MET B 1 313 ? -6.152 0.086 2.738 1 83.5 313 MET B N 1
ATOM 5689 C CA . MET B 1 313 ? -6.863 -1.022 3.369 1 83.5 313 MET B CA 1
ATOM 5690 C C . MET B 1 313 ? -8.195 -0.554 3.953 1 83.5 313 MET B C 1
ATOM 5692 O O . MET B 1 313 ? -9.047 -1.372 4.301 1 83.5 313 MET B O 1
ATOM 5696 N N . ALA B 1 314 ? -8.414 0.773 3.926 1 87.19 314 ALA B N 1
ATOM 5697 C CA . ALA B 1 314 ? -9.555 1.346 4.633 1 87.19 314 ALA B CA 1
ATOM 5698 C C . ALA B 1 314 ? -10.867 0.805 4.074 1 87.19 314 ALA B C 1
ATOM 5700 O O . ALA B 1 314 ? -11.727 0.348 4.832 1 87.19 314 ALA B O 1
ATOM 5701 N N . PRO B 1 315 ? -11.039 0.772 2.793 1 85.94 315 PRO B N 1
ATOM 5702 C CA . PRO B 1 315 ? -12.328 0.31 2.258 1 85.94 315 PRO B CA 1
ATOM 5703 C C . PRO B 1 315 ? -12.648 -1.125 2.664 1 85.94 315 PRO B C 1
ATOM 5705 O O . PRO B 1 315 ? -13.828 -1.49 2.77 1 85.94 315 PRO B O 1
ATOM 5708 N N . MET B 1 316 ? -11.648 -1.902 2.891 1 85 316 MET B N 1
ATOM 5709 C CA . MET B 1 316 ? -11.852 -3.305 3.24 1 85 316 MET B CA 1
ATOM 5710 C C . MET B 1 316 ? -12.391 -3.438 4.66 1 85 316 MET B C 1
ATOM 5712 O O . MET B 1 316 ? -12.945 -4.477 5.023 1 85 316 MET B O 1
ATOM 5716 N N . MET B 1 317 ? -12.234 -2.379 5.461 1 85.94 317 MET B N 1
ATOM 5717 C CA . MET B 1 317 ? -12.609 -2.432 6.871 1 85.94 317 MET B CA 1
ATOM 5718 C C . MET B 1 317 ? -13.828 -1.555 7.137 1 85.94 317 MET B C 1
ATOM 5720 O O . MET B 1 317 ? -14.305 -1.478 8.273 1 85.94 317 MET B O 1
ATOM 5724 N N . MET B 1 318 ? -14.289 -0.89 6.125 1 89.12 318 MET B N 1
ATOM 5725 C CA . MET B 1 318 ? -15.43 0.014 6.266 1 89.12 318 MET B CA 1
ATOM 5726 C C . MET B 1 318 ? -16.734 -0.703 5.949 1 89.12 318 MET B C 1
ATOM 5728 O O . MET B 1 318 ? -16.734 -1.794 5.375 1 89.12 318 MET B O 1
ATOM 5732 N N . THR B 1 319 ? -17.859 -0.04 6.418 1 87.81 319 THR B N 1
ATOM 5733 C CA . THR B 1 319 ? -19.172 -0.502 6.008 1 87.81 319 THR B CA 1
ATOM 5734 C C . THR B 1 319 ? -19.375 -0.303 4.512 1 87.81 319 THR B C 1
ATOM 5736 O O . THR B 1 319 ? -18.594 0.374 3.854 1 87.81 319 THR B O 1
ATOM 5739 N N . ALA B 1 320 ? -20.406 -0.935 3.969 1 83.62 320 ALA B N 1
ATOM 5740 C CA . ALA B 1 320 ? -20.703 -0.823 2.543 1 83.62 320 ALA B CA 1
ATOM 5741 C C . ALA B 1 320 ? -20.891 0.634 2.135 1 83.62 320 ALA B C 1
ATOM 5743 O O . ALA B 1 320 ? -20.422 1.055 1.071 1 83.62 320 ALA B O 1
ATOM 5744 N N . VAL B 1 321 ? -21.562 1.381 2.996 1 88.62 321 VAL B N 1
ATOM 5745 C CA . VAL B 1 321 ? -21.844 2.787 2.723 1 88.62 321 VAL B CA 1
ATOM 5746 C C . VAL B 1 321 ? -20.531 3.578 2.701 1 88.62 321 VAL B C 1
ATOM 5748 O O . VAL B 1 321 ? -20.312 4.402 1.811 1 88.62 321 VAL B O 1
ATOM 5751 N N . GLY B 1 322 ? -19.672 3.342 3.725 1 90.69 322 GLY B N 1
ATOM 5752 C CA . GLY B 1 322 ? -18.391 4.023 3.779 1 90.69 322 GLY B CA 1
ATOM 5753 C C . GLY B 1 322 ? -17.484 3.707 2.596 1 90.69 322 GLY B C 1
ATOM 5754 O O . GLY B 1 322 ? -16.844 4.602 2.037 1 90.69 322 GLY B O 1
ATOM 5755 N N . ARG B 1 323 ? -17.516 2.482 2.186 1 88.06 323 ARG B N 1
ATOM 5756 C CA . ARG B 1 323 ? -16.719 2.023 1.062 1 88.06 323 ARG B CA 1
ATOM 5757 C C . ARG B 1 323 ? -17.125 2.715 -0.232 1 88.06 323 ARG B C 1
ATOM 5759 O O . ARG B 1 323 ? -16.281 3.166 -1.005 1 88.06 323 ARG B O 1
ATOM 5766 N N . GLU B 1 324 ? -18.391 2.773 -0.439 1 86.38 324 GLU B N 1
ATOM 5767 C CA . GLU B 1 324 ? -18.906 3.396 -1.653 1 86.38 324 GLU B CA 1
ATOM 5768 C C . GLU B 1 324 ? -18.641 4.898 -1.665 1 86.38 324 GLU B C 1
ATOM 5770 O O . GLU B 1 324 ? -18.312 5.465 -2.709 1 86.38 324 GLU B O 1
ATOM 5775 N N . THR B 1 325 ? -18.812 5.508 -0.531 1 90.75 325 THR B N 1
ATOM 5776 C CA . THR B 1 325 ? -18.531 6.938 -0.408 1 90.75 325 THR B CA 1
ATOM 5777 C C . THR B 1 325 ? -17.078 7.238 -0.729 1 90.75 325 THR B C 1
ATOM 5779 O O . THR B 1 325 ? -16.781 8.164 -1.483 1 90.75 325 THR B O 1
ATOM 5782 N N . MET B 1 326 ? -16.219 6.48 -0.17 1 90.06 326 MET B N 1
ATOM 5783 C CA . MET B 1 326 ? -14.789 6.676 -0.392 1 90.06 326 MET B CA 1
ATOM 5784 C C . MET B 1 326 ? -14.43 6.461 -1.858 1 90.06 326 MET B C 1
ATOM 5786 O O . MET B 1 326 ? -13.602 7.188 -2.414 1 90.06 326 MET B O 1
ATOM 5790 N N . ARG B 1 327 ? -14.984 5.461 -2.455 1 85.06 327 ARG B N 1
ATOM 5791 C CA . ARG B 1 327 ? -14.719 5.152 -3.855 1 85.06 327 ARG B CA 1
ATOM 5792 C C . ARG B 1 327 ? -15.141 6.309 -4.762 1 85.06 327 ARG B C 1
ATOM 5794 O O . ARG B 1 327 ? -14.391 6.695 -5.664 1 85.06 327 ARG B O 1
ATOM 5801 N N . ARG B 1 328 ? -16.25 6.82 -4.555 1 86.81 328 ARG B N 1
ATOM 5802 C CA . ARG B 1 328 ? -16.781 7.922 -5.355 1 86.81 328 ARG B CA 1
ATOM 5803 C C . ARG B 1 328 ? -15.906 9.164 -5.223 1 86.81 328 ARG B C 1
ATOM 5805 O O . ARG B 1 328 ? -15.57 9.805 -6.223 1 86.81 328 ARG B O 1
ATOM 5812 N N . GLU B 1 329 ? -15.586 9.484 -4 1 91.5 329 GLU B N 1
ATOM 5813 C CA . GLU B 1 329 ? -14.781 10.68 -3.76 1 91.5 329 GLU B CA 1
ATOM 5814 C C . GLU B 1 329 ? -13.367 10.508 -4.309 1 91.5 329 GLU B C 1
ATOM 5816 O O . GLU B 1 329 ? -12.766 11.469 -4.789 1 91.5 329 GLU B O 1
ATOM 5821 N N . LYS B 1 330 ? -12.875 9.336 -4.176 1 90.94 330 LYS B N 1
ATOM 5822 C CA . LYS B 1 330 ? -11.555 9.047 -4.73 1 90.94 330 LYS B CA 1
ATOM 5823 C C . LYS B 1 330 ? -11.516 9.336 -6.23 1 90.94 330 LYS B C 1
ATOM 5825 O O . LYS B 1 330 ? -10.555 9.938 -6.727 1 90.94 330 LYS B O 1
ATOM 5830 N N . GLU B 1 331 ? -12.484 8.883 -6.93 1 86.06 331 GLU B N 1
ATOM 5831 C CA . GLU B 1 331 ? -12.562 9.094 -8.375 1 86.06 331 GLU B CA 1
ATOM 5832 C C . GLU B 1 331 ? -12.641 10.586 -8.703 1 86.06 331 GLU B C 1
ATOM 5834 O O . GLU B 1 331 ? -12.016 11.047 -9.656 1 86.06 331 GLU B O 1
ATOM 5839 N N . ARG B 1 332 ? -13.422 11.25 -7.945 1 89.62 332 ARG B N 1
ATOM 5840 C CA . ARG B 1 332 ? -13.594 12.68 -8.148 1 89.62 332 ARG B CA 1
ATOM 5841 C C . ARG B 1 332 ? -12.273 13.422 -7.938 1 89.62 332 ARG B C 1
ATOM 5843 O O . ARG B 1 332 ? -11.891 14.266 -8.758 1 89.62 332 ARG B O 1
ATOM 5850 N N . MET B 1 333 ? -11.602 13.141 -6.844 1 92.88 333 MET B N 1
ATOM 5851 C CA . MET B 1 333 ? -10.344 13.805 -6.52 1 92.88 333 MET B CA 1
ATOM 5852 C C . MET B 1 333 ? -9.266 13.438 -7.531 1 92.88 333 MET B C 1
ATOM 5854 O O . MET B 1 333 ? -8.477 14.297 -7.938 1 92.88 333 MET B O 1
ATOM 5858 N N . LYS B 1 334 ? -9.195 12.227 -7.879 1 89.38 334 LYS B N 1
ATOM 5859 C CA . LYS B 1 334 ? -8.188 11.773 -8.836 1 89.38 334 LYS B CA 1
ATOM 5860 C C . LYS B 1 334 ? -8.383 12.445 -10.195 1 89.38 334 LYS B C 1
ATOM 5862 O O . LYS B 1 334 ? -7.41 12.852 -10.836 1 89.38 334 LYS B O 1
ATOM 5867 N N . SER B 1 335 ? -9.633 12.484 -10.695 1 87.94 335 SER B N 1
ATOM 5868 C CA . SER B 1 335 ? -9.922 13.133 -11.969 1 87.94 335 SER B CA 1
ATOM 5869 C C . SER B 1 335 ? -9.523 14.609 -11.945 1 87.94 335 SER B C 1
ATOM 5871 O O . SER B 1 335 ? -8.992 15.133 -12.93 1 87.94 335 SER B O 1
ATOM 5873 N N . ALA B 1 336 ? -9.805 15.242 -10.852 1 90.69 336 ALA B N 1
ATOM 5874 C CA . ALA B 1 336 ? -9.438 16.641 -10.711 1 90.69 336 ALA B CA 1
ATOM 5875 C C . ALA B 1 336 ? -7.922 16.828 -10.734 1 90.69 336 ALA B C 1
ATOM 5877 O O . ALA B 1 336 ? -7.406 17.734 -11.391 1 90.69 336 ALA B O 1
ATOM 5878 N N . LEU B 1 337 ? -7.227 15.938 -10.016 1 91.25 337 LEU B N 1
ATOM 5879 C CA . LEU B 1 337 ? -5.77 16 -9.969 1 91.25 337 LEU B CA 1
ATOM 5880 C C . LEU B 1 337 ? -5.168 15.781 -11.352 1 91.25 337 LEU B C 1
ATOM 5882 O O . LEU B 1 337 ? -4.277 16.531 -11.773 1 91.25 337 LEU B O 1
ATOM 5886 N N . LEU B 1 338 ? -5.656 14.836 -12.047 1 85.25 338 LEU B N 1
ATOM 5887 C CA . LEU B 1 338 ? -5.129 14.523 -13.367 1 85.25 338 LEU B CA 1
ATOM 5888 C C . LEU B 1 338 ? -5.383 15.672 -14.336 1 85.25 338 LEU B C 1
ATOM 5890 O O . LEU B 1 338 ? -4.527 16 -15.156 1 85.25 338 LEU B O 1
ATOM 5894 N N . ARG B 1 339 ? -6.543 16.234 -14.219 1 85.62 339 ARG B N 1
ATOM 5895 C CA . ARG B 1 339 ? -6.875 17.375 -15.07 1 85.62 339 ARG B CA 1
ATOM 5896 C C . ARG B 1 339 ? -5.926 18.547 -14.828 1 85.62 339 ARG B C 1
ATOM 5898 O O . ARG B 1 339 ? -5.449 19.172 -15.781 1 85.62 339 ARG B O 1
ATOM 5905 N N . ILE B 1 340 ? -5.66 18.797 -13.617 1 88.5 340 ILE B N 1
ATOM 5906 C CA . ILE B 1 340 ? -4.797 19.906 -13.258 1 88.5 340 ILE B CA 1
ATOM 5907 C C . ILE B 1 340 ? -3.375 19.641 -13.742 1 88.5 340 ILE B C 1
ATOM 5909 O O . ILE B 1 340 ? -2.713 20.547 -14.273 1 88.5 340 ILE B O 1
ATOM 5913 N N . ILE B 1 341 ? -2.895 18.484 -13.609 1 85.19 341 ILE B N 1
ATOM 5914 C CA . ILE B 1 341 ? -1.526 18.125 -13.969 1 85.19 341 ILE B CA 1
ATOM 5915 C C . ILE B 1 341 ? -1.37 18.141 -15.492 1 85.19 341 ILE B C 1
ATOM 5917 O O . ILE B 1 341 ? -0.366 18.641 -16.016 1 85.19 341 ILE B O 1
ATOM 5921 N N . THR B 1 342 ? -2.338 17.594 -16.203 1 81.44 342 THR B N 1
ATOM 5922 C CA . THR B 1 342 ? -2.23 17.484 -17.656 1 81.44 342 THR B CA 1
ATOM 5923 C C . THR B 1 342 ? -2.461 18.828 -18.312 1 81.44 342 THR B C 1
ATOM 5925 O O . THR B 1 342 ? -2.01 19.062 -19.438 1 81.44 342 THR B O 1
ATOM 5928 N N . SER B 1 343 ? -3.205 19.719 -17.641 1 83.81 343 SER B N 1
ATOM 5929 C CA . SER B 1 343 ? -3.461 21.047 -18.203 1 83.81 343 SER B CA 1
ATOM 5930 C C . SER B 1 343 ? -2.174 21.859 -18.312 1 83.81 343 SER B C 1
ATOM 5932 O O . SER B 1 343 ? -2.084 22.781 -19.125 1 83.81 343 SER B O 1
ATOM 5934 N N . LYS B 1 344 ? -1.188 21.484 -17.562 1 80.81 344 LYS B N 1
ATOM 5935 C CA . LYS B 1 344 ? 0.074 22.219 -17.547 1 80.81 344 LYS B CA 1
ATOM 5936 C C . LYS B 1 344 ? 1.06 21.641 -18.562 1 80.81 344 LYS B C 1
ATOM 5938 O O . LYS B 1 344 ? 2.148 22.188 -18.75 1 80.81 344 LYS B O 1
ATOM 5943 N N . ILE B 1 345 ? 0.699 20.562 -19.141 1 78.44 345 ILE B N 1
ATOM 5944 C CA . ILE B 1 345 ? 1.607 19.875 -20.062 1 78.44 345 ILE B CA 1
ATOM 5945 C C . ILE B 1 345 ? 0.987 19.797 -21.453 1 78.44 345 ILE B C 1
ATOM 5947 O O . ILE B 1 345 ? -0.123 19.281 -21.609 1 78.44 345 ILE B O 1
ATOM 5951 N N . ASP B 1 346 ? 1.657 20.219 -22.469 1 72.06 346 ASP B N 1
ATOM 5952 C CA . ASP B 1 346 ? 1.103 20.453 -23.797 1 72.06 346 ASP B CA 1
ATOM 5953 C C . ASP B 1 346 ? 1.283 19.219 -24.688 1 72.06 346 ASP B C 1
ATOM 5955 O O . ASP B 1 346 ? 0.699 19.141 -25.766 1 72.06 346 ASP B O 1
ATOM 5959 N N . TYR B 1 347 ? 2.107 18.297 -24.344 1 73.88 347 TYR B N 1
ATOM 5960 C CA . TYR B 1 347 ? 2.324 17.156 -25.219 1 73.88 347 TYR B CA 1
ATOM 5961 C C . TYR B 1 347 ? 1.957 15.852 -24.531 1 73.88 347 TYR B C 1
ATOM 5963 O O . TYR B 1 347 ? 2.088 15.727 -23.312 1 73.88 347 TYR B O 1
ATOM 5971 N N . PHE B 1 348 ? 1.469 14.938 -25.297 1 71.94 348 PHE B N 1
ATOM 5972 C CA . PHE B 1 348 ? 0.834 13.711 -24.828 1 71.94 348 PHE B CA 1
ATOM 5973 C C . PHE B 1 348 ? 1.797 12.898 -23.969 1 71.94 348 PHE B C 1
ATOM 5975 O O . PHE B 1 348 ? 1.473 12.531 -22.844 1 71.94 348 PHE B O 1
ATOM 5982 N N . ASP B 1 349 ? 2.965 12.664 -24.453 1 71.69 349 ASP B N 1
ATOM 5983 C CA . ASP B 1 349 ? 3.934 11.828 -23.75 1 71.69 349 ASP B CA 1
ATOM 5984 C C . ASP B 1 349 ? 4.359 12.484 -22.438 1 71.69 349 ASP B C 1
ATOM 5986 O O . ASP B 1 349 ? 4.602 11.789 -21.453 1 71.69 349 ASP B O 1
ATOM 5990 N N . GLY B 1 350 ? 4.371 13.789 -22.5 1 76.12 350 GLY B N 1
ATOM 5991 C CA . GLY B 1 350 ? 4.688 14.508 -21.281 1 76.12 350 GLY B CA 1
ATOM 5992 C C . GLY B 1 350 ? 3.611 14.383 -20.219 1 76.12 350 GLY B C 1
ATOM 5993 O O . GLY B 1 350 ? 3.916 14.281 -19.031 1 76.12 350 GLY B O 1
ATOM 5994 N N . GLY B 1 351 ? 2.363 14.398 -20.641 1 78.19 351 GLY B N 1
ATOM 5995 C CA . GLY B 1 351 ? 1.253 14.219 -19.719 1 78.19 351 GLY B CA 1
ATOM 5996 C C . GLY B 1 351 ? 1.227 12.844 -19.094 1 78.19 351 GLY B C 1
ATOM 5997 O O . GLY B 1 351 ? 1.008 12.719 -17.875 1 78.19 351 GLY B O 1
ATOM 5998 N N . ILE B 1 352 ? 1.529 11.883 -19.859 1 77.38 352 ILE B N 1
ATOM 5999 C CA . ILE B 1 352 ? 1.55 10.508 -19.359 1 77.38 352 ILE B CA 1
ATOM 6000 C C . ILE B 1 352 ? 2.688 10.344 -18.359 1 77.38 352 ILE B C 1
ATOM 6002 O O . ILE B 1 352 ? 2.523 9.68 -17.328 1 77.38 352 ILE B O 1
ATOM 6006 N N . ASP B 1 353 ? 3.766 10.938 -18.703 1 81.5 353 ASP B N 1
ATOM 6007 C CA . ASP B 1 353 ? 4.914 10.875 -17.797 1 81.5 353 ASP B CA 1
ATOM 6008 C C . ASP B 1 353 ? 4.594 11.516 -16.453 1 81.5 353 ASP B C 1
ATOM 6010 O O . ASP B 1 353 ? 4.965 10.992 -15.398 1 81.5 353 ASP B O 1
ATOM 6014 N N . ALA B 1 354 ? 3.982 12.656 -16.531 1 84.81 354 ALA B N 1
ATOM 6015 C CA . ALA B 1 354 ? 3.615 13.352 -15.305 1 84.81 354 ALA B CA 1
ATOM 6016 C C . ALA B 1 354 ? 2.654 12.516 -14.461 1 84.81 354 ALA B C 1
ATOM 6018 O O . ALA B 1 354 ? 2.779 12.453 -13.234 1 84.81 354 ALA B O 1
ATOM 6019 N N . ILE B 1 355 ? 1.757 11.875 -15.117 1 83.5 355 ILE B N 1
ATOM 6020 C CA . ILE B 1 355 ? 0.792 11.023 -14.438 1 83.5 355 ILE B CA 1
ATOM 6021 C C . ILE B 1 355 ? 1.514 9.844 -13.789 1 83.5 355 ILE B C 1
ATOM 6023 O O . ILE B 1 355 ? 1.224 9.484 -12.641 1 83.5 355 ILE B O 1
ATOM 6027 N N . PHE B 1 356 ? 2.436 9.367 -14.453 1 81.94 356 PHE B N 1
ATOM 6028 C CA . PHE B 1 356 ? 3.213 8.242 -13.93 1 81.94 356 PHE B CA 1
ATOM 6029 C C . PHE B 1 356 ? 3.986 8.656 -12.688 1 81.94 356 PHE B C 1
ATOM 6031 O O . PHE B 1 356 ? 4.016 7.922 -11.695 1 81.94 356 PHE B O 1
ATOM 6038 N N . GLN B 1 357 ? 4.586 9.734 -12.742 1 86.88 357 GLN B N 1
ATOM 6039 C CA . GLN B 1 357 ? 5.367 10.219 -11.609 1 86.88 357 GLN B CA 1
ATOM 6040 C C . GLN B 1 357 ? 4.48 10.469 -10.391 1 86.88 357 GLN B C 1
ATOM 6042 O O . GLN B 1 357 ? 4.867 10.156 -9.266 1 86.88 357 GLN B O 1
ATOM 6047 N N . ILE B 1 358 ? 3.35 10.945 -10.648 1 89.31 358 ILE B N 1
ATOM 6048 C CA . ILE B 1 358 ? 2.424 11.234 -9.555 1 89.31 358 ILE B CA 1
ATOM 6049 C C . ILE B 1 358 ? 1.93 9.93 -8.938 1 89.31 358 ILE B C 1
ATOM 6051 O O . ILE B 1 358 ? 1.851 9.805 -7.711 1 89.31 358 ILE B O 1
ATOM 6055 N N . GLU B 1 359 ? 1.617 9.023 -9.781 1 85.94 359 GLU B N 1
ATOM 6056 C CA . GLU B 1 359 ? 1.152 7.73 -9.281 1 85.94 359 GLU B CA 1
ATOM 6057 C C . GLU B 1 359 ? 2.24 7.02 -8.484 1 85.94 359 GLU B C 1
ATOM 6059 O O . GLU B 1 359 ? 1.954 6.359 -7.484 1 85.94 359 GLU B O 1
ATOM 6064 N N . ASN B 1 360 ? 3.418 7.145 -8.984 1 87.19 360 ASN B N 1
ATOM 6065 C CA . ASN B 1 360 ? 4.547 6.57 -8.258 1 87.19 360 ASN B CA 1
ATOM 6066 C C . ASN B 1 360 ? 4.738 7.238 -6.898 1 87.19 360 ASN B C 1
ATOM 6068 O O . ASN B 1 360 ? 5.039 6.566 -5.91 1 87.19 360 ASN B O 1
ATOM 6072 N N . LEU B 1 361 ? 4.641 8.508 -6.926 1 92.44 361 LEU B N 1
ATOM 6073 C CA . LEU B 1 361 ? 4.75 9.273 -5.688 1 92.44 361 LEU B CA 1
ATOM 6074 C C . LEU B 1 361 ? 3.693 8.836 -4.684 1 92.44 361 LEU B C 1
ATOM 6076 O O . LEU B 1 361 ? 4.004 8.602 -3.512 1 92.44 361 LEU B O 1
ATOM 6080 N N . LEU B 1 362 ? 2.477 8.664 -5.113 1 91.25 362 LEU B N 1
ATOM 6081 C CA . LEU B 1 362 ? 1.386 8.242 -4.238 1 91.25 362 LEU B CA 1
ATOM 6082 C C . LEU B 1 362 ? 1.615 6.82 -3.729 1 91.25 362 LEU B C 1
ATOM 6084 O O . LEU B 1 362 ? 1.359 6.527 -2.559 1 91.25 362 LEU B O 1
ATOM 6088 N N . GLY B 1 363 ? 2.104 5.988 -4.594 1 88.88 363 GLY B N 1
ATOM 6089 C CA . GLY B 1 363 ? 2.438 4.633 -4.184 1 88.88 363 GLY B CA 1
ATOM 6090 C C . GLY B 1 363 ? 3.525 4.578 -3.129 1 88.88 363 GLY B C 1
ATOM 6091 O O . GLY B 1 363 ? 3.467 3.754 -2.213 1 88.88 363 GLY B O 1
ATOM 6092 N N . CYS B 1 364 ? 4.457 5.434 -3.24 1 90.94 364 CYS B N 1
ATOM 6093 C CA . CYS B 1 364 ? 5.555 5.48 -2.281 1 90.94 364 CYS B CA 1
ATOM 6094 C C . CYS B 1 364 ? 5.062 5.949 -0.917 1 90.94 364 CYS B C 1
ATOM 6096 O O . CYS B 1 364 ? 5.531 5.469 0.116 1 90.94 364 CYS B O 1
ATOM 6098 N N . ILE B 1 365 ? 4.18 6.867 -0.928 1 94.56 365 ILE B N 1
ATOM 6099 C CA . ILE B 1 365 ? 3.619 7.355 0.329 1 94.56 365 ILE B CA 1
ATOM 6100 C C . ILE B 1 365 ? 2.906 6.215 1.053 1 94.56 365 ILE B C 1
ATOM 6102 O O . ILE B 1 365 ? 3.039 6.062 2.27 1 94.56 365 ILE B O 1
ATOM 6106 N N . GLU B 1 366 ? 2.178 5.414 0.317 1 91.75 366 GLU B N 1
ATOM 6107 C CA . GLU B 1 366 ? 1.502 4.262 0.906 1 91.75 366 GLU B CA 1
ATOM 6108 C C . GLU B 1 366 ? 2.506 3.256 1.456 1 91.75 366 GLU B C 1
ATOM 6110 O O . GLU B 1 366 ? 2.312 2.709 2.545 1 91.75 366 GLU B O 1
ATOM 6115 N N . ALA B 1 367 ? 3.508 3.018 0.684 1 90.12 367 ALA B N 1
ATOM 6116 C CA . ALA B 1 367 ? 4.547 2.082 1.107 1 90.12 367 ALA B CA 1
ATOM 6117 C C . ALA B 1 367 ? 5.242 2.574 2.375 1 90.12 367 ALA B C 1
ATOM 6119 O O . ALA B 1 367 ? 5.516 1.787 3.285 1 90.12 367 ALA B O 1
ATOM 6120 N N . ALA B 1 368 ? 5.535 3.846 2.367 1 93.56 368 ALA B N 1
ATOM 6121 C CA . ALA B 1 368 ? 6.184 4.449 3.527 1 93.56 368 ALA B CA 1
ATOM 6122 C C . ALA B 1 368 ? 5.293 4.359 4.762 1 93.56 368 ALA B C 1
ATOM 6124 O O . ALA B 1 368 ? 5.777 4.117 5.871 1 93.56 368 ALA B O 1
ATOM 6125 N N . SER B 1 369 ? 4.031 4.602 4.547 1 93.44 369 SER B N 1
ATOM 6126 C CA . SER B 1 369 ? 3.068 4.492 5.637 1 93.44 369 SER B CA 1
ATOM 6127 C C . SER B 1 369 ? 3.02 3.074 6.191 1 93.44 369 SER B C 1
ATOM 6129 O O . SER B 1 369 ? 2.998 2.877 7.41 1 93.44 369 SER B O 1
ATOM 6131 N N . ASN B 1 370 ? 2.98 2.117 5.332 1 88.44 370 ASN B N 1
ATOM 6132 C CA . ASN B 1 370 ? 2.959 0.719 5.75 1 88.44 370 ASN B CA 1
ATOM 6133 C C . ASN B 1 370 ? 4.242 0.334 6.484 1 88.44 370 ASN B C 1
ATOM 6135 O O . ASN B 1 370 ? 4.203 -0.443 7.441 1 88.44 370 ASN B O 1
ATOM 6139 N N . PHE B 1 371 ? 5.316 0.826 6.023 1 90.06 371 PHE B N 1
ATOM 6140 C CA . PHE B 1 371 ? 6.59 0.574 6.684 1 90.06 371 PHE B CA 1
ATOM 6141 C C . PHE B 1 371 ? 6.59 1.15 8.094 1 90.06 371 PHE B C 1
ATOM 6143 O O . PHE B 1 371 ? 7.055 0.501 9.039 1 90.06 371 PHE B O 1
ATOM 6150 N N . PHE B 1 372 ? 6.125 2.391 8.195 1 93.06 372 PHE B N 1
ATOM 6151 C CA . PHE B 1 372 ? 6.02 3.049 9.492 1 93.06 372 PHE B CA 1
ATOM 6152 C C . PHE B 1 372 ? 5.215 2.199 10.469 1 93.06 372 PHE B C 1
ATOM 6154 O O . PHE B 1 372 ? 5.641 1.974 11.602 1 93.06 372 PHE B O 1
ATOM 6161 N N . ASP B 1 373 ? 4.078 1.721 10.031 1 88.19 373 ASP B N 1
ATOM 6162 C CA . ASP B 1 373 ? 3.203 0.918 10.883 1 88.19 373 ASP B CA 1
ATOM 6163 C C . ASP B 1 373 ? 3.881 -0.388 11.289 1 88.19 373 ASP B C 1
ATOM 6165 O O . ASP B 1 373 ? 3.746 -0.834 12.43 1 88.19 373 ASP B O 1
ATOM 6169 N N . ARG B 1 374 ? 4.516 -0.946 10.414 1 83.81 374 ARG B N 1
ATOM 6170 C CA . ARG B 1 374 ? 5.207 -2.197 10.703 1 83.81 374 ARG B CA 1
ATOM 6171 C C . ARG B 1 374 ? 6.285 -1.994 11.758 1 83.81 374 ARG B C 1
ATOM 6173 O O . ARG B 1 374 ? 6.453 -2.828 12.648 1 83.81 374 ARG B O 1
ATOM 6180 N N . GLU B 1 375 ? 7.047 -0.944 11.641 1 85.5 375 GLU B N 1
ATOM 6181 C CA . GLU B 1 375 ? 8.094 -0.648 12.617 1 85.5 375 GLU B CA 1
ATOM 6182 C C . GLU B 1 375 ? 7.496 -0.367 13.992 1 85.5 375 GLU B C 1
ATOM 6184 O O . GLU B 1 375 ? 8.039 -0.805 15.008 1 85.5 375 GLU B O 1
ATOM 6189 N N . VAL B 1 376 ? 6.441 0.346 13.977 1 86.31 376 VAL B N 1
ATOM 6190 C CA . VAL B 1 376 ? 5.789 0.663 15.242 1 86.31 376 VAL B CA 1
ATOM 6191 C C . VAL B 1 376 ? 5.234 -0.614 15.867 1 86.31 376 VAL B C 1
ATOM 6193 O O . VAL B 1 376 ? 5.277 -0.779 17.094 1 86.31 376 VAL B O 1
ATOM 6196 N N . GLN B 1 377 ? 4.695 -1.496 15.086 1 81.19 377 GLN B N 1
ATOM 6197 C CA . GLN B 1 377 ? 4.234 -2.783 15.594 1 81.19 377 GLN B CA 1
ATOM 6198 C C . GLN B 1 377 ? 5.383 -3.576 16.219 1 81.19 377 GLN B C 1
ATOM 6200 O O . GLN B 1 377 ? 5.199 -4.25 17.234 1 81.19 377 GLN B O 1
ATOM 6205 N N . TYR B 1 378 ? 6.441 -3.506 15.547 1 79.06 378 TYR B N 1
ATOM 6206 C CA . TYR B 1 378 ? 7.625 -4.16 16.094 1 79.06 378 TYR B CA 1
ATOM 6207 C C . TYR B 1 378 ? 8 -3.564 17.438 1 79.06 378 TYR B C 1
ATOM 6209 O O . TYR B 1 378 ? 8.367 -4.293 18.359 1 79.06 378 TYR B O 1
ATOM 6217 N N . PHE B 1 379 ? 7.957 -2.244 17.547 1 82.31 379 PHE B N 1
ATOM 6218 C CA . PHE B 1 379 ? 8.234 -1.576 18.812 1 82.31 379 PHE B CA 1
ATOM 6219 C C . PHE B 1 379 ? 7.289 -2.076 19.906 1 82.31 379 PHE B C 1
ATOM 6221 O O . PHE B 1 379 ? 7.691 -2.215 21.062 1 82.31 379 PHE B O 1
ATOM 6228 N N . ASP B 1 380 ? 6.098 -2.32 19.469 1 79 380 ASP B N 1
ATOM 6229 C CA . ASP B 1 380 ? 5.094 -2.807 20.422 1 79 380 ASP B CA 1
ATOM 6230 C C . ASP B 1 380 ? 5.43 -4.215 20.906 1 79 380 ASP B C 1
ATOM 6232 O O . ASP B 1 380 ? 5.285 -4.52 22.094 1 79 380 ASP B O 1
ATOM 6236 N N . VAL B 1 381 ? 5.871 -4.996 20.047 1 74.69 381 VAL B N 1
ATOM 6237 C CA . VAL B 1 381 ? 6.195 -6.383 20.359 1 74.69 381 VAL B CA 1
ATOM 6238 C C . VAL B 1 381 ? 7.375 -6.434 21.328 1 74.69 381 VAL B C 1
ATOM 6240 O O . VAL B 1 381 ? 7.395 -7.25 22.25 1 74.69 381 VAL B O 1
ATOM 6243 N N . ILE B 1 382 ? 8.336 -5.543 21.188 1 78.94 382 ILE B N 1
ATOM 6244 C CA . ILE B 1 382 ? 9.516 -5.598 22.047 1 78.94 382 ILE B CA 1
ATOM 6245 C C . ILE B 1 382 ? 9.289 -4.738 23.281 1 78.94 382 ILE B C 1
ATOM 6247 O O . ILE B 1 382 ? 10.164 -4.641 24.156 1 78.94 382 ILE B O 1
ATOM 6251 N N . GLY B 1 383 ? 8.172 -4.082 23.328 1 77.12 383 GLY B N 1
ATOM 6252 C CA . GLY B 1 383 ? 7.742 -3.422 24.547 1 77.12 383 GLY B CA 1
ATOM 6253 C C . GLY B 1 383 ? 8.359 -2.049 24.734 1 77.12 383 GLY B C 1
ATOM 6254 O O . GLY B 1 383 ? 8.656 -1.64 25.859 1 77.12 383 GLY B O 1
ATOM 6255 N N . LEU B 1 384 ? 8.531 -1.354 23.719 1 79.94 384 LEU B N 1
ATOM 6256 C CA . LEU B 1 384 ? 9.055 -0 23.844 1 79.94 384 LEU B CA 1
ATOM 6257 C C . LEU B 1 384 ? 7.996 0.938 24.422 1 79.94 384 LEU B C 1
ATOM 6259 O O . LEU B 1 384 ? 6.828 0.882 24.016 1 79.94 384 LEU B O 1
ATOM 6263 N N . PRO B 1 385 ? 8.359 1.729 25.297 1 75.94 385 PRO B N 1
ATOM 6264 C CA . PRO B 1 385 ? 7.391 2.584 25.984 1 75.94 385 PRO B CA 1
ATOM 6265 C C . PRO B 1 385 ? 6.703 3.572 25.047 1 75.94 385 PRO B C 1
ATOM 6267 O O . PRO B 1 385 ? 5.562 3.977 25.297 1 75.94 385 PRO B O 1
ATOM 6270 N N . ILE B 1 386 ? 7.355 3.959 24.109 1 72.06 386 ILE B N 1
ATOM 6271 C CA . ILE B 1 386 ? 6.832 4.98 23.203 1 72.06 386 ILE B CA 1
ATOM 6272 C C . ILE B 1 386 ? 5.52 4.5 22.594 1 72.06 386 ILE B C 1
ATOM 6274 O O . ILE B 1 386 ? 4.656 5.309 22.234 1 72.06 386 ILE B O 1
ATOM 6278 N N . VAL B 1 387 ? 5.352 3.221 22.531 1 73.81 387 VAL B N 1
ATOM 6279 C CA . VAL B 1 387 ? 4.215 2.689 21.781 1 73.81 387 VAL B CA 1
ATOM 6280 C C . VAL B 1 387 ? 3.174 2.137 22.75 1 73.81 387 VAL B C 1
ATOM 6282 O O . VAL B 1 387 ? 2.178 1.543 22.344 1 73.81 387 VAL B O 1
ATOM 6285 N N . LYS B 1 388 ? 3.254 2.348 23.953 1 78.12 388 LYS B N 1
ATOM 6286 C CA . LYS B 1 388 ? 2.297 1.816 24.922 1 78.12 388 LYS B CA 1
ATOM 6287 C C . LYS B 1 388 ? 1.095 2.744 25.062 1 78.12 388 LYS B C 1
ATOM 6289 O O . LYS B 1 388 ? 0.13 2.414 25.766 1 78.12 388 LYS B O 1
ATOM 6294 N N . LYS B 1 389 ? 1.05 3.689 24.375 1 84.19 389 LYS B N 1
ATOM 6295 C CA . LYS B 1 389 ? -0.068 4.625 24.422 1 84.19 389 LYS B CA 1
ATOM 6296 C C . LYS B 1 389 ? -1.231 4.148 23.562 1 84.19 389 LYS B C 1
ATOM 6298 O O . LYS B 1 389 ? -1.024 3.637 22.453 1 84.19 389 LYS B O 1
ATOM 6303 N N . ARG B 1 390 ? -2.385 4.297 24.078 1 84.94 390 ARG B N 1
ATOM 6304 C CA . ARG B 1 390 ? -3.592 3.732 23.484 1 84.94 390 ARG B CA 1
ATOM 6305 C C . ARG B 1 390 ? -3.785 4.23 22.062 1 84.94 390 ARG B C 1
ATOM 6307 O O . ARG B 1 390 ? -4.055 3.443 21.141 1 84.94 390 ARG B O 1
ATOM 6314 N N . MET B 1 391 ? -3.654 5.449 21.828 1 87.5 391 MET B N 1
ATOM 6315 C CA . MET B 1 391 ? -3.881 6.043 20.5 1 87.5 391 MET B CA 1
ATOM 6316 C C . MET B 1 391 ? -2.857 5.531 19.5 1 87.5 391 MET B C 1
ATOM 6318 O O . MET B 1 391 ? -3.193 5.289 18.344 1 87.5 391 MET B O 1
ATOM 6322 N N . PHE B 1 392 ? -1.656 5.422 19.938 1 84.69 392 PHE B N 1
ATOM 6323 C CA . PHE B 1 392 ? -0.607 4.922 19.062 1 84.69 392 PHE B CA 1
ATOM 6324 C C . PHE B 1 392 ? -0.891 3.48 18.641 1 84.69 392 PHE B C 1
ATOM 6326 O O . PHE B 1 392 ? -0.676 3.109 17.484 1 84.69 392 PHE B O 1
ATOM 6333 N N . VAL B 1 393 ? -1.366 2.748 19.562 1 83.62 393 VAL B N 1
ATOM 6334 C CA . VAL B 1 393 ? -1.686 1.35 19.297 1 83.62 393 VAL B CA 1
ATOM 6335 C C . VAL B 1 393 ? -2.857 1.26 18.328 1 83.62 393 VAL B C 1
ATOM 6337 O O . VAL B 1 393 ? -2.824 0.477 17.375 1 83.62 393 VAL B O 1
ATOM 6340 N N . GLU B 1 394 ? -3.814 2.102 18.5 1 85.81 394 GLU B N 1
ATOM 6341 C CA . GLU B 1 394 ? -4.988 2.08 17.625 1 85.81 394 GLU B CA 1
ATOM 6342 C C . GLU B 1 394 ? -4.648 2.562 16.219 1 85.81 394 GLU B C 1
ATOM 6344 O O . GLU B 1 394 ? -5.191 2.059 15.242 1 85.81 394 GLU B O 1
ATOM 6349 N N . CYS B 1 395 ? -3.77 3.461 16.141 1 86.62 395 CYS B N 1
ATOM 6350 C CA . CYS B 1 395 ? -3.475 4.078 14.852 1 86.62 395 CYS B CA 1
ATOM 6351 C C . CYS B 1 395 ? -2.482 3.236 14.055 1 86.62 395 CYS B C 1
ATOM 6353 O O . CYS B 1 395 ? -2.502 3.24 12.82 1 86.62 395 CYS B O 1
ATOM 6355 N N . HIS B 1 396 ? -1.657 2.479 14.789 1 85.81 396 HIS B N 1
ATOM 6356 C CA . HIS B 1 396 ? -0.51 1.955 14.055 1 85.81 396 HIS B CA 1
ATOM 6357 C C . HIS B 1 396 ? -0.348 0.456 14.281 1 85.81 396 HIS B C 1
ATOM 6359 O O . HIS B 1 396 ? 0.355 -0.218 13.523 1 85.81 396 HIS B O 1
ATOM 6365 N N . VAL B 1 397 ? -0.892 -0.072 15.336 1 78.31 397 VAL B N 1
ATOM 6366 C CA . VAL B 1 397 ? -0.713 -1.485 15.648 1 78.31 397 VAL B CA 1
ATOM 6367 C C . VAL B 1 397 ? -1.979 -2.26 15.289 1 78.31 397 VAL B C 1
ATOM 6369 O O . VAL B 1 397 ? -1.943 -3.162 14.453 1 78.31 397 VAL B O 1
ATOM 6372 N N . HIS B 1 398 ? -3.141 -1.794 15.906 1 73.81 398 HIS B N 1
ATOM 6373 C CA . HIS B 1 398 ? -4.414 -2.467 15.672 1 73.81 398 HIS B CA 1
ATOM 6374 C C . HIS B 1 398 ? -5.355 -1.592 14.852 1 73.81 398 HIS B C 1
ATOM 6376 O O . HIS B 1 398 ? -6.297 -1.009 15.398 1 73.81 398 HIS B O 1
ATOM 6382 N N . LYS B 1 399 ? -5.035 -1.113 13.734 1 64.38 399 LYS B N 1
ATOM 6383 C CA . LYS B 1 399 ? -5.812 -0.174 12.93 1 64.38 399 LYS B CA 1
ATOM 6384 C C . LYS B 1 399 ? -7.301 -0.507 12.984 1 64.38 399 LYS B C 1
ATOM 6386 O O . LYS B 1 399 ? -8.141 0.326 12.641 1 64.38 399 LYS B O 1
ATOM 6391 N N . ILE B 1 400 ? -7.746 -1.801 13.344 1 57.47 400 ILE B N 1
ATOM 6392 C CA . ILE B 1 400 ? -9.164 -2.139 13.328 1 57.47 400 ILE B CA 1
ATOM 6393 C C . ILE B 1 400 ? -9.68 -2.289 14.758 1 57.47 400 ILE B C 1
ATOM 6395 O O . ILE B 1 400 ? -9.094 -3.02 15.562 1 57.47 400 ILE B O 1
ATOM 6399 N N . PRO B 1 401 ? -10.586 -1.217 15.078 1 51.25 401 PRO B N 1
ATOM 6400 C CA . PRO B 1 401 ? -11.227 -1.544 16.359 1 51.25 401 PRO B CA 1
ATOM 6401 C C . PRO B 1 401 ? -11.938 -2.895 16.328 1 51.25 401 PRO B C 1
ATOM 6403 O O . PRO B 1 401 ? -12.719 -3.168 15.414 1 51.25 401 PRO B O 1
ATOM 6406 N N . ARG B 1 402 ? -11.25 -4.039 16.531 1 48.03 402 ARG B N 1
ATOM 6407 C CA . ARG B 1 402 ? -12.016 -5.281 16.531 1 48.03 402 ARG B CA 1
ATOM 6408 C C . ARG B 1 402 ? -13.148 -5.223 17.547 1 48.03 402 ARG B C 1
ATOM 6410 O O . ARG B 1 402 ? -12.961 -4.758 18.672 1 48.03 402 ARG B O 1
ATOM 6417 N N . VAL B 1 403 ? -14.273 -4.918 17.141 1 35.81 403 VAL B N 1
ATOM 6418 C CA . VAL B 1 403 ? -15.453 -4.977 18 1 35.81 403 VAL B CA 1
ATOM 6419 C C . VAL B 1 403 ? -15.367 -6.191 18.922 1 35.81 403 VAL B C 1
ATOM 6421 O O . VAL B 1 403 ? -15.25 -7.324 18.453 1 35.81 403 VAL B O 1
ATOM 6424 N N . GLU B 1 404 ? -14.742 -6.09 20.062 1 32.19 404 GLU B N 1
ATOM 6425 C CA . GLU B 1 404 ? -15.141 -7.07 21.062 1 32.19 404 GLU B CA 1
ATOM 6426 C C . GLU B 1 404 ? -16.656 -7.25 21.078 1 32.19 404 GLU B C 1
ATOM 6428 O O . GLU B 1 404 ? -17.406 -6.281 20.922 1 32.19 404 GLU B O 1
#

pLDDT: mean 80.3, std 18.88, range [21.72, 98.31]

Nearest PDB structures (foldseek):
  7wnh-assembly3_C  TM=5.000E-01  e=3.051E-09  Homo sapiens
  4cn2-assembly1_D  TM=9.303E-01  e=1.987E-04  Homo sapiens
  8ifo-assembly1_A  TM=9.613E-01  e=2.943E-04  Homo sapiens
  7xv6-assembly1_A  TM=9.007E-01  e=2.582E-04  Homo sapiens
  4umm-assembly1_E  TM=9.429E-01  e=4.359E-04  Heliothis virescens

Radius of gyration: 29.66 Å; Cα contacts (8 Å, |Δi|>4): 1162; chains: 2; bounding box: 101×87×62 Å

Organism: NCBI:txid2777116

Solvent-accessible surface area (backbone atoms only — not comparable to full-atom values): 43367 Å² total; per-residue (Å²): 120,39,54,8,68,50,27,58,35,61,63,13,40,85,45,42,80,24,45,30,22,69,66,57,48,50,47,50,50,49,44,58,75,55,68,52,88,63,71,43,89,69,73,63,62,67,72,46,29,65,90,37,42,83,73,39,62,18,34,38,46,49,37,35,49,71,62,41,45,40,72,84,63,56,80,73,84,75,77,82,78,73,85,76,73,92,77,77,99,75,86,83,83,42,62,76,42,54,39,78,64,68,73,71,74,78,70,63,87,53,67,79,63,70,60,50,71,68,56,26,48,50,56,33,52,53,39,37,50,46,52,53,50,45,71,62,51,61,43,86,62,35,87,70,52,45,70,66,55,43,53,51,29,37,54,48,26,34,60,33,50,64,61,37,53,76,69,62,78,52,61,57,46,58,37,56,82,72,30,73,49,47,66,38,74,43,42,72,68,60,43,52,52,23,50,43,42,49,49,49,45,48,47,51,47,47,69,68,36,70,74,54,68,74,46,55,70,68,36,41,42,35,48,48,33,62,28,46,52,34,44,48,52,50,50,26,38,51,48,16,50,75,53,20,36,63,25,49,28,55,39,60,23,26,20,44,51,64,48,70,68,61,36,64,72,29,75,50,64,67,59,37,54,55,49,49,43,46,42,54,48,40,44,69,46,35,28,50,47,38,59,75,66,61,60,46,69,56,55,44,31,36,50,46,50,32,52,60,34,45,78,48,50,36,54,63,74,32,50,73,68,46,28,51,51,39,51,53,50,26,53,53,40,45,43,29,43,51,46,58,58,35,71,76,36,93,44,70,71,56,29,52,42,52,49,48,52,50,52,49,26,54,40,46,39,51,18,49,32,52,46,51,26,52,52,49,34,50,37,45,73,75,59,40,71,87,42,69,31,47,27,50,31,39,44,38,56,44,52,59,83,69,79,124,119,36,55,9,67,50,27,57,35,60,61,14,40,84,46,41,81,25,44,30,22,70,65,56,47,52,47,51,50,50,44,58,74,56,69,52,87,65,72,44,90,68,73,61,62,66,72,47,28,66,88,37,41,82,74,37,64,19,35,37,46,49,37,35,50,71,61,41,47,41,73,83,63,55,80,70,84,76,80,84,81,73,85,78,69,95,76,78,94,74,82,78,80,39,62,74,42,50,38,79,65,67,72,72,72,77,70,61,85,49,68,80,64,72,59,50,71,68,56,24,48,52,56,33,50,52,39,37,50,48,51,53,49,46,71,63,50,62,43,87,61,36,87,71,52,47,71,67,55,44,53,50,29,38,54,50,27,34,60,32,51,63,62,39,54,76,67,63,77,52,59,56,45,60,38,58,80,72,30,73,48,49,63,39,73,43,43,73,69,60,42,54,52,23,49,42,41,48,50,49,45,48,49,51,48,48,69,68,36,69,74,55,68,74,45,56,70,69,36,41,42,32,48,48,32,63,28,48,52,34,43,49,51,51,49,27,38,51,47,16,50,73,52,20,36,62,26,48,28,54,39,62,23,26,22,45,51,64,48,72,70,61,35,65,72,30,75,50,65,67,59,37,55,56,50,49,40,46,42,53,49,42,43,69,46,38,30,49,47,37,58,74,66,62,59,46,68,54,54,44,30,35,49,47,49,32,53,61,34,45,79,47,51,37,54,63,74,33,49,74,68,45,27,51,52,38,52,54,50,25,52,52,41,45,44,30,44,50,46,57,58,36,72,76,36,94,43,70,70,56,29,52,42,52,50,48,53,51,52,50,26,54,40,46,38,49,17,48,32,52,46,52,27,51,52,49,36,48,37,44,73,75,60,40,71,89,42,70,32,48,28,50,31,39,42,39,57,45,50,60,82,68,80,123

Sequence (808 aa):
MFCCRVCGDVNGHPHYGTICCPSCKGFFRRVFLSAKNLECFRGNSCIIQKGTRNICRSCRWRKCVAVGMNVREIRVKQKSVTSVPVVDNELADTSILLVEPQTNPKTQPSIKGFPSLEQAEDIVSTFVNLEKFCENLESMASSSTTNLKEAELIGQMFDCSVGELIEKIGPQCPRFERNWRPLEILNVSNFLRAWARGIVHFLDFATHVPVFNTLCLHDKQVWFTCRLTPCSLLTMAYYTKREMCNGLLFGSGNVFPKDATLRESVEDPYLRNLFGKLTDSLFADVVYTMINLKVDDKTFAMLKANVFFSQGMAPMMMTAVGRETMRREKERMKSALLRIITSKIDYFDGGIDAIFQIENLLGCIEAASNFFDREVQYFDVIGLPIVKKRMFVECHVHKIPRVEMFCCRVCGDVNGHPHYGTICCPSCKGFFRRVFLSAKNLECFRGNSCIIQKGTRNICRSCRWRKCVAVGMNVREIRVKQKSVTSVPVVDNELADTSILLVEPQTNPKTQPSIKGFPSLEQAEDIVSTFVNLEKFCENLESMASSSTTNLKEAELIGQMFDCSVGELIEKIGPQCPRFERNWRPLEILNVSNFLRAWARGIVHFLDFATHVPVFNTLCLHDKQVWFTCRLTPCSLLTMAYYTKREMCNGLLFGSGNVFPKDATLRESVEDPYLRNLFGKLTDSLFADVVYTMINLKVDDKTFAMLKANVFFSQGMAPMMMTAVGRETMRREKERMKSALLRIITSKIDYFDGGIDAIFQIENLLGCIEAASNFFDREVQYFDVIGLPIVKKRMFVECHVHKIPRVE

Secondary structure (DSSP, 8-state):
-BPPTTT--S-BEEETTEEE-HHHHHHHHHHHHHT-----TTTT-----TTTTTT-HHHHHHHHHHTT--GGGS--------------S-----GGGB------SS-----SS---HHHHHHHHHHHHHHHHHHHH---TTGGG--HHHHHHHHHHHHTS-HHHHHTT-S-----PPPEEEEEEE--HHHHHHHHHHHHHHHHHHHHTSHHHHTS-HHHHHHHHHHHHHHHHHHHHHHHHHHTTBSEEE-SEEEEEESSHHHHTT---HHHHHHHHHHHHHHIIIIIHHHHHTT--HHHHHHHHHHHHT--SSHHHHS-HHHHHHHHHHHHHHHHHHHHHHHHT--SHHHHHHHHHHHHHHHHHHHHHHHHHHHHHHHHHHHT-GGG-SHHHHHHHT--S----/-BPPTTT--S-BEEETTEEE-HHHHHHHHHHHHHT-----TTTT-----TTTTTT-HHHHHHHHHHTT--GGGS-------------------GGGGB-------S-----SS---HHHHHHHHHHHHHHHHHHHT---TTGGG--HHHHHHHHHHHHTS-HHHHHTT-S-----PPPEEEEEEE--HHHHHHHHHHHHHHHHHHHHTSHHHHTS-HHHHHHHHHHHHHHHHHHHHHHHHHHTTBSEEE-SEEEEEESSHHHHTT---HHHHHHHHHHHHHHIIIIIHHHHHTT--HHHHHHHHHHHHT--SSHHHHS-HHHHHHHHHHHHHHHHHHHHHHHHT--SHHHHHHHHHHHHHHHHHHHHHHHHHHHHHHHHHHTT-GGG-SHHHIIIII--S----